Protein AF-A0A8B8QK18-F1 (afdb_monomer_lite)

Sequence (913 aa):
MRVIPHCRKHLRFHRNRVDPQLAAAAGGGAGSGLSAEQNATTQQQGETTVDIYAIGIQEAFSSQSDYLRDWDIELQTTLGPNHKSNDLRDHINQNGGDHSDYLIGAGIADITGPAADINLMGYAKPGQDAGGIHLRIYSRSVIIEDKQGNRVLYTSLDNGMISQLLRVEVLKQLKLKYGSTTFNETNVMMSATHTHSAPGGFFQYMLYNIPSAGFISQTLDALVQGIVRSVDRAHDNMKLAKIYFTKGKLYDASVNRSPISYANNPAEERRFYEDDTDKTMYLLRMVDKQTNEPIAMVNWFAVHGTSMNNTNHLISSDNKGLASILFEQELNPQGTLPGKGKFVAIFAQANEGDVSPNTRGPRCIDTGLPCDTLTSTCGNPPRNEKCIASGPGKDMFESTKIIAYKQYFKARQLFMDTKSQKQISGPIKFIHEHIDMTQQVVPPYKSSLDLLNQQKARRLHLARHLNDTTPYTTCTAALGYSFAAGTTDGPGAFDFQQGHTLSNRYWNLVRDFLRRPSEKSIKCQKPKPIILATGEMDFPYMWHPKIVPTQILMIGQLVIVGLPGEFTTMSGRRIRNAVHDTLKSATEELYTNNDARRSIVSSGSRVAGDQVKSCDIESMACTSQTSDFEVVLSGLSNIYTSYITTIEEYNVQRYEGASTLYGPHTLQAYINQFQKLAHHLVSNQPLGPNALEPPDLTKSLFTIKAGV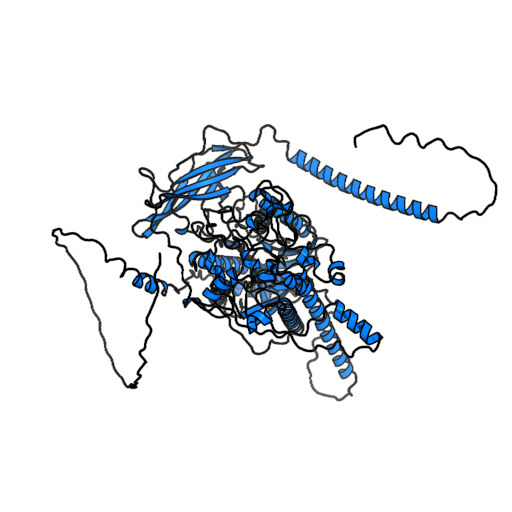IFDGAPRGKTFGSVLEDVNSSRIYQCRELVNVSFVAGNPRNDLKQEESFLYVDKLQAQNNSWLPIASDSSWETKFIWERTSTLYGESRVIIEWEIPTDCESGVYRIRHYGAYKSIFQTVTQYSGKSSPFKVKPPEDSVDINQLESLHRQALELDKVEQQAEEIRKRVSKEKEEEEAAKPKKADHGLMRSLSPMKVLNSWLNWNWG

Foldseek 3Di:
DDDDDDDDDDDDDDDDDDDDDDDDDDDDDDDDDDDDDDDDDDDDDDDDDDDPPPPVPPVVVVVVLVPVDDPPPVPPPDPALVPVVVVQLVVCVVVVHALQKKWKFKFKFFLAFFQFDFAQADLLDAPLAHFFALATKMKIWMWIATSVGDIAIEIETLGQFFALQLLVLLQVVCCVRNNDPNDDLFRYKYFYLNASQGGFQQYLFVQRCVSRQFHDVRNSVSNSVRNNRRVVNRSNGIAIKWKWKDKDFFPLQKDFQQVVLLVLADPVVCVVDPHQFPRMKIKMWMAHPPPRQTQEMAIEGAEHQLLPFSVDNHRDSFQQLLLFQVLQCVRAPPLAFGSDGRYGYHYFYFQHQRMYSLSQAWAQQVPRHHADNQWQFDDVVTHNQRIARHAPDPGSLVSSVVSNVSVNVVNVVGNPPPVRIDIFGHHKFKGKAKDQLAFFWFWPDQRPVNVVVVVVCVVVVNPPPSDPGHIATWHQFFFAQQLQQGTNSRGHDDSGTFQDQDDDPVLCVVQVVQPNDDPRRPVQFPSGHGSHSQSPHQVVHRNAWRIDMWMWIDGHLEIETEAQERHRRVLSVLLQVLLQVLLLVLLVVVVVVVVVVVVVVVPDDDDDDDDDDDPDPDPDPPDPDPRRRHYTYGHSMSHYQYADYALSSLNSRHNRNSSNTGHSCSSSSSSVVSSVRSSCRNVVPDDDPDHDDTDDSPSSTDRPRDDQQFAAEPPPDDFQAWPDFFPQVDAAEAQDKDKTKTWAARCNLDVQTVHAQKFKWFQDPVPRDTDTSHGSNDSQKIWGKDDPDPVRNTIMIMIMGRHHLPHDWGKIKMKGKHWTAHNVRDIDIDMYIHDIHTYDYDPPPDDVVVVVVVVVVVVVVVVVVVVVVVVVVVVVVVVVVVVVPDDDDDDDDDDDDDDDDDPPDPPDDDDDD

pLDDT: mean 82.07, std 23.96, range [23.45, 98.94]

Radius of gyration: 33.15 Å; chains: 1; bounding box: 90×116×102 Å

Secondary structure (DSSP, 8-state):
----------------------------------------------------TTTTTHHHHHTTGGG-----------S-THHHHHHHHHHHHHTT--TT-EEEEEEEEE----SEEEEEESS--TT-EEEEESS--EEEEEEEE-TT--EEEEEEESSS---HHHHHHHHHHHHHHH-TTTS-TTTEEEEE--BSSEE----SSHHHHTTTTB--HHHHHHHHHHHHHHHHHHHHT-EEEEEEEEEEE--SS-EES-HHHHHTS-HHHHTT-SSSS--EEEEEEEEETTT--EEEEEEE----B-SS-TT--SB--HHHHHHHHHHHHHHSPTTPPTT-SS-EEEEE--S-TTEES-TT-EEETTT-PBPPTTT--BTTTTBSTTEEE--SSSSHHHHHHHHHHHHHHHHHHHHH-TTTPEEP-S-EEEEEEEEETTS-EE-----HHHHHHHHHHHHTT-TTS----PPEE-----EEGGGTTEETTEE-STT--TT--S--HHHHHHHHHHHPPPHHHHHHHTT--EEE-GGG--SSS-SS-SEEEEEEEEETTEEEEE-SSEE-HHHHHHHHHHHHHHHHHHHHHHHHHHHHHHHHHTSS------------TTS----------EEEEESS-SS--BEE--HHHHHHT-HHHHTBTT-TTHHHHHHHHHHHHHHHHHHTPPPPS--PPPP--GGG--B-S------B--TT--TT-EEE---TTSEEETT-EEEEEEEE--GGG---TTS-SEEEEEE-TTTS-EEEEEETTSTTEEEEEEEEETTTTEEEEEEEEE--TTPPSEEEEEEEEEEEE-TTS-EEEEEEEPPPEEEE--TT---HHHHHHHHHHHHHHHHHHHHHHHHHHHHHHHHHHHHHTS-------------------SS------

Structure (mmCIF, N/CA/C/O backbone):
data_AF-A0A8B8QK18-F1
#
_entry.id   AF-A0A8B8QK18-F1
#
loop_
_atom_site.group_PDB
_atom_site.id
_atom_site.type_symbol
_atom_site.label_atom_id
_atom_site.label_alt_id
_atom_site.label_comp_id
_atom_site.label_asym_id
_atom_site.label_entity_id
_atom_site.label_seq_id
_atom_site.pdbx_PDB_ins_code
_atom_site.Cartn_x
_atom_site.Cartn_y
_atom_site.Cartn_z
_atom_site.occupancy
_atom_site.B_iso_or_equiv
_atom_site.auth_seq_id
_atom_site.auth_comp_id
_atom_site.auth_asym_id
_atom_site.auth_atom_id
_atom_site.pdbx_PDB_model_num
ATOM 1 N N . MET A 1 1 ? 31.463 -37.518 12.705 1.00 33.03 1 MET A N 1
ATOM 2 C CA . MET A 1 1 ? 31.559 -38.997 12.722 1.00 33.03 1 MET A CA 1
ATOM 3 C C . MET A 1 1 ? 31.848 -39.486 11.307 1.00 33.03 1 MET A C 1
ATOM 5 O O . MET A 1 1 ? 31.207 -39.006 10.383 1.00 33.03 1 MET A O 1
ATOM 9 N N . ARG A 1 2 ? 32.865 -40.341 11.125 1.00 27.69 2 ARG A N 1
ATOM 10 C CA . ARG A 1 2 ? 33.249 -40.956 9.836 1.00 27.69 2 ARG A CA 1
ATOM 11 C C . ARG A 1 2 ? 32.357 -42.172 9.538 1.00 27.69 2 ARG A C 1
ATOM 13 O O . ARG A 1 2 ? 32.071 -42.909 10.473 1.00 27.69 2 ARG A O 1
ATOM 20 N N . VAL A 1 3 ? 32.029 -42.401 8.260 1.00 25.03 3 VAL A N 1
ATOM 21 C CA . VAL A 1 3 ? 32.312 -43.602 7.422 1.00 25.03 3 VAL A CA 1
ATOM 22 C C . VAL A 1 3 ? 31.367 -43.616 6.191 1.00 25.03 3 VAL A C 1
ATOM 24 O O . VAL A 1 3 ? 30.227 -43.175 6.255 1.00 25.03 3 VAL A O 1
ATOM 27 N N . ILE A 1 4 ? 31.915 -44.055 5.053 1.00 28.27 4 ILE A N 1
ATOM 28 C CA . ILE A 1 4 ? 31.442 -44.060 3.645 1.00 28.27 4 ILE A CA 1
ATOM 29 C C . ILE A 1 4 ? 31.174 -45.562 3.241 1.00 28.27 4 ILE A C 1
ATOM 31 O O . ILE A 1 4 ? 31.527 -46.413 4.055 1.00 28.27 4 ILE A O 1
ATOM 35 N N . PRO A 1 5 ? 30.877 -45.994 1.981 1.00 54.66 5 PRO A N 1
ATOM 36 C CA . PRO A 1 5 ? 29.698 -45.927 1.069 1.00 54.66 5 PRO A CA 1
ATOM 37 C C . PRO A 1 5 ? 29.152 -47.318 0.558 1.00 54.66 5 PRO A C 1
ATOM 39 O O . PRO A 1 5 ? 29.636 -48.362 0.972 1.00 54.66 5 PRO A O 1
ATOM 42 N N . HIS A 1 6 ? 28.294 -47.271 -0.497 1.00 29.19 6 HIS A N 1
ATOM 43 C CA . HIS A 1 6 ? 27.854 -48.293 -1.504 1.00 29.19 6 HIS A CA 1
ATOM 44 C C . HIS A 1 6 ? 26.536 -49.045 -1.187 1.00 29.19 6 HIS A C 1
ATOM 46 O O . HIS A 1 6 ? 26.321 -49.442 -0.057 1.00 29.19 6 HIS A O 1
ATOM 52 N N . CYS A 1 7 ? 25.564 -49.247 -2.100 1.00 25.20 7 CYS A N 1
ATOM 53 C CA . CYS A 1 7 ? 25.647 -49.658 -3.512 1.00 25.20 7 CYS A CA 1
ATOM 54 C C . CYS A 1 7 ? 24.377 -49.294 -4.341 1.00 25.20 7 CYS A C 1
ATOM 56 O O . CYS A 1 7 ? 23.269 -49.249 -3.816 1.00 25.20 7 CYS A O 1
ATOM 58 N N . ARG A 1 8 ? 24.536 -49.107 -5.665 1.00 30.64 8 ARG A N 1
ATOM 59 C CA . ARG A 1 8 ? 23.477 -49.030 -6.707 1.00 30.64 8 ARG A CA 1
ATOM 60 C C . ARG A 1 8 ? 23.069 -50.440 -7.180 1.00 30.64 8 ARG A C 1
ATOM 62 O O . ARG A 1 8 ? 23.980 -51.232 -7.407 1.00 30.64 8 ARG A O 1
ATOM 69 N N . LYS A 1 9 ? 21.787 -50.675 -7.535 1.00 28.28 9 LYS A N 1
ATOM 70 C CA . LYS A 1 9 ? 21.322 -51.127 -8.886 1.00 28.28 9 LYS A CA 1
ATOM 71 C C . LYS A 1 9 ? 19.826 -51.537 -8.962 1.00 28.28 9 LYS A C 1
ATOM 73 O O . LYS A 1 9 ? 19.371 -52.352 -8.182 1.00 28.28 9 LYS A O 1
ATOM 78 N N . HIS A 1 10 ? 19.176 -51.005 -10.011 1.00 28.91 10 HIS A N 1
ATOM 79 C CA . HIS A 1 10 ? 18.143 -51.539 -10.935 1.00 28.91 10 HIS A CA 1
ATOM 80 C C . HIS A 1 10 ? 16.848 -52.244 -10.476 1.00 28.91 10 HIS A C 1
ATOM 82 O O . HIS A 1 10 ? 16.913 -53.266 -9.814 1.00 28.91 10 HIS A O 1
ATOM 88 N N . LEU A 1 11 ? 15.715 -51.815 -11.075 1.00 25.81 11 LEU A N 1
ATOM 89 C CA . LEU A 1 11 ? 14.739 -52.608 -11.880 1.00 25.81 11 LEU A CA 1
ATOM 90 C C . LEU A 1 11 ? 13.630 -51.657 -12.409 1.00 25.81 11 LEU A C 1
ATOM 92 O O . LEU A 1 11 ? 12.933 -51.032 -11.625 1.00 25.81 11 LEU A O 1
ATOM 96 N N . ARG A 1 12 ? 13.677 -51.194 -13.669 1.00 25.78 12 ARG A N 1
ATOM 97 C CA . ARG A 1 12 ? 12.948 -51.652 -14.883 1.00 25.78 12 ARG A CA 1
ATOM 98 C C . ARG A 1 12 ? 11.447 -51.971 -14.728 1.00 25.78 12 ARG A C 1
ATOM 100 O O . ARG A 1 12 ? 11.062 -52.953 -14.114 1.00 25.78 12 ARG A O 1
ATOM 107 N N . PHE A 1 13 ? 10.664 -51.144 -15.427 1.00 25.61 13 PHE A N 1
ATOM 108 C CA . PHE A 1 13 ? 9.246 -51.250 -15.773 1.00 25.61 13 PHE A CA 1
ATOM 109 C C . PHE A 1 13 ? 8.922 -52.451 -16.675 1.00 25.61 13 PHE A C 1
ATOM 111 O O . PHE A 1 13 ? 9.674 -52.733 -17.607 1.00 25.61 13 PHE A O 1
ATOM 118 N N . HIS A 1 14 ? 7.717 -53.010 -16.515 1.00 25.20 14 HIS A N 1
ATOM 119 C CA . HIS A 1 14 ? 6.972 -53.645 -17.604 1.00 25.20 14 HIS A CA 1
ATOM 120 C C . HIS A 1 14 ? 5.498 -53.203 -17.601 1.00 25.20 14 HIS A C 1
ATOM 122 O O . HIS A 1 14 ? 4.825 -53.221 -16.577 1.00 25.20 14 HIS A O 1
ATOM 128 N N . ARG A 1 15 ? 5.040 -52.776 -18.785 1.00 31.17 15 ARG A N 1
ATOM 129 C CA . ARG A 1 15 ? 3.651 -52.486 -19.180 1.00 31.17 15 ARG A CA 1
ATOM 130 C C . ARG A 1 15 ? 2.870 -53.790 -19.394 1.00 31.17 15 ARG A C 1
ATOM 132 O O . ARG A 1 15 ? 3.467 -54.739 -19.893 1.00 31.17 15 ARG A O 1
ATOM 139 N N . ASN A 1 16 ? 1.544 -53.763 -19.216 1.00 26.41 16 ASN A N 1
ATOM 140 C CA . ASN A 1 16 ? 0.608 -54.014 -20.326 1.00 26.41 16 ASN A CA 1
ATOM 141 C C . ASN A 1 16 ? -0.854 -53.628 -20.017 1.00 26.41 16 ASN A C 1
ATOM 143 O O . ASN A 1 16 ? -1.328 -53.750 -18.895 1.00 26.41 16 ASN A O 1
ATOM 147 N N . ARG A 1 17 ? -1.499 -53.127 -21.080 1.00 29.08 17 ARG A N 1
ATOM 148 C CA . ARG A 1 17 ? -2.906 -52.723 -21.276 1.00 29.08 17 ARG A CA 1
ATOM 149 C C . ARG A 1 17 ? -3.866 -53.919 -21.270 1.00 29.08 17 ARG A C 1
ATOM 151 O O . ARG A 1 17 ? -3.428 -54.958 -21.747 1.00 29.08 17 ARG A O 1
ATOM 158 N N . VAL A 1 18 ? -5.159 -53.688 -20.986 1.00 28.75 18 VAL A N 1
ATOM 159 C CA . VAL A 1 18 ? -6.311 -54.031 -21.866 1.00 28.75 18 VAL A CA 1
ATOM 160 C C . VAL A 1 18 ? -7.472 -53.037 -21.613 1.00 28.75 18 VAL A C 1
ATOM 162 O O . VAL A 1 18 ? -7.672 -52.602 -20.483 1.00 28.75 18 VAL A O 1
ATOM 165 N N . ASP A 1 19 ? -8.152 -52.668 -22.703 1.00 29.20 19 ASP A N 1
ATOM 166 C CA . ASP A 1 19 ? -9.292 -51.746 -22.899 1.00 29.20 19 ASP A CA 1
ATOM 167 C C . ASP A 1 19 ? -10.675 -52.359 -22.498 1.00 29.20 19 ASP A C 1
ATOM 169 O O . ASP A 1 19 ? -10.716 -53.524 -22.096 1.00 29.20 19 ASP A O 1
ATOM 173 N N . PRO A 1 20 ? -11.811 -51.624 -22.602 1.00 57.12 20 PRO A N 1
ATOM 174 C CA . PRO A 1 20 ? -13.034 -51.800 -21.809 1.00 57.12 20 PRO A CA 1
ATOM 175 C C . PRO A 1 20 ? -14.250 -52.252 -22.642 1.00 57.12 20 PRO A C 1
ATOM 177 O O . PRO A 1 20 ? -14.173 -52.263 -23.866 1.00 57.12 20 PRO A O 1
ATOM 180 N N . GLN A 1 21 ? -15.401 -52.515 -21.995 1.00 29.05 21 GLN A N 1
ATOM 181 C CA . GLN A 1 21 ? -16.736 -52.126 -22.499 1.00 29.05 21 GLN A CA 1
ATOM 182 C C . GLN A 1 21 ? -17.920 -52.536 -21.591 1.00 29.05 21 GLN A C 1
ATOM 184 O O . GLN A 1 21 ? -17.959 -53.665 -21.120 1.00 29.05 21 GLN A O 1
ATOM 189 N N . LEU A 1 22 ? -18.901 -51.609 -21.526 1.00 28.17 22 LEU A N 1
ATOM 190 C CA . LEU A 1 22 ? -20.378 -51.762 -21.449 1.00 28.17 22 LEU A CA 1
ATOM 191 C C . LEU A 1 22 ? -20.994 -52.476 -20.223 1.00 28.17 22 LEU A C 1
ATOM 193 O O . LEU A 1 22 ? -20.460 -53.451 -19.729 1.00 28.17 22 LEU A O 1
ATOM 197 N N . ALA A 1 23 ? -22.207 -52.192 -19.744 1.00 27.09 23 ALA A N 1
ATOM 198 C CA . ALA A 1 23 ? -23.146 -51.067 -19.717 1.00 27.09 23 ALA A CA 1
ATOM 199 C C . ALA A 1 23 ? -24.402 -51.576 -18.967 1.00 27.09 23 ALA A C 1
ATOM 201 O O . ALA A 1 23 ? -24.654 -52.777 -18.937 1.00 27.09 23 ALA A O 1
ATOM 202 N N . ALA A 1 24 ? -25.225 -50.629 -18.509 1.00 27.44 24 ALA A N 1
ATOM 203 C CA . ALA A 1 24 ? -26.671 -50.735 -18.275 1.00 27.44 24 ALA A CA 1
ATOM 204 C C . ALA A 1 24 ? -27.216 -51.179 -16.893 1.00 27.44 24 ALA A C 1
ATOM 206 O O . ALA A 1 24 ? -27.116 -52.325 -16.476 1.00 27.44 24 ALA A O 1
ATOM 207 N N . ALA A 1 25 ? -27.974 -50.221 -16.335 1.00 26.33 25 ALA A N 1
ATOM 208 C CA . ALA A 1 25 ? -29.371 -50.329 -15.889 1.00 26.33 25 ALA A CA 1
ATOM 209 C C . ALA A 1 25 ? -29.702 -50.548 -14.392 1.00 26.33 25 ALA A C 1
ATOM 211 O O . ALA A 1 25 ? -29.658 -51.650 -13.870 1.00 26.33 25 ALA A O 1
ATOM 212 N N . ALA A 1 26 ? -30.201 -49.443 -13.813 1.00 25.86 26 ALA A N 1
ATOM 213 C CA . ALA A 1 26 ? -31.565 -49.248 -13.288 1.00 25.86 26 ALA A CA 1
ATOM 214 C C . ALA A 1 26 ? -31.995 -49.789 -11.903 1.00 25.86 26 ALA A C 1
ATOM 216 O O . ALA A 1 26 ? -31.936 -50.978 -11.625 1.00 25.86 26 ALA A O 1
ATOM 217 N N . GLY A 1 27 ? -32.630 -48.869 -11.149 1.00 23.69 27 GLY A N 1
ATOM 218 C CA . GLY A 1 27 ? -33.596 -49.100 -10.057 1.00 23.69 27 GLY A CA 1
ATOM 219 C C . GLY A 1 27 ? -32.957 -49.320 -8.682 1.00 23.69 27 GLY A C 1
ATOM 220 O O . GLY A 1 27 ? -32.019 -50.086 -8.570 1.00 23.69 27 GLY A O 1
ATOM 221 N N . GLY A 1 28 ? -33.366 -48.716 -7.566 1.00 24.11 28 GLY A N 1
ATOM 222 C CA . GLY A 1 28 ? -34.574 -47.980 -7.193 1.00 24.11 28 GLY A CA 1
ATOM 223 C C . GLY A 1 28 ? -34.888 -48.297 -5.714 1.00 24.11 28 GLY A C 1
ATOM 224 O O . GLY A 1 28 ? -34.726 -49.440 -5.310 1.00 24.11 28 GLY A O 1
ATOM 225 N N . GLY A 1 29 ? -35.353 -47.304 -4.940 1.00 24.33 29 GLY A N 1
ATOM 226 C CA . GLY A 1 29 ? -35.978 -47.457 -3.604 1.00 24.33 29 GLY A CA 1
ATOM 227 C C . GLY A 1 29 ? -34.999 -47.603 -2.422 1.00 24.33 29 GLY A C 1
ATOM 228 O O . GLY A 1 29 ? -34.161 -48.489 -2.438 1.00 24.33 29 GLY A O 1
ATOM 229 N N . ALA A 1 30 ? -34.917 -46.701 -1.435 1.00 26.59 30 ALA A N 1
ATOM 230 C CA . ALA A 1 30 ? -35.899 -46.182 -0.461 1.00 26.59 30 ALA A CA 1
ATOM 231 C C . ALA A 1 30 ? -35.926 -46.955 0.882 1.00 26.59 30 ALA A C 1
ATOM 233 O O . ALA A 1 30 ? -36.150 -48.159 0.903 1.00 26.59 30 ALA A O 1
ATOM 234 N N . GLY A 1 31 ? -35.805 -46.188 1.981 1.00 25.17 31 GLY A N 1
ATOM 235 C CA . GLY A 1 31 ? -36.113 -46.551 3.380 1.00 25.17 31 GLY A CA 1
ATOM 236 C C . GLY A 1 31 ? -34.947 -47.170 4.168 1.00 25.17 31 GLY A C 1
ATOM 237 O O . GLY A 1 31 ? -34.176 -47.927 3.606 1.00 25.17 31 GLY A O 1
ATOM 238 N N . SER A 1 32 ? -34.731 -46.965 5.472 1.00 25.95 32 SER A N 1
ATOM 239 C CA . SER A 1 32 ? -35.369 -46.179 6.547 1.00 25.95 32 SER A CA 1
ATOM 240 C C . SER A 1 32 ? -34.764 -46.654 7.889 1.00 25.95 32 SER A C 1
ATOM 242 O O . SER A 1 32 ? -34.488 -47.843 8.004 1.00 25.95 32 SER A O 1
ATOM 244 N N . GLY A 1 33 ? -34.687 -45.785 8.911 1.00 25.17 33 GLY A N 1
ATOM 245 C CA . GLY A 1 33 ? -34.589 -46.146 10.350 1.00 25.17 33 GLY A CA 1
ATOM 246 C C . GLY A 1 33 ? -33.163 -46.283 10.914 1.00 25.17 33 GLY A C 1
ATOM 247 O O . GLY A 1 33 ? -32.371 -47.032 10.365 1.00 25.17 33 GLY A O 1
ATOM 248 N N . LEU A 1 34 ? -32.726 -45.464 11.894 1.00 26.36 34 LEU A N 1
ATOM 249 C CA . LEU A 1 34 ? -32.992 -45.556 13.357 1.00 26.36 34 LEU A CA 1
ATOM 250 C C . LEU A 1 34 ? -32.454 -46.883 13.939 1.00 26.36 34 LEU A C 1
ATOM 252 O O . LEU A 1 34 ? -32.737 -47.926 13.377 1.00 26.36 34 LEU A O 1
ATOM 256 N N . SER A 1 35 ? -31.720 -46.993 15.049 1.00 25.55 35 SER A N 1
ATOM 257 C CA . SER A 1 35 ? -31.408 -46.143 16.210 1.00 25.55 35 SER A CA 1
ATOM 258 C C . SER A 1 35 ? -30.420 -46.915 17.114 1.00 25.55 35 SER A C 1
ATOM 260 O O . SER A 1 35 ? -30.497 -48.136 17.079 1.00 25.55 35 SER A O 1
ATOM 262 N N . ALA A 1 36 ? -29.625 -46.205 17.942 1.00 27.88 36 ALA A N 1
ATOM 263 C CA . ALA A 1 36 ? -29.264 -46.478 19.365 1.00 27.88 36 ALA A CA 1
ATOM 264 C C . ALA A 1 36 ? -28.730 -47.895 19.771 1.00 27.88 36 ALA A C 1
ATOM 266 O O . ALA A 1 36 ? -29.077 -48.897 19.181 1.00 27.88 36 ALA A O 1
ATOM 267 N N . GLU A 1 37 ? -27.923 -48.168 20.799 1.00 28.27 37 GLU A N 1
ATOM 268 C CA . GLU A 1 37 ? -27.284 -47.464 21.914 1.00 28.27 37 GLU A CA 1
ATOM 269 C C . GLU A 1 37 ? -26.355 -48.493 22.633 1.00 28.27 37 GLU A C 1
ATOM 271 O O . GLU A 1 37 ? -26.508 -49.696 22.440 1.00 28.27 37 GLU A O 1
ATOM 276 N N . GLN A 1 38 ? -25.502 -48.004 23.547 1.00 26.56 38 GLN A N 1
ATOM 277 C CA . GLN A 1 38 ? -24.992 -48.667 24.774 1.00 26.56 38 GLN A CA 1
ATOM 278 C C . GLN A 1 38 ? -23.778 -49.638 24.763 1.00 26.56 38 GLN A C 1
ATOM 280 O O . GLN A 1 38 ? -23.867 -50.828 24.487 1.00 26.56 38 GLN A O 1
ATOM 285 N N . ASN A 1 39 ? -22.646 -49.078 25.225 1.00 26.61 39 ASN A N 1
ATOM 286 C CA . ASN A 1 39 ? -21.834 -49.433 26.411 1.00 26.61 39 ASN A CA 1
ATOM 287 C C . ASN A 1 39 ? -21.741 -50.892 26.913 1.00 26.61 39 ASN A C 1
ATOM 289 O O . ASN A 1 39 ? -22.725 -51.428 27.408 1.00 26.61 39 ASN A O 1
ATOM 293 N N . ALA A 1 40 ? -20.500 -51.388 27.076 1.00 26.42 40 ALA A N 1
ATOM 294 C CA . ALA A 1 40 ? -19.997 -51.914 28.360 1.00 26.42 40 ALA A CA 1
ATOM 295 C C . ALA A 1 40 ? -18.457 -52.090 28.391 1.00 26.42 40 ALA A C 1
ATOM 297 O O . ALA A 1 40 ? -17.834 -52.580 27.456 1.00 26.42 40 ALA A O 1
ATOM 298 N N . THR A 1 41 ? -17.896 -51.679 29.530 1.00 25.89 41 THR A N 1
ATOM 299 C CA . THR A 1 41 ? -16.557 -51.848 30.141 1.00 25.89 41 THR A CA 1
ATOM 300 C C . THR A 1 41 ? -16.038 -53.305 30.151 1.00 25.89 41 THR A C 1
ATOM 302 O O . THR A 1 41 ? -16.839 -54.231 30.123 1.00 25.89 41 THR A O 1
ATOM 305 N N . THR A 1 42 ? -14.735 -53.638 30.258 1.00 26.53 42 THR A N 1
ATOM 306 C CA . THR A 1 42 ? -13.851 -53.467 31.444 1.00 26.53 42 THR A CA 1
ATOM 307 C C . THR A 1 42 ? -12.392 -53.914 31.137 1.00 26.53 42 THR A C 1
ATOM 309 O O . THR A 1 42 ? -12.217 -54.878 30.405 1.00 26.53 42 THR A O 1
ATOM 312 N N . GLN A 1 43 ? -11.404 -53.196 31.715 1.00 26.19 43 GLN A N 1
ATOM 313 C CA . GLN A 1 43 ? -10.033 -53.536 32.218 1.00 26.19 43 GLN A CA 1
ATOM 314 C C . GLN A 1 43 ? -9.311 -54.833 31.742 1.00 26.19 43 GLN A C 1
ATOM 316 O O . GLN A 1 43 ? -9.925 -55.881 31.659 1.00 26.19 43 GLN A O 1
ATOM 321 N N . GLN A 1 44 ? -7.982 -54.906 31.532 1.00 24.80 44 GLN A N 1
ATOM 322 C CA . GLN A 1 44 ? -6.878 -54.391 32.361 1.00 24.80 44 GLN A CA 1
ATOM 323 C C . GLN A 1 44 ? -5.504 -54.500 31.630 1.00 24.80 44 GLN A C 1
ATOM 325 O O . GLN A 1 44 ? -5.206 -55.525 31.034 1.00 24.80 44 GLN A O 1
ATOM 330 N N . GLN A 1 45 ? -4.704 -53.427 31.733 1.00 25.19 45 GLN A N 1
ATOM 331 C CA . GLN A 1 45 ? -3.228 -53.288 31.823 1.00 25.19 45 GLN A CA 1
ATOM 332 C C . GLN A 1 45 ? -2.232 -54.145 30.997 1.00 25.19 45 GLN A C 1
ATOM 334 O O . GLN A 1 45 ? -2.161 -55.361 31.131 1.00 25.19 45 GLN A O 1
ATOM 339 N N . GLY A 1 46 ? -1.301 -53.441 30.328 1.00 23.45 46 GLY A N 1
ATOM 340 C CA . GLY A 1 46 ? 0.013 -53.954 29.910 1.00 23.45 46 GLY A CA 1
ATOM 341 C C . GLY A 1 46 ? 0.722 -53.073 28.868 1.00 23.45 46 GLY A C 1
ATOM 342 O O . GLY A 1 46 ? 0.449 -53.185 27.685 1.00 23.45 46 GLY A O 1
ATOM 343 N N . GLU A 1 47 ? 1.596 -52.183 29.342 1.00 26.05 47 GLU A N 1
ATOM 344 C CA . GLU A 1 47 ? 2.554 -51.292 28.654 1.00 26.05 47 GLU A CA 1
ATOM 345 C C . GLU A 1 47 ? 3.042 -51.697 27.240 1.00 26.05 47 GLU A C 1
ATOM 347 O O . GLU A 1 47 ? 3.594 -52.774 27.054 1.00 26.05 47 GLU A O 1
ATOM 352 N N . THR A 1 48 ? 3.014 -50.793 26.253 1.00 24.14 48 THR A N 1
ATOM 353 C CA . THR A 1 48 ? 4.177 -49.969 25.844 1.00 24.14 48 THR A CA 1
ATOM 354 C C . THR A 1 48 ? 3.895 -49.149 24.578 1.00 24.14 48 THR A C 1
ATOM 356 O O . THR A 1 48 ? 3.092 -49.479 23.715 1.00 24.14 48 THR A O 1
ATOM 359 N N . THR A 1 49 ? 4.557 -48.005 24.573 1.00 28.53 49 THR A N 1
ATOM 360 C CA . THR A 1 49 ? 4.471 -46.809 23.746 1.00 28.53 49 THR A CA 1
ATOM 361 C C . THR A 1 49 ? 4.881 -47.008 22.279 1.00 28.53 49 THR A C 1
ATOM 363 O O . THR A 1 49 ? 5.779 -47.789 21.987 1.00 28.53 49 THR A O 1
ATOM 366 N N . VAL A 1 50 ? 4.345 -46.120 21.427 1.00 29.69 50 VAL A N 1
ATOM 367 C CA . VAL A 1 50 ? 4.770 -45.774 20.051 1.00 29.69 50 VAL A CA 1
ATOM 368 C C . VAL A 1 50 ? 4.155 -46.631 18.938 1.00 29.69 50 VAL A C 1
ATOM 370 O O . VAL A 1 50 ? 4.754 -47.602 18.514 1.00 29.69 50 VAL A O 1
ATOM 373 N N . ASP A 1 51 ? 2.973 -46.218 18.454 1.00 28.09 51 ASP A N 1
ATOM 374 C CA . ASP A 1 51 ? 2.607 -46.194 17.019 1.00 28.09 51 ASP A CA 1
ATOM 375 C C . ASP A 1 51 ? 1.164 -45.676 16.819 1.00 28.09 51 ASP A C 1
ATOM 377 O O . ASP A 1 51 ? 0.244 -46.415 16.487 1.00 28.09 51 ASP A O 1
ATOM 381 N N . ILE A 1 52 ? 0.935 -44.371 17.043 1.00 26.05 52 ILE A N 1
ATOM 382 C CA . ILE A 1 52 ? -0.320 -43.680 16.641 1.00 26.05 52 ILE A CA 1
ATOM 383 C C . ILE A 1 52 ? -0.029 -42.380 15.851 1.00 26.05 52 ILE A C 1
ATOM 385 O O . ILE A 1 52 ? -0.929 -41.635 15.483 1.00 26.05 52 ILE A O 1
ATOM 389 N N . TYR A 1 53 ? 1.228 -42.104 15.484 1.00 27.50 53 TYR A N 1
ATOM 390 C CA . TYR A 1 53 ? 1.572 -40.880 14.737 1.00 27.50 53 TYR A CA 1
ATOM 391 C C . TYR A 1 53 ? 1.519 -41.009 13.206 1.00 27.50 53 TYR A C 1
ATOM 393 O O . TYR A 1 53 ? 1.739 -40.020 12.512 1.00 27.50 53 TYR A O 1
ATOM 401 N N . ALA A 1 54 ? 1.190 -42.183 12.659 1.00 28.09 54 ALA A N 1
ATOM 402 C CA . ALA A 1 54 ? 1.240 -42.415 11.211 1.00 28.09 54 ALA A CA 1
ATOM 403 C C . ALA A 1 54 ? -0.126 -42.444 10.497 1.00 28.09 54 ALA A C 1
ATOM 405 O O . ALA A 1 54 ? -0.152 -42.416 9.273 1.00 28.09 54 ALA A O 1
ATOM 406 N N . ILE A 1 55 ? -1.255 -42.457 11.218 1.00 26.38 55 ILE A N 1
ATOM 407 C CA . ILE A 1 55 ? -2.593 -42.581 10.593 1.00 26.38 55 ILE A CA 1
ATOM 408 C C . ILE A 1 55 ? -3.384 -41.256 10.637 1.00 26.38 55 ILE A C 1
ATOM 410 O O . ILE A 1 55 ? -4.205 -41.002 9.764 1.00 26.38 55 ILE A O 1
ATOM 414 N N . GLY A 1 56 ? -3.053 -40.331 11.547 1.00 26.61 56 GLY A N 1
ATOM 415 C CA . GLY A 1 56 ? -3.711 -39.015 11.649 1.00 26.61 56 GLY A CA 1
ATOM 416 C C . GLY A 1 56 ? -3.176 -37.915 10.719 1.00 26.61 56 GLY A C 1
ATOM 417 O O . GLY A 1 56 ? -3.713 -36.812 10.711 1.00 26.61 56 GLY A O 1
ATOM 418 N N . ILE A 1 57 ? -2.115 -38.175 9.948 1.00 32.44 57 ILE A N 1
ATOM 419 C CA . ILE A 1 57 ? -1.507 -37.165 9.064 1.00 32.44 57 ILE A CA 1
ATOM 420 C C . ILE A 1 57 ? -2.130 -37.208 7.661 1.00 32.44 57 ILE A C 1
ATOM 422 O O . ILE A 1 57 ? -2.247 -36.175 7.013 1.00 32.44 57 ILE A O 1
ATOM 426 N N . GLN A 1 58 ? -2.606 -38.365 7.198 1.00 25.78 58 GLN A N 1
ATOM 427 C CA . GLN A 1 58 ? -3.074 -38.515 5.817 1.00 25.78 58 GLN A CA 1
ATOM 428 C C . GLN A 1 58 ? -4.523 -38.031 5.605 1.00 25.78 58 GLN A C 1
ATOM 430 O O . GLN A 1 58 ? -4.827 -37.496 4.541 1.00 25.78 58 GLN A O 1
ATOM 435 N N . GLU A 1 59 ? -5.381 -38.094 6.631 1.00 26.88 59 GLU A N 1
ATOM 436 C CA . GLU A 1 59 ? -6.758 -37.557 6.584 1.00 26.88 59 GLU A CA 1
ATOM 437 C C . GLU A 1 59 ? -6.834 -36.030 6.820 1.00 26.88 59 GLU A C 1
ATOM 439 O O . GLU A 1 59 ? -7.773 -35.360 6.375 1.00 26.88 59 GLU A O 1
ATOM 444 N N . ALA A 1 60 ? -5.805 -35.435 7.437 1.00 29.69 60 ALA A N 1
ATOM 445 C CA . ALA A 1 60 ? -5.660 -33.979 7.531 1.00 29.69 60 ALA A CA 1
ATOM 446 C C . ALA A 1 60 ? -5.255 -33.343 6.186 1.00 29.69 60 ALA A C 1
ATOM 448 O O . ALA A 1 60 ? -5.595 -32.191 5.920 1.00 29.69 60 ALA A O 1
ATOM 449 N N . PHE A 1 61 ? -4.580 -34.099 5.310 1.00 30.36 61 PHE A N 1
ATOM 450 C CA . PHE A 1 61 ? -4.219 -33.637 3.967 1.00 30.36 61 PHE A CA 1
ATOM 451 C C . PHE A 1 61 ? -5.352 -33.797 2.943 1.00 30.36 61 PHE A C 1
ATOM 453 O O . PHE A 1 61 ? -5.418 -33.008 2.002 1.00 30.36 61 PHE A O 1
ATOM 460 N N . SER A 1 62 ? -6.270 -34.758 3.114 1.00 25.62 62 SER A N 1
ATOM 461 C CA . SER A 1 62 ? -7.414 -34.921 2.201 1.00 25.62 62 SER A CA 1
ATOM 462 C C . SER A 1 62 ? -8.562 -33.948 2.492 1.00 25.62 62 SER A C 1
ATOM 464 O O . SER A 1 62 ? -9.198 -33.469 1.556 1.00 25.62 62 SER A O 1
ATOM 466 N N . SER A 1 63 ? -8.788 -33.579 3.759 1.00 29.14 63 SER A N 1
ATOM 467 C CA . SER A 1 63 ? -9.894 -32.686 4.160 1.00 29.14 63 SER A CA 1
ATOM 468 C C . SER A 1 63 ? -9.655 -31.189 3.898 1.00 29.14 63 SER A C 1
ATOM 470 O O . SER A 1 63 ? -10.600 -30.404 3.961 1.00 29.14 63 SER A O 1
ATOM 472 N N . GLN A 1 64 ? -8.430 -30.775 3.549 1.00 37.75 64 GLN A N 1
ATOM 473 C CA . GLN A 1 64 ? -8.130 -29.395 3.132 1.00 37.75 64 GLN A CA 1
ATOM 474 C C . GLN A 1 64 ? -8.271 -29.153 1.620 1.00 37.75 64 GLN A C 1
ATOM 476 O O . GLN A 1 64 ? -8.374 -27.999 1.211 1.00 37.75 64 GLN A O 1
ATOM 481 N N . SER A 1 65 ? -8.333 -30.201 0.786 1.00 32.38 65 SER A N 1
ATOM 482 C CA . SER A 1 65 ? -8.564 -30.034 -0.663 1.00 32.38 65 SER A CA 1
ATOM 483 C C . SER A 1 65 ? -10.034 -29.752 -1.018 1.00 32.38 65 SER A C 1
ATOM 485 O O . SER A 1 65 ? -10.312 -29.152 -2.053 1.00 32.38 65 SER A O 1
ATOM 487 N N . ASP A 1 66 ? -10.958 -30.066 -0.101 1.00 32.22 66 ASP A N 1
ATOM 488 C CA . ASP A 1 66 ? -12.398 -29.779 -0.203 1.00 32.22 66 ASP A CA 1
ATOM 489 C C . ASP A 1 66 ? -12.773 -28.361 0.277 1.00 32.22 66 ASP A C 1
ATOM 491 O O . ASP A 1 66 ? -13.953 -28.056 0.457 1.00 32.22 66 ASP A O 1
ATOM 495 N N . TYR A 1 67 ? -11.781 -27.489 0.512 1.00 39.00 67 TYR A N 1
ATOM 496 C CA . TYR A 1 67 ? -11.959 -26.103 0.973 1.00 39.00 67 TYR A CA 1
ATOM 497 C C . TYR A 1 67 ? -12.038 -25.070 -0.166 1.00 39.00 67 TYR A C 1
ATOM 499 O O . TYR A 1 67 ? -12.031 -23.869 0.086 1.00 39.00 67 TYR A O 1
ATOM 507 N N . LEU A 1 68 ? -12.170 -25.512 -1.419 1.00 36.28 68 LEU A N 1
ATOM 508 C CA . LEU A 1 68 ? -12.632 -24.657 -2.518 1.00 36.28 68 LEU A CA 1
ATOM 509 C C . LEU A 1 68 ? -14.175 -24.622 -2.499 1.00 36.28 68 LEU A C 1
ATOM 511 O O . LEU A 1 68 ? -14.823 -25.091 -3.431 1.00 36.28 68 LEU A O 1
ATOM 515 N N . ARG A 1 69 ? -14.755 -24.165 -1.377 1.00 45.75 69 ARG A N 1
ATOM 516 C CA . ARG A 1 69 ? -16.207 -24.143 -1.112 1.00 45.75 69 ARG A CA 1
ATOM 517 C C . ARG A 1 69 ? -16.879 -22.863 -1.586 1.00 45.75 69 ARG A C 1
ATOM 519 O O . ARG A 1 69 ? -16.256 -21.806 -1.645 1.00 45.75 69 ARG A O 1
ATOM 526 N N . ASP A 1 70 ? -18.164 -23.035 -1.883 1.00 38.16 70 ASP A N 1
ATOM 527 C CA . ASP A 1 70 ? -19.165 -22.041 -2.254 1.00 38.16 70 ASP A CA 1
ATOM 528 C C . ASP A 1 70 ? -19.047 -20.743 -1.453 1.00 38.16 70 ASP A C 1
ATOM 530 O O . ASP A 1 70 ? -19.193 -20.706 -0.231 1.00 38.16 70 ASP A O 1
ATOM 534 N N . TRP A 1 71 ? -18.794 -19.659 -2.183 1.00 43.12 71 TRP A N 1
ATOM 535 C CA . TRP A 1 71 ? -18.898 -18.298 -1.682 1.00 43.12 71 TRP A CA 1
ATOM 536 C C . TRP A 1 71 ? -20.372 -17.898 -1.734 1.00 43.12 71 TRP A C 1
ATOM 538 O O . TRP A 1 71 ? -20.780 -17.140 -2.612 1.00 43.12 71 TRP A O 1
ATOM 548 N N . ASP A 1 72 ? -21.181 -18.410 -0.810 1.00 36.78 72 ASP A N 1
ATOM 549 C CA . ASP A 1 72 ? -22.510 -17.850 -0.567 1.00 36.78 72 ASP A CA 1
ATOM 550 C C . ASP A 1 72 ? -22.333 -16.538 0.208 1.00 36.78 72 ASP A C 1
ATOM 552 O O . ASP A 1 72 ? -22.497 -16.456 1.425 1.00 36.78 72 ASP A O 1
ATOM 556 N N . ILE A 1 73 ? -21.942 -15.479 -0.507 1.00 43.06 73 ILE A N 1
ATOM 557 C CA . ILE A 1 73 ? -22.214 -14.122 -0.039 1.00 43.06 73 ILE A CA 1
ATOM 558 C C . ILE A 1 73 ? -23.734 -14.058 0.090 1.00 43.06 73 ILE A C 1
ATOM 560 O O . ILE A 1 73 ? -24.428 -14.266 -0.905 1.00 43.06 73 ILE A O 1
ATOM 564 N N . GLU A 1 74 ? -24.246 -13.789 1.294 1.00 39.88 74 GLU A N 1
ATOM 565 C CA . GLU A 1 74 ? -25.655 -13.466 1.518 1.00 39.88 74 GLU A CA 1
ATOM 566 C C . GLU A 1 74 ? -26.028 -12.310 0.574 1.00 39.88 74 GLU A C 1
ATOM 568 O O . GLU A 1 74 ? -25.771 -11.131 0.833 1.00 39.88 74 GLU A O 1
ATOM 573 N N . LEU A 1 75 ? -26.562 -12.667 -0.594 1.00 39.50 75 LEU A N 1
ATOM 574 C CA . LEU A 1 75 ? -27.065 -11.749 -1.597 1.00 39.50 75 LEU A CA 1
ATOM 575 C C . LEU A 1 75 ? -28.308 -11.112 -0.987 1.00 39.50 75 LEU A C 1
ATOM 577 O O . LEU A 1 75 ? -29.416 -11.624 -1.129 1.00 39.50 75 LEU A O 1
ATOM 581 N N . GLN A 1 76 ? -28.140 -9.985 -0.296 1.00 36.00 76 GLN A N 1
ATOM 582 C CA . GLN A 1 76 ? -29.261 -9.089 -0.057 1.00 36.00 76 GLN A CA 1
ATOM 583 C C . GLN A 1 76 ? -29.714 -8.571 -1.423 1.00 36.00 76 GLN A C 1
ATOM 585 O O . GLN A 1 76 ? -29.174 -7.610 -1.964 1.00 36.00 76 GLN A O 1
ATOM 590 N N . THR A 1 77 ? -30.686 -9.264 -2.014 1.00 31.72 77 THR A N 1
ATOM 591 C CA . THR A 1 77 ? -31.391 -8.866 -3.229 1.00 31.72 77 THR A CA 1
ATOM 592 C C . THR A 1 77 ? -32.262 -7.652 -2.923 1.00 31.72 77 THR A C 1
ATOM 594 O O . THR A 1 77 ? -33.477 -7.754 -2.759 1.00 31.72 77 THR A O 1
ATOM 597 N N . THR A 1 78 ? -31.647 -6.482 -2.819 1.00 36.09 78 THR A N 1
ATOM 598 C CA . THR A 1 78 ? -32.312 -5.219 -3.132 1.00 36.09 78 THR A CA 1
ATOM 599 C C . THR A 1 78 ? -32.261 -5.037 -4.654 1.00 36.09 78 THR A C 1
ATOM 601 O O . THR A 1 78 ? -31.336 -5.506 -5.312 1.00 36.09 78 THR A O 1
ATOM 604 N N . LEU A 1 79 ? -33.325 -4.467 -5.230 1.00 37.09 79 LEU A N 1
ATOM 605 C CA . LEU A 1 79 ? -33.557 -4.260 -6.671 1.00 37.09 79 LEU A CA 1
ATOM 606 C C . LEU A 1 79 ? -32.258 -4.044 -7.476 1.00 37.09 79 LEU A C 1
ATOM 608 O O . LEU A 1 79 ? -31.430 -3.224 -7.092 1.00 37.09 79 LEU A O 1
ATOM 612 N N . GLY A 1 80 ? -32.105 -4.776 -8.588 1.00 40.50 80 GLY A N 1
ATOM 613 C CA . GLY A 1 80 ? -30.838 -4.953 -9.303 1.00 40.50 80 GLY A CA 1
ATOM 614 C C . GLY A 1 80 ? -29.971 -3.680 -9.432 1.00 40.50 80 GLY A C 1
ATOM 615 O O . GLY A 1 80 ? -30.470 -2.651 -9.898 1.00 40.50 80 GLY A O 1
ATOM 616 N N . PRO A 1 81 ? -28.664 -3.749 -9.101 1.00 49.38 81 PRO A N 1
ATOM 617 C CA . PRO A 1 81 ? -27.759 -2.598 -8.965 1.00 49.38 81 PRO A CA 1
ATOM 618 C C . PRO A 1 81 ? -27.611 -1.716 -10.220 1.00 49.38 81 PRO A C 1
ATOM 620 O O . PRO A 1 81 ? -27.112 -0.594 -10.132 1.00 49.38 81 PRO A O 1
ATOM 623 N N . ASN A 1 82 ? -28.060 -2.186 -11.386 1.00 53.06 82 ASN A N 1
ATOM 624 C CA . ASN A 1 82 ? -27.998 -1.447 -12.647 1.00 53.06 82 ASN A CA 1
ATOM 625 C C . ASN A 1 82 ? -29.141 -0.434 -12.836 1.00 53.06 82 ASN A C 1
ATOM 627 O O . ASN A 1 82 ? -28.987 0.480 -13.641 1.00 53.06 82 ASN A O 1
ATOM 631 N N . HIS A 1 83 ? -30.260 -0.538 -12.105 1.00 54.44 83 HIS A N 1
ATOM 632 C CA . HIS A 1 83 ? -31.428 0.318 -12.366 1.00 54.44 83 HIS A CA 1
ATOM 633 C C . HIS A 1 83 ? -31.159 1.794 -12.025 1.00 54.44 83 HIS A C 1
ATOM 635 O O . HIS A 1 83 ? -31.329 2.655 -12.878 1.00 54.44 83 HIS A O 1
ATOM 641 N N . LYS A 1 84 ? -30.611 2.087 -10.833 1.00 58.72 84 LYS A N 1
ATOM 642 C CA . LYS A 1 84 ? -30.306 3.470 -10.404 1.00 58.72 84 LYS A CA 1
ATOM 643 C C . LYS A 1 84 ? -29.247 4.164 -11.265 1.00 58.72 84 LYS A C 1
ATOM 645 O O . LYS A 1 84 ? -29.362 5.356 -11.531 1.00 58.72 84 LYS A O 1
ATOM 650 N N . SER A 1 85 ? -28.202 3.438 -11.669 1.00 59.78 85 SER A N 1
ATOM 651 C CA . SER A 1 85 ? -27.152 3.982 -12.541 1.00 59.78 85 SER A CA 1
ATOM 652 C C . SER A 1 85 ? -27.708 4.283 -13.934 1.00 59.78 85 SER A C 1
ATOM 654 O O . SER A 1 85 ? -27.419 5.348 -14.471 1.00 59.78 85 SER A O 1
ATOM 656 N N . ASN A 1 86 ? -28.568 3.414 -14.475 1.00 64.69 86 ASN A N 1
ATOM 657 C CA . ASN A 1 86 ? -29.253 3.668 -15.742 1.00 64.69 86 ASN A CA 1
ATOM 658 C C . ASN A 1 86 ? -30.207 4.869 -15.651 1.00 64.69 86 ASN A C 1
ATOM 660 O O . ASN A 1 86 ? -30.128 5.749 -16.500 1.00 64.69 86 ASN A O 1
ATOM 664 N N . ASP A 1 87 ? -31.001 4.981 -14.582 1.00 62.84 87 ASP A N 1
ATOM 665 C CA . ASP A 1 87 ? -31.908 6.121 -14.374 1.00 62.84 87 ASP A CA 1
ATOM 666 C C . ASP A 1 87 ? -31.136 7.457 -14.296 1.00 62.84 87 ASP A C 1
ATOM 668 O O . ASP A 1 87 ? -31.533 8.464 -14.887 1.00 62.84 87 ASP A O 1
ATOM 672 N N . LEU A 1 88 ? -29.987 7.471 -13.607 1.00 66.00 88 LEU A N 1
ATOM 673 C CA . LEU A 1 88 ? -29.096 8.635 -13.533 1.00 66.00 88 LEU A CA 1
ATOM 674 C C . LEU A 1 88 ? -28.468 8.976 -14.894 1.00 66.00 88 LEU A C 1
ATOM 676 O O . LEU A 1 88 ? -28.388 10.154 -15.245 1.00 66.00 88 LEU A O 1
ATOM 680 N N . ARG A 1 89 ? -28.035 7.974 -15.669 1.00 69.81 89 ARG A N 1
ATOM 681 C CA . ARG A 1 89 ? -27.499 8.167 -17.030 1.00 69.81 89 ARG A CA 1
ATOM 682 C C . ARG A 1 89 ? -28.546 8.749 -17.969 1.00 69.81 89 ARG A C 1
ATOM 684 O O . ARG A 1 89 ? -28.259 9.718 -18.670 1.00 69.81 89 ARG A O 1
ATOM 691 N N . ASP A 1 90 ? -29.753 8.196 -17.955 1.00 67.12 90 ASP A N 1
ATOM 692 C CA . ASP A 1 90 ? -30.858 8.667 -18.787 1.00 67.12 90 ASP A CA 1
ATOM 693 C C . ASP A 1 90 ? -31.197 10.121 -18.448 1.00 67.12 90 ASP A C 1
ATOM 695 O O . ASP A 1 90 ? -31.370 10.941 -19.350 1.00 67.12 90 ASP A O 1
ATOM 699 N N . HIS A 1 91 ? -31.158 10.487 -17.164 1.00 63.28 91 HIS A N 1
ATOM 700 C CA . HIS A 1 91 ? -31.321 11.873 -16.730 1.00 63.28 91 HIS A CA 1
ATOM 701 C C . HIS A 1 91 ? -30.205 12.812 -17.233 1.00 63.28 91 HIS A C 1
ATOM 703 O O . HIS A 1 91 ? -30.483 13.946 -17.629 1.00 63.28 91 HIS A O 1
ATOM 709 N N . ILE A 1 92 ? -28.943 12.366 -17.256 1.00 65.44 92 ILE A N 1
ATOM 710 C CA . ILE A 1 92 ? -27.815 13.148 -17.804 1.00 65.44 92 ILE A CA 1
ATOM 711 C C . ILE A 1 92 ? -27.973 13.362 -19.313 1.00 65.44 92 ILE A C 1
ATOM 713 O O . ILE A 1 92 ? -27.719 14.465 -19.809 1.00 65.44 92 ILE A O 1
ATOM 717 N N . ASN A 1 93 ? -28.374 12.314 -20.034 1.00 65.69 93 ASN A N 1
ATOM 718 C CA . ASN A 1 93 ? -28.509 12.329 -21.489 1.00 65.69 93 ASN A CA 1
ATOM 719 C C . ASN A 1 93 ? -29.727 13.148 -21.943 1.00 65.69 93 ASN A C 1
ATOM 721 O O . ASN A 1 93 ? -29.629 13.881 -22.924 1.00 65.69 93 ASN A O 1
ATOM 725 N N . GLN A 1 94 ? -30.839 13.106 -21.201 1.00 59.81 94 GLN A N 1
ATOM 726 C CA . GLN A 1 94 ? -32.038 13.910 -21.484 1.00 59.81 94 GLN A CA 1
ATOM 727 C C . GLN A 1 94 ? -31.830 15.415 -21.243 1.00 59.81 94 GLN A C 1
ATOM 729 O O . GLN A 1 94 ? -32.457 16.228 -21.916 1.00 59.81 94 GLN A O 1
ATOM 734 N N . ASN A 1 95 ? -30.925 15.797 -20.334 1.00 56.91 95 ASN A N 1
ATOM 735 C CA . ASN A 1 95 ? -30.661 17.198 -19.975 1.00 56.91 95 ASN A CA 1
ATOM 736 C C . ASN A 1 95 ? -29.428 17.812 -20.667 1.00 56.91 95 ASN A C 1
ATOM 738 O O . ASN A 1 95 ? -28.950 18.862 -20.238 1.00 56.91 95 ASN A O 1
ATOM 742 N N . GLY A 1 96 ? -28.888 17.170 -21.712 1.00 56.94 96 GLY A N 1
ATOM 743 C CA . GLY A 1 96 ? -27.791 17.726 -22.515 1.00 56.94 96 GLY A CA 1
ATOM 744 C C . GLY A 1 96 ? -26.520 18.028 -21.714 1.00 56.94 96 GLY A C 1
ATOM 745 O O . GLY A 1 96 ? -25.912 19.079 -21.901 1.00 56.94 96 GLY A O 1
ATOM 746 N N . GLY A 1 97 ? -26.136 17.163 -20.766 1.00 58.97 97 GLY A N 1
ATOM 747 C CA . GLY A 1 97 ? -25.014 17.480 -19.880 1.00 58.97 97 GLY A CA 1
ATOM 748 C C . GLY A 1 97 ? -23.678 17.704 -20.621 1.00 58.97 97 GLY A C 1
ATOM 749 O O . GLY A 1 97 ? -23.445 17.178 -21.710 1.00 58.97 97 GLY A O 1
ATOM 750 N N . ASP A 1 98 ? -22.699 18.257 -19.910 1.00 69.44 98 ASP A N 1
ATOM 751 C CA . ASP A 1 98 ? -21.340 18.546 -20.399 1.00 69.44 98 ASP A CA 1
ATOM 752 C C . ASP A 1 98 ? -20.425 17.296 -20.410 1.00 69.44 98 ASP A C 1
ATOM 754 O O . ASP A 1 98 ? -20.539 16.445 -19.531 1.00 69.44 98 ASP A O 1
ATOM 758 N N . HIS A 1 99 ? -19.477 17.180 -21.347 1.00 76.38 99 HIS A N 1
ATOM 759 C CA . HIS A 1 99 ? -18.446 16.120 -21.398 1.00 76.38 99 HIS A CA 1
ATOM 760 C C . HIS A 1 99 ? -17.534 16.066 -20.153 1.00 76.38 99 HIS A C 1
ATOM 762 O O . HIS A 1 99 ? -16.660 15.208 -20.054 1.00 76.38 99 HIS A O 1
ATOM 768 N N . SER A 1 100 ? -17.715 16.995 -19.216 1.00 82.50 100 SER A N 1
ATOM 769 C CA . SER A 1 100 ? -17.051 17.045 -17.915 1.00 82.50 100 SER A CA 1
ATOM 770 C C . SER A 1 100 ? -17.872 16.462 -16.751 1.00 82.50 100 SER A C 1
ATOM 772 O O . SER A 1 100 ? -17.405 16.467 -15.610 1.00 82.50 100 SER A O 1
ATOM 774 N N . ASP A 1 101 ? -19.087 15.975 -17.027 1.00 92.06 101 ASP A N 1
ATOM 775 C CA . ASP A 1 101 ? -19.956 15.318 -16.052 1.00 92.06 101 ASP A CA 1
ATOM 776 C C . ASP A 1 101 ? -19.712 13.801 -16.024 1.00 92.06 101 ASP A C 1
ATOM 778 O O . ASP A 1 101 ? -19.824 13.136 -17.058 1.00 92.06 101 ASP A O 1
ATOM 782 N N . TYR A 1 102 ? -19.479 13.255 -14.829 1.00 95.94 102 TYR A N 1
ATOM 783 C CA . TYR A 1 102 ? -19.280 11.822 -14.590 1.00 95.94 102 TYR A CA 1
ATOM 784 C C . TYR A 1 102 ? -20.233 11.308 -13.512 1.00 95.94 102 TYR A C 1
ATOM 786 O O . TYR A 1 102 ? -20.664 12.067 -12.642 1.00 95.94 102 TYR A O 1
ATOM 794 N N . LEU A 1 103 ? -20.521 10.009 -13.518 1.00 97.00 103 LEU A N 1
ATOM 795 C CA . LEU A 1 103 ? -21.069 9.325 -12.350 1.00 97.00 103 LEU A CA 1
ATOM 796 C C . LEU A 1 103 ? -19.912 8.779 -11.513 1.00 97.00 103 LEU A C 1
ATOM 798 O O . LEU A 1 103 ? -19.090 8.012 -12.011 1.00 97.00 103 LEU A O 1
ATOM 802 N N . ILE A 1 104 ? -19.833 9.196 -10.249 1.00 98.19 104 ILE A N 1
ATOM 803 C CA . ILE A 1 104 ? -18.747 8.830 -9.336 1.00 98.19 104 ILE A CA 1
ATOM 804 C C . ILE A 1 104 ? -19.316 8.267 -8.049 1.00 98.19 104 ILE A C 1
ATOM 806 O O . ILE A 1 104 ? -20.172 8.884 -7.418 1.00 98.19 104 ILE A O 1
ATOM 810 N N . GLY A 1 105 ? -18.802 7.112 -7.651 1.00 98.06 105 GLY A N 1
ATOM 811 C CA . GLY A 1 105 ? -19.084 6.483 -6.370 1.00 98.06 105 GLY A CA 1
ATOM 812 C C . GLY A 1 105 ? -17.793 6.148 -5.640 1.00 98.06 105 GLY A C 1
ATOM 813 O O . GLY A 1 105 ? -16.792 5.810 -6.272 1.00 98.06 105 GLY A O 1
ATOM 814 N N . ALA A 1 106 ? -17.806 6.247 -4.314 1.00 98.50 106 ALA A N 1
ATOM 815 C CA . ALA A 1 106 ? -16.650 5.956 -3.476 1.00 98.50 106 ALA A CA 1
ATOM 816 C C . ALA A 1 106 ? -17.042 5.066 -2.297 1.00 98.50 106 ALA A C 1
ATOM 818 O O . ALA A 1 106 ? -18.135 5.196 -1.744 1.00 98.50 106 ALA A O 1
ATOM 819 N N . GLY A 1 107 ? -16.154 4.148 -1.929 1.00 98.50 107 GLY A N 1
ATOM 820 C CA . GLY A 1 107 ? -16.387 3.197 -0.853 1.00 98.50 107 GLY A CA 1
ATOM 821 C C . GLY A 1 107 ? -15.099 2.802 -0.149 1.00 98.50 107 GLY A C 1
ATOM 822 O O . GLY A 1 107 ? -14.046 2.661 -0.767 1.00 98.50 107 GLY A O 1
ATOM 823 N N . ILE A 1 108 ? -15.201 2.614 1.161 1.00 98.56 108 ILE A N 1
ATOM 824 C CA . ILE A 1 108 ? -14.136 2.117 2.031 1.00 98.56 108 ILE A CA 1
ATOM 825 C C . ILE A 1 108 ? -14.643 0.876 2.760 1.00 98.56 108 ILE A C 1
ATOM 827 O O . ILE A 1 108 ? -15.817 0.831 3.132 1.00 98.56 108 ILE A O 1
ATOM 831 N N . ALA A 1 109 ? -13.802 -0.135 2.952 1.00 98.75 109 ALA A N 1
ATOM 832 C CA . ALA A 1 109 ? -14.120 -1.311 3.761 1.00 98.75 109 ALA A CA 1
ATOM 833 C C . ALA A 1 109 ? -12.865 -1.930 4.380 1.00 98.75 109 ALA A C 1
ATOM 835 O O . ALA A 1 109 ? -11.764 -1.787 3.846 1.00 98.75 109 ALA A O 1
ATOM 836 N N . ASP A 1 110 ? -13.044 -2.602 5.513 1.00 98.81 110 ASP A N 1
ATOM 837 C CA . ASP A 1 110 ? -11.973 -3.260 6.259 1.00 98.81 110 ASP A CA 1
ATOM 838 C C . ASP A 1 110 ? -11.487 -4.511 5.511 1.00 98.81 110 ASP A C 1
ATOM 840 O O . ASP A 1 110 ? -12.291 -5.355 5.106 1.00 98.81 110 ASP A O 1
ATOM 844 N N . ILE A 1 111 ? -10.169 -4.623 5.340 1.00 98.75 111 ILE A N 1
ATOM 845 C CA . ILE A 1 111 ? -9.481 -5.781 4.748 1.00 98.75 111 ILE A CA 1
ATOM 846 C C . ILE A 1 111 ? -8.491 -6.423 5.730 1.00 98.75 111 ILE A C 1
ATOM 848 O O . ILE A 1 111 ? -7.619 -7.197 5.330 1.00 98.75 111 ILE A O 1
ATOM 852 N N . THR A 1 112 ? -8.594 -6.092 7.016 1.00 98.81 112 THR A N 1
ATOM 853 C CA . THR A 1 112 ? -7.670 -6.559 8.048 1.00 98.81 112 THR A CA 1
ATOM 854 C C . THR A 1 112 ? -7.762 -8.070 8.210 1.00 98.81 112 THR A C 1
ATOM 856 O O . THR A 1 112 ? -8.826 -8.632 8.478 1.00 98.81 112 THR A O 1
ATOM 859 N N . GLY A 1 113 ? -6.617 -8.719 8.003 1.00 98.00 113 GLY A N 1
ATOM 860 C CA . GLY A 1 113 ? -6.435 -10.153 8.171 1.00 98.00 113 GLY A CA 1
ATOM 861 C C . GLY A 1 113 ? -6.139 -10.557 9.623 1.00 98.00 113 GLY A C 1
ATOM 862 O O . GLY A 1 113 ? -6.389 -9.799 10.562 1.00 98.00 113 GLY A O 1
ATOM 863 N N . PRO A 1 114 ? -5.582 -11.760 9.832 1.00 97.88 114 PRO A N 1
ATOM 864 C CA . PRO A 1 114 ? -5.298 -12.286 11.163 1.00 97.88 114 PRO A CA 1
ATOM 865 C C . PRO A 1 114 ? -4.271 -11.448 11.941 1.00 97.88 114 PRO A C 1
ATOM 867 O O . PRO A 1 114 ? -3.128 -11.301 11.515 1.00 97.88 114 PRO A O 1
ATOM 870 N N . ALA A 1 115 ? -4.669 -10.956 13.118 1.00 98.00 115 ALA A N 1
ATOM 871 C CA . ALA A 1 115 ? -3.858 -10.089 13.983 1.00 98.00 115 ALA A CA 1
ATOM 872 C C . ALA A 1 115 ? -2.905 -10.831 14.942 1.00 98.00 115 ALA A C 1
ATOM 874 O O . ALA A 1 115 ? -2.349 -10.219 15.852 1.00 98.00 115 ALA A O 1
ATOM 875 N N . ALA A 1 116 ? -2.724 -12.142 14.763 1.00 97.19 116 ALA A N 1
ATOM 876 C CA . ALA A 1 116 ? -1.820 -12.964 15.564 1.00 97.19 116 ALA A CA 1
ATOM 877 C C . ALA A 1 116 ? -1.185 -14.084 14.723 1.00 97.19 116 ALA A C 1
ATOM 879 O O . ALA A 1 116 ? -1.819 -14.595 13.801 1.00 97.19 116 ALA A O 1
ATOM 880 N N . ASP A 1 117 ? 0.043 -14.486 15.059 1.00 94.56 117 ASP A N 1
ATOM 881 C CA . ASP A 1 117 ? 0.779 -15.673 14.574 1.00 94.56 117 ASP A CA 1
ATOM 882 C C . ASP A 1 117 ? 1.058 -15.761 13.053 1.00 94.56 117 ASP A C 1
ATOM 884 O O . ASP A 1 117 ? 1.643 -16.747 12.584 1.00 94.56 117 ASP A O 1
ATOM 888 N N . ILE A 1 118 ? 0.668 -14.754 12.264 1.00 96.19 118 ILE A N 1
ATOM 889 C CA . ILE A 1 118 ? 0.890 -14.684 10.811 1.00 96.19 118 ILE A CA 1
ATOM 890 C C . ILE A 1 118 ? 1.960 -13.642 10.495 1.00 96.19 118 ILE A C 1
ATOM 892 O O . ILE A 1 118 ? 1.879 -12.511 10.961 1.00 96.19 118 ILE A O 1
ATOM 896 N N . ASN A 1 119 ? 2.950 -14.017 9.683 1.00 96.50 119 ASN A N 1
ATOM 897 C CA . ASN A 1 119 ? 4.049 -13.131 9.298 1.00 96.50 119 ASN A CA 1
ATOM 898 C C . ASN A 1 119 ? 3.536 -11.879 8.574 1.00 96.50 119 ASN A C 1
ATOM 900 O O . ASN A 1 119 ? 2.693 -11.987 7.676 1.00 96.50 119 ASN A O 1
ATOM 904 N N . LEU A 1 120 ? 4.066 -10.714 8.944 1.00 98.12 120 LEU A N 1
ATOM 905 C CA . LEU A 1 120 ? 3.808 -9.464 8.238 1.00 98.12 120 LEU A CA 1
ATOM 906 C C . LEU A 1 120 ? 4.540 -9.471 6.886 1.00 98.12 120 LEU A C 1
ATOM 908 O O . LEU A 1 120 ? 5.726 -9.788 6.789 1.00 98.12 120 LEU A O 1
ATOM 912 N N . MET A 1 121 ? 3.812 -9.147 5.823 1.00 97.25 121 MET A N 1
ATOM 913 C CA . MET A 1 121 ? 4.302 -9.135 4.450 1.00 97.25 121 MET A CA 1
ATOM 914 C C . MET A 1 121 ? 5.171 -7.904 4.192 1.00 97.25 121 MET A C 1
ATOM 916 O O . MET A 1 121 ? 4.795 -6.795 4.553 1.00 97.25 121 MET A O 1
ATOM 920 N N . GLY A 1 122 ? 6.297 -8.089 3.497 1.00 94.81 122 GLY A N 1
ATOM 921 C CA . GLY A 1 122 ? 7.184 -7.002 3.070 1.00 94.81 122 GLY A CA 1
ATOM 922 C C . GLY A 1 122 ? 8.649 -7.323 3.338 1.00 94.81 122 GLY A C 1
ATOM 923 O O . GLY A 1 122 ? 9.390 -7.662 2.419 1.00 94.81 122 GLY A O 1
ATOM 924 N N . TYR A 1 123 ? 9.051 -7.312 4.610 1.00 94.44 123 TYR A N 1
ATOM 925 C CA . TYR A 1 123 ? 10.449 -7.505 5.014 1.00 94.44 123 TYR A CA 1
ATOM 926 C C . TYR A 1 123 ? 10.976 -8.936 4.878 1.00 94.44 123 TYR A C 1
ATOM 928 O O . TYR A 1 123 ? 12.182 -9.147 4.994 1.00 94.44 123 TYR A O 1
ATOM 936 N N . ALA A 1 124 ? 10.089 -9.918 4.681 1.00 90.38 124 ALA A N 1
ATOM 937 C CA . ALA A 1 124 ? 10.431 -11.341 4.626 1.00 90.38 124 ALA A CA 1
ATOM 938 C C . ALA A 1 124 ? 11.273 -11.808 5.834 1.00 90.38 124 ALA A C 1
ATOM 940 O O . ALA A 1 124 ? 12.141 -12.674 5.707 1.00 90.38 124 ALA A O 1
ATOM 941 N N . LYS A 1 125 ? 11.030 -11.214 7.012 1.00 88.88 125 LYS A N 1
ATOM 942 C CA . LYS A 1 125 ? 11.801 -11.462 8.230 1.00 88.88 125 LYS A CA 1
ATOM 943 C C . LYS A 1 125 ? 11.172 -12.600 9.038 1.00 88.88 125 LYS A C 1
ATOM 945 O O . LYS A 1 125 ? 10.046 -12.449 9.526 1.00 88.88 125 LYS A O 1
ATOM 950 N N . PRO A 1 126 ? 11.891 -13.718 9.247 1.00 86.38 126 PRO A N 1
ATOM 951 C CA . PRO A 1 126 ? 11.430 -14.769 10.142 1.00 86.38 126 PRO A CA 1
ATOM 952 C C . PRO A 1 126 ? 11.164 -14.219 11.545 1.00 86.38 126 PRO A C 1
ATOM 954 O O . PRO A 1 126 ? 11.977 -13.473 12.092 1.00 86.38 126 PRO A O 1
ATOM 957 N N . GLY A 1 127 ? 10.024 -14.591 12.122 1.00 88.12 127 GLY A N 1
ATOM 958 C CA . GLY A 1 127 ? 9.619 -14.158 13.458 1.00 88.12 127 GLY A CA 1
ATOM 959 C C . GLY A 1 127 ? 8.947 -12.787 13.516 1.00 88.12 127 GLY A C 1
ATOM 960 O O . GLY A 1 127 ? 8.462 -12.437 14.583 1.00 88.12 127 GLY A O 1
ATOM 961 N N . GLN A 1 128 ? 8.840 -12.038 12.411 1.00 95.31 128 GLN A N 1
ATOM 962 C CA . GLN A 1 128 ? 8.008 -10.827 12.343 1.00 95.31 128 GLN A CA 1
ATOM 963 C C . GLN A 1 128 ? 6.518 -11.185 12.191 1.00 95.31 128 GLN A C 1
ATOM 965 O O . GLN A 1 128 ? 5.847 -10.801 11.234 1.00 95.31 128 GLN A O 1
ATOM 970 N N . ASP A 1 129 ? 6.017 -12.004 13.109 1.00 96.50 129 ASP A N 1
ATOM 971 C CA . ASP A 1 129 ? 4.620 -12.417 13.141 1.00 96.50 129 ASP A CA 1
ATOM 972 C C . ASP A 1 129 ? 3.767 -11.330 13.803 1.00 96.50 129 ASP A C 1
ATOM 974 O O . ASP A 1 129 ? 4.216 -10.666 14.742 1.00 96.50 129 ASP A O 1
ATOM 978 N N . ALA A 1 130 ? 2.547 -11.143 13.296 1.00 97.88 130 ALA A N 1
ATOM 979 C CA . ALA A 1 130 ? 1.560 -10.256 13.883 1.00 97.88 130 ALA A CA 1
ATOM 980 C C . ALA A 1 130 ? 1.309 -10.661 15.343 1.00 97.88 130 ALA A C 1
ATOM 982 O O . ALA A 1 130 ? 1.170 -11.842 15.662 1.00 97.88 130 ALA A O 1
ATOM 983 N N . GLY A 1 131 ? 1.244 -9.668 16.217 1.00 98.12 131 GLY A N 1
ATOM 984 C CA . GLY A 1 131 ? 0.943 -9.780 17.640 1.00 98.12 131 GLY A CA 1
ATOM 985 C C . GLY A 1 131 ? 0.021 -8.652 18.088 1.00 98.12 131 GLY A C 1
ATOM 986 O O . GLY A 1 131 ? 0.112 -8.194 19.222 1.00 98.12 131 GLY A O 1
ATOM 987 N N . GLY A 1 132 ? -0.821 -8.141 17.188 1.00 98.56 132 GLY A N 1
ATOM 988 C CA . GLY A 1 132 ? -1.713 -7.029 17.475 1.00 98.56 132 GLY A CA 1
ATOM 989 C C . GLY A 1 132 ? -2.042 -6.139 16.278 1.00 98.56 132 GLY A C 1
ATOM 990 O O . GLY A 1 132 ? -1.702 -6.441 15.134 1.00 98.56 132 GLY A O 1
ATOM 991 N N . ILE A 1 133 ? -2.701 -5.016 16.560 1.00 98.88 133 ILE A N 1
ATOM 992 C CA . ILE A 1 133 ? -3.119 -3.986 15.605 1.00 98.88 133 ILE A CA 1
ATOM 993 C C . ILE A 1 133 ? -2.746 -2.616 16.177 1.00 98.88 133 ILE A C 1
ATOM 995 O O . ILE A 1 133 ? -3.033 -2.310 17.335 1.00 98.88 133 ILE A O 1
ATOM 999 N N . HIS A 1 134 ? -2.112 -1.793 15.350 1.00 98.69 134 HIS A N 1
ATOM 1000 C CA . HIS A 1 134 ? -1.967 -0.357 15.572 1.00 98.69 134 HIS A CA 1
ATOM 1001 C C . HIS A 1 134 ? -2.969 0.420 14.717 1.00 98.69 134 HIS A C 1
ATOM 1003 O O . HIS A 1 134 ? -3.678 1.276 15.228 1.00 98.69 134 HIS A O 1
ATOM 1009 N N . LEU A 1 135 ? -3.052 0.091 13.428 1.00 98.44 135 LEU A N 1
ATOM 1010 C CA . LEU A 1 135 ? -4.067 0.616 12.522 1.00 98.44 135 LEU A CA 1
ATOM 1011 C C . LEU A 1 135 ? -4.675 -0.544 11.739 1.00 98.44 135 LEU A C 1
ATOM 1013 O O . LEU A 1 135 ? -3.943 -1.380 11.200 1.00 98.44 135 LEU A O 1
ATOM 1017 N N . ARG A 1 136 ? -6.004 -0.557 11.622 1.00 98.69 136 ARG A N 1
ATOM 1018 C CA . ARG A 1 136 ? -6.701 -1.370 10.619 1.00 98.69 136 ARG A CA 1
ATOM 1019 C C . ARG A 1 136 ? -6.227 -0.996 9.216 1.00 98.69 136 ARG A C 1
ATOM 1021 O O . ARG A 1 136 ? -5.798 0.131 8.961 1.00 98.69 136 ARG A O 1
ATOM 1028 N N . ILE A 1 137 ? -6.346 -1.951 8.306 1.00 98.75 137 ILE A N 1
ATOM 1029 C CA . ILE A 1 137 ? -6.037 -1.776 6.891 1.00 98.75 137 ILE A CA 1
ATOM 1030 C C . ILE A 1 137 ? -7.324 -1.802 6.066 1.00 98.75 137 ILE A C 1
ATOM 1032 O O . ILE A 1 137 ? -8.203 -2.633 6.297 1.00 98.75 137 ILE A O 1
ATOM 1036 N N . TYR A 1 138 ? -7.438 -0.892 5.097 1.00 98.88 138 TYR A N 1
ATOM 1037 C CA . TYR A 1 138 ? -8.665 -0.690 4.330 1.00 98.88 138 TYR A CA 1
ATOM 1038 C C . TYR A 1 138 ? -8.474 -0.887 2.824 1.00 98.88 138 TYR A C 1
ATOM 1040 O O . TYR A 1 138 ? -7.428 -0.577 2.250 1.00 98.88 138 TYR A O 1
ATOM 1048 N N . SER A 1 139 ? -9.530 -1.366 2.169 1.00 98.88 139 SER A N 1
ATOM 1049 C CA . SER A 1 139 ? -9.736 -1.210 0.732 1.00 98.88 139 SER A CA 1
ATOM 1050 C C . SER A 1 139 ? -10.508 0.078 0.487 1.00 98.88 139 SER A C 1
ATOM 1052 O O . SER A 1 139 ? -11.587 0.270 1.050 1.00 98.88 139 SER A O 1
ATOM 1054 N N . ARG A 1 140 ? -9.972 0.942 -0.374 1.00 98.88 140 ARG A N 1
ATOM 1055 C CA . ARG A 1 140 ? -10.613 2.180 -0.818 1.00 98.88 140 ARG A CA 1
ATOM 1056 C C . ARG A 1 140 ? -10.834 2.121 -2.321 1.00 98.88 140 ARG A C 1
ATOM 1058 O O . ARG A 1 140 ? -9.873 2.007 -3.081 1.00 98.88 140 ARG A O 1
ATOM 1065 N N . SER A 1 141 ? -12.089 2.198 -2.737 1.00 98.81 141 SER A N 1
ATOM 1066 C CA . SER A 1 141 ? -12.527 2.026 -4.120 1.00 98.81 141 SER A CA 1
ATOM 1067 C C . SER A 1 141 ? -13.236 3.271 -4.625 1.00 98.81 141 SER A C 1
ATOM 1069 O O . SER A 1 141 ? -14.067 3.851 -3.925 1.00 98.81 141 SER A O 1
ATOM 1071 N N . VAL A 1 142 ? -12.935 3.648 -5.864 1.00 98.75 142 VAL A N 1
ATOM 1072 C CA . VAL A 1 142 ? -13.638 4.695 -6.603 1.00 98.75 142 VAL A CA 1
ATOM 1073 C C . VAL A 1 142 ? -14.084 4.130 -7.946 1.00 98.75 142 VAL A C 1
ATOM 1075 O O . VAL A 1 142 ? -13.282 3.573 -8.698 1.00 98.75 142 VAL A O 1
ATOM 1078 N N . ILE A 1 143 ? -15.368 4.295 -8.246 1.00 98.75 143 ILE A N 1
ATOM 1079 C CA . ILE A 1 143 ? -15.963 3.983 -9.544 1.00 98.75 143 ILE A CA 1
ATOM 1080 C C . ILE A 1 143 ? -16.206 5.299 -10.263 1.00 98.75 143 ILE A C 1
ATOM 1082 O O . ILE A 1 143 ? -16.800 6.209 -9.687 1.00 98.75 143 ILE A O 1
ATOM 1086 N N . ILE A 1 144 ? -15.759 5.389 -11.513 1.00 98.38 144 ILE A N 1
ATOM 1087 C CA . ILE A 1 144 ? -15.951 6.562 -12.367 1.00 98.38 144 ILE A CA 1
ATOM 1088 C C . ILE A 1 144 ? -16.542 6.088 -13.679 1.00 98.38 144 ILE A C 1
ATOM 1090 O O . ILE A 1 144 ? -16.060 5.132 -14.286 1.00 98.38 144 ILE A O 1
ATOM 1094 N N . GLU A 1 145 ? -17.589 6.766 -14.111 1.00 97.19 145 GLU A N 1
ATOM 1095 C CA . GLU A 1 145 ? -18.334 6.405 -15.296 1.00 97.19 145 GLU A CA 1
ATOM 1096 C C . GLU A 1 145 ? -18.678 7.630 -16.133 1.00 97.19 145 GLU A C 1
ATOM 1098 O O . GLU A 1 145 ? -19.114 8.658 -15.608 1.00 97.19 145 GLU A O 1
ATOM 1103 N N . ASP A 1 146 ? -18.472 7.506 -17.441 1.00 93.69 146 ASP A N 1
ATOM 1104 C CA . ASP A 1 146 ? -18.860 8.520 -18.411 1.00 93.69 146 ASP A CA 1
ATOM 1105 C C . ASP A 1 146 ? -20.311 8.333 -18.880 1.00 93.69 146 ASP A C 1
ATOM 1107 O O . ASP A 1 146 ? -21.025 7.396 -18.521 1.00 93.69 146 ASP A O 1
ATOM 1111 N N . LYS A 1 147 ? -20.765 9.247 -19.731 1.00 86.38 147 LYS A N 1
ATOM 1112 C CA . LYS A 1 147 ? -22.143 9.265 -20.246 1.00 86.38 147 LYS A CA 1
ATOM 1113 C C . LYS A 1 147 ? -22.453 8.156 -21.229 1.00 86.38 147 LYS A C 1
ATOM 1115 O O . LYS A 1 147 ? -23.620 7.833 -21.441 1.00 86.38 147 LYS A O 1
ATOM 1120 N N . GLN A 1 148 ? -21.415 7.613 -21.853 1.00 86.81 148 GLN A N 1
ATOM 1121 C CA . GLN A 1 148 ? -21.522 6.471 -22.746 1.00 86.81 148 GLN A CA 1
ATOM 1122 C C . GLN A 1 148 ? -21.650 5.163 -21.949 1.00 86.81 148 GLN A C 1
ATOM 1124 O O . GLN A 1 148 ? -21.888 4.110 -22.536 1.00 86.81 148 GLN A O 1
ATOM 1129 N N . GLY A 1 149 ? -21.534 5.226 -20.618 1.00 89.50 149 GLY A N 1
ATOM 1130 C CA . GLY A 1 149 ? -21.594 4.079 -19.728 1.00 89.50 149 GLY A CA 1
ATOM 1131 C C . GLY A 1 149 ? -20.268 3.331 -19.625 1.00 89.50 149 GLY A C 1
ATOM 1132 O O . GLY A 1 149 ? -20.247 2.244 -19.039 1.00 89.50 149 GLY A O 1
ATOM 1133 N N . ASN A 1 150 ? -19.169 3.887 -20.155 1.00 94.19 150 ASN A N 1
ATOM 1134 C CA . ASN A 1 150 ? -17.839 3.336 -19.927 1.00 94.19 150 ASN A CA 1
ATOM 1135 C C . ASN A 1 150 ? -17.465 3.604 -18.478 1.00 94.19 150 ASN A C 1
ATOM 1137 O O . ASN A 1 150 ? -17.430 4.746 -18.020 1.00 94.19 150 ASN A O 1
ATOM 1141 N N . ARG A 1 151 ? -17.176 2.527 -17.759 1.00 95.69 151 ARG A N 1
ATOM 1142 C CA . ARG A 1 151 ? -16.927 2.549 -16.325 1.00 95.69 151 ARG A CA 1
ATOM 1143 C C . ARG A 1 151 ? -15.536 2.034 -16.036 1.00 95.69 151 ARG A C 1
ATOM 1145 O O . ARG A 1 151 ? -15.161 1.002 -16.584 1.00 95.69 151 ARG A O 1
ATOM 1152 N N . VAL A 1 152 ? -14.827 2.692 -15.128 1.00 98.25 152 VAL A N 1
ATOM 1153 C CA . VAL A 1 152 ? -13.587 2.195 -14.523 1.00 98.25 152 VAL A CA 1
ATOM 1154 C C . VAL A 1 152 ? -13.741 2.060 -13.015 1.00 98.25 152 VAL A C 1
ATOM 1156 O O . VAL A 1 152 ? -14.438 2.848 -12.374 1.00 98.25 152 VAL A O 1
ATOM 1159 N N . LEU A 1 153 ? -13.066 1.060 -12.457 1.00 98.69 153 LEU A N 1
ATOM 1160 C CA . LEU A 1 153 ? -12.891 0.861 -11.025 1.00 98.69 153 LEU A CA 1
ATOM 1161 C C . LEU A 1 153 ? -11.404 0.996 -10.695 1.00 98.69 153 LEU A C 1
ATOM 1163 O O . LEU A 1 153 ? -10.581 0.240 -11.215 1.00 98.69 153 LEU A O 1
ATOM 1167 N N . TYR A 1 154 ? -11.079 1.936 -9.812 1.00 98.81 154 TYR A N 1
ATOM 1168 C CA . TYR A 1 154 ? -9.756 2.062 -9.212 1.00 98.81 154 TYR A CA 1
ATOM 1169 C C . TYR A 1 154 ? -9.842 1.759 -7.717 1.00 98.81 154 TYR A C 1
ATOM 1171 O O . TYR A 1 154 ? -10.564 2.437 -6.981 1.00 98.81 154 TYR A O 1
ATOM 1179 N N . THR A 1 155 ? -9.087 0.761 -7.267 1.00 98.62 155 THR A N 1
ATOM 1180 C CA . THR A 1 155 ? -9.043 0.344 -5.863 1.00 98.62 155 THR A CA 1
ATOM 1181 C C . THR A 1 155 ? -7.615 0.407 -5.337 1.00 98.62 155 THR A C 1
ATOM 1183 O O . THR A 1 155 ? -6.720 -0.200 -5.920 1.00 98.62 155 THR A O 1
ATOM 1186 N N . SER A 1 156 ? -7.405 1.080 -4.204 1.00 98.69 156 SER A N 1
ATOM 1187 C CA . SER A 1 156 ? -6.142 1.067 -3.457 1.00 98.69 156 SER A CA 1
ATOM 1188 C C . SER A 1 156 ? -6.313 0.326 -2.132 1.00 98.69 156 SER A C 1
ATOM 1190 O O . SER A 1 156 ? -7.285 0.559 -1.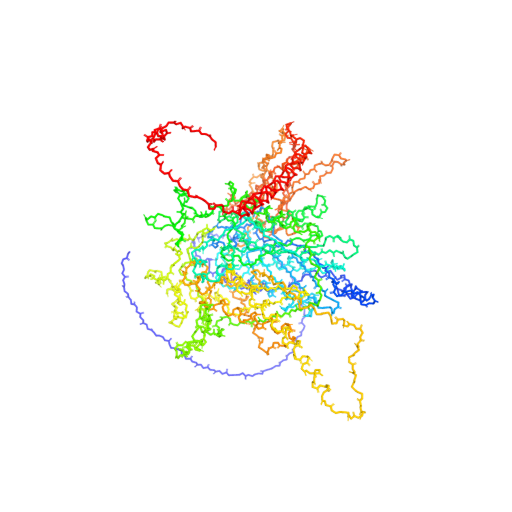409 1.00 98.69 156 SER A O 1
ATOM 1192 N N . LEU A 1 157 ? -5.384 -0.575 -1.821 1.00 98.81 157 LEU A N 1
ATOM 1193 C CA . LEU A 1 157 ? -5.387 -1.383 -0.603 1.00 98.81 157 LEU A CA 1
ATOM 1194 C C . LEU A 1 157 ? -4.272 -0.944 0.338 1.00 98.81 157 LEU A C 1
ATOM 1196 O O . LEU A 1 157 ? -3.120 -0.849 -0.091 1.00 98.81 157 LEU A O 1
ATOM 1200 N N . ASP A 1 158 ? -4.575 -0.805 1.627 1.00 98.81 158 ASP A N 1
ATOM 1201 C CA . ASP A 1 158 ? -3.556 -0.754 2.680 1.00 98.81 158 ASP A CA 1
ATOM 1202 C C . ASP A 1 158 ? -2.907 -2.138 2.864 1.00 98.81 158 ASP A C 1
ATOM 1204 O O . ASP A 1 158 ? -3.109 -2.831 3.852 1.00 98.81 158 ASP A O 1
ATOM 1208 N N . ASN A 1 159 ? -2.149 -2.587 1.868 1.00 98.44 159 ASN A N 1
ATOM 1209 C CA . ASN A 1 159 ? -1.510 -3.897 1.848 1.00 98.44 159 ASN A CA 1
ATOM 1210 C C . ASN A 1 159 ? -0.082 -3.801 1.296 1.00 98.44 159 ASN A C 1
ATOM 1212 O O . ASN A 1 159 ? 0.310 -2.783 0.718 1.00 98.44 159 ASN A O 1
ATOM 1216 N N . GLY A 1 160 ? 0.683 -4.883 1.441 1.00 97.56 160 GLY A N 1
ATOM 1217 C CA . GLY A 1 160 ? 2.029 -4.988 0.889 1.00 97.56 160 GLY A CA 1
ATOM 1218 C C . GLY A 1 160 ? 2.035 -4.900 -0.632 1.00 97.56 160 GLY A C 1
ATOM 1219 O O . GLY A 1 160 ? 2.767 -4.091 -1.179 1.00 97.56 160 GLY A O 1
ATOM 1220 N N . MET A 1 161 ? 1.226 -5.708 -1.324 1.00 97.75 161 MET A N 1
ATOM 1221 C CA . MET A 1 161 ? 1.147 -5.738 -2.790 1.00 97.75 161 MET A CA 1
ATOM 1222 C C . MET A 1 161 ? -0.197 -6.319 -3.252 1.00 97.75 161 MET A C 1
ATOM 1224 O O . MET A 1 161 ? -0.945 -6.884 -2.451 1.00 97.75 161 MET A O 1
ATOM 1228 N N . ILE A 1 162 ? -0.479 -6.259 -4.556 1.00 98.50 162 ILE A N 1
ATOM 1229 C CA . ILE A 1 162 ? -1.553 -7.046 -5.178 1.00 98.50 162 ILE A CA 1
ATOM 1230 C C . ILE A 1 162 ? -0.986 -8.377 -5.681 1.00 98.50 162 ILE A C 1
ATOM 1232 O O . ILE A 1 162 ? -0.033 -8.403 -6.459 1.00 98.50 162 ILE A O 1
ATOM 1236 N N . SER A 1 163 ? -1.562 -9.501 -5.244 1.00 98.19 163 SER A N 1
ATOM 1237 C CA . SER A 1 163 ? -1.209 -10.823 -5.773 1.00 98.19 163 SER A CA 1
ATOM 1238 C C . SER A 1 163 ? -2.104 -11.198 -6.959 1.00 98.19 163 SER A C 1
ATOM 1240 O O . SER A 1 163 ? -3.258 -10.775 -7.038 1.00 98.19 163 SER A O 1
ATOM 1242 N N . GLN A 1 164 ? -1.595 -12.053 -7.854 1.00 97.31 164 GLN A N 1
ATOM 1243 C CA . GLN A 1 164 ? -2.391 -12.581 -8.969 1.00 97.31 164 GLN A CA 1
ATOM 1244 C C . GLN A 1 164 ? -3.659 -13.290 -8.478 1.00 97.31 164 GLN A C 1
ATOM 1246 O O . GLN A 1 164 ? -4.737 -13.080 -9.023 1.00 97.31 164 GLN A O 1
ATOM 1251 N N . LEU A 1 165 ? -3.523 -14.101 -7.424 1.00 97.88 165 LEU A N 1
ATOM 1252 C CA . LEU A 1 165 ? -4.631 -14.843 -6.828 1.00 97.88 165 LEU A CA 1
ATOM 1253 C C . LEU A 1 165 ? -5.711 -13.903 -6.291 1.00 97.88 165 LEU A C 1
ATOM 1255 O O . LEU A 1 165 ? -6.889 -14.102 -6.566 1.00 97.88 165 LEU A O 1
ATOM 1259 N N . LEU A 1 166 ? -5.297 -12.850 -5.580 1.00 98.50 166 LEU A N 1
ATOM 1260 C CA . LEU A 1 166 ? -6.207 -11.843 -5.049 1.00 98.50 166 LEU A CA 1
ATOM 1261 C C . LEU A 1 166 ? -6.993 -11.158 -6.170 1.00 98.50 166 LEU A C 1
ATOM 1263 O O . LEU A 1 166 ? -8.213 -11.046 -6.079 1.00 98.50 166 LEU A O 1
ATOM 1267 N N . ARG A 1 167 ? -6.311 -10.725 -7.238 1.00 97.81 167 ARG A N 1
ATOM 1268 C CA . ARG A 1 167 ? -6.968 -10.083 -8.385 1.00 97.81 167 ARG A CA 1
ATOM 1269 C C . ARG A 1 167 ? -7.972 -11.016 -9.059 1.00 97.81 167 ARG A C 1
ATOM 1271 O O . ARG A 1 167 ? -9.095 -10.595 -9.324 1.00 97.81 167 ARG A O 1
ATOM 1278 N N . VAL A 1 168 ? -7.574 -12.258 -9.335 1.00 96.56 168 VAL A N 1
ATOM 1279 C CA . VAL A 1 168 ? -8.434 -13.244 -10.006 1.00 96.56 168 VAL A CA 1
ATOM 1280 C C . VAL A 1 168 ? -9.684 -13.533 -9.174 1.00 96.56 168 VAL A C 1
ATOM 1282 O O . VAL A 1 168 ? -10.786 -13.500 -9.721 1.00 96.56 168 VAL A O 1
ATOM 1285 N N . GLU A 1 169 ? -9.547 -13.746 -7.862 1.00 97.62 169 GLU A N 1
ATOM 1286 C CA . GLU A 1 169 ? -10.707 -14.041 -7.014 1.00 97.62 169 GLU A CA 1
ATOM 1287 C C . GLU A 1 169 ? -11.629 -12.821 -6.869 1.00 97.62 169 GLU A C 1
ATOM 1289 O O . GLU A 1 169 ? -12.841 -12.962 -7.002 1.00 97.62 169 GLU A O 1
ATOM 1294 N N . VAL A 1 170 ? -11.094 -11.601 -6.725 1.00 98.38 170 VAL A N 1
ATOM 1295 C CA . VAL A 1 170 ? -11.921 -10.377 -6.723 1.00 98.38 170 VAL A CA 1
ATOM 1296 C C . VAL A 1 170 ? -12.695 -10.228 -8.033 1.00 98.38 170 VAL A C 1
ATOM 1298 O O . VAL A 1 170 ? -13.905 -10.012 -8.006 1.00 98.38 170 VAL A O 1
ATOM 1301 N N . LEU A 1 171 ? -12.040 -10.374 -9.187 1.00 97.44 171 LEU A N 1
ATOM 1302 C CA . LEU A 1 171 ? -12.710 -10.269 -10.488 1.00 97.44 171 LEU A CA 1
ATOM 1303 C C . LEU A 1 171 ? -13.780 -11.343 -10.678 1.00 97.44 171 LEU A C 1
ATOM 1305 O O . LEU A 1 171 ? -14.838 -11.059 -11.241 1.00 97.44 171 LEU A O 1
ATOM 1309 N N . LYS A 1 172 ? -13.539 -12.559 -10.185 1.00 96.06 172 LYS A N 1
ATOM 1310 C CA . LYS A 1 172 ? -14.529 -13.638 -10.181 1.00 96.06 172 LYS A CA 1
ATOM 1311 C C . LYS A 1 172 ? -15.754 -13.260 -9.345 1.00 96.06 172 LYS A C 1
ATOM 1313 O O . LYS A 1 172 ? -16.866 -13.371 -9.855 1.00 96.06 172 LYS A O 1
ATOM 1318 N N . GLN A 1 173 ? -15.569 -12.751 -8.126 1.00 96.56 173 GLN A N 1
ATOM 1319 C CA . GLN A 1 173 ? -16.675 -12.308 -7.267 1.00 96.56 173 GLN A CA 1
ATOM 1320 C C . GLN A 1 173 ? -17.445 -11.126 -7.879 1.00 96.56 173 GLN A C 1
ATOM 1322 O O . GLN A 1 173 ? -18.676 -11.135 -7.925 1.00 96.56 173 GLN A O 1
ATOM 1327 N N . LEU A 1 174 ? -16.741 -10.138 -8.440 1.00 96.31 174 LEU A N 1
ATOM 1328 C CA . LEU A 1 174 ? -17.373 -9.009 -9.128 1.00 96.31 174 LEU A CA 1
ATOM 1329 C C . LEU A 1 174 ? -18.161 -9.458 -10.364 1.00 96.31 174 LEU A C 1
ATOM 1331 O O . LEU A 1 174 ? -19.276 -8.985 -10.577 1.00 96.31 174 LEU A O 1
ATOM 1335 N N . LYS A 1 175 ? -17.631 -10.403 -11.148 1.00 94.94 175 LYS A N 1
ATOM 1336 C CA . LYS A 1 175 ? -18.323 -10.985 -12.307 1.00 94.94 175 LYS A CA 1
ATOM 1337 C C . LYS A 1 175 ? -19.585 -11.744 -11.900 1.00 94.94 175 LYS A C 1
ATOM 1339 O O . LYS A 1 175 ? -20.594 -11.631 -12.593 1.00 94.94 175 LYS A O 1
ATOM 1344 N N . LEU A 1 176 ? -19.539 -12.504 -10.804 1.00 94.00 176 LEU A N 1
ATOM 1345 C CA . LEU A 1 176 ? -20.707 -13.212 -10.267 1.00 94.00 176 LEU A CA 1
ATOM 1346 C C . LEU A 1 176 ? -21.804 -12.232 -9.832 1.00 94.00 176 LEU A C 1
ATOM 1348 O O . LEU A 1 176 ? -22.975 -12.464 -10.118 1.00 94.00 176 LEU A O 1
ATOM 1352 N N . LYS A 1 177 ? -21.427 -11.118 -9.194 1.00 93.00 177 LYS A N 1
ATOM 1353 C CA . LYS A 1 177 ? -22.376 -10.147 -8.633 1.00 93.00 177 LYS A CA 1
ATOM 1354 C C . LYS A 1 177 ? -22.928 -9.138 -9.647 1.00 93.00 177 LYS A C 1
ATOM 1356 O O . LYS A 1 177 ? -24.117 -8.834 -9.620 1.00 93.00 177 LYS A O 1
ATOM 1361 N N . TYR A 1 178 ? -22.084 -8.617 -10.536 1.00 92.75 178 TYR A N 1
ATOM 1362 C CA . TYR A 1 178 ? -22.416 -7.508 -11.445 1.00 92.75 178 TYR A CA 1
ATOM 1363 C C . TYR A 1 178 ? -22.495 -7.911 -12.926 1.00 92.75 178 TYR A C 1
ATOM 1365 O O . TYR A 1 178 ? -22.757 -7.061 -13.783 1.00 92.75 178 TYR A O 1
ATOM 1373 N N . GLY A 1 179 ? -22.266 -9.189 -13.243 1.00 92.12 179 GLY A N 1
ATOM 1374 C CA . GLY A 1 179 ? -22.142 -9.691 -14.611 1.00 92.12 179 GLY A CA 1
ATOM 1375 C C . GLY A 1 179 ? -20.764 -9.426 -15.230 1.00 92.12 179 GLY A C 1
ATOM 1376 O O . GLY A 1 179 ? -19.926 -8.713 -14.682 1.00 92.12 179 GLY A O 1
ATOM 1377 N N . SER A 1 180 ? -20.511 -10.000 -16.409 1.00 89.00 180 SER A N 1
ATOM 1378 C CA . SER A 1 180 ? -19.199 -9.952 -17.079 1.00 89.00 180 SER A CA 1
ATOM 1379 C C . SER A 1 180 ? -18.854 -8.618 -17.748 1.00 89.00 180 SER A C 1
ATOM 1381 O O . SER A 1 180 ? -17.701 -8.402 -18.116 1.00 89.00 180 SER A O 1
ATOM 1383 N N . THR A 1 181 ? -19.833 -7.735 -17.943 1.00 88.12 181 THR A N 1
ATOM 1384 C CA . THR A 1 181 ? -19.652 -6.473 -18.676 1.00 88.12 181 THR A CA 1
ATOM 1385 C C . THR A 1 181 ? -19.342 -5.292 -17.764 1.00 88.12 181 THR A C 1
ATOM 1387 O O . THR A 1 181 ? -18.698 -4.349 -18.207 1.00 88.12 181 THR A O 1
ATOM 1390 N N . THR A 1 182 ? -19.784 -5.332 -16.505 1.00 92.50 182 THR A N 1
ATOM 1391 C CA . THR A 1 182 ? -19.689 -4.192 -15.579 1.00 92.50 182 THR A CA 1
ATOM 1392 C C . THR A 1 182 ? -18.273 -4.017 -15.036 1.00 92.50 182 THR A C 1
ATOM 1394 O O . THR A 1 182 ? -17.715 -2.922 -15.096 1.00 92.50 182 THR A O 1
ATOM 1397 N N . PHE A 1 183 ? -17.677 -5.104 -14.542 1.00 96.25 183 PHE A N 1
ATOM 1398 C CA . PHE A 1 183 ? -16.317 -5.136 -14.010 1.00 96.25 183 PHE A CA 1
ATOM 1399 C C . PHE A 1 183 ? -15.585 -6.350 -14.578 1.00 96.25 183 PHE A C 1
ATOM 1401 O O . PHE A 1 183 ? -16.028 -7.488 -14.423 1.00 96.25 183 PHE A O 1
ATOM 1408 N N . ASN A 1 184 ? -14.471 -6.107 -15.257 1.00 94.75 184 ASN A N 1
ATOM 1409 C CA . ASN A 1 184 ? -13.628 -7.127 -15.864 1.00 94.75 184 ASN A CA 1
ATOM 1410 C C . ASN A 1 184 ? -12.157 -6.674 -15.869 1.00 94.75 184 ASN A C 1
ATOM 1412 O O . ASN A 1 184 ? -11.808 -5.597 -15.385 1.00 94.75 184 ASN A O 1
ATOM 1416 N N . GLU A 1 185 ? -11.270 -7.500 -16.421 1.00 93.44 185 GLU A N 1
ATOM 1417 C CA . GLU A 1 185 ? -9.827 -7.233 -16.419 1.00 93.44 185 GLU A CA 1
ATOM 1418 C C . GLU A 1 185 ? -9.427 -5.910 -17.073 1.00 93.44 185 GLU A C 1
ATOM 1420 O O . GLU A 1 185 ? -8.421 -5.316 -16.686 1.00 93.44 185 GLU A O 1
ATOM 1425 N N . THR A 1 186 ? -10.207 -5.444 -18.049 1.00 95.38 186 THR A N 1
ATOM 1426 C CA . THR A 1 186 ? -9.870 -4.250 -18.821 1.00 95.38 186 THR A CA 1
ATOM 1427 C C . THR A 1 186 ? -10.124 -2.969 -18.042 1.00 95.38 186 THR A C 1
ATOM 1429 O O . THR A 1 186 ? -9.318 -2.047 -18.140 1.00 95.38 186 THR A O 1
ATOM 1432 N N . ASN A 1 187 ? -11.163 -2.932 -17.203 1.00 97.62 187 ASN A N 1
ATOM 1433 C CA . ASN A 1 187 ? -11.625 -1.714 -16.540 1.00 97.62 187 ASN A CA 1
ATOM 1434 C C . ASN A 1 187 ? -11.474 -1.700 -15.009 1.00 97.62 187 ASN A C 1
ATOM 1436 O O . ASN A 1 187 ? -11.813 -0.699 -14.378 1.00 97.62 187 ASN A O 1
ATOM 1440 N N . VAL A 1 188 ? -10.945 -2.771 -14.409 1.00 98.62 188 VAL A N 1
ATOM 1441 C CA . VAL A 1 188 ? -10.632 -2.846 -12.973 1.00 98.62 188 VAL A CA 1
ATOM 1442 C C . VAL A 1 188 ? -9.122 -2.774 -12.758 1.00 98.62 188 VAL A C 1
ATOM 1444 O O . VAL A 1 188 ? -8.388 -3.668 -13.195 1.00 98.62 188 VAL A O 1
ATOM 1447 N N . MET A 1 189 ? -8.664 -1.747 -12.044 1.00 98.81 189 MET A N 1
ATOM 1448 C CA . MET A 1 189 ? -7.279 -1.589 -11.595 1.00 98.81 189 MET A CA 1
ATOM 1449 C C . MET A 1 189 ? -7.218 -1.670 -10.071 1.00 98.81 189 MET A C 1
ATOM 1451 O O . MET A 1 189 ? -7.895 -0.921 -9.368 1.00 98.81 189 MET A O 1
ATOM 1455 N N . MET A 1 190 ? -6.386 -2.576 -9.564 1.00 98.81 190 MET A N 1
ATOM 1456 C CA . MET A 1 190 ? -6.145 -2.745 -8.131 1.00 98.81 190 MET A CA 1
ATOM 1457 C C . MET A 1 190 ? -4.696 -2.381 -7.839 1.00 98.81 190 MET A C 1
ATOM 1459 O O . MET A 1 190 ? -3.817 -2.893 -8.520 1.00 98.81 190 MET A O 1
ATOM 1463 N N . SER A 1 191 ? -4.455 -1.550 -6.833 1.00 98.62 191 SER A N 1
ATOM 1464 C CA . SER A 1 191 ? -3.150 -1.035 -6.408 1.00 98.62 191 SER A CA 1
ATOM 1465 C C . SER A 1 191 ? -2.980 -1.232 -4.902 1.00 98.62 191 SER A C 1
ATOM 1467 O O . SER A 1 191 ? -3.967 -1.356 -4.176 1.00 98.62 191 SER A O 1
ATOM 1469 N N . ALA A 1 192 ? -1.747 -1.222 -4.403 1.00 98.75 192 ALA A N 1
ATOM 1470 C CA . ALA A 1 192 ? -1.466 -1.285 -2.968 1.00 98.75 192 ALA A CA 1
ATOM 1471 C C . ALA A 1 192 ? -0.645 -0.075 -2.494 1.00 98.75 192 ALA A C 1
ATOM 1473 O O . ALA A 1 192 ? 0.103 0.517 -3.271 1.00 98.75 192 ALA A O 1
ATOM 1474 N N . THR A 1 193 ? -0.775 0.294 -1.218 1.00 98.81 193 THR A N 1
ATOM 1475 C CA . THR A 1 193 ? 0.020 1.366 -0.590 1.00 98.81 193 THR A CA 1
ATOM 1476 C C . THR A 1 193 ? 1.440 0.929 -0.243 1.00 98.81 193 THR A C 1
ATOM 1478 O O . THR A 1 193 ? 2.265 1.767 0.117 1.00 98.81 193 THR A O 1
ATOM 1481 N N . HIS A 1 194 ? 1.747 -0.362 -0.375 1.00 98.75 194 HIS A N 1
ATOM 1482 C CA . HIS A 1 194 ? 3.031 -0.955 -0.027 1.00 98.75 194 HIS A CA 1
ATOM 1483 C C . HIS A 1 194 ? 3.398 -0.796 1.451 1.00 98.75 194 HIS A C 1
ATOM 1485 O O . HIS A 1 194 ? 4.544 -0.492 1.778 1.00 98.75 194 HIS A O 1
ATOM 1491 N N . THR A 1 195 ? 2.428 -0.987 2.354 1.00 98.81 195 THR A N 1
ATOM 1492 C CA . THR A 1 195 ? 2.726 -1.134 3.789 1.00 98.81 195 THR A CA 1
ATOM 1493 C C . THR A 1 195 ? 3.422 -2.469 4.049 1.00 98.81 195 THR A C 1
ATOM 1495 O O . THR A 1 195 ? 2.965 -3.518 3.596 1.00 98.81 195 THR A O 1
ATOM 1498 N N . HIS A 1 196 ? 4.514 -2.448 4.814 1.00 98.69 196 HIS A N 1
ATOM 1499 C CA . HIS A 1 196 ? 5.237 -3.656 5.244 1.00 98.69 196 HIS A CA 1
ATOM 1500 C C . HIS A 1 196 ? 4.721 -4.211 6.586 1.00 98.69 196 HIS A C 1
ATOM 1502 O O . HIS A 1 196 ? 5.411 -4.967 7.271 1.00 98.69 196 HIS A O 1
ATOM 1508 N N . SER A 1 197 ? 3.515 -3.799 6.992 1.00 98.62 197 SER A N 1
ATOM 1509 C CA . SER A 1 197 ? 2.877 -4.170 8.263 1.00 98.62 197 SER A CA 1
ATOM 1510 C C . SER A 1 197 ? 1.465 -4.748 8.076 1.00 98.62 197 SER A C 1
ATOM 1512 O O . SER A 1 197 ? 0.622 -4.617 8.957 1.00 98.62 197 SER A O 1
ATOM 1514 N N . ALA A 1 198 ? 1.193 -5.404 6.943 1.00 98.38 198 ALA A N 1
ATOM 1515 C CA . ALA A 1 198 ? -0.045 -6.155 6.696 1.00 98.38 198 ALA A CA 1
ATOM 1516 C C . ALA A 1 198 ? 0.212 -7.680 6.734 1.00 98.38 198 ALA A C 1
ATOM 1518 O O . ALA A 1 198 ? 1.300 -8.105 6.347 1.00 98.38 198 ALA A O 1
ATOM 1519 N N . PRO A 1 199 ? -0.741 -8.532 7.165 1.00 98.06 199 PRO A N 1
ATOM 1520 C CA . PRO A 1 199 ? -0.553 -9.988 7.172 1.00 98.06 199 PRO A CA 1
ATOM 1521 C C . PRO A 1 199 ? -0.293 -10.577 5.776 1.00 98.06 199 PRO A C 1
ATOM 1523 O O . PRO A 1 199 ? -0.943 -10.206 4.801 1.00 98.06 199 PRO A O 1
ATOM 1526 N N . GLY A 1 200 ? 0.642 -11.526 5.678 1.00 96.94 200 GLY A N 1
ATOM 1527 C CA . GLY A 1 200 ? 0.966 -12.234 4.435 1.00 96.94 200 GLY A CA 1
ATOM 1528 C C . GLY A 1 200 ? 0.128 -13.491 4.162 1.00 96.94 200 GLY A C 1
ATOM 1529 O O . GLY A 1 200 ? -0.924 -13.721 4.762 1.00 96.94 200 GLY A O 1
ATOM 1530 N N . GLY A 1 201 ? 0.614 -14.325 3.236 1.00 96.12 201 GLY A N 1
ATOM 1531 C CA . GLY A 1 201 ? 0.017 -15.627 2.911 1.00 96.12 201 GLY A CA 1
ATOM 1532 C C . GLY A 1 201 ? -1.116 -15.602 1.880 1.00 96.12 201 GLY A C 1
ATOM 1533 O O . GLY A 1 201 ? -1.906 -16.535 1.828 1.00 96.12 201 GLY A O 1
ATOM 1534 N N . PHE A 1 202 ? -1.220 -14.563 1.053 1.00 97.25 202 PHE A N 1
ATOM 1535 C CA . PHE A 1 202 ? -2.288 -14.403 0.050 1.00 97.25 202 PHE A CA 1
ATOM 1536 C C . PHE A 1 202 ? -1.794 -14.547 -1.404 1.00 97.25 202 PHE A C 1
ATOM 1538 O O . PHE A 1 202 ? -2.458 -14.108 -2.347 1.00 97.25 202 PHE A O 1
ATOM 1545 N N . PHE A 1 203 ? -0.611 -15.130 -1.619 1.00 97.31 203 PHE A N 1
ATOM 1546 C CA . PHE A 1 203 ? -0.057 -15.357 -2.956 1.00 97.31 203 PHE A CA 1
ATOM 1547 C C . PHE A 1 203 ? -0.317 -16.783 -3.435 1.00 97.31 203 PHE A C 1
ATOM 1549 O O . PHE A 1 203 ? -0.490 -17.705 -2.643 1.00 97.31 203 PHE A O 1
ATOM 1556 N N . GLN A 1 204 ? -0.276 -16.968 -4.756 1.00 95.69 204 GLN A N 1
ATOM 1557 C CA . GLN A 1 204 ? -0.224 -18.300 -5.359 1.00 95.69 204 GLN A CA 1
ATOM 1558 C C . GLN A 1 204 ? 1.180 -18.733 -5.790 1.00 95.69 204 GLN A C 1
ATOM 1560 O O . GLN A 1 204 ? 1.404 -19.910 -6.031 1.00 95.69 204 GLN A O 1
ATOM 1565 N N . TYR A 1 205 ? 2.123 -17.796 -5.917 1.00 96.25 205 TYR A N 1
ATOM 1566 C CA . TYR A 1 205 ? 3.504 -18.095 -6.295 1.00 96.25 205 TYR A CA 1
ATOM 1567 C C . TYR A 1 205 ? 4.341 -18.348 -5.049 1.00 96.25 205 TYR A C 1
ATOM 1569 O O . TYR A 1 205 ? 4.234 -17.613 -4.065 1.00 96.25 205 TYR A O 1
ATOM 1577 N N . MET A 1 206 ? 5.160 -19.400 -5.085 1.00 93.12 206 MET A N 1
ATOM 1578 C CA . MET A 1 206 ? 5.734 -19.967 -3.867 1.00 93.12 206 MET A CA 1
ATOM 1579 C C . MET A 1 206 ? 6.623 -18.986 -3.112 1.00 93.12 206 MET A C 1
ATOM 1581 O O . MET A 1 206 ? 6.515 -18.917 -1.890 1.00 93.12 206 MET A O 1
ATOM 1585 N N . LEU A 1 207 ? 7.470 -18.225 -3.817 1.00 93.12 207 LEU A N 1
ATOM 1586 C CA . LEU A 1 207 ? 8.472 -17.376 -3.173 1.00 93.12 207 LEU A CA 1
ATOM 1587 C C . LEU A 1 207 ? 7.838 -16.437 -2.138 1.00 93.12 207 LEU A C 1
ATOM 1589 O O . LEU A 1 207 ? 8.351 -16.296 -1.032 1.00 93.12 207 LEU A O 1
ATOM 1593 N N . TYR A 1 208 ? 6.698 -15.844 -2.487 1.00 93.44 208 TYR A N 1
ATOM 1594 C CA . TYR A 1 208 ? 6.016 -14.860 -1.653 1.00 93.44 208 TYR A CA 1
ATOM 1595 C C . TYR A 1 208 ? 5.286 -15.479 -0.450 1.00 93.44 208 TYR A C 1
ATOM 1597 O O . TYR A 1 208 ? 5.051 -14.785 0.532 1.00 93.44 208 TYR A O 1
ATOM 1605 N N . ASN A 1 209 ? 4.976 -16.781 -0.482 1.00 91.06 209 ASN A N 1
ATOM 1606 C CA . ASN A 1 209 ? 4.366 -17.490 0.649 1.00 91.06 209 ASN A CA 1
ATOM 1607 C C . ASN A 1 209 ? 5.397 -18.069 1.629 1.00 91.06 209 ASN A C 1
ATOM 1609 O O . ASN A 1 209 ? 5.021 -18.445 2.738 1.00 91.06 209 ASN A O 1
ATOM 1613 N N . ILE A 1 210 ? 6.683 -18.158 1.260 1.00 89.75 210 ILE A N 1
ATOM 1614 C CA . ILE A 1 210 ? 7.719 -18.736 2.135 1.00 89.75 210 ILE A CA 1
ATOM 1615 C C . ILE A 1 210 ? 7.799 -18.008 3.491 1.00 89.75 210 ILE A C 1
ATOM 1617 O O . ILE A 1 210 ? 7.749 -18.704 4.507 1.00 89.75 210 ILE A O 1
ATOM 1621 N N . PRO A 1 211 ? 7.868 -16.659 3.570 1.00 88.56 211 PRO A N 1
ATOM 1622 C CA . PRO A 1 211 ? 7.961 -15.964 4.860 1.00 88.56 211 PRO A CA 1
ATOM 1623 C C . PRO A 1 211 ? 6.729 -16.166 5.749 1.00 88.56 211 PRO A C 1
ATOM 1625 O O . PRO A 1 211 ? 6.850 -16.329 6.960 1.00 88.56 211 PRO A O 1
ATOM 1628 N N . SER A 1 212 ? 5.543 -16.241 5.140 1.00 88.44 212 SER A N 1
ATOM 1629 C CA . SER A 1 212 ? 4.282 -16.543 5.829 1.00 88.44 212 SER A CA 1
ATOM 1630 C C . SER A 1 212 ? 4.112 -18.021 6.176 1.00 88.44 212 SER A C 1
ATOM 1632 O O . SER A 1 212 ? 3.114 -18.388 6.793 1.00 88.44 212 SER A O 1
ATOM 1634 N N . ALA A 1 213 ? 5.092 -18.859 5.820 1.00 90.75 213 ALA A N 1
ATOM 1635 C CA . ALA A 1 213 ? 5.063 -20.303 5.996 1.00 90.75 213 ALA A CA 1
ATOM 1636 C C . ALA A 1 213 ? 3.833 -20.954 5.321 1.00 90.75 213 ALA A C 1
ATOM 1638 O O . ALA A 1 213 ? 3.202 -21.874 5.847 1.00 90.75 213 ALA A O 1
ATOM 1639 N N . GLY A 1 214 ? 3.523 -20.473 4.114 1.00 91.50 214 GLY A N 1
ATOM 1640 C CA . GLY A 1 214 ? 2.487 -20.997 3.232 1.00 91.50 214 GLY A CA 1
ATOM 1641 C C . GLY A 1 214 ? 1.336 -20.027 2.971 1.00 91.50 214 GLY A C 1
ATOM 1642 O O . GLY A 1 214 ? 1.410 -18.831 3.254 1.00 91.50 214 GLY A O 1
ATOM 1643 N N . PHE A 1 215 ? 0.279 -20.568 2.373 1.00 95.75 215 PHE A N 1
ATOM 1644 C CA . PHE A 1 215 ? -0.968 -19.865 2.084 1.00 95.75 215 PHE A CA 1
ATOM 1645 C C . PHE A 1 215 ? -1.849 -19.768 3.340 1.00 95.75 215 PHE A C 1
ATOM 1647 O O . PHE A 1 215 ? -1.968 -20.727 4.099 1.00 95.75 215 PHE A O 1
ATOM 1654 N N . ILE A 1 216 ? -2.478 -18.617 3.568 1.00 96.38 216 ILE A N 1
ATOM 1655 C CA . ILE A 1 216 ? -3.337 -18.326 4.719 1.00 96.38 216 ILE A CA 1
ATOM 1656 C C . ILE A 1 216 ? -4.699 -17.878 4.186 1.00 96.38 216 ILE A C 1
ATOM 1658 O O . ILE A 1 216 ? -4.886 -16.712 3.835 1.00 96.38 216 ILE A O 1
ATOM 1662 N N . SER A 1 217 ? -5.662 -18.804 4.142 1.00 94.62 217 SER A N 1
ATOM 1663 C CA . SER A 1 217 ? -7.006 -18.537 3.606 1.00 94.62 217 SER A CA 1
ATOM 1664 C C . SER A 1 217 ? -7.693 -17.372 4.313 1.00 94.62 217 SER A C 1
ATOM 1666 O O . SER A 1 217 ? -8.185 -16.478 3.642 1.00 94.62 217 SER A O 1
ATOM 1668 N N . GLN A 1 218 ? -7.601 -17.295 5.649 1.00 95.44 218 GLN A N 1
ATOM 1669 C CA . GLN A 1 218 ? -8.169 -16.190 6.434 1.00 95.44 218 GLN A CA 1
ATOM 1670 C C . GLN A 1 218 ? -7.695 -14.809 5.953 1.00 95.44 218 GLN A C 1
ATOM 1672 O O . GLN A 1 218 ? -8.463 -13.854 6.005 1.00 95.44 218 GLN A O 1
ATOM 1677 N N . THR A 1 219 ? -6.445 -14.693 5.487 1.00 98.00 219 THR A N 1
ATOM 1678 C CA . THR A 1 219 ? -5.932 -13.442 4.918 1.00 98.00 219 THR A CA 1
ATOM 1679 C C . THR A 1 219 ? -6.543 -13.178 3.543 1.00 98.00 219 THR A C 1
ATOM 1681 O O . THR A 1 219 ? -7.015 -12.072 3.300 1.00 98.00 219 THR A O 1
ATOM 1684 N N . LEU A 1 220 ? -6.555 -14.167 2.638 1.00 97.88 220 LEU A N 1
ATOM 1685 C CA . LEU A 1 220 ? -7.138 -13.990 1.302 1.00 97.88 220 LEU A CA 1
ATOM 1686 C C . LEU A 1 220 ? -8.634 -13.657 1.383 1.00 97.88 220 LEU A C 1
ATOM 1688 O O . LEU A 1 220 ? -9.072 -12.707 0.739 1.00 97.88 220 LEU A O 1
ATOM 1692 N N . ASP A 1 221 ? -9.390 -14.392 2.194 1.00 97.12 221 ASP A N 1
ATOM 1693 C CA . ASP A 1 221 ? -10.832 -14.209 2.368 1.00 97.12 221 ASP A CA 1
ATOM 1694 C C . ASP A 1 221 ? -11.134 -12.805 2.900 1.00 97.12 221 ASP A C 1
ATOM 1696 O O . ASP A 1 221 ? -11.984 -12.101 2.353 1.00 97.12 221 ASP A O 1
ATOM 1700 N N . ALA A 1 222 ? -10.372 -12.360 3.907 1.00 98.31 222 ALA A N 1
ATOM 1701 C CA . ALA A 1 222 ? -10.483 -11.021 4.469 1.00 98.31 222 ALA A CA 1
ATOM 1702 C C . ALA A 1 222 ? -10.258 -9.921 3.421 1.00 98.31 222 ALA A C 1
ATOM 1704 O O . ALA A 1 222 ? -11.030 -8.959 3.360 1.00 98.31 222 ALA A O 1
ATOM 1705 N N . LEU A 1 223 ? -9.226 -10.083 2.585 1.00 98.81 223 LEU A N 1
ATOM 1706 C CA . LEU A 1 223 ? -8.909 -9.158 1.500 1.00 98.81 223 LEU A CA 1
ATOM 1707 C C . LEU A 1 223 ? -10.025 -9.147 0.445 1.00 98.81 223 LEU A C 1
ATOM 1709 O O . LEU A 1 223 ? -10.552 -8.082 0.137 1.00 98.81 223 LEU A O 1
ATOM 1713 N N . VAL A 1 224 ? -10.416 -10.305 -0.100 1.00 98.75 224 VAL A N 1
ATOM 1714 C CA . VAL A 1 224 ? -11.423 -10.391 -1.175 1.00 98.75 224 VAL A CA 1
ATOM 1715 C C . VAL A 1 224 ? -12.766 -9.832 -0.709 1.00 98.75 224 VAL A C 1
ATOM 1717 O O . VAL A 1 224 ? -13.344 -8.993 -1.401 1.00 98.75 224 VAL A O 1
ATOM 1720 N N . GLN A 1 225 ? -13.252 -10.245 0.465 1.00 98.06 225 GLN A N 1
ATOM 1721 C CA . GLN A 1 225 ? -14.546 -9.795 0.983 1.00 98.06 225 GLN A CA 1
ATOM 1722 C C . GLN A 1 225 ? -14.558 -8.289 1.246 1.00 98.06 225 GLN A C 1
ATOM 1724 O O . GLN A 1 225 ? -15.505 -7.610 0.851 1.00 98.06 225 GLN A O 1
ATOM 1729 N N . GLY A 1 226 ? -13.505 -7.747 1.866 1.00 98.62 226 GLY A N 1
ATOM 1730 C CA . GLY A 1 226 ? -13.401 -6.308 2.095 1.00 98.62 226 GLY A CA 1
ATOM 1731 C C . GLY A 1 226 ? -13.296 -5.514 0.790 1.00 98.62 226 GLY A C 1
ATOM 1732 O O . GLY A 1 226 ? -13.930 -4.472 0.656 1.00 98.62 226 GLY A O 1
ATOM 1733 N N . ILE A 1 227 ? -12.589 -6.020 -0.225 1.00 98.88 227 ILE A N 1
ATOM 1734 C CA . ILE A 1 227 ? -12.516 -5.367 -1.543 1.00 98.88 227 ILE A CA 1
ATOM 1735 C C . ILE A 1 227 ? -13.879 -5.356 -2.230 1.00 98.88 227 ILE A C 1
ATOM 1737 O O . ILE A 1 227 ? -14.329 -4.302 -2.669 1.00 98.88 227 ILE A O 1
ATOM 1741 N N . VAL A 1 228 ? -14.573 -6.493 -2.294 1.00 98.62 228 VAL A N 1
ATOM 1742 C CA . VAL A 1 228 ? -15.921 -6.550 -2.881 1.00 98.62 228 VAL A CA 1
ATOM 1743 C C . VAL A 1 228 ? -16.869 -5.616 -2.124 1.00 98.62 228 VAL A C 1
ATOM 1745 O O . VAL A 1 228 ? -17.603 -4.859 -2.750 1.00 98.62 228 VAL A O 1
ATOM 1748 N N . ARG A 1 229 ? -16.780 -5.563 -0.789 1.00 98.44 229 ARG A N 1
ATOM 1749 C CA . ARG A 1 229 ? -17.582 -4.661 0.050 1.00 98.44 229 ARG A CA 1
ATOM 1750 C C . ARG A 1 229 ? -17.279 -3.179 -0.200 1.00 98.44 229 ARG A C 1
ATOM 1752 O O . ARG A 1 229 ? -18.204 -2.368 -0.189 1.00 98.44 229 ARG A O 1
ATOM 1759 N N . SER A 1 230 ? -16.019 -2.793 -0.421 1.00 98.69 230 SER A N 1
ATOM 1760 C CA . SER A 1 230 ? -15.678 -1.403 -0.766 1.00 98.69 230 SER A CA 1
ATOM 1761 C C . SER A 1 230 ? -16.204 -1.030 -2.154 1.00 98.69 230 SER A C 1
ATOM 1763 O O . SER A 1 230 ? -16.692 0.085 -2.337 1.00 98.69 230 SER A O 1
ATOM 1765 N N . VAL A 1 231 ? -16.177 -1.968 -3.108 1.00 98.62 231 VAL A N 1
ATOM 1766 C CA . VAL A 1 231 ? -16.764 -1.798 -4.447 1.00 98.62 231 VAL A CA 1
ATOM 1767 C C . VAL A 1 231 ? -18.283 -1.683 -4.372 1.00 98.62 231 VAL A C 1
ATOM 1769 O O . VAL A 1 231 ? -18.837 -0.788 -5.001 1.00 98.62 231 VAL A O 1
ATOM 1772 N N . ASP A 1 232 ? -18.950 -2.505 -3.561 1.00 97.12 232 ASP A N 1
ATOM 1773 C CA . ASP A 1 232 ? -20.395 -2.411 -3.321 1.00 97.12 232 ASP A CA 1
ATOM 1774 C C . ASP A 1 232 ? -20.772 -1.034 -2.770 1.00 97.12 232 ASP A C 1
ATOM 1776 O O . ASP A 1 232 ? -21.624 -0.342 -3.323 1.00 97.12 232 ASP A O 1
ATOM 1780 N N . ARG A 1 233 ? -20.062 -0.580 -1.729 1.00 97.62 233 ARG A N 1
ATOM 1781 C CA . ARG A 1 233 ? -20.262 0.752 -1.143 1.00 97.62 233 ARG A CA 1
ATOM 1782 C C . ARG A 1 233 ? -20.020 1.863 -2.162 1.00 97.62 233 ARG A C 1
ATOM 1784 O O . ARG A 1 233 ? -20.747 2.851 -2.140 1.00 97.62 233 ARG A O 1
ATOM 1791 N N . ALA A 1 234 ? -19.034 1.721 -3.047 1.00 97.94 234 ALA A N 1
ATOM 1792 C CA . ALA A 1 234 ? -18.807 2.683 -4.118 1.00 97.94 234 ALA A CA 1
ATOM 1793 C C . ALA A 1 234 ? -19.955 2.669 -5.136 1.00 97.94 234 ALA A C 1
ATOM 1795 O O . ALA A 1 234 ? -20.472 3.728 -5.485 1.00 97.94 234 ALA A O 1
ATOM 1796 N N . HIS A 1 235 ? -20.383 1.487 -5.580 1.00 95.25 235 HIS A N 1
ATOM 1797 C CA . HIS A 1 235 ? -21.420 1.321 -6.599 1.00 95.25 235 HIS A CA 1
ATOM 1798 C C . HIS A 1 235 ? -22.773 1.853 -6.110 1.00 95.25 235 HIS A C 1
ATOM 1800 O O . HIS A 1 235 ? -23.445 2.592 -6.828 1.00 95.25 235 HIS A O 1
ATOM 1806 N N . ASP A 1 236 ? -23.135 1.566 -4.861 1.00 93.12 236 ASP A N 1
ATOM 1807 C CA . ASP A 1 236 ? -24.408 1.988 -4.264 1.00 93.12 236 ASP A CA 1
ATOM 1808 C C . ASP A 1 236 ? -24.486 3.497 -3.986 1.00 93.12 236 ASP A C 1
ATOM 1810 O O . ASP A 1 236 ? -25.582 4.055 -3.871 1.00 93.12 236 ASP A O 1
ATOM 1814 N N . ASN A 1 237 ? -23.334 4.169 -3.895 1.00 91.94 237 ASN A N 1
ATOM 1815 C CA . ASN A 1 237 ? -23.222 5.597 -3.599 1.00 91.94 237 ASN A CA 1
ATOM 1816 C C . ASN A 1 237 ? -22.828 6.443 -4.821 1.00 91.94 237 ASN A C 1
ATOM 1818 O O . ASN A 1 237 ? -22.336 7.560 -4.648 1.00 91.94 237 ASN A O 1
ATOM 1822 N N . MET A 1 238 ? -23.028 5.945 -6.047 1.00 93.88 238 MET A N 1
ATOM 1823 C CA . MET A 1 238 ? -22.750 6.720 -7.259 1.00 93.88 238 MET A CA 1
ATOM 1824 C C . MET A 1 238 ? -23.628 7.975 -7.356 1.00 93.88 238 MET A C 1
ATOM 1826 O O . MET A 1 238 ? -24.847 7.926 -7.179 1.00 93.88 238 MET A O 1
ATOM 1830 N N . LYS A 1 239 ? -23.002 9.107 -7.683 1.00 94.31 239 LYS A N 1
ATOM 1831 C CA . LYS A 1 239 ? -23.646 10.413 -7.857 1.00 94.31 239 LYS A CA 1
ATOM 1832 C C . LYS A 1 239 ? -23.112 11.133 -9.083 1.00 94.31 239 LYS A C 1
ATOM 1834 O O . LYS A 1 239 ? -21.991 10.887 -9.519 1.00 94.31 239 LYS A O 1
ATOM 1839 N N . LEU A 1 240 ? -23.900 12.071 -9.601 1.00 95.88 240 LEU A N 1
ATOM 1840 C CA . LEU A 1 240 ? -23.444 12.986 -10.640 1.00 95.88 240 LEU A CA 1
ATOM 1841 C C . LEU A 1 240 ? -22.399 13.950 -10.071 1.00 95.88 240 LEU A C 1
ATOM 1843 O O . LEU A 1 240 ? -22.660 14.658 -9.100 1.00 95.88 240 LEU A O 1
ATOM 1847 N N . ALA A 1 241 ? -21.221 13.977 -10.679 1.00 96.69 241 ALA A N 1
ATOM 1848 C CA . ALA A 1 241 ? -20.029 14.563 -10.094 1.00 96.69 241 ALA A CA 1
ATOM 1849 C C . ALA A 1 241 ? -19.110 15.211 -11.138 1.00 96.69 241 ALA A C 1
ATOM 1851 O O . ALA A 1 241 ? -19.240 15.001 -12.348 1.00 96.69 241 ALA A O 1
ATOM 1852 N N . LYS A 1 242 ? -18.156 15.999 -10.636 1.00 97.06 242 LYS A N 1
ATOM 1853 C CA . LYS A 1 242 ? -17.063 16.611 -11.398 1.00 97.06 242 LYS A CA 1
ATOM 1854 C C . LYS A 1 242 ? -15.710 16.193 -10.836 1.00 97.06 242 LYS A C 1
ATOM 1856 O O . LYS A 1 242 ? -15.566 15.979 -9.632 1.00 97.06 242 LYS A O 1
ATOM 1861 N N . ILE A 1 243 ? -14.716 16.117 -11.720 1.00 97.94 243 ILE A N 1
ATOM 1862 C CA . ILE A 1 243 ? -13.339 15.741 -11.387 1.00 97.94 243 ILE A CA 1
ATOM 1863 C C . ILE A 1 243 ? -12.413 16.922 -11.656 1.00 97.94 243 ILE A C 1
ATOM 1865 O O . ILE A 1 243 ? -12.477 17.557 -12.710 1.00 97.94 243 ILE A O 1
ATOM 1869 N N . TYR A 1 244 ? -11.519 17.178 -10.710 1.00 98.00 244 TYR A N 1
ATOM 1870 C CA . TYR A 1 244 ? -10.505 18.217 -10.771 1.00 98.00 244 TYR A CA 1
ATOM 1871 C C . TYR A 1 244 ? -9.128 17.620 -10.505 1.00 98.00 244 TYR A C 1
ATOM 1873 O O . TYR A 1 244 ? -8.976 16.784 -9.620 1.00 98.00 244 TYR A O 1
ATOM 1881 N N . PHE A 1 245 ? -8.123 18.061 -11.250 1.00 97.75 245 PHE A N 1
ATOM 1882 C CA . PHE A 1 245 ? -6.748 17.593 -11.158 1.00 97.75 245 PHE A CA 1
ATOM 1883 C C . PHE A 1 245 ? -5.801 18.729 -10.784 1.00 97.75 245 PHE A C 1
ATOM 1885 O O . PHE A 1 245 ? -5.897 19.840 -11.309 1.00 97.75 245 PHE A O 1
ATOM 1892 N N . THR A 1 246 ? -4.850 18.439 -9.905 1.00 97.69 246 THR A N 1
ATOM 1893 C CA . THR A 1 246 ? -3.750 19.342 -9.560 1.00 97.69 246 THR A CA 1
ATOM 1894 C C . THR A 1 246 ? -2.501 18.541 -9.191 1.00 97.69 246 THR A C 1
ATOM 1896 O O . THR A 1 246 ? -2.559 17.331 -8.957 1.00 97.69 246 THR A O 1
ATOM 1899 N N . LYS A 1 247 ? -1.348 19.208 -9.149 1.00 97.75 247 LYS A N 1
ATOM 1900 C CA . LYS A 1 247 ? -0.068 18.607 -8.768 1.00 97.75 247 LYS A CA 1
ATOM 1901 C C . LYS A 1 247 ? 0.814 19.606 -8.037 1.00 97.75 247 LYS A C 1
ATOM 1903 O O . LYS A 1 247 ? 0.746 20.807 -8.284 1.00 97.75 247 LYS A O 1
ATOM 1908 N N . GLY A 1 248 ? 1.686 19.115 -7.166 1.00 97.75 248 GLY A N 1
ATOM 1909 C CA . GLY A 1 248 ? 2.666 19.951 -6.479 1.00 97.75 248 GLY A CA 1
ATOM 1910 C C . GLY A 1 248 ? 3.811 19.145 -5.892 1.00 97.75 248 GLY A C 1
ATOM 1911 O O . GLY A 1 248 ? 3.679 17.949 -5.661 1.00 97.75 248 GLY A O 1
ATOM 1912 N N . LYS A 1 249 ? 4.944 19.801 -5.637 1.00 98.06 249 LYS A N 1
ATOM 1913 C CA . LYS A 1 249 ? 6.117 19.139 -5.058 1.00 98.06 249 LYS A CA 1
ATOM 1914 C C . LYS A 1 249 ? 5.980 18.976 -3.537 1.00 98.06 249 LYS A C 1
ATOM 1916 O O . LYS A 1 249 ? 5.531 19.905 -2.858 1.00 98.06 249 LYS A O 1
ATOM 1921 N N . LEU A 1 250 ? 6.359 17.806 -3.029 1.00 98.00 250 LEU A N 1
ATOM 1922 C CA . LEU A 1 250 ? 6.503 17.460 -1.618 1.00 98.00 250 LEU A CA 1
ATOM 1923 C C . LEU A 1 250 ? 7.968 17.120 -1.337 1.00 98.00 250 LEU A C 1
ATOM 1925 O O . LEU A 1 250 ? 8.495 16.138 -1.858 1.00 98.00 250 LEU A O 1
ATOM 1929 N N . TYR A 1 251 ? 8.603 17.918 -0.488 1.00 97.00 251 TYR A N 1
ATOM 1930 C CA . TYR A 1 251 ? 9.980 17.715 -0.047 1.00 97.00 251 TYR A CA 1
ATOM 1931 C C . TYR A 1 251 ? 10.027 17.062 1.341 1.00 97.00 251 TYR A C 1
ATOM 1933 O O . TYR A 1 251 ? 9.017 16.981 2.041 1.00 97.00 251 TYR A O 1
ATOM 1941 N N . ASP A 1 252 ? 11.198 16.542 1.712 1.00 95.25 252 ASP A N 1
ATOM 1942 C CA . ASP A 1 252 ? 11.499 15.957 3.028 1.00 95.25 252 ASP A CA 1
ATOM 1943 C C . ASP A 1 252 ? 10.593 14.806 3.493 1.00 95.25 252 ASP A C 1
ATOM 1945 O O . ASP A 1 252 ? 10.619 14.439 4.667 1.00 95.25 252 ASP A O 1
ATOM 1949 N N . ALA A 1 253 ? 9.780 14.227 2.612 1.00 96.94 253 ALA A N 1
ATOM 1950 C CA . ALA A 1 253 ? 8.980 13.034 2.896 1.00 96.94 253 ALA A CA 1
ATOM 1951 C C . ALA A 1 253 ? 9.647 11.744 2.394 1.00 96.94 253 ALA A C 1
ATOM 1953 O O . ALA A 1 253 ? 9.167 10.653 2.685 1.00 96.94 253 ALA A O 1
ATOM 1954 N N . SER A 1 254 ? 10.732 11.866 1.624 1.00 96.88 254 SER A N 1
ATOM 1955 C CA . SER A 1 254 ? 11.410 10.732 1.011 1.00 96.88 254 SER A CA 1
ATOM 1956 C C . SER A 1 254 ? 12.865 11.018 0.633 1.00 96.88 254 SER A C 1
ATOM 1958 O O . SER A 1 254 ? 13.230 12.166 0.354 1.00 96.88 254 SER A O 1
ATOM 1960 N N . VAL A 1 255 ? 13.677 9.959 0.585 1.00 97.94 255 VAL A N 1
ATOM 1961 C CA . VAL A 1 255 ? 15.078 9.945 0.122 1.00 97.94 255 VAL A CA 1
ATOM 1962 C C . VAL A 1 255 ? 15.329 8.749 -0.802 1.00 97.94 255 VAL A C 1
ATOM 1964 O O . VAL A 1 255 ? 14.659 7.723 -0.669 1.00 97.94 255 VAL A O 1
ATOM 1967 N N . ASN A 1 256 ? 16.293 8.853 -1.723 1.00 98.44 256 ASN A N 1
ATOM 1968 C CA . ASN A 1 256 ? 16.699 7.707 -2.538 1.00 98.44 256 ASN A CA 1
ATOM 1969 C C . ASN A 1 256 ? 17.557 6.743 -1.694 1.00 98.44 256 ASN A C 1
ATOM 1971 O O . ASN A 1 256 ? 18.544 7.157 -1.082 1.00 98.44 256 ASN A O 1
ATOM 1975 N N . ARG A 1 257 ? 17.198 5.456 -1.647 1.00 97.69 257 ARG A N 1
ATOM 1976 C CA . ARG A 1 257 ? 17.927 4.418 -0.883 1.00 97.69 257 ARG A CA 1
ATOM 1977 C C . ARG A 1 257 ? 19.001 3.680 -1.694 1.00 97.69 257 ARG A C 1
ATOM 1979 O O . ARG A 1 257 ? 19.772 2.892 -1.139 1.00 97.69 257 ARG A O 1
ATOM 1986 N N . SER A 1 258 ? 19.075 3.951 -2.995 1.00 97.75 258 SER A N 1
ATOM 1987 C CA . SER A 1 258 ? 20.071 3.433 -3.938 1.00 97.75 258 SER A CA 1
ATOM 1988 C C . SER A 1 258 ? 20.652 4.553 -4.828 1.00 97.75 258 SER A C 1
ATOM 1990 O O . SER A 1 258 ? 20.706 4.408 -6.054 1.00 97.75 258 SER A O 1
ATOM 1992 N N . PRO A 1 259 ? 21.170 5.659 -4.247 1.00 96.94 259 PRO A N 1
ATOM 1993 C CA . PRO A 1 259 ? 21.557 6.856 -5.002 1.00 96.94 259 PRO A CA 1
ATOM 1994 C C . PRO A 1 259 ? 22.707 6.613 -5.991 1.00 96.94 259 PRO A C 1
ATOM 1996 O O . PRO A 1 259 ? 22.780 7.268 -7.028 1.00 96.94 259 PRO A O 1
ATOM 1999 N N . ILE A 1 260 ? 23.590 5.640 -5.723 1.00 95.69 260 ILE A N 1
ATOM 2000 C CA . ILE A 1 260 ? 24.650 5.248 -6.668 1.00 95.69 260 ILE A CA 1
ATOM 2001 C C . ILE A 1 260 ? 24.071 4.596 -7.924 1.00 95.69 260 ILE A C 1
ATOM 2003 O O . ILE A 1 260 ? 24.546 4.871 -9.025 1.00 95.69 260 ILE A O 1
ATOM 2007 N N . SER A 1 261 ? 23.035 3.766 -7.780 1.00 97.44 261 SER A N 1
ATOM 2008 C CA . SER A 1 261 ? 22.338 3.186 -8.929 1.00 97.44 261 SER A CA 1
ATOM 2009 C C . SER A 1 261 ? 21.671 4.282 -9.751 1.00 97.44 261 SER A C 1
ATOM 2011 O O . SER A 1 261 ? 21.883 4.326 -10.962 1.00 97.44 261 SER A O 1
ATOM 2013 N N . TYR A 1 262 ? 20.967 5.217 -9.102 1.00 98.31 262 TYR A N 1
ATOM 2014 C CA . TYR A 1 262 ? 20.386 6.373 -9.786 1.00 98.31 262 TYR A CA 1
ATOM 2015 C C . TYR A 1 262 ? 21.450 7.192 -10.531 1.00 98.31 262 TYR A C 1
ATOM 2017 O O . TYR A 1 262 ? 21.257 7.547 -11.693 1.00 98.31 262 TYR A O 1
ATOM 2025 N N . ALA A 1 263 ? 22.596 7.461 -9.895 1.00 97.12 263 ALA A N 1
ATOM 2026 C CA . ALA A 1 263 ? 23.695 8.225 -10.483 1.00 97.12 263 ALA A CA 1
ATOM 2027 C C . ALA A 1 263 ? 24.327 7.556 -11.716 1.00 97.12 263 ALA A C 1
ATOM 2029 O O . ALA A 1 263 ? 24.962 8.256 -12.510 1.00 97.12 263 ALA A O 1
ATOM 2030 N N . ASN A 1 264 ? 24.130 6.243 -11.896 1.00 95.94 264 ASN A N 1
ATOM 2031 C CA . ASN A 1 264 ? 24.598 5.508 -13.067 1.00 95.94 264 ASN A CA 1
ATOM 2032 C C . ASN A 1 264 ? 23.749 5.773 -14.324 1.00 95.94 264 ASN A C 1
ATOM 2034 O O . ASN A 1 264 ? 24.210 5.507 -15.433 1.00 95.94 264 ASN A O 1
ATOM 2038 N N . ASN A 1 265 ? 22.535 6.325 -14.184 1.00 95.44 265 ASN A N 1
ATOM 2039 C CA . ASN A 1 265 ? 21.764 6.806 -15.332 1.00 95.44 265 ASN A CA 1
ATOM 2040 C C . ASN A 1 265 ? 22.512 7.951 -16.058 1.00 95.44 265 ASN A C 1
ATOM 2042 O O . ASN A 1 265 ? 23.210 8.739 -15.398 1.00 95.44 265 ASN A O 1
ATOM 2046 N N . PRO A 1 266 ? 22.350 8.103 -17.391 1.00 91.62 266 PRO A N 1
ATOM 2047 C CA . PRO A 1 266 ? 23.089 9.085 -18.187 1.00 91.62 266 PRO A CA 1
ATOM 2048 C C . PRO A 1 266 ? 22.981 10.507 -17.628 1.00 91.62 266 PRO A C 1
ATOM 2050 O O . PRO A 1 266 ? 21.893 10.978 -17.287 1.00 91.62 266 PRO A O 1
ATOM 2053 N N . ALA A 1 267 ? 24.104 11.222 -17.552 1.00 91.50 267 ALA A N 1
ATOM 2054 C CA . ALA A 1 267 ? 24.138 12.574 -16.992 1.00 91.50 267 ALA A CA 1
ATOM 2055 C C . ALA A 1 267 ? 23.248 13.551 -17.786 1.00 91.50 267 ALA A C 1
ATOM 2057 O O . ALA A 1 267 ? 22.613 14.435 -17.208 1.00 91.50 267 ALA A O 1
ATOM 2058 N N . GLU A 1 268 ? 23.149 13.357 -19.103 1.00 88.50 268 GLU A N 1
ATOM 2059 C CA . GLU A 1 268 ? 22.301 14.145 -19.997 1.00 88.50 268 GLU A CA 1
ATOM 2060 C C . GLU A 1 268 ? 20.806 13.918 -19.769 1.00 88.50 268 GLU A C 1
ATOM 2062 O O . GLU A 1 268 ? 20.022 14.798 -20.116 1.00 88.50 268 GLU A O 1
ATOM 2067 N N . GLU A 1 269 ? 20.415 12.768 -19.213 1.00 90.00 269 GLU A N 1
ATOM 2068 C CA . GLU A 1 269 ? 19.041 12.487 -18.789 1.00 90.00 269 GLU A CA 1
ATOM 2069 C C . GLU A 1 269 ? 18.795 13.037 -17.382 1.00 90.00 269 GLU A C 1
ATOM 2071 O O . GLU A 1 269 ? 17.812 13.740 -17.152 1.00 90.00 269 GLU A O 1
ATOM 2076 N N . ARG A 1 270 ? 19.717 12.786 -16.443 1.00 94.44 270 ARG A N 1
ATOM 2077 C CA . ARG A 1 270 ? 19.578 13.239 -15.051 1.00 94.44 270 ARG A CA 1
ATOM 2078 C C . ARG A 1 270 ? 19.440 14.755 -14.928 1.00 94.44 270 ARG A C 1
ATOM 2080 O O . ARG A 1 270 ? 18.675 15.199 -14.086 1.00 94.44 270 ARG A O 1
ATOM 2087 N N . ARG A 1 271 ? 20.094 15.545 -15.789 1.00 93.88 271 ARG A N 1
ATOM 2088 C CA . ARG A 1 271 ? 19.992 17.022 -15.785 1.00 93.88 271 ARG A CA 1
ATOM 2089 C C . ARG A 1 271 ? 18.584 17.577 -16.056 1.00 93.88 271 ARG A C 1
ATOM 2091 O O . ARG A 1 271 ? 18.380 18.768 -15.857 1.00 93.88 271 ARG A O 1
ATOM 2098 N N . PHE A 1 272 ? 17.647 16.766 -16.560 1.00 93.62 272 PHE A N 1
ATOM 2099 C CA . PHE A 1 272 ? 16.248 17.180 -16.737 1.00 93.62 272 PHE A CA 1
ATOM 2100 C C . PHE A 1 272 ? 15.442 17.125 -15.435 1.00 93.62 272 PHE A C 1
ATOM 2102 O O . PHE A 1 272 ? 14.311 17.606 -15.398 1.00 93.62 272 PHE A O 1
ATOM 2109 N N . TYR A 1 273 ? 16.008 16.544 -14.378 1.00 94.88 273 TYR A N 1
ATOM 2110 C CA . TYR A 1 273 ? 15.350 16.363 -13.096 1.00 94.88 273 TYR A CA 1
ATOM 2111 C C . TYR A 1 273 ? 16.182 17.012 -11.992 1.00 94.88 273 TYR A C 1
ATOM 2113 O O . TYR A 1 273 ? 17.398 16.851 -11.940 1.00 94.88 273 TYR A O 1
ATOM 2121 N N . GLU A 1 274 ? 15.515 17.742 -11.103 1.00 95.12 274 GLU A N 1
ATOM 2122 C CA . GLU A 1 274 ? 16.165 18.399 -9.963 1.00 95.12 274 GLU A CA 1
ATOM 2123 C C . GLU A 1 274 ? 16.614 17.385 -8.900 1.00 95.12 274 GLU A C 1
ATOM 2125 O O . GLU A 1 274 ? 17.698 17.512 -8.339 1.00 95.12 274 GLU A O 1
ATOM 2130 N N . ASP A 1 275 ? 15.794 16.355 -8.666 1.00 97.06 275 ASP A N 1
ATOM 2131 C CA . ASP A 1 275 ? 15.942 15.405 -7.565 1.00 97.06 275 ASP A CA 1
ATOM 2132 C C . ASP A 1 275 ? 16.111 13.957 -8.061 1.00 97.06 275 ASP A C 1
ATOM 2134 O O . ASP A 1 275 ? 15.615 13.561 -9.126 1.00 97.06 275 ASP A O 1
ATOM 2138 N N . ASP A 1 276 ? 16.746 13.124 -7.235 1.00 97.56 276 ASP A N 1
ATOM 2139 C CA . ASP A 1 276 ? 16.894 11.674 -7.431 1.00 97.56 276 ASP A CA 1
ATOM 2140 C C . ASP A 1 276 ? 15.689 10.848 -6.951 1.00 97.56 276 ASP A C 1
ATOM 2142 O O . ASP A 1 276 ? 15.724 9.622 -6.950 1.00 97.56 276 ASP A O 1
ATOM 2146 N N . THR A 1 277 ? 14.607 11.526 -6.576 1.00 98.19 277 THR A N 1
ATOM 2147 C CA . THR A 1 277 ? 13.307 10.953 -6.214 1.00 98.19 277 THR A CA 1
ATOM 2148 C C . THR A 1 277 ? 12.199 11.782 -6.859 1.00 98.19 277 THR A C 1
ATOM 2150 O O . THR A 1 277 ? 12.364 12.981 -7.098 1.00 98.19 277 THR A O 1
ATOM 2153 N N . ASP A 1 278 ? 11.052 11.175 -7.161 1.00 97.75 278 ASP A N 1
ATOM 2154 C CA . ASP A 1 278 ? 9.904 11.917 -7.692 1.00 97.75 278 ASP A CA 1
ATOM 2155 C C . ASP A 1 278 ? 9.196 12.697 -6.575 1.00 97.75 278 ASP A C 1
ATOM 2157 O O . ASP A 1 278 ? 8.398 12.155 -5.814 1.00 97.75 278 ASP A O 1
ATOM 2161 N N . LYS A 1 279 ? 9.481 14.004 -6.492 1.00 98.12 279 LYS A N 1
ATOM 2162 C CA . LYS A 1 279 ? 8.866 14.912 -5.508 1.00 98.12 279 LYS A CA 1
ATOM 2163 C C . LYS A 1 279 ? 7.435 15.320 -5.857 1.00 98.12 279 LYS A C 1
ATOM 2165 O O . LYS A 1 279 ? 6.753 15.900 -5.018 1.00 98.12 279 LYS A O 1
ATOM 2170 N N . THR A 1 280 ? 6.966 15.073 -7.078 1.00 98.19 280 THR A N 1
ATOM 2171 C CA . THR A 1 280 ? 5.631 15.505 -7.509 1.00 98.19 280 THR A CA 1
ATOM 2172 C C . THR A 1 280 ? 4.549 14.593 -6.944 1.00 98.19 280 THR A C 1
ATOM 2174 O O . THR A 1 280 ? 4.498 13.403 -7.240 1.00 98.19 280 THR A O 1
ATOM 2177 N N . MET A 1 281 ? 3.649 15.195 -6.178 1.00 98.56 281 MET A N 1
ATOM 2178 C CA . MET A 1 281 ? 2.391 14.624 -5.736 1.00 98.56 281 MET A CA 1
ATOM 2179 C C . MET A 1 281 ? 1.282 15.030 -6.713 1.00 98.56 281 MET A C 1
ATOM 2181 O O . MET A 1 281 ? 1.101 16.220 -6.981 1.00 98.56 281 MET A O 1
ATOM 2185 N N . TYR A 1 282 ? 0.538 14.051 -7.221 1.00 98.44 282 TYR A N 1
ATOM 2186 C CA . TYR A 1 282 ? -0.611 14.249 -8.111 1.00 98.44 282 TYR A CA 1
ATOM 2187 C C . TYR A 1 282 ? -1.903 14.034 -7.333 1.00 98.44 282 TYR A C 1
ATOM 2189 O O . TYR A 1 282 ? -1.969 13.090 -6.552 1.00 98.44 282 TYR A O 1
ATOM 2197 N N . LEU A 1 283 ? -2.922 14.869 -7.536 1.00 98.62 283 LEU A N 1
ATOM 2198 C CA . LEU A 1 283 ? -4.187 14.779 -6.809 1.00 98.62 283 LEU A CA 1
ATOM 2199 C C . LEU A 1 283 ? -5.386 14.941 -7.745 1.00 98.62 283 LEU A C 1
ATOM 2201 O O . LEU A 1 283 ? -5.483 15.921 -8.483 1.00 98.62 283 LEU A O 1
ATOM 2205 N N . LEU A 1 284 ? -6.323 13.999 -7.649 1.00 98.31 284 LEU A N 1
ATOM 2206 C CA . LEU A 1 284 ? -7.686 14.113 -8.149 1.00 98.31 284 LEU A CA 1
ATOM 2207 C C . LEU A 1 284 ? -8.634 14.427 -7.005 1.00 98.31 284 LEU A C 1
ATOM 2209 O O . LEU A 1 284 ? -8.669 13.713 -6.006 1.00 98.31 284 LEU A O 1
ATOM 2213 N N . ARG A 1 285 ? -9.448 15.458 -7.191 1.00 98.38 285 ARG A N 1
ATOM 2214 C CA . ARG A 1 285 ? -10.545 15.849 -6.310 1.00 98.38 285 ARG A CA 1
ATOM 2215 C C . ARG A 1 285 ? -11.861 15.592 -7.031 1.00 98.38 285 ARG A C 1
ATOM 2217 O O . ARG A 1 285 ? -12.061 16.078 -8.143 1.00 98.38 285 ARG A O 1
ATOM 2224 N N . MET A 1 286 ? -12.752 14.842 -6.394 1.00 98.50 286 MET A N 1
ATOM 2225 C CA . MET A 1 286 ? -14.055 14.469 -6.942 1.00 98.50 286 MET A CA 1
ATOM 2226 C C . MET A 1 286 ? -15.147 15.049 -6.057 1.00 98.50 286 MET A C 1
ATOM 2228 O O . MET A 1 286 ? -15.140 14.841 -4.841 1.00 98.50 286 MET A O 1
ATOM 2232 N N . VAL A 1 287 ? -16.069 15.788 -6.661 1.00 98.19 287 VAL A N 1
ATOM 2233 C CA . VAL A 1 287 ? -17.132 16.498 -5.942 1.00 98.19 287 VAL A CA 1
ATOM 2234 C C . VAL A 1 287 ? -18.484 16.262 -6.572 1.00 98.19 287 VAL A C 1
ATOM 2236 O O . VAL A 1 287 ? -18.593 16.122 -7.789 1.00 98.19 287 VAL A O 1
ATOM 2239 N N . ASP A 1 288 ? -19.512 16.268 -5.735 1.00 96.81 288 ASP A N 1
ATOM 2240 C CA . ASP A 1 288 ? -20.899 16.274 -6.176 1.00 96.81 288 ASP A CA 1
ATOM 2241 C C . ASP A 1 288 ? -21.171 17.495 -7.066 1.00 96.81 288 ASP A C 1
ATOM 2243 O O . ASP A 1 288 ? -20.765 18.617 -6.751 1.00 96.81 288 ASP A O 1
ATOM 2247 N N . LYS A 1 289 ? -21.842 17.291 -8.203 1.00 94.19 289 LYS A N 1
ATOM 2248 C CA . LYS A 1 289 ? -22.096 18.366 -9.172 1.00 94.19 289 LYS A CA 1
ATOM 2249 C C . LYS A 1 289 ? -23.038 19.437 -8.616 1.00 94.19 289 LYS A C 1
ATOM 2251 O O . LYS A 1 289 ? -22.914 20.597 -9.004 1.00 94.19 289 LYS A O 1
ATOM 2256 N N . GLN A 1 290 ? -23.995 19.057 -7.773 1.00 91.81 290 GLN A N 1
ATOM 2257 C CA . GLN A 1 290 ? -25.034 19.954 -7.267 1.00 91.81 290 GLN A CA 1
ATOM 2258 C C . GLN A 1 290 ? -24.574 20.685 -6.009 1.00 91.81 290 GLN A C 1
ATOM 2260 O O . GLN A 1 290 ? -24.728 21.901 -5.921 1.00 91.81 290 GLN A O 1
ATOM 2265 N N . THR A 1 291 ? -24.004 19.962 -5.044 1.00 95.12 291 THR A N 1
ATOM 2266 C CA . THR A 1 291 ? -23.637 20.533 -3.737 1.00 95.12 291 THR A CA 1
ATOM 2267 C C . THR A 1 291 ? -22.183 20.989 -3.662 1.00 95.12 291 THR A C 1
ATOM 2269 O O . THR A 1 291 ? -21.830 21.731 -2.748 1.00 95.12 291 THR A O 1
ATOM 2272 N N . ASN A 1 292 ? -21.331 20.565 -4.607 1.00 94.38 292 ASN A N 1
ATOM 2273 C CA . ASN A 1 292 ? -19.872 20.725 -4.559 1.00 94.38 292 ASN A CA 1
ATOM 2274 C C . ASN A 1 292 ? -19.224 20.068 -3.318 1.00 94.38 292 ASN A C 1
ATOM 2276 O O . ASN A 1 292 ? -18.056 20.329 -3.008 1.00 94.38 292 ASN A O 1
ATOM 2280 N N . GLU A 1 293 ? -19.958 19.198 -2.615 1.00 95.75 293 GLU A N 1
ATOM 2281 C CA . GLU A 1 293 ? -19.433 18.428 -1.491 1.00 95.75 293 GLU A CA 1
ATOM 2282 C C . GLU A 1 293 ? -18.407 17.391 -1.981 1.00 95.75 293 GLU A C 1
ATOM 2284 O O . GLU A 1 293 ? -18.638 16.716 -2.992 1.00 95.75 293 GLU A O 1
ATOM 2289 N N . PRO A 1 294 ? -17.272 17.231 -1.278 1.00 97.31 294 PRO A N 1
ATOM 2290 C CA . PRO A 1 294 ? -16.306 16.170 -1.545 1.00 97.31 294 PRO A CA 1
ATOM 2291 C C . PRO A 1 294 ? -16.913 14.764 -1.501 1.00 97.31 294 PRO A C 1
ATOM 2293 O O . PRO A 1 294 ? -17.523 14.372 -0.510 1.00 97.31 294 PRO A O 1
ATOM 2296 N N . ILE A 1 295 ? -16.671 13.977 -2.552 1.00 98.25 295 ILE A N 1
ATOM 2297 C CA . ILE A 1 295 ? -17.007 12.545 -2.605 1.00 98.25 295 ILE A CA 1
ATOM 2298 C C . ILE A 1 295 ? -15.763 11.715 -2.291 1.00 98.25 295 ILE A C 1
ATOM 2300 O O . ILE A 1 295 ? -15.783 10.851 -1.418 1.00 98.25 295 ILE A O 1
ATOM 2304 N N . ALA A 1 296 ? -14.671 11.989 -3.005 1.00 98.56 296 ALA A N 1
ATOM 2305 C CA . ALA A 1 296 ? -13.411 11.287 -2.831 1.00 98.56 296 ALA A CA 1
ATOM 2306 C C . ALA A 1 296 ? -12.224 12.120 -3.312 1.00 98.56 296 ALA A C 1
ATOM 2308 O O . ALA A 1 296 ? -12.371 13.094 -4.062 1.00 98.56 296 ALA A O 1
ATOM 2309 N N . MET A 1 297 ? -11.029 11.693 -2.916 1.00 98.38 297 MET A N 1
ATOM 2310 C CA . MET A 1 297 ? -9.791 12.127 -3.548 1.00 98.38 297 MET A CA 1
ATOM 2311 C C . MET A 1 297 ? -8.842 10.956 -3.782 1.00 98.38 297 MET A C 1
ATOM 2313 O O . MET A 1 297 ? -8.810 10.004 -3.002 1.00 98.38 297 MET A O 1
ATOM 2317 N N . VAL A 1 298 ? -8.072 11.035 -4.867 1.00 98.69 298 VAL A N 1
ATOM 2318 C CA . VAL A 1 298 ? -7.011 10.071 -5.179 1.00 98.69 298 VAL A CA 1
ATOM 2319 C C . VAL A 1 298 ? -5.707 10.822 -5.354 1.00 98.69 298 VAL A C 1
ATOM 2321 O O . VAL A 1 298 ? -5.626 11.772 -6.130 1.00 98.69 298 VAL A O 1
ATOM 2324 N N . ASN A 1 299 ? -4.694 10.400 -4.616 1.00 97.38 299 ASN A N 1
ATOM 2325 C CA . ASN A 1 299 ? -3.388 11.016 -4.563 1.00 97.38 299 ASN A CA 1
ATOM 2326 C C . ASN A 1 299 ? -2.303 10.001 -4.931 1.00 97.38 299 ASN A C 1
ATOM 2328 O O . ASN A 1 299 ? -2.314 8.901 -4.392 1.00 97.38 299 ASN A O 1
ATOM 2332 N N . TRP A 1 300 ? -1.349 10.369 -5.787 1.00 98.81 300 TRP A N 1
ATOM 2333 C CA . TRP A 1 300 ? -0.188 9.534 -6.120 1.00 98.81 300 TRP A CA 1
ATOM 2334 C C . TRP A 1 300 ? 1.105 10.236 -5.721 1.00 98.81 300 TRP A C 1
ATOM 2336 O O . TRP A 1 300 ? 1.367 11.363 -6.155 1.00 98.81 300 TRP A O 1
ATOM 2346 N N . PHE A 1 301 ? 1.923 9.554 -4.919 1.00 98.81 301 PHE A N 1
ATOM 2347 C CA . PHE A 1 301 ? 3.233 10.033 -4.480 1.00 98.81 301 PHE A CA 1
ATOM 2348 C C . PHE A 1 301 ? 4.164 8.852 -4.180 1.00 98.81 301 PHE A C 1
ATOM 2350 O O . PHE A 1 301 ? 3.762 7.924 -3.479 1.00 98.81 301 PHE A O 1
ATOM 2357 N N . ALA A 1 302 ? 5.399 8.887 -4.684 1.00 98.62 302 ALA A N 1
ATOM 2358 C CA . ALA A 1 302 ? 6.363 7.797 -4.535 1.00 98.62 302 ALA A CA 1
ATOM 2359 C C . ALA A 1 302 ? 7.050 7.839 -3.158 1.00 98.62 302 ALA A C 1
ATOM 2361 O O . ALA A 1 302 ? 7.876 8.717 -2.907 1.00 98.62 302 ALA A O 1
ATOM 2362 N N . VAL A 1 303 ? 6.725 6.892 -2.271 1.00 98.69 303 VAL A N 1
ATOM 2363 C CA . VAL A 1 303 ? 7.450 6.650 -1.007 1.00 98.69 303 VAL A CA 1
ATOM 2364 C C . VAL A 1 303 ? 7.038 5.301 -0.416 1.00 98.69 303 VAL A C 1
ATOM 2366 O O . VAL A 1 303 ? 5.847 5.064 -0.243 1.00 98.69 303 VAL A O 1
ATOM 2369 N N . HIS A 1 304 ? 7.984 4.418 -0.079 1.00 98.50 304 HIS A N 1
ATOM 2370 C CA . HIS A 1 304 ? 7.670 3.119 0.538 1.00 98.50 304 HIS A CA 1
ATOM 2371 C C . HIS A 1 304 ? 6.852 3.252 1.844 1.00 98.50 304 HIS A C 1
ATOM 2373 O O . HIS A 1 304 ? 7.079 4.161 2.649 1.00 98.50 304 HIS A O 1
ATOM 2379 N N . GLY A 1 305 ? 5.956 2.293 2.103 1.00 98.25 305 GLY A N 1
ATOM 2380 C CA . GLY A 1 305 ? 5.278 2.116 3.394 1.00 98.25 305 GLY A CA 1
ATOM 2381 C C . GLY A 1 305 ? 6.139 1.333 4.391 1.00 98.25 305 GLY A C 1
ATOM 2382 O O . GLY A 1 305 ? 5.766 0.241 4.820 1.00 98.25 305 GLY A O 1
ATOM 2383 N N . THR A 1 306 ? 7.327 1.865 4.692 1.00 98.50 306 THR A N 1
ATOM 2384 C CA . THR A 1 306 ? 8.369 1.241 5.533 1.00 98.50 306 THR A CA 1
ATOM 2385 C C . THR A 1 306 ? 8.829 2.149 6.676 1.00 98.50 306 THR A C 1
ATOM 2387 O O . THR A 1 306 ? 9.979 2.074 7.122 1.00 98.50 306 THR A O 1
ATOM 2390 N N . SER A 1 307 ? 7.958 3.045 7.152 1.00 98.62 307 SER A N 1
ATOM 2391 C CA . SER A 1 307 ? 8.238 3.821 8.366 1.00 98.62 307 SER A CA 1
ATOM 2392 C C . SER A 1 307 ? 8.168 2.933 9.617 1.00 98.62 307 SER A C 1
ATOM 2394 O O . SER A 1 307 ? 9.004 3.052 10.518 1.00 98.62 307 SER A O 1
ATOM 2396 N N . MET A 1 308 ? 7.233 1.980 9.635 1.00 98.38 308 MET A N 1
ATOM 2397 C CA . MET A 1 308 ? 7.177 0.861 10.571 1.00 98.38 308 MET A CA 1
ATOM 2398 C C . MET A 1 308 ? 8.191 -0.207 10.148 1.00 98.38 308 MET A C 1
ATOM 2400 O O . MET A 1 308 ? 7.936 -1.012 9.258 1.00 98.38 308 MET A O 1
ATOM 2404 N N . ASN A 1 309 ? 9.364 -0.200 10.783 1.00 96.75 309 ASN A N 1
ATOM 2405 C CA . ASN A 1 309 ? 10.462 -1.113 10.462 1.00 96.75 309 ASN A CA 1
ATOM 2406 C C . ASN A 1 309 ? 10.181 -2.592 10.829 1.00 96.75 309 ASN A C 1
ATOM 2408 O O . ASN A 1 309 ? 9.196 -2.938 11.481 1.00 96.75 309 ASN A O 1
ATOM 2412 N N . ASN A 1 310 ? 11.115 -3.478 10.470 1.00 94.62 310 ASN A N 1
ATOM 2413 C CA . ASN A 1 310 ? 10.986 -4.928 10.637 1.00 94.62 310 ASN A CA 1
ATOM 2414 C C . ASN A 1 310 ? 11.018 -5.464 12.092 1.00 94.62 310 ASN A C 1
ATOM 2416 O O . ASN A 1 310 ? 11.036 -6.679 12.300 1.00 94.62 310 ASN A O 1
ATOM 2420 N N . THR A 1 311 ? 11.095 -4.611 13.116 1.00 96.06 311 THR A N 1
ATOM 2421 C CA . THR A 1 311 ? 10.886 -4.994 14.528 1.00 96.06 311 THR A CA 1
ATOM 2422 C C . THR A 1 311 ? 9.437 -4.809 14.971 1.00 96.06 311 THR A C 1
ATOM 2424 O O . THR A 1 311 ? 9.102 -5.155 16.099 1.00 96.06 311 THR A O 1
ATOM 2427 N N . ASN A 1 312 ? 8.587 -4.232 14.120 1.00 98.19 312 ASN A N 1
ATOM 2428 C CA . ASN A 1 312 ? 7.163 -4.096 14.377 1.00 98.19 312 ASN A CA 1
ATOM 2429 C C . ASN A 1 312 ? 6.451 -5.457 14.309 1.00 98.19 312 ASN A C 1
ATOM 2431 O O . ASN A 1 312 ? 6.701 -6.243 13.394 1.00 98.19 312 ASN A O 1
ATOM 2435 N N . HIS A 1 313 ? 5.509 -5.664 15.230 1.00 98.44 313 HIS A N 1
ATOM 2436 C CA . HIS A 1 313 ? 4.608 -6.819 15.280 1.00 98.44 313 HIS A CA 1
ATOM 2437 C C . HIS A 1 313 ? 3.123 -6.424 15.202 1.00 98.44 313 HIS A C 1
ATOM 2439 O O . HIS A 1 313 ? 2.256 -7.286 15.273 1.00 98.44 313 HIS A O 1
ATOM 2445 N N . LEU A 1 314 ? 2.792 -5.139 15.071 1.00 98.75 314 LEU A N 1
ATOM 2446 C CA . LEU A 1 314 ? 1.408 -4.672 15.001 1.00 98.75 314 LEU A CA 1
ATOM 2447 C C . LEU A 1 314 ? 0.986 -4.473 13.548 1.00 98.75 314 LEU A C 1
ATOM 2449 O O . LEU A 1 314 ? 1.723 -3.864 12.772 1.00 98.75 314 LEU A O 1
ATOM 2453 N N . ILE A 1 315 ? -0.216 -4.918 13.181 1.00 98.94 315 ILE A N 1
ATOM 2454 C CA . ILE A 1 315 ? -0.786 -4.560 11.880 1.00 98.94 315 ILE A CA 1
ATOM 2455 C C . ILE A 1 315 ? -0.888 -3.035 11.788 1.00 98.94 315 ILE A C 1
ATOM 2457 O O . ILE A 1 315 ? -1.355 -2.379 12.722 1.00 98.94 315 ILE A O 1
ATOM 2461 N N . SER A 1 316 ? -0.419 -2.466 10.680 1.00 98.88 316 SER A N 1
ATOM 2462 C CA . SER A 1 316 ? -0.474 -1.028 10.442 1.00 98.88 316 SER A CA 1
ATOM 2463 C C . SER A 1 316 ? -0.547 -0.713 8.954 1.00 98.88 316 SER A C 1
ATOM 2465 O O . SER A 1 316 ? 0.127 -1.326 8.124 1.00 98.88 316 SER A O 1
ATOM 2467 N N . SER A 1 317 ? -1.323 0.309 8.617 1.00 98.62 317 SER A N 1
ATOM 2468 C CA . SER A 1 317 ? -1.407 0.875 7.273 1.00 98.62 317 SER A CA 1
ATOM 2469 C C . SER A 1 317 ? -0.243 1.836 6.938 1.00 98.62 317 SER A C 1
ATOM 2471 O O . SER A 1 317 ? -0.237 2.452 5.872 1.00 98.62 317 SER A O 1
ATOM 2473 N N . ASP A 1 318 ? 0.733 1.974 7.848 1.00 98.81 318 ASP A N 1
ATOM 2474 C CA . ASP A 1 318 ? 1.948 2.797 7.723 1.00 98.81 318 ASP A CA 1
ATOM 2475 C C . ASP A 1 318 ? 1.643 4.272 7.362 1.00 98.81 318 ASP A C 1
ATOM 2477 O O . ASP A 1 318 ? 0.570 4.806 7.668 1.00 98.81 318 ASP A O 1
ATOM 2481 N N . ASN A 1 319 ? 2.601 4.974 6.757 1.00 98.69 319 ASN A N 1
ATOM 2482 C CA . ASN A 1 319 ? 2.552 6.415 6.545 1.00 98.69 319 ASN A CA 1
ATOM 2483 C C . ASN A 1 319 ? 1.437 6.850 5.568 1.00 98.69 319 ASN A C 1
ATOM 2485 O O . ASN A 1 319 ? 0.790 7.873 5.796 1.00 98.69 319 ASN A O 1
ATOM 2489 N N . LYS A 1 320 ? 1.152 6.070 4.517 1.00 98.75 320 LYS A N 1
ATOM 2490 C CA . LYS A 1 320 ? 0.096 6.362 3.530 1.00 98.75 320 LYS A CA 1
ATOM 2491 C C . LYS A 1 320 ? -1.301 6.105 4.074 1.00 98.75 320 LYS A C 1
ATOM 2493 O O . LYS A 1 320 ? -2.206 6.913 3.851 1.00 98.75 320 LYS A O 1
ATOM 2498 N N . GLY A 1 321 ? -1.483 5.013 4.809 1.00 98.62 321 GLY A N 1
ATOM 2499 C CA . GLY A 1 321 ? -2.773 4.715 5.411 1.00 98.62 321 GLY A CA 1
ATOM 2500 C C . GLY A 1 321 ? -3.128 5.700 6.519 1.00 98.62 321 GLY A C 1
ATOM 2501 O O . GLY A 1 321 ? -4.254 6.189 6.546 1.00 98.62 321 GLY A O 1
ATOM 2502 N N . LEU A 1 322 ? -2.159 6.115 7.352 1.00 98.81 322 LEU A N 1
ATOM 2503 C CA . LEU A 1 322 ? -2.403 7.200 8.307 1.00 98.81 322 LEU A CA 1
ATOM 2504 C C . LEU A 1 322 ? -2.731 8.520 7.593 1.00 98.81 322 LEU A C 1
ATOM 2506 O O . LEU A 1 322 ? -3.660 9.207 8.003 1.00 98.81 322 LEU A O 1
ATOM 2510 N N . ALA A 1 323 ? -2.022 8.876 6.515 1.00 98.88 323 ALA A N 1
ATOM 2511 C CA . ALA A 1 323 ? -2.348 10.079 5.743 1.00 98.88 323 ALA A CA 1
ATOM 2512 C C . ALA A 1 323 ? -3.784 10.035 5.188 1.00 98.88 323 ALA A C 1
ATOM 2514 O O . ALA A 1 323 ? -4.481 11.050 5.208 1.00 98.88 323 ALA A O 1
ATOM 2515 N N . SER A 1 324 ? -4.238 8.851 4.759 1.00 98.88 324 SER A N 1
ATOM 2516 C CA . SER A 1 324 ? -5.618 8.602 4.328 1.00 98.88 324 SER A CA 1
ATOM 2517 C C . SER A 1 324 ? -6.604 8.823 5.477 1.00 98.88 324 SER A C 1
ATOM 2519 O O . SER A 1 324 ? -7.524 9.623 5.334 1.00 98.88 324 SER A O 1
ATOM 2521 N N . ILE A 1 325 ? -6.363 8.201 6.637 1.00 98.56 325 ILE A N 1
ATOM 2522 C CA . ILE A 1 325 ? -7.210 8.329 7.835 1.00 98.56 325 ILE A CA 1
ATOM 2523 C C . ILE A 1 325 ? -7.315 9.790 8.290 1.00 98.56 325 ILE A C 1
ATOM 2525 O O . ILE A 1 325 ? -8.421 10.259 8.535 1.00 98.56 325 ILE A O 1
ATOM 2529 N N . LEU A 1 326 ? -6.202 10.531 8.348 1.00 98.25 326 LEU A N 1
ATOM 2530 C CA . LEU A 1 326 ? -6.198 11.949 8.738 1.00 98.25 326 LEU A CA 1
ATOM 2531 C C . LEU A 1 326 ? -7.092 12.795 7.820 1.00 98.25 326 LEU A C 1
ATOM 2533 O O . LEU A 1 326 ? -7.846 13.645 8.288 1.00 98.25 326 LEU A O 1
ATOM 2537 N N . PHE A 1 327 ? -7.038 12.539 6.513 1.00 98.44 327 PHE A N 1
ATOM 2538 C CA . PHE A 1 327 ? -7.854 13.248 5.530 1.00 98.44 327 PHE A CA 1
ATOM 2539 C C . PHE A 1 327 ? -9.333 12.854 5.607 1.00 98.44 327 PHE A C 1
ATOM 2541 O O . PHE A 1 327 ? -10.217 13.704 5.493 1.00 98.44 327 PHE A O 1
ATOM 2548 N N . GLU A 1 328 ? -9.615 11.570 5.830 1.00 98.56 328 GLU A N 1
ATOM 2549 C CA . GLU A 1 328 ? -10.973 11.061 6.033 1.00 98.56 328 GLU A CA 1
ATOM 2550 C C . GLU A 1 328 ? -11.600 11.641 7.296 1.00 98.56 328 GLU A C 1
ATOM 2552 O O . GLU A 1 328 ? -12.764 12.026 7.264 1.00 98.56 328 GLU A O 1
ATOM 2557 N N . GLN A 1 329 ? -10.841 11.744 8.385 1.00 96.06 329 GLN A N 1
ATOM 2558 C CA . GLN A 1 329 ? -11.304 12.348 9.632 1.00 96.06 329 GLN A CA 1
ATOM 2559 C C . GLN A 1 329 ? -11.563 13.853 9.497 1.00 96.06 329 GLN A C 1
ATOM 2561 O O . GLN A 1 329 ? -12.481 14.349 10.143 1.00 96.06 329 GLN A O 1
ATOM 2566 N N . GLU A 1 330 ? -10.802 14.576 8.663 1.00 95.81 330 GLU A N 1
ATOM 2567 C CA . GLU A 1 330 ? -11.050 16.005 8.413 1.00 95.81 330 GLU A CA 1
ATOM 2568 C C . GLU A 1 330 ? -12.364 16.240 7.649 1.00 95.81 330 GLU A C 1
ATOM 2570 O O . GLU A 1 330 ? -13.096 17.178 7.963 1.00 95.81 330 GLU A O 1
ATOM 2575 N N . LEU A 1 331 ? -12.662 15.421 6.633 1.00 96.88 331 LEU A N 1
ATOM 2576 C CA . LEU A 1 331 ? -13.800 15.665 5.735 1.00 96.88 331 LEU A CA 1
ATOM 2577 C C . LEU A 1 331 ? -15.082 14.910 6.092 1.00 96.88 331 LEU A C 1
ATOM 2579 O O . LEU A 1 331 ? -16.160 15.301 5.638 1.00 96.88 331 LEU A O 1
ATOM 2583 N N . ASN A 1 332 ? -15.004 13.840 6.879 1.00 97.38 332 ASN A N 1
ATOM 2584 C CA . ASN A 1 332 ? -16.197 13.190 7.411 1.00 97.38 332 ASN A CA 1
ATOM 2585 C C . ASN A 1 332 ? -16.724 13.937 8.654 1.00 97.38 332 ASN A C 1
ATOM 2587 O O . ASN A 1 332 ? -15.978 14.670 9.300 1.00 97.38 332 ASN A O 1
ATOM 2591 N N . PRO A 1 333 ? -18.012 13.767 9.018 1.00 95.88 333 PRO A N 1
ATOM 2592 C CA . PRO A 1 333 ? -18.589 14.437 10.181 1.00 95.88 333 PRO A CA 1
ATOM 2593 C C . PRO A 1 333 ? -17.773 14.219 11.461 1.00 95.88 333 PRO A C 1
ATOM 2595 O O . PRO A 1 333 ? -17.295 13.110 11.717 1.00 95.88 333 PRO A O 1
ATOM 2598 N N . GLN A 1 334 ? -17.660 15.257 12.292 1.00 91.00 334 GLN A N 1
ATOM 2599 C CA . GLN A 1 334 ? -16.917 15.193 13.550 1.00 91.00 334 GLN A CA 1
ATOM 2600 C C . GLN A 1 334 ? -17.400 14.023 14.425 1.00 91.00 334 GLN A C 1
ATOM 2602 O O . GLN A 1 334 ? -18.600 13.795 14.578 1.00 91.00 334 GLN A O 1
ATOM 2607 N N . GLY A 1 335 ? -16.453 13.273 14.993 1.00 88.12 335 GLY A N 1
ATOM 2608 C CA . GLY A 1 335 ? -16.735 12.069 15.783 1.00 88.12 335 GLY A CA 1
ATOM 2609 C C . GLY A 1 335 ? -16.901 10.786 14.960 1.00 88.12 335 GLY A C 1
ATOM 2610 O O . GLY A 1 335 ? -17.109 9.721 15.540 1.00 88.12 335 GLY A O 1
ATOM 2611 N N . THR A 1 336 ? -16.782 10.844 13.629 1.00 95.56 336 THR A N 1
ATOM 2612 C CA . THR A 1 336 ? -16.699 9.637 12.793 1.00 95.56 336 THR A CA 1
ATOM 2613 C C . THR A 1 336 ? -15.408 8.876 13.109 1.00 95.56 336 THR A C 1
ATOM 2615 O O . THR A 1 336 ? -14.311 9.422 12.994 1.00 95.56 336 THR A O 1
ATOM 2618 N N . LEU A 1 337 ? -15.531 7.608 13.511 1.00 96.44 337 LEU A N 1
ATOM 2619 C CA . LEU A 1 337 ? -14.375 6.745 13.768 1.00 96.44 337 LEU A CA 1
ATOM 2620 C C . LEU A 1 337 ? -13.614 6.432 12.463 1.00 96.44 337 LEU A C 1
ATOM 2622 O O . LEU A 1 337 ? -14.247 6.339 11.408 1.00 96.44 337 LEU A O 1
ATOM 2626 N N . PRO A 1 338 ? -12.286 6.211 12.515 1.00 96.94 338 PRO A N 1
ATOM 2627 C CA . PRO A 1 338 ? -11.510 5.772 11.355 1.00 96.94 338 PRO A CA 1
ATOM 2628 C C . PRO A 1 338 ? -12.130 4.560 10.647 1.00 96.94 338 PRO A C 1
ATOM 2630 O O . PRO A 1 338 ? -12.693 3.673 11.289 1.00 96.94 338 PRO A O 1
ATOM 2633 N N . GLY A 1 339 ? -12.059 4.541 9.313 1.00 94.38 339 GLY A N 1
ATOM 2634 C CA . GLY A 1 339 ? -12.686 3.496 8.495 1.00 94.38 339 GLY A CA 1
ATOM 2635 C C . GLY A 1 339 ? -14.205 3.622 8.342 1.00 94.38 339 GLY A C 1
ATOM 2636 O O . GLY A 1 339 ? -14.826 2.808 7.655 1.00 94.38 339 GLY A O 1
ATOM 2637 N N . LYS A 1 340 ? -14.825 4.625 8.975 1.00 93.25 340 LYS A N 1
ATOM 2638 C CA . LYS A 1 340 ? -16.237 4.983 8.809 1.00 93.25 340 LYS A CA 1
ATOM 2639 C C . LYS A 1 340 ? -16.345 6.329 8.090 1.00 93.25 340 LYS A C 1
ATOM 2641 O O . LYS A 1 340 ? -15.406 7.117 8.072 1.00 93.25 340 LYS A O 1
ATOM 2646 N N . GLY A 1 341 ? -17.513 6.595 7.511 1.00 92.81 341 GLY A N 1
ATOM 2647 C CA . GLY A 1 341 ? -17.780 7.826 6.766 1.00 92.81 341 GLY A CA 1
ATOM 2648 C C . GLY A 1 341 ? -18.100 7.577 5.296 1.00 92.81 341 GLY A C 1
ATOM 2649 O O . GLY A 1 341 ? -18.088 6.441 4.824 1.00 92.81 341 GLY A O 1
ATOM 2650 N N . LYS A 1 342 ? -18.460 8.655 4.595 1.00 93.75 342 LYS A N 1
ATOM 2651 C CA . LYS A 1 342 ? -18.814 8.623 3.166 1.00 93.75 342 LYS A CA 1
ATOM 2652 C C . LYS A 1 342 ? -17.684 9.137 2.283 1.00 93.75 342 LYS A C 1
ATOM 2654 O O . LYS A 1 342 ? -17.555 8.669 1.158 1.00 93.75 342 LYS A O 1
ATOM 2659 N N . PHE A 1 343 ? -16.900 10.097 2.775 1.00 98.06 343 PHE A N 1
ATOM 2660 C CA . PHE A 1 343 ? -15.741 10.599 2.055 1.00 98.06 343 PHE A CA 1
ATOM 2661 C C . PHE A 1 343 ? -14.597 9.587 2.133 1.00 98.06 343 PHE A C 1
ATOM 2663 O O . PHE A 1 343 ? -14.301 9.078 3.216 1.00 98.06 343 PHE A O 1
ATOM 2670 N N . VAL A 1 344 ? -13.946 9.338 0.995 1.00 98.69 344 VAL A N 1
ATOM 2671 C CA . VAL A 1 344 ? -12.826 8.396 0.866 1.00 98.69 344 VAL A CA 1
ATOM 2672 C C . VAL A 1 344 ? -11.583 9.120 0.357 1.00 98.69 344 VAL A C 1
ATOM 2674 O O . VAL A 1 344 ? -11.629 9.794 -0.675 1.00 98.69 344 VAL A O 1
ATOM 2677 N N . ALA A 1 345 ? -10.452 8.940 1.038 1.00 98.75 345 ALA A N 1
ATOM 2678 C CA . ALA A 1 345 ? -9.171 9.505 0.615 1.00 98.75 345 ALA A CA 1
ATOM 2679 C C . ALA A 1 345 ? -8.154 8.408 0.306 1.00 98.75 345 ALA A C 1
ATOM 2681 O O . ALA A 1 345 ? -7.770 7.639 1.177 1.00 98.75 345 ALA A O 1
ATOM 2682 N N . ILE A 1 346 ? -7.685 8.355 -0.938 1.00 98.88 346 ILE A N 1
ATOM 2683 C CA . ILE A 1 346 ? -6.706 7.367 -1.390 1.00 98.88 346 ILE A CA 1
ATOM 2684 C C . ILE A 1 346 ? -5.329 8.016 -1.504 1.00 98.88 346 ILE A C 1
ATOM 2686 O O . ILE A 1 346 ? -5.133 8.887 -2.345 1.00 98.88 346 ILE A O 1
ATOM 2690 N N . PHE A 1 347 ? -4.355 7.529 -0.733 1.00 98.81 347 PHE A N 1
ATOM 2691 C CA . PHE A 1 347 ? -2.928 7.802 -0.941 1.00 98.81 347 PHE A CA 1
ATOM 2692 C C . PHE A 1 347 ? -2.258 6.598 -1.609 1.00 98.81 347 PHE A C 1
ATOM 2694 O O . PHE A 1 347 ? -1.777 5.680 -0.949 1.00 98.81 347 PHE A O 1
ATOM 2701 N N . ALA A 1 348 ? -2.239 6.592 -2.936 1.00 98.62 348 ALA A N 1
ATOM 2702 C CA . ALA A 1 348 ? -1.651 5.550 -3.762 1.00 98.62 348 ALA A CA 1
ATOM 2703 C C . ALA A 1 348 ? -0.126 5.693 -3.922 1.00 98.62 348 ALA A C 1
ATOM 2705 O O . ALA A 1 348 ? 0.477 6.749 -3.673 1.00 98.62 348 ALA A O 1
ATOM 2706 N N . GLN A 1 349 ? 0.492 4.588 -4.337 1.00 98.19 349 GLN A N 1
ATOM 2707 C CA . GLN A 1 349 ? 1.895 4.508 -4.734 1.00 98.19 349 GLN A CA 1
ATOM 2708 C C . GLN A 1 349 ? 2.109 4.941 -6.181 1.00 98.19 349 GLN A C 1
ATOM 2710 O O . GLN A 1 349 ? 1.180 4.909 -6.986 1.00 98.19 349 GLN A O 1
ATOM 2715 N N . ALA A 1 350 ? 3.342 5.310 -6.516 1.00 98.12 350 ALA A N 1
ATOM 2716 C CA . ALA A 1 350 ? 3.735 5.692 -7.868 1.00 98.12 350 ALA A CA 1
ATOM 2717 C C . ALA A 1 350 ? 4.909 4.823 -8.346 1.00 98.12 350 ALA A C 1
ATOM 2719 O O . ALA A 1 350 ? 4.705 3.686 -8.749 1.00 98.12 350 ALA A O 1
ATOM 2720 N N . ASN A 1 351 ? 6.121 5.370 -8.353 1.00 98.50 351 ASN A N 1
ATOM 2721 C CA . ASN A 1 351 ? 7.365 4.703 -8.733 1.00 98.50 351 ASN A CA 1
ATOM 2722 C C . ASN A 1 351 ? 8.360 4.777 -7.570 1.00 98.50 351 ASN A C 1
ATOM 2724 O O . ASN A 1 351 ? 9.362 5.489 -7.622 1.00 98.50 351 ASN A O 1
ATOM 2728 N N . GLU A 1 352 ? 8.026 4.097 -6.479 1.00 98.31 352 GLU A N 1
ATOM 2729 C CA . GLU A 1 352 ? 8.729 4.158 -5.198 1.00 98.31 352 GLU A CA 1
ATOM 2730 C C . GLU A 1 352 ? 9.885 3.168 -5.050 1.00 98.31 352 GLU A C 1
ATOM 2732 O O . GLU A 1 352 ? 10.474 3.126 -3.976 1.00 98.31 352 GLU A O 1
ATOM 2737 N N . GLY A 1 353 ? 10.244 2.392 -6.079 1.00 98.44 353 GLY A N 1
ATOM 2738 C CA . GLY A 1 353 ? 11.156 1.244 -5.974 1.00 98.44 353 GLY A CA 1
ATOM 2739 C C . GLY A 1 353 ? 12.497 1.522 -5.277 1.00 98.44 353 GLY A C 1
ATOM 2740 O O . GLY A 1 353 ? 13.012 0.663 -4.565 1.00 98.44 353 GLY A O 1
ATOM 2741 N N . ASP A 1 354 ? 13.036 2.731 -5.399 1.00 98.62 354 ASP A N 1
ATOM 2742 C CA . ASP A 1 354 ? 14.263 3.192 -4.737 1.00 98.62 354 ASP A CA 1
ATOM 2743 C C . ASP A 1 354 ? 14.023 4.347 -3.743 1.00 98.62 354 ASP A C 1
ATOM 2745 O O . ASP A 1 354 ? 14.960 5.046 -3.362 1.00 98.62 354 ASP A O 1
ATOM 2749 N N . VAL A 1 355 ? 12.782 4.547 -3.290 1.00 98.75 355 VAL A N 1
ATOM 2750 C CA . VAL A 1 355 ? 12.346 5.713 -2.510 1.00 98.75 355 VAL A CA 1
ATOM 2751 C C . VAL A 1 355 ? 11.920 5.312 -1.096 1.00 98.75 355 VAL A C 1
ATOM 2753 O O . VAL A 1 355 ? 10.886 4.672 -0.897 1.00 98.75 355 VAL A O 1
ATOM 2756 N N . SER A 1 356 ? 12.700 5.728 -0.100 1.00 98.69 356 SER A N 1
ATOM 2757 C CA . SER A 1 356 ? 12.501 5.410 1.319 1.00 98.69 356 SER A CA 1
ATOM 2758 C C . SER A 1 356 ? 11.878 6.580 2.099 1.00 98.69 356 SER A C 1
ATOM 2760 O O . SER A 1 356 ? 12.247 7.731 1.844 1.00 98.69 356 SER A O 1
ATOM 2762 N N . PRO A 1 357 ? 10.994 6.322 3.088 1.00 98.62 357 PRO A N 1
ATOM 2763 C CA . PRO A 1 357 ? 10.515 7.333 4.035 1.00 98.62 357 PRO A CA 1
ATOM 2764 C C . PRO A 1 357 ? 11.537 7.659 5.142 1.00 98.62 357 PRO A C 1
ATOM 2766 O O . PRO A 1 357 ? 11.321 8.569 5.943 1.00 98.62 357 PRO A O 1
ATOM 2769 N N . ASN A 1 358 ? 12.644 6.916 5.236 1.00 98.31 358 ASN A N 1
ATOM 2770 C CA . ASN A 1 358 ? 13.618 7.018 6.322 1.00 98.31 358 ASN A CA 1
ATOM 2771 C C . ASN A 1 358 ? 14.632 8.143 6.064 1.00 98.31 358 ASN A C 1
ATOM 2773 O O . ASN A 1 358 ? 15.807 7.924 5.760 1.00 98.31 358 ASN A O 1
ATOM 2777 N N . THR A 1 359 ? 14.152 9.384 6.168 1.00 97.62 359 THR A N 1
ATOM 2778 C CA . THR A 1 359 ? 14.840 10.581 5.658 1.00 97.62 359 THR A CA 1
ATOM 2779 C C . THR A 1 359 ? 16.114 10.991 6.396 1.00 97.62 359 THR A C 1
ATOM 2781 O O . THR A 1 359 ? 16.815 11.875 5.910 1.00 97.62 359 THR A O 1
ATOM 2784 N N . ARG A 1 360 ? 16.464 10.383 7.541 1.00 96.62 360 ARG A N 1
ATOM 2785 C CA . ARG A 1 360 ? 17.775 10.629 8.183 1.00 96.62 360 ARG A CA 1
ATOM 2786 C C . ARG A 1 360 ? 18.920 9.883 7.489 1.00 96.62 360 ARG A C 1
ATOM 2788 O O . ARG A 1 360 ? 20.084 10.125 7.814 1.00 96.62 360 ARG A O 1
ATOM 2795 N N . GLY A 1 361 ? 18.591 9.014 6.532 1.00 95.00 361 GLY A N 1
ATOM 2796 C CA . GLY A 1 361 ? 19.547 8.262 5.734 1.00 95.00 361 GLY A CA 1
ATOM 2797 C C . GLY A 1 361 ? 20.214 7.111 6.498 1.00 95.00 361 GLY A C 1
ATOM 2798 O O . GLY A 1 361 ? 20.018 6.957 7.708 1.00 95.00 361 GLY A O 1
ATOM 2799 N N . PRO A 1 362 ? 20.986 6.275 5.787 1.00 96.19 362 PRO A N 1
ATOM 2800 C CA . PRO A 1 362 ? 21.570 5.060 6.337 1.00 96.19 362 PRO A CA 1
ATOM 2801 C C . PRO A 1 362 ? 22.804 5.330 7.204 1.00 96.19 362 PRO A C 1
ATOM 2803 O O . PRO A 1 362 ? 23.765 5.977 6.773 1.00 96.19 362 PRO A O 1
ATOM 2806 N N . ARG A 1 363 ? 22.800 4.788 8.425 1.00 96.56 363 ARG A N 1
ATOM 2807 C CA . ARG A 1 363 ? 23.922 4.846 9.371 1.00 96.56 363 ARG A CA 1
ATOM 2808 C C . ARG A 1 363 ? 24.169 3.496 10.026 1.00 96.56 363 ARG A C 1
ATOM 2810 O O . ARG A 1 363 ? 23.275 2.662 10.154 1.00 96.56 363 ARG A O 1
ATOM 2817 N N . CYS A 1 364 ? 25.399 3.311 10.479 1.00 96.12 364 CYS A N 1
ATOM 2818 C CA . CYS A 1 364 ? 25.800 2.161 11.264 1.00 96.12 364 CYS A CA 1
ATOM 2819 C C . CYS A 1 364 ? 25.261 2.291 12.686 1.00 96.12 364 CYS A C 1
ATOM 2821 O O . CYS A 1 364 ? 25.681 3.180 13.423 1.00 96.12 364 CYS A O 1
ATOM 2823 N N . ILE A 1 365 ? 24.342 1.411 13.084 1.00 93.75 365 ILE A N 1
ATOM 2824 C CA . ILE A 1 365 ? 23.656 1.506 14.386 1.00 93.75 365 ILE A CA 1
ATOM 2825 C C . ILE A 1 365 ? 24.590 1.356 15.595 1.00 93.75 365 ILE A C 1
ATOM 2827 O O . ILE A 1 365 ? 24.229 1.738 16.700 1.00 93.75 365 ILE A O 1
ATOM 2831 N N . ASP A 1 366 ? 25.779 0.787 15.399 1.00 93.69 366 ASP A N 1
ATOM 2832 C CA . ASP A 1 366 ? 26.780 0.563 16.441 1.00 93.69 366 ASP A CA 1
ATOM 2833 C C . ASP A 1 366 ? 27.792 1.710 16.585 1.00 93.69 366 ASP A C 1
ATOM 2835 O O . ASP A 1 366 ? 28.303 1.932 17.678 1.00 93.69 366 ASP A O 1
ATOM 2839 N N . THR A 1 367 ? 28.082 2.446 15.507 1.00 95.06 367 THR A N 1
ATOM 2840 C CA . THR A 1 367 ? 29.104 3.514 15.501 1.00 95.06 367 THR A CA 1
ATOM 2841 C C . THR A 1 367 ? 28.553 4.911 15.209 1.00 95.06 367 THR A C 1
ATOM 2843 O O . THR A 1 367 ? 29.243 5.900 15.436 1.00 95.06 367 THR A O 1
ATOM 2846 N N . GLY A 1 368 ? 27.337 5.021 14.668 1.00 94.38 368 GLY A N 1
ATOM 2847 C CA . GLY A 1 368 ? 26.734 6.274 14.195 1.00 94.38 368 GLY A CA 1
ATOM 2848 C C . GLY A 1 368 ? 27.311 6.814 12.876 1.00 94.38 368 GLY A C 1
ATOM 2849 O O . GLY A 1 368 ? 26.801 7.807 12.340 1.00 94.38 368 GLY A O 1
ATOM 2850 N N . LEU A 1 369 ? 28.348 6.172 12.328 1.00 95.44 369 LEU A N 1
ATOM 2851 C CA . LEU A 1 369 ? 28.982 6.567 11.070 1.00 95.44 369 LEU A CA 1
ATOM 2852 C C . LEU A 1 369 ? 28.049 6.322 9.868 1.00 95.44 369 LEU A C 1
ATOM 2854 O O . LEU A 1 369 ? 27.195 5.435 9.929 1.00 95.44 369 LEU A O 1
ATOM 2858 N N . PRO A 1 370 ? 28.189 7.086 8.767 1.00 95.44 370 PRO A N 1
ATOM 2859 C CA . PRO A 1 370 ? 27.505 6.778 7.513 1.00 95.44 370 PRO A CA 1
ATOM 2860 C C . PRO A 1 370 ? 27.866 5.375 7.012 1.00 95.44 370 PRO A C 1
ATOM 2862 O O . PRO A 1 370 ? 29.016 4.951 7.138 1.00 95.44 370 PRO A O 1
ATOM 2865 N N . CYS A 1 371 ? 26.898 4.669 6.428 1.00 95.19 371 CYS A N 1
ATOM 2866 C CA . CYS A 1 371 ? 27.184 3.394 5.772 1.00 95.19 371 CYS A CA 1
ATOM 2867 C C . CYS A 1 371 ? 28.006 3.572 4.492 1.00 95.19 371 CYS A C 1
ATOM 2869 O O . CYS A 1 371 ? 27.963 4.629 3.857 1.00 95.19 371 CYS A O 1
ATOM 2871 N N . ASP A 1 372 ? 28.649 2.491 4.045 1.00 93.38 372 ASP A N 1
ATOM 2872 C CA . ASP A 1 372 ? 29.164 2.419 2.680 1.00 93.38 372 ASP A CA 1
ATOM 2873 C C . ASP A 1 372 ? 28.021 2.574 1.663 1.00 93.38 372 ASP A C 1
ATOM 2875 O O . ASP A 1 372 ? 27.006 1.876 1.724 1.00 93.38 372 ASP A O 1
ATOM 2879 N N . THR A 1 373 ? 28.171 3.502 0.725 1.00 89.12 373 THR A N 1
ATOM 2880 C CA . THR A 1 373 ? 27.093 3.915 -0.183 1.00 89.12 373 THR A CA 1
ATOM 2881 C C . THR A 1 373 ? 26.817 2.901 -1.291 1.00 89.12 373 THR A C 1
ATOM 2883 O O . THR A 1 373 ? 25.690 2.835 -1.785 1.00 89.12 373 THR A O 1
ATOM 2886 N N . LEU A 1 374 ? 27.809 2.091 -1.681 1.00 90.56 374 LEU A N 1
ATOM 2887 C CA . LEU A 1 374 ? 27.667 1.090 -2.744 1.00 90.56 374 LEU A CA 1
ATOM 2888 C C . LEU A 1 374 ? 27.097 -0.219 -2.211 1.00 90.56 374 LEU A C 1
ATOM 2890 O O . LEU A 1 374 ? 26.182 -0.785 -2.811 1.00 90.56 374 LEU A O 1
ATOM 2894 N N . THR A 1 375 ? 27.624 -0.680 -1.084 1.00 91.38 375 THR A N 1
ATOM 2895 C CA . THR A 1 375 ? 27.327 -1.996 -0.513 1.00 91.38 375 THR A CA 1
ATOM 2896 C C . THR A 1 375 ? 26.276 -1.953 0.589 1.00 91.38 375 THR A C 1
ATOM 2898 O O . THR A 1 375 ? 25.659 -2.980 0.874 1.00 91.38 375 THR A O 1
ATOM 2901 N N . SER A 1 376 ? 26.024 -0.773 1.171 1.00 94.44 376 SER A N 1
ATOM 2902 C CA . SER A 1 376 ? 25.164 -0.583 2.347 1.00 94.44 376 SER A CA 1
ATOM 2903 C C . SER A 1 376 ? 25.607 -1.436 3.533 1.00 94.44 376 SER A C 1
ATOM 2905 O O . SER A 1 376 ? 24.820 -2.173 4.119 1.00 94.44 376 SER A O 1
ATOM 2907 N N . THR A 1 377 ? 26.892 -1.338 3.876 1.00 93.44 377 THR A N 1
ATOM 2908 C CA . THR A 1 377 ? 27.512 -2.101 4.966 1.00 93.44 377 THR A CA 1
ATOM 2909 C C . THR A 1 377 ? 28.283 -1.211 5.940 1.00 93.44 377 THR A C 1
ATOM 2911 O O . THR A 1 377 ? 28.520 -0.027 5.685 1.00 93.44 377 THR A O 1
ATOM 2914 N N . CYS A 1 378 ? 28.650 -1.798 7.082 1.00 92.88 378 CYS A N 1
ATOM 2915 C CA . CYS A 1 378 ? 29.335 -1.139 8.187 1.00 92.88 378 CYS A CA 1
ATOM 2916 C C . CYS A 1 378 ? 30.605 -1.875 8.629 1.00 92.88 378 CYS A C 1
ATOM 2918 O O . CYS A 1 378 ? 30.545 -3.023 9.077 1.00 92.88 378 CYS A O 1
ATOM 2920 N N . GLY A 1 379 ? 31.732 -1.159 8.642 1.00 88.62 379 GLY A N 1
ATOM 2921 C CA . GLY A 1 379 ? 33.012 -1.638 9.174 1.00 88.62 379 GLY A CA 1
ATOM 2922 C C . GLY A 1 379 ? 33.754 -2.627 8.268 1.00 88.62 379 GLY A C 1
ATOM 2923 O O . GLY A 1 379 ? 33.391 -2.840 7.115 1.00 88.62 379 GLY A O 1
ATOM 2924 N N . ASN A 1 380 ? 34.828 -3.206 8.809 1.00 84.44 380 ASN A N 1
ATOM 2925 C CA . ASN A 1 380 ? 35.633 -4.242 8.164 1.00 84.44 380 ASN A CA 1
ATOM 2926 C C . ASN A 1 380 ? 35.884 -5.381 9.181 1.00 84.44 380 ASN A C 1
ATOM 2928 O O . ASN A 1 380 ? 36.582 -5.136 10.167 1.00 84.44 380 ASN A O 1
ATOM 2932 N N . PRO A 1 381 ? 35.312 -6.590 9.000 1.00 85.19 381 PRO A N 1
ATOM 2933 C CA . PRO A 1 381 ? 34.561 -7.041 7.827 1.00 85.19 381 PRO A CA 1
ATOM 2934 C C . PRO A 1 381 ? 33.209 -6.317 7.652 1.00 85.19 381 PRO A C 1
ATOM 2936 O O . PRO A 1 381 ? 32.638 -5.846 8.639 1.00 85.19 381 PRO A O 1
ATOM 2939 N N . PRO A 1 382 ? 32.710 -6.207 6.407 1.00 87.81 382 PRO A N 1
ATOM 2940 C CA . PRO A 1 382 ? 31.456 -5.527 6.091 1.00 87.81 382 PRO A CA 1
ATOM 2941 C C . PRO A 1 382 ? 30.252 -6.256 6.694 1.00 87.81 382 PRO A C 1
ATOM 2943 O O . PRO A 1 382 ? 30.113 -7.470 6.552 1.00 87.81 382 PRO A O 1
ATOM 2946 N N . ARG A 1 383 ? 29.375 -5.493 7.353 1.00 89.50 383 ARG A N 1
ATOM 2947 C CA . ARG A 1 383 ? 28.150 -5.972 8.016 1.00 89.50 383 ARG A CA 1
ATOM 2948 C C . ARG A 1 383 ? 26.936 -5.215 7.489 1.00 89.50 383 ARG A C 1
ATOM 2950 O O . ARG A 1 383 ? 26.850 -4.003 7.704 1.00 89.50 383 ARG A O 1
ATOM 2957 N N . ASN A 1 384 ? 26.036 -5.884 6.775 1.00 88.50 384 ASN A N 1
ATOM 2958 C CA . ASN A 1 384 ? 24.829 -5.265 6.214 1.00 88.50 384 ASN A CA 1
ATOM 2959 C C . ASN A 1 384 ? 23.747 -5.063 7.288 1.00 88.50 384 ASN A C 1
ATOM 2961 O O . ASN A 1 384 ? 23.075 -4.037 7.299 1.00 88.50 384 ASN A O 1
ATOM 2965 N N . GLU A 1 385 ? 23.646 -5.973 8.258 1.00 89.25 385 GLU A N 1
ATOM 2966 C CA . GLU A 1 385 ? 22.659 -5.968 9.343 1.00 89.25 385 GLU A CA 1
ATOM 2967 C C . GLU A 1 385 ? 22.799 -4.775 10.296 1.00 89.25 385 GLU A C 1
ATOM 2969 O O . GLU A 1 385 ? 21.911 -4.492 11.100 1.00 89.25 385 GLU A O 1
ATOM 2974 N N . LYS A 1 386 ? 23.936 -4.076 10.224 1.00 92.81 386 LYS A N 1
ATOM 2975 C CA . LYS A 1 386 ? 24.220 -2.870 11.006 1.00 92.81 386 LYS A CA 1
ATOM 2976 C C . LYS A 1 386 ? 23.925 -1.576 10.257 1.00 92.81 386 LYS A C 1
ATOM 2978 O O . LYS A 1 386 ? 23.883 -0.536 10.909 1.00 92.81 386 LYS A O 1
ATOM 2983 N N . CYS A 1 387 ? 23.725 -1.620 8.941 1.00 94.88 387 CYS A N 1
ATOM 2984 C CA . CYS A 1 387 ? 23.425 -0.439 8.145 1.00 94.88 387 CYS A CA 1
ATOM 2985 C C . CYS A 1 387 ? 21.911 -0.227 8.034 1.00 94.88 387 CYS A C 1
ATOM 2987 O O . CYS A 1 387 ? 21.239 -0.911 7.263 1.00 94.88 387 CYS A O 1
ATOM 2989 N N . ILE A 1 388 ? 21.374 0.733 8.787 1.00 96.12 388 ILE A N 1
ATOM 2990 C CA . ILE A 1 388 ? 19.930 0.993 8.844 1.00 96.12 388 ILE A CA 1
ATOM 2991 C C . ILE A 1 388 ? 19.665 2.477 8.593 1.00 96.12 388 ILE A C 1
ATOM 2993 O O . ILE A 1 388 ? 20.359 3.345 9.125 1.00 96.12 388 ILE A O 1
ATOM 2997 N N . ALA A 1 389 ? 18.666 2.772 7.764 1.00 97.00 389 ALA A N 1
ATOM 2998 C CA . ALA A 1 389 ? 18.135 4.115 7.590 1.00 97.00 389 ALA A CA 1
ATOM 2999 C C . ALA A 1 389 ? 17.040 4.384 8.622 1.00 97.00 389 ALA A C 1
ATOM 3001 O O . ALA A 1 389 ? 16.141 3.568 8.815 1.00 97.00 389 ALA A O 1
ATOM 3002 N N . SER A 1 390 ? 17.103 5.548 9.266 1.00 96.06 390 SER A N 1
ATOM 3003 C CA . SER A 1 390 ? 16.135 5.938 10.294 1.00 96.06 390 SER A CA 1
ATOM 3004 C C . SER A 1 390 ? 15.173 7.011 9.796 1.00 96.06 390 SER A C 1
ATOM 3006 O O . SER A 1 390 ? 15.556 7.940 9.078 1.00 96.06 390 SER A O 1
ATOM 3008 N N . GLY A 1 391 ? 13.920 6.913 10.230 1.00 97.06 391 GLY A N 1
ATOM 3009 C CA . GLY A 1 391 ? 12.916 7.951 10.035 1.00 97.06 391 GLY A CA 1
ATOM 3010 C C . GLY A 1 391 ? 13.198 9.236 10.826 1.00 97.06 391 GLY A C 1
ATOM 3011 O O . GLY A 1 391 ? 14.116 9.290 11.652 1.00 97.06 391 GLY A O 1
ATOM 3012 N N . PRO A 1 392 ? 12.423 10.303 10.564 1.00 97.50 392 PRO A N 1
ATOM 3013 C CA . PRO A 1 392 ? 12.617 11.614 11.178 1.00 97.50 392 PRO A CA 1
ATOM 3014 C C . PRO A 1 392 ? 12.159 11.713 12.643 1.00 97.50 392 PRO A C 1
ATOM 3016 O O . PRO A 1 392 ? 12.456 12.730 13.270 1.00 97.50 392 PRO A O 1
ATOM 3019 N N . GLY A 1 393 ? 11.467 10.710 13.194 1.00 97.31 393 GLY A N 1
ATOM 3020 C CA . GLY A 1 393 ? 10.972 10.690 14.578 1.00 97.31 393 GLY A CA 1
ATOM 3021 C C . GLY A 1 393 ? 11.943 10.058 15.582 1.00 97.31 393 GLY A C 1
ATOM 3022 O O . GLY A 1 393 ? 13.028 9.590 15.226 1.00 97.31 393 GLY A O 1
ATOM 3023 N N . LYS A 1 394 ? 11.581 10.058 16.865 1.00 96.00 394 LYS A N 1
ATOM 3024 C CA . LYS A 1 394 ? 12.323 9.384 17.947 1.00 96.00 394 LYS A CA 1
ATOM 3025 C C . LYS A 1 394 ? 12.228 7.860 17.860 1.00 96.00 394 LYS A C 1
ATOM 3027 O O . LYS A 1 394 ? 13.152 7.161 18.258 1.00 96.00 394 LYS A O 1
ATOM 3032 N N . ASP A 1 395 ? 11.126 7.367 17.307 1.00 96.88 395 ASP A N 1
ATOM 3033 C CA . ASP A 1 395 ? 10.827 5.958 17.091 1.00 96.88 395 ASP A CA 1
ATOM 3034 C C . ASP A 1 395 ? 10.096 5.765 15.748 1.00 96.88 395 ASP A C 1
ATOM 3036 O O . ASP A 1 395 ? 9.916 6.710 14.966 1.00 96.88 395 ASP A O 1
ATOM 3040 N N . MET A 1 396 ? 9.711 4.522 15.450 1.00 98.00 396 MET A N 1
ATOM 3041 C CA . MET A 1 396 ? 8.988 4.190 14.220 1.00 98.00 396 MET A CA 1
ATOM 3042 C C . MET A 1 396 ? 7.580 4.788 14.167 1.00 98.00 396 MET A C 1
ATOM 3044 O O . MET A 1 396 ? 7.169 5.231 13.103 1.00 98.00 396 MET A O 1
ATOM 3048 N N . PHE A 1 397 ? 6.864 4.871 15.292 1.00 98.25 397 PHE A N 1
ATOM 3049 C CA . PHE A 1 397 ? 5.501 5.400 15.326 1.00 98.25 397 PHE A CA 1
ATOM 3050 C C . PHE A 1 397 ? 5.523 6.899 15.032 1.00 98.25 397 PHE A C 1
ATOM 3052 O O . PHE A 1 397 ? 4.812 7.374 14.149 1.00 98.25 397 PHE A O 1
ATOM 3059 N N . GLU A 1 398 ? 6.399 7.651 15.695 1.00 97.88 398 GLU A N 1
ATOM 3060 C CA . GLU A 1 398 ? 6.569 9.078 15.431 1.00 97.88 398 GLU A CA 1
ATOM 3061 C C . GLU A 1 398 ? 7.106 9.332 14.016 1.00 97.88 398 GLU A C 1
ATOM 3063 O O . GLU A 1 398 ? 6.662 10.269 13.355 1.00 97.88 398 GLU A O 1
ATOM 3068 N N . SER A 1 399 ? 8.003 8.483 13.505 1.00 98.56 399 SER A N 1
ATOM 3069 C CA . SER A 1 399 ? 8.465 8.578 12.113 1.00 98.56 399 SER A CA 1
ATOM 3070 C C . SER A 1 399 ? 7.316 8.387 11.122 1.00 98.56 399 SER A C 1
ATOM 3072 O O . SER A 1 399 ? 7.130 9.228 10.242 1.00 98.56 399 SER A O 1
ATOM 3074 N N . THR A 1 400 ? 6.505 7.342 11.303 1.00 98.81 400 THR A N 1
ATOM 3075 C CA . THR A 1 400 ? 5.290 7.081 10.518 1.00 98.81 400 THR A CA 1
ATOM 3076 C C . THR A 1 400 ? 4.338 8.271 10.582 1.00 98.81 400 THR A C 1
ATOM 3078 O O . THR A 1 400 ? 3.882 8.741 9.538 1.00 98.81 400 THR A O 1
ATOM 3081 N N . LYS A 1 401 ? 4.111 8.828 11.780 1.00 98.31 401 LYS A N 1
ATOM 3082 C CA . LYS A 1 401 ? 3.297 10.030 11.986 1.00 98.31 401 LYS A CA 1
ATOM 3083 C C . LYS A 1 401 ? 3.838 11.203 11.169 1.00 98.31 401 LYS A C 1
ATOM 3085 O O . LYS A 1 401 ? 3.117 11.753 10.345 1.00 98.31 401 LYS A O 1
ATOM 3090 N N . ILE A 1 402 ? 5.108 11.568 11.330 1.00 98.69 402 ILE A N 1
ATOM 3091 C CA . ILE A 1 402 ? 5.714 12.720 10.640 1.00 98.69 402 ILE A CA 1
ATOM 3092 C C . ILE A 1 402 ? 5.605 12.586 9.114 1.00 98.69 402 ILE A C 1
ATOM 3094 O O . ILE A 1 402 ? 5.228 13.547 8.441 1.00 98.69 402 ILE A O 1
ATOM 3098 N N . ILE A 1 403 ? 5.915 11.412 8.555 1.00 98.75 403 ILE A N 1
ATOM 3099 C CA . ILE A 1 403 ? 5.842 11.183 7.103 1.00 98.75 403 ILE A CA 1
ATOM 3100 C C . ILE A 1 403 ? 4.388 11.214 6.608 1.00 98.75 403 ILE A C 1
ATOM 3102 O O . ILE A 1 403 ? 4.116 11.785 5.549 1.00 98.75 403 ILE A O 1
ATOM 3106 N N . ALA A 1 404 ? 3.441 10.678 7.382 1.00 98.75 404 ALA A N 1
ATOM 3107 C CA . ALA A 1 404 ? 2.013 10.772 7.083 1.00 98.75 404 ALA A CA 1
ATOM 3108 C C . ALA A 1 404 ? 1.520 12.226 7.075 1.00 98.75 404 ALA A C 1
ATOM 3110 O O . ALA A 1 404 ? 0.891 12.647 6.108 1.00 98.75 404 ALA A O 1
ATOM 3111 N N . TYR A 1 405 ? 1.856 13.026 8.095 1.00 98.69 405 TYR A N 1
ATOM 3112 C CA . TYR A 1 405 ? 1.466 14.440 8.170 1.00 98.69 405 TYR A CA 1
ATOM 3113 C C . TYR A 1 405 ? 2.031 15.258 7.005 1.00 98.69 405 TYR A C 1
ATOM 3115 O O . TYR A 1 405 ? 1.323 16.096 6.453 1.00 98.69 405 TYR A O 1
ATOM 3123 N N . LYS A 1 406 ? 3.274 14.997 6.579 1.00 98.62 406 LYS A N 1
ATOM 3124 C CA . LYS A 1 406 ? 3.862 15.642 5.391 1.00 98.62 406 LYS A CA 1
ATOM 3125 C C . LYS A 1 406 ? 3.051 15.356 4.124 1.00 98.62 406 LYS A C 1
ATOM 3127 O O . LYS A 1 406 ? 2.752 16.282 3.369 1.00 98.62 406 LYS A O 1
ATOM 3132 N N . GLN A 1 407 ? 2.659 14.098 3.912 1.00 98.75 407 GLN A N 1
ATOM 3133 C CA . GLN A 1 407 ? 1.801 13.712 2.788 1.00 98.75 407 GLN A CA 1
ATOM 3134 C C . GLN A 1 407 ? 0.407 14.348 2.902 1.00 98.75 407 GLN A C 1
ATOM 3136 O O . GLN A 1 407 ? -0.057 14.988 1.958 1.00 98.75 407 GLN A O 1
ATOM 3141 N N . TYR A 1 408 ? -0.226 14.231 4.070 1.00 98.69 408 TYR A N 1
ATOM 3142 C CA . TYR A 1 408 ? -1.547 14.781 4.369 1.00 98.69 408 TYR A CA 1
ATOM 3143 C C . TYR A 1 408 ? -1.613 16.293 4.139 1.00 98.69 408 TYR A C 1
ATOM 3145 O O . TYR A 1 408 ? -2.444 16.747 3.357 1.00 98.69 408 TYR A O 1
ATOM 3153 N N . PHE A 1 409 ? -0.715 17.082 4.737 1.00 98.62 409 PHE A N 1
ATOM 3154 C CA . PHE A 1 409 ? -0.746 18.539 4.596 1.00 98.62 409 PHE A CA 1
ATOM 3155 C C . PHE A 1 409 ? -0.524 18.987 3.156 1.00 98.62 409 PHE A C 1
ATOM 3157 O O . PHE A 1 409 ? -1.168 19.941 2.713 1.00 98.62 409 PHE A O 1
ATOM 3164 N N . LYS A 1 410 ? 0.335 18.292 2.398 1.00 98.56 410 LYS A N 1
ATOM 3165 C CA . LYS A 1 410 ? 0.517 18.619 0.984 1.00 98.56 410 LYS A CA 1
ATOM 3166 C C . LYS A 1 410 ? -0.721 18.297 0.160 1.00 98.56 410 LYS A C 1
ATOM 3168 O O . LYS A 1 410 ? -1.155 19.139 -0.626 1.00 98.56 410 LYS A O 1
ATOM 3173 N N . ALA A 1 411 ? -1.303 17.116 0.349 1.00 98.50 411 ALA A N 1
ATOM 3174 C CA . ALA A 1 411 ? -2.540 16.739 -0.323 1.00 98.50 411 ALA A CA 1
ATOM 3175 C C . ALA A 1 411 ? -3.665 17.719 0.031 1.00 98.50 411 ALA A C 1
ATOM 3177 O O . ALA A 1 411 ? -4.378 18.184 -0.851 1.00 98.50 411 ALA A O 1
ATOM 3178 N N . ARG A 1 412 ? -3.768 18.114 1.302 1.00 98.31 412 ARG A N 1
ATOM 3179 C CA . ARG A 1 412 ? -4.756 19.076 1.794 1.00 98.31 412 ARG A CA 1
ATOM 3180 C C . ARG A 1 412 ? -4.567 20.449 1.157 1.00 98.31 412 ARG A C 1
ATOM 3182 O O . ARG A 1 412 ? -5.536 21.033 0.685 1.00 98.31 412 ARG A O 1
ATOM 3189 N N . GLN A 1 413 ? -3.329 20.941 1.078 1.00 97.88 413 GLN A N 1
ATOM 3190 C CA . GLN A 1 413 ? -3.001 22.186 0.375 1.00 97.88 413 GLN A CA 1
ATOM 3191 C C . GLN A 1 413 ? -3.502 22.146 -1.077 1.00 97.88 413 GLN A C 1
ATOM 3193 O O . GLN A 1 413 ? -4.192 23.062 -1.514 1.00 97.88 413 GLN A O 1
ATOM 3198 N N . LEU A 1 414 ? -3.181 21.075 -1.809 1.00 97.81 414 LEU A N 1
ATOM 3199 C CA . LEU A 1 414 ? -3.589 20.885 -3.205 1.00 97.81 414 LEU A CA 1
ATOM 3200 C C . LEU A 1 414 ? -5.113 20.766 -3.360 1.00 97.81 414 LEU A C 1
ATOM 3202 O O . LEU A 1 414 ? -5.701 21.329 -4.282 1.00 97.81 414 LEU A O 1
ATOM 3206 N N . PHE A 1 415 ? -5.761 20.052 -2.444 1.00 97.62 415 PHE A N 1
ATOM 3207 C CA . PHE A 1 415 ? -7.204 19.840 -2.446 1.00 97.62 415 PHE A CA 1
ATOM 3208 C C . PHE A 1 415 ? -7.986 21.136 -2.200 1.00 97.62 415 PHE A C 1
ATOM 3210 O O . PHE A 1 415 ? -9.018 21.359 -2.837 1.00 97.62 415 PHE A O 1
ATOM 3217 N N . MET A 1 416 ? -7.489 21.995 -1.304 1.00 95.31 416 MET A N 1
ATOM 3218 C CA . MET A 1 416 ? -8.130 23.265 -0.947 1.00 95.31 416 MET A CA 1
ATOM 3219 C C . MET A 1 416 ? -7.825 24.393 -1.942 1.00 95.31 416 MET A C 1
ATOM 3221 O O . MET A 1 416 ? -8.632 25.313 -2.088 1.00 95.31 416 MET A O 1
ATOM 3225 N N . ASP A 1 417 ? -6.705 24.325 -2.666 1.00 94.38 417 ASP A N 1
ATOM 3226 C CA . ASP A 1 417 ? -6.368 25.283 -3.722 1.00 94.38 417 ASP A CA 1
ATOM 3227 C C . ASP A 1 417 ? -7.173 25.032 -5.008 1.00 94.38 417 ASP A C 1
ATOM 3229 O O . ASP A 1 417 ? -6.679 24.561 -6.031 1.00 94.38 417 ASP A O 1
ATOM 3233 N N . THR A 1 418 ? -8.460 25.367 -4.956 1.00 92.50 418 THR A N 1
ATOM 3234 C CA . THR A 1 418 ? -9.398 25.208 -6.079 1.00 92.50 418 THR A CA 1
ATOM 3235 C C . THR A 1 418 ? -9.057 26.065 -7.299 1.00 92.50 418 THR A C 1
ATOM 3237 O O . THR A 1 418 ? -9.540 25.778 -8.390 1.00 92.50 418 THR A O 1
ATOM 3240 N N . LYS A 1 419 ? -8.208 27.093 -7.156 1.00 92.00 419 LYS A N 1
ATOM 3241 C CA . LYS A 1 419 ? -7.827 27.992 -8.257 1.00 92.00 419 LYS A CA 1
ATOM 3242 C C . LYS A 1 419 ? -6.767 27.388 -9.176 1.00 92.00 419 LYS A C 1
ATOM 3244 O O . LYS A 1 419 ? -6.759 27.706 -10.361 1.00 92.00 419 LYS A O 1
ATOM 3249 N N . SER A 1 420 ? -5.879 26.539 -8.653 1.00 91.25 420 SER A N 1
ATOM 3250 C CA . SER A 1 420 ? -4.857 25.847 -9.456 1.00 91.25 420 SER A CA 1
ATOM 3251 C C . SER A 1 420 ? -5.357 24.547 -10.093 1.00 91.25 420 SER A C 1
ATOM 3253 O O . SER A 1 420 ? -4.662 23.947 -10.917 1.00 91.25 420 SER A O 1
ATOM 3255 N N . GLN A 1 421 ? -6.561 24.108 -9.726 1.00 94.31 421 GLN A N 1
ATOM 3256 C CA . GLN A 1 421 ? -7.160 22.870 -10.199 1.00 94.31 421 GLN A CA 1
ATOM 3257 C C . GLN A 1 421 ? -7.668 22.991 -11.641 1.00 94.31 421 GLN A C 1
ATOM 3259 O O . GLN A 1 421 ? -8.400 23.913 -11.998 1.00 94.31 421 GLN A O 1
ATOM 3264 N N . LYS A 1 422 ? -7.325 22.003 -12.469 1.00 95.19 422 LYS A N 1
ATOM 3265 C CA . LYS A 1 422 ? -7.832 21.852 -13.836 1.00 95.19 422 LYS A CA 1
ATOM 3266 C C . LYS A 1 422 ? -8.996 20.871 -13.839 1.00 95.19 422 LYS A C 1
AT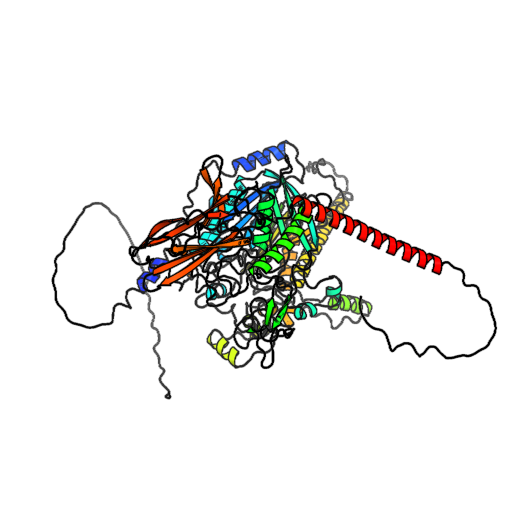OM 3268 O O . LYS A 1 422 ? -8.865 19.768 -13.317 1.00 95.19 422 LYS A O 1
ATOM 3273 N N . GLN A 1 423 ? -10.124 21.244 -14.433 1.00 95.62 423 GLN A N 1
ATOM 3274 C CA . GLN A 1 423 ? -11.247 20.319 -14.571 1.00 95.62 423 GLN A CA 1
ATOM 3275 C C . GLN A 1 423 ? -10.914 19.222 -15.594 1.00 95.62 423 GLN A C 1
ATOM 3277 O O . GLN A 1 423 ? -10.402 19.507 -16.679 1.00 95.62 423 GLN A O 1
ATOM 3282 N N . ILE A 1 424 ? -11.214 17.973 -15.244 1.00 95.56 424 ILE A N 1
ATOM 3283 C CA . ILE A 1 424 ? -11.083 16.824 -16.139 1.00 95.56 424 ILE A CA 1
ATOM 3284 C C . ILE A 1 424 ? -12.357 16.684 -16.978 1.00 95.56 424 ILE A C 1
ATOM 3286 O O . ILE A 1 424 ? -13.469 16.784 -16.456 1.00 95.56 424 ILE A O 1
ATOM 3290 N N . SER A 1 425 ? -12.204 16.451 -18.279 1.00 92.75 425 SER A N 1
ATOM 3291 C CA . SER A 1 425 ? -13.308 16.292 -19.229 1.00 92.75 425 SER A CA 1
ATOM 3292 C C . SER A 1 425 ? -12.919 15.368 -20.381 1.00 92.75 425 SER A C 1
ATOM 3294 O O . SER A 1 425 ? -11.753 15.296 -20.769 1.00 92.75 425 SER A O 1
ATOM 3296 N N . GLY A 1 426 ? -13.902 14.659 -20.930 1.00 90.81 426 GLY A N 1
ATOM 3297 C CA . GLY A 1 426 ? -13.718 13.722 -22.036 1.00 90.81 426 GLY A CA 1
ATOM 3298 C C . GLY A 1 426 ? -14.163 12.295 -21.702 1.00 90.81 426 GLY A C 1
ATOM 3299 O O . GLY A 1 426 ? -14.676 12.032 -20.617 1.00 90.81 426 GLY A O 1
ATOM 3300 N N . PRO A 1 427 ? -14.021 11.365 -22.659 1.00 92.69 427 PRO A N 1
ATOM 3301 C CA . PRO A 1 427 ? -14.495 9.998 -22.497 1.00 92.69 427 PRO A CA 1
ATOM 3302 C C . PRO A 1 427 ? -13.611 9.201 -21.538 1.00 92.69 427 PRO A C 1
ATOM 3304 O O . PRO A 1 427 ? -12.434 9.517 -21.329 1.00 92.69 427 PRO A O 1
ATOM 3307 N N . ILE A 1 428 ? -14.168 8.111 -21.020 1.00 96.12 428 ILE A N 1
ATOM 3308 C CA . ILE A 1 428 ? -13.404 7.082 -20.328 1.00 96.12 428 ILE A CA 1
ATOM 3309 C C . ILE A 1 428 ? -13.006 6.009 -21.335 1.00 96.12 428 ILE A C 1
ATOM 3311 O O . ILE A 1 428 ? -13.830 5.480 -22.079 1.00 96.12 428 ILE A O 1
ATOM 3315 N N . LYS A 1 429 ? -11.719 5.666 -21.344 1.00 96.31 429 LYS A N 1
ATOM 3316 C CA . LYS A 1 429 ? -11.185 4.536 -22.104 1.00 96.31 429 LYS A CA 1
ATOM 3317 C C . LYS A 1 429 ? -10.313 3.682 -21.203 1.00 96.31 429 LYS A C 1
ATOM 3319 O O . LYS A 1 429 ? -9.703 4.171 -20.257 1.00 96.31 429 LYS A O 1
ATOM 3324 N N . PHE A 1 430 ? -10.207 2.406 -21.521 1.00 96.88 430 PHE A N 1
ATOM 3325 C CA . PHE A 1 430 ? -9.355 1.487 -20.787 1.00 96.88 430 PHE A CA 1
ATOM 3326 C C . PHE A 1 430 ? -8.841 0.400 -21.722 1.00 96.88 430 PHE A C 1
ATOM 3328 O O . PHE A 1 430 ? -9.500 0.032 -22.696 1.00 96.88 430 PHE A O 1
ATOM 3335 N N . ILE A 1 431 ? -7.638 -0.089 -21.448 1.00 97.06 431 ILE A N 1
ATOM 3336 C CA . ILE A 1 431 ? -7.012 -1.154 -22.225 1.00 97.06 431 ILE A CA 1
ATOM 3337 C C . ILE A 1 431 ? -6.167 -2.027 -21.307 1.00 97.06 431 ILE A C 1
ATOM 3339 O O . ILE A 1 431 ? -5.533 -1.537 -20.369 1.00 97.06 431 ILE A O 1
ATOM 3343 N N . HIS A 1 432 ? -6.166 -3.325 -21.587 1.00 96.25 432 HIS A N 1
ATOM 3344 C CA . HIS A 1 432 ? -5.463 -4.330 -20.808 1.00 96.25 432 HIS A CA 1
ATOM 3345 C C . HIS A 1 432 ? -4.936 -5.435 -21.719 1.00 96.25 432 HIS A C 1
ATOM 3347 O O . HIS A 1 432 ? -5.625 -5.846 -22.652 1.00 96.25 432 HIS A O 1
ATOM 3353 N N . GLU A 1 433 ? -3.745 -5.942 -21.414 1.00 96.06 433 GLU A N 1
ATOM 3354 C CA . GLU A 1 433 ? -3.174 -7.118 -22.063 1.00 96.06 433 GLU A CA 1
ATOM 3355 C C . GLU A 1 433 ? -2.289 -7.893 -21.083 1.00 96.06 433 GLU A C 1
ATOM 3357 O O . GLU A 1 433 ? -1.450 -7.312 -20.385 1.00 96.06 433 GLU A O 1
ATOM 3362 N N . HIS A 1 434 ? -2.445 -9.215 -21.071 1.00 96.31 434 HIS A N 1
ATOM 3363 C CA . HIS A 1 434 ? -1.497 -10.121 -20.440 1.00 96.31 434 HIS A CA 1
ATOM 3364 C C . HIS A 1 434 ? -0.308 -10.370 -21.369 1.00 96.31 434 HIS A C 1
ATOM 3366 O O . HIS A 1 434 ? -0.485 -10.720 -22.535 1.00 96.31 434 HIS A O 1
ATOM 3372 N N . ILE A 1 435 ? 0.907 -10.253 -20.836 1.00 95.62 435 ILE A N 1
ATOM 3373 C CA . ILE A 1 435 ? 2.144 -10.528 -21.573 1.00 95.62 435 ILE A CA 1
ATOM 3374 C C . ILE A 1 435 ? 2.981 -11.602 -20.877 1.00 95.62 435 ILE A C 1
ATOM 3376 O O . ILE A 1 435 ? 3.050 -11.647 -19.650 1.00 95.62 435 ILE A O 1
ATOM 3380 N N . ASP A 1 436 ? 3.651 -12.460 -21.651 1.00 96.56 436 ASP A N 1
ATOM 3381 C CA . ASP A 1 436 ? 4.678 -13.362 -21.117 1.00 96.56 436 ASP A CA 1
ATOM 3382 C C . ASP A 1 436 ? 5.999 -12.600 -20.981 1.00 96.56 436 ASP A C 1
ATOM 3384 O O . ASP A 1 436 ? 6.756 -12.450 -21.946 1.00 96.56 436 ASP A O 1
ATOM 3388 N N . MET A 1 437 ? 6.291 -12.124 -19.773 1.00 96.94 437 MET A N 1
ATOM 3389 C CA . MET A 1 437 ? 7.497 -11.350 -19.474 1.00 96.94 437 MET A CA 1
ATOM 3390 C C . MET A 1 437 ? 8.795 -12.138 -19.660 1.00 96.94 437 MET A C 1
ATOM 3392 O O . MET A 1 437 ? 9.862 -11.532 -19.701 1.00 96.94 437 MET A O 1
ATOM 3396 N N . THR A 1 438 ? 8.745 -13.461 -19.828 1.00 95.88 438 THR A N 1
ATOM 3397 C CA . THR A 1 438 ? 9.938 -14.287 -20.073 1.00 95.88 438 THR A CA 1
ATOM 3398 C C . THR A 1 438 ? 10.334 -14.377 -21.549 1.00 95.88 438 THR A C 1
ATOM 3400 O O . THR A 1 438 ? 11.391 -14.930 -21.859 1.00 95.88 438 THR A O 1
ATOM 3403 N N . GLN A 1 439 ? 9.506 -13.839 -22.453 1.00 93.88 439 GLN A N 1
ATOM 3404 C CA . GLN A 1 439 ? 9.668 -13.963 -23.908 1.00 93.88 439 GLN A CA 1
ATOM 3405 C C . GLN A 1 439 ? 9.541 -12.630 -24.661 1.00 93.88 439 GLN A C 1
ATOM 3407 O O . GLN A 1 439 ? 9.399 -12.622 -25.884 1.00 93.88 439 GLN A O 1
ATOM 3412 N N . GLN A 1 440 ? 9.585 -11.493 -23.965 1.00 94.75 440 GLN A N 1
ATOM 3413 C CA . GLN A 1 440 ? 9.425 -10.189 -24.604 1.00 94.75 440 GLN A CA 1
ATOM 3414 C C . GLN A 1 440 ? 10.647 -9.857 -25.452 1.00 94.75 440 GLN A C 1
ATOM 3416 O O . GLN A 1 440 ? 11.776 -9.848 -24.959 1.00 94.75 440 GLN A O 1
ATOM 3421 N N . VAL A 1 441 ? 10.407 -9.559 -26.727 1.00 91.56 441 VAL A N 1
ATOM 3422 C CA . VAL A 1 441 ? 11.430 -9.120 -27.677 1.00 91.56 441 VAL A CA 1
ATOM 3423 C C . VAL A 1 441 ? 11.331 -7.609 -27.813 1.00 91.56 441 VAL A C 1
ATOM 3425 O O . VAL A 1 441 ? 10.288 -7.077 -28.191 1.00 91.56 441 VAL A O 1
ATOM 3428 N N . VAL A 1 442 ? 12.416 -6.911 -27.497 1.00 85.00 442 VAL A N 1
ATOM 3429 C CA . VAL A 1 442 ? 12.463 -5.448 -27.502 1.00 85.00 442 VAL A CA 1
ATOM 3430 C C . VAL A 1 442 ? 13.479 -4.944 -28.521 1.00 85.00 442 VAL A C 1
ATOM 3432 O O . VAL A 1 442 ? 14.509 -5.593 -28.739 1.00 85.00 442 VAL A O 1
ATOM 3435 N N . PRO A 1 443 ? 13.223 -3.784 -29.152 1.00 77.88 443 PRO A N 1
ATOM 3436 C CA . PRO A 1 443 ? 14.196 -3.162 -30.036 1.00 77.88 443 PRO A CA 1
ATOM 3437 C C . PRO A 1 443 ? 15.533 -2.938 -29.312 1.00 77.88 443 PRO A C 1
ATOM 3439 O O . PRO A 1 443 ? 15.541 -2.773 -28.086 1.00 77.88 443 PRO A O 1
ATOM 3442 N N . PRO A 1 444 ? 16.662 -2.887 -30.044 1.00 67.31 444 PRO A N 1
ATOM 3443 C CA . PRO A 1 444 ? 17.941 -2.535 -29.451 1.00 67.31 444 PRO A CA 1
ATOM 3444 C C . PRO A 1 444 ? 17.815 -1.202 -28.707 1.00 67.31 444 PRO A C 1
ATOM 3446 O O . PRO A 1 444 ? 17.432 -0.190 -29.300 1.00 67.31 444 PRO A O 1
ATOM 3449 N N . TYR A 1 445 ? 18.113 -1.204 -27.405 1.00 58.34 445 TYR A N 1
ATOM 3450 C CA . TYR A 1 445 ? 18.160 0.017 -26.610 1.00 58.34 445 TYR A CA 1
ATOM 3451 C C . TYR A 1 445 ? 19.205 0.955 -27.215 1.00 58.34 445 TYR A C 1
ATOM 3453 O O . TYR A 1 445 ? 20.392 0.637 -27.231 1.00 58.34 445 TYR A O 1
ATOM 3461 N N . LYS A 1 446 ? 18.755 2.103 -27.720 1.00 57.62 446 LYS A N 1
ATOM 3462 C CA . LYS A 1 446 ? 19.632 3.222 -28.047 1.00 57.62 446 LYS A CA 1
ATOM 3463 C C . LYS A 1 446 ? 19.578 4.152 -26.854 1.00 57.62 446 LYS A C 1
ATOM 3465 O O . LYS A 1 446 ? 18.529 4.743 -26.599 1.00 57.62 446 LYS A O 1
ATOM 3470 N N . SER A 1 447 ? 20.675 4.267 -26.115 1.00 53.09 447 SER A N 1
ATOM 3471 C CA . SER A 1 447 ? 20.756 5.297 -25.084 1.00 53.09 447 SER A CA 1
ATOM 3472 C C . SER A 1 447 ? 20.503 6.674 -25.714 1.00 53.09 447 SER A C 1
ATOM 3474 O O . SER A 1 447 ? 20.690 6.880 -26.919 1.00 53.09 447 SER A O 1
ATOM 3476 N N . SER A 1 448 ? 20.101 7.653 -24.908 1.00 47.81 448 SER A N 1
ATOM 3477 C CA . SER A 1 448 ? 20.035 9.055 -25.343 1.00 47.81 448 SER A CA 1
ATOM 3478 C C . SER A 1 448 ? 21.366 9.515 -25.961 1.00 47.81 448 SER A C 1
ATOM 3480 O O . SER A 1 448 ? 21.365 10.265 -26.938 1.00 47.81 448 SER A O 1
ATOM 3482 N N . LEU A 1 449 ? 22.490 8.974 -25.479 1.00 45.69 449 LEU A N 1
ATOM 3483 C CA . LEU A 1 449 ? 23.825 9.159 -26.039 1.00 45.69 449 LEU A CA 1
ATOM 3484 C C . LEU A 1 449 ? 23.992 8.502 -27.423 1.00 45.69 449 LEU A C 1
ATOM 3486 O O . LEU A 1 449 ? 24.558 9.127 -28.315 1.00 45.69 449 LEU A O 1
ATOM 3490 N N . ASP A 1 450 ? 23.464 7.297 -27.651 1.00 52.50 450 ASP A N 1
ATOM 3491 C CA . ASP A 1 450 ? 23.503 6.619 -28.960 1.00 52.50 450 ASP A CA 1
ATOM 3492 C C . ASP A 1 450 ? 22.645 7.330 -30.007 1.00 52.50 450 ASP A C 1
ATOM 3494 O O . ASP A 1 450 ? 23.027 7.411 -31.175 1.00 52.50 450 ASP A O 1
ATOM 3498 N N . LEU A 1 451 ? 21.509 7.898 -29.596 1.00 51.81 451 LEU A N 1
ATOM 3499 C CA . LEU A 1 451 ? 20.654 8.721 -30.456 1.00 51.81 451 LEU A CA 1
ATOM 3500 C C . LEU A 1 451 ? 21.346 10.043 -30.830 1.00 51.81 451 LEU A C 1
ATOM 3502 O O . LEU A 1 451 ? 21.375 10.416 -32.008 1.00 51.81 451 LEU A O 1
ATOM 3506 N N . LEU A 1 452 ? 21.978 10.714 -29.859 1.00 49.53 452 LEU A N 1
ATOM 3507 C CA . LEU A 1 452 ? 22.800 11.914 -30.075 1.00 49.53 452 LEU A CA 1
ATOM 3508 C C . LEU A 1 452 ? 24.030 11.624 -30.949 1.00 49.53 452 LEU A C 1
ATOM 3510 O O . LEU A 1 452 ? 24.354 12.399 -31.854 1.00 49.53 452 LEU A O 1
ATOM 3514 N N . ASN A 1 453 ? 24.695 10.493 -30.723 1.00 47.84 453 ASN A N 1
ATOM 3515 C CA . ASN A 1 453 ? 25.847 10.051 -31.501 1.00 47.84 453 ASN A CA 1
ATOM 3516 C C . ASN A 1 453 ? 25.445 9.617 -32.912 1.00 47.84 453 ASN A C 1
ATOM 3518 O O . ASN A 1 453 ? 26.173 9.929 -33.847 1.00 47.84 453 ASN A O 1
ATOM 3522 N N . GLN A 1 454 ? 24.276 9.001 -33.121 1.00 51.84 454 GLN A N 1
ATOM 3523 C CA . GLN A 1 454 ? 23.739 8.746 -34.464 1.00 51.84 454 GLN A CA 1
ATOM 3524 C C . GLN A 1 454 ? 23.415 10.048 -35.202 1.00 51.84 454 GLN A C 1
ATOM 3526 O O . GLN A 1 454 ? 23.730 10.156 -36.387 1.00 51.84 454 GLN A O 1
ATOM 3531 N N . GLN A 1 455 ? 22.844 11.058 -34.538 1.00 51.44 455 GLN A N 1
ATOM 3532 C CA . GLN A 1 455 ? 22.615 12.373 -35.153 1.00 51.44 455 GLN A CA 1
ATOM 3533 C C . GLN A 1 455 ? 23.930 13.078 -35.525 1.00 51.44 455 GLN A C 1
ATOM 3535 O O . GLN A 1 455 ? 24.044 13.618 -36.628 1.00 51.44 455 GLN A O 1
ATOM 3540 N N . LYS A 1 456 ? 24.953 13.025 -34.659 1.00 50.59 456 LYS A N 1
ATOM 3541 C CA . LYS A 1 456 ? 26.299 13.549 -34.962 1.00 50.59 456 LYS A CA 1
ATOM 3542 C C . LYS A 1 456 ? 27.013 12.743 -36.057 1.00 50.59 456 LYS A C 1
ATOM 3544 O O . LYS A 1 456 ? 27.576 13.338 -36.970 1.00 50.59 456 LYS A O 1
ATOM 3549 N N . ALA A 1 457 ? 26.948 11.413 -36.032 1.00 49.69 457 ALA A N 1
ATOM 3550 C CA . ALA A 1 457 ? 27.573 10.532 -37.023 1.00 49.69 457 ALA A CA 1
ATOM 3551 C C . ALA A 1 457 ? 26.906 10.624 -38.405 1.00 49.69 457 ALA A C 1
ATOM 3553 O O . ALA A 1 457 ? 27.596 10.524 -39.420 1.00 49.69 457 ALA A O 1
ATOM 3554 N N . ARG A 1 458 ? 25.588 10.878 -38.463 1.00 54.22 458 ARG A N 1
ATOM 3555 C CA . ARG A 1 458 ? 24.863 11.211 -39.704 1.00 54.22 458 ARG A CA 1
ATOM 3556 C C . ARG A 1 458 ? 25.315 12.549 -40.292 1.00 54.22 458 ARG A C 1
ATOM 3558 O O . ARG A 1 458 ? 25.433 12.640 -41.506 1.00 54.22 458 ARG A O 1
ATOM 3565 N N . ARG A 1 459 ? 25.636 13.547 -39.457 1.00 52.62 459 ARG A N 1
ATOM 3566 C CA . ARG A 1 459 ? 26.255 14.812 -39.908 1.00 52.62 459 ARG A CA 1
ATOM 3567 C C . ARG A 1 459 ? 27.696 14.643 -40.410 1.00 52.62 459 ARG A C 1
ATOM 3569 O O . ARG A 1 459 ? 28.139 15.449 -41.215 1.00 52.62 459 ARG A O 1
ATOM 3576 N N . LEU A 1 460 ? 28.413 13.616 -39.947 1.00 52.03 460 LEU A N 1
ATOM 3577 C CA . LEU A 1 460 ? 29.830 13.361 -40.253 1.00 52.03 460 LEU A CA 1
ATOM 3578 C C . LEU A 1 460 ? 30.067 12.230 -41.280 1.00 52.03 460 LEU A C 1
ATOM 3580 O O . LEU A 1 460 ? 31.211 11.841 -41.487 1.00 52.03 460 LEU A O 1
ATOM 3584 N N . HIS A 1 461 ? 29.020 11.672 -41.906 1.00 51.66 461 HIS A N 1
ATOM 3585 C CA . HIS A 1 461 ? 29.105 10.539 -42.853 1.00 51.66 461 HIS A CA 1
ATOM 3586 C C . HIS A 1 461 ? 29.898 9.305 -42.349 1.00 51.66 461 HIS A C 1
ATOM 3588 O O . HIS A 1 461 ? 30.374 8.497 -43.144 1.00 51.66 461 HIS A O 1
ATOM 3594 N N . LEU A 1 462 ? 29.997 9.092 -41.030 1.00 48.25 462 LEU A N 1
ATOM 3595 C CA . LEU A 1 462 ? 30.809 8.020 -40.423 1.00 48.25 462 LEU A CA 1
ATOM 3596 C C . LEU A 1 462 ? 30.000 6.757 -40.035 1.00 48.25 462 LEU A C 1
ATOM 3598 O O . LEU A 1 462 ? 30.451 5.921 -39.256 1.00 48.25 462 LEU A O 1
ATOM 3602 N N . ALA A 1 463 ? 28.775 6.608 -40.549 1.00 48.06 463 ALA A N 1
ATOM 3603 C CA . ALA A 1 463 ? 27.753 5.675 -40.053 1.00 48.06 463 ALA A CA 1
ATOM 3604 C C . ALA A 1 463 ? 27.913 4.196 -40.487 1.00 48.06 463 ALA A C 1
ATOM 3606 O O . ALA A 1 463 ? 26.918 3.539 -40.788 1.00 48.06 463 ALA A O 1
ATOM 3607 N N . ARG A 1 464 ? 29.134 3.643 -40.538 1.00 43.81 464 ARG A N 1
ATOM 3608 C CA . ARG A 1 464 ? 29.350 2.227 -40.923 1.00 43.81 464 ARG A CA 1
ATOM 3609 C C . ARG A 1 464 ? 29.461 1.233 -39.756 1.00 43.81 464 ARG A C 1
ATOM 3611 O O . ARG A 1 464 ? 29.397 0.036 -40.009 1.00 43.81 464 ARG A O 1
ATOM 3618 N N . HIS A 1 465 ? 29.545 1.685 -38.499 1.00 40.31 465 HIS A N 1
ATOM 3619 C CA . HIS A 1 465 ? 29.757 0.796 -37.336 1.00 40.31 465 HIS A CA 1
ATOM 3620 C C . HIS A 1 465 ? 28.777 0.971 -36.153 1.00 40.31 465 HIS A C 1
ATOM 3622 O O . HIS A 1 465 ? 29.045 0.471 -35.070 1.00 40.31 465 HIS A O 1
ATOM 3628 N N . LEU A 1 466 ? 27.624 1.630 -36.340 1.00 47.59 466 LEU A N 1
ATOM 3629 C CA . LEU A 1 466 ? 26.645 1.908 -35.260 1.00 47.59 466 LEU A CA 1
ATOM 3630 C C . LEU A 1 466 ? 25.245 1.308 -35.504 1.00 47.59 466 LEU A C 1
ATOM 3632 O O . LEU A 1 466 ? 24.246 1.830 -35.008 1.00 47.59 466 LEU A O 1
ATOM 3636 N N . ASN A 1 467 ? 25.160 0.236 -36.292 1.00 48.16 467 ASN A N 1
ATOM 3637 C CA . ASN A 1 467 ? 23.908 -0.461 -36.590 1.00 48.16 467 ASN A CA 1
ATOM 3638 C C . ASN A 1 467 ? 23.934 -1.876 -36.002 1.00 48.16 467 ASN A C 1
ATOM 3640 O O . ASN A 1 467 ? 23.851 -2.850 -36.746 1.00 48.16 467 ASN A O 1
ATOM 3644 N N . ASP A 1 468 ? 24.058 -2.004 -34.680 1.00 52.19 468 ASP A N 1
ATOM 3645 C CA . ASP A 1 468 ? 23.569 -3.233 -34.056 1.00 52.19 468 ASP A CA 1
ATOM 3646 C C . ASP A 1 468 ? 22.037 -3.183 -34.086 1.00 52.19 468 ASP A C 1
ATOM 3648 O O . ASP A 1 468 ? 21.398 -2.372 -33.414 1.00 52.19 468 ASP A O 1
ATOM 3652 N N . THR A 1 469 ? 21.454 -3.976 -34.979 1.00 61.53 469 THR A N 1
ATOM 3653 C CA . THR A 1 469 ? 20.005 -4.106 -35.161 1.00 61.53 469 THR A CA 1
ATOM 3654 C C . THR A 1 469 ? 19.446 -5.313 -34.413 1.00 61.53 469 THR A C 1
ATOM 3656 O O . THR A 1 469 ? 18.274 -5.639 -34.593 1.00 61.53 469 THR A O 1
ATOM 3659 N N . THR A 1 470 ? 20.265 -6.007 -33.617 1.00 70.81 470 THR A N 1
ATOM 3660 C CA . THR A 1 470 ? 19.862 -7.245 -32.947 1.00 70.81 470 THR A CA 1
ATOM 3661 C C . THR A 1 470 ? 18.896 -6.924 -31.805 1.00 70.81 470 THR A C 1
ATOM 3663 O O . THR A 1 470 ? 19.277 -6.215 -30.872 1.00 70.81 470 THR A O 1
ATOM 3666 N N . PRO A 1 471 ? 17.643 -7.408 -31.848 1.00 80.94 471 PRO A N 1
ATOM 3667 C CA . PRO A 1 471 ? 16.700 -7.167 -30.767 1.00 80.94 471 PRO A CA 1
ATOM 3668 C C . PRO A 1 471 ? 17.158 -7.875 -29.488 1.00 80.94 471 PRO A C 1
ATOM 3670 O O . PRO A 1 471 ? 17.752 -8.955 -29.535 1.00 80.94 471 PRO A O 1
ATOM 3673 N N . TYR A 1 472 ? 16.849 -7.281 -28.339 1.00 86.12 472 TYR A N 1
ATOM 3674 C CA . TYR A 1 472 ? 17.067 -7.916 -27.043 1.00 86.12 472 TYR A CA 1
ATOM 3675 C C . TYR A 1 472 ? 15.848 -8.753 -26.655 1.00 86.12 472 TYR A C 1
ATOM 3677 O O . TYR A 1 472 ? 14.732 -8.509 -27.113 1.00 86.12 472 TYR A O 1
ATOM 3685 N N . THR A 1 473 ? 16.046 -9.745 -25.792 1.00 91.12 473 THR A N 1
ATOM 3686 C CA . THR A 1 473 ? 14.955 -10.546 -25.224 1.00 91.12 473 THR A CA 1
ATOM 3687 C C . THR A 1 473 ? 15.042 -10.500 -23.708 1.00 91.12 473 THR A C 1
ATOM 3689 O O . THR A 1 473 ? 16.144 -10.517 -23.153 1.00 91.12 473 THR A O 1
ATOM 3692 N N . THR A 1 474 ? 13.897 -10.438 -23.035 1.00 96.12 474 THR A N 1
ATOM 3693 C CA . THR A 1 474 ? 13.837 -10.629 -21.586 1.00 96.12 474 THR A CA 1
ATOM 3694 C C . THR A 1 474 ? 14.233 -12.054 -21.189 1.00 96.12 474 THR A C 1
ATOM 3696 O O . THR A 1 474 ? 14.381 -12.959 -22.014 1.00 96.12 474 THR A O 1
ATOM 3699 N N . CYS A 1 475 ? 14.464 -12.250 -19.896 1.00 96.94 475 CYS A N 1
ATOM 3700 C CA . CYS A 1 475 ? 14.970 -13.494 -19.336 1.00 96.94 475 CYS A CA 1
ATOM 3701 C C . CYS A 1 475 ? 13.893 -14.259 -18.565 1.00 96.94 475 CYS A C 1
ATOM 3703 O O . CYS A 1 475 ? 12.907 -13.693 -18.091 1.00 96.94 475 CYS A O 1
ATOM 3705 N N . THR A 1 476 ? 14.139 -15.551 -18.334 1.00 96.38 476 THR A N 1
ATOM 3706 C CA . THR A 1 476 ? 13.434 -16.290 -17.280 1.00 96.38 476 THR A CA 1
ATOM 3707 C C . THR A 1 476 ? 13.710 -15.641 -15.923 1.00 96.38 476 THR A C 1
ATOM 3709 O O . THR A 1 476 ? 14.835 -15.203 -15.666 1.00 96.38 476 THR A O 1
ATOM 3712 N N . ALA A 1 477 ? 12.689 -15.568 -15.062 1.00 97.69 477 ALA A N 1
ATOM 3713 C CA . ALA A 1 477 ? 12.775 -14.874 -13.779 1.00 97.69 477 ALA A CA 1
ATOM 3714 C C . ALA A 1 477 ? 13.939 -15.392 -12.913 1.00 97.69 477 ALA A C 1
ATOM 3716 O O . ALA A 1 477 ? 14.107 -16.601 -12.729 1.00 97.69 477 ALA A O 1
ATOM 3717 N N . ALA A 1 478 ? 14.745 -14.484 -12.363 1.00 97.75 478 ALA A N 1
ATOM 3718 C CA . ALA A 1 478 ? 15.817 -14.829 -11.435 1.00 97.75 478 ALA A CA 1
ATOM 3719 C C . ALA A 1 478 ? 16.140 -13.679 -10.474 1.00 97.75 478 ALA A C 1
ATOM 3721 O O . ALA A 1 478 ? 16.131 -12.505 -10.858 1.00 97.75 478 ALA A O 1
ATOM 3722 N N . LEU A 1 479 ? 16.495 -14.038 -9.240 1.00 96.69 479 LEU A N 1
ATOM 3723 C CA . LEU A 1 479 ? 16.965 -13.115 -8.207 1.00 96.69 479 LEU A CA 1
ATOM 3724 C C . LEU A 1 479 ? 18.487 -13.173 -8.093 1.00 96.69 479 LEU A C 1
ATOM 3726 O O . LEU A 1 479 ? 19.087 -14.248 -8.206 1.00 96.69 479 LEU A O 1
ATOM 3730 N N . GLY A 1 480 ? 19.103 -12.012 -7.883 1.00 94.69 480 GLY A N 1
ATOM 3731 C CA . GLY A 1 480 ? 20.546 -11.849 -7.711 1.00 94.69 480 GLY A CA 1
ATOM 3732 C C . GLY A 1 480 ? 20.996 -11.971 -6.257 1.00 94.69 480 GLY A C 1
ATOM 3733 O O . GLY A 1 480 ? 20.175 -11.869 -5.356 1.00 94.69 480 GLY A O 1
ATOM 3734 N N . TYR A 1 481 ? 22.296 -12.131 -5.998 1.00 91.62 481 TYR A N 1
ATOM 3735 C CA . TYR A 1 481 ? 22.834 -12.229 -4.626 1.00 91.62 481 TYR A CA 1
ATOM 3736 C C . TYR A 1 481 ? 22.377 -11.077 -3.718 1.00 91.62 481 TYR A C 1
ATOM 3738 O O . TYR A 1 481 ? 21.993 -11.314 -2.576 1.00 91.62 481 TYR A O 1
ATOM 3746 N N . SER A 1 482 ? 22.358 -9.844 -4.231 1.00 93.88 482 SER A N 1
ATOM 3747 C CA . SER A 1 482 ? 21.962 -8.670 -3.446 1.00 93.88 482 SER A CA 1
ATOM 3748 C C . SER A 1 482 ? 20.476 -8.624 -3.075 1.00 93.88 482 SER A C 1
ATOM 3750 O O . SER A 1 482 ? 20.114 -7.813 -2.232 1.00 93.88 482 SER A O 1
ATOM 3752 N N . PHE A 1 483 ? 19.627 -9.519 -3.600 1.00 92.62 483 PHE A N 1
ATOM 3753 C CA . PHE A 1 483 ? 18.277 -9.733 -3.060 1.00 92.62 483 PHE A CA 1
ATOM 3754 C C . PHE A 1 483 ? 18.337 -10.155 -1.584 1.00 92.62 483 PHE A C 1
ATOM 3756 O O . PHE A 1 483 ? 17.616 -9.621 -0.749 1.00 92.62 483 PHE A O 1
ATOM 3763 N N . ALA A 1 484 ? 19.249 -11.067 -1.235 1.00 88.62 484 ALA A N 1
ATOM 3764 C CA . ALA A 1 484 ? 19.385 -11.558 0.135 1.00 88.62 484 ALA A CA 1
ATOM 3765 C C . ALA A 1 484 ? 20.044 -10.540 1.086 1.00 88.62 484 ALA A C 1
ATOM 3767 O O . ALA A 1 484 ? 19.989 -10.718 2.300 1.00 88.62 484 ALA A O 1
ATOM 3768 N N . ALA A 1 485 ? 20.627 -9.459 0.551 1.00 89.38 485 ALA A N 1
ATOM 3769 C CA . ALA A 1 485 ? 21.214 -8.383 1.347 1.00 89.38 485 ALA A CA 1
ATOM 3770 C C . ALA A 1 485 ? 20.161 -7.454 1.975 1.00 89.38 485 ALA A C 1
ATOM 3772 O O . ALA A 1 485 ? 20.500 -6.710 2.896 1.00 89.38 485 ALA A O 1
ATOM 3773 N N . GLY A 1 486 ? 18.911 -7.494 1.495 1.00 91.88 486 GLY A N 1
ATOM 3774 C CA . GLY A 1 486 ? 17.867 -6.535 1.861 1.00 91.88 486 GLY A CA 1
ATOM 3775 C C . GLY A 1 486 ? 18.237 -5.096 1.490 1.00 91.88 486 GLY A C 1
ATOM 3776 O O . GLY A 1 486 ? 19.088 -4.854 0.629 1.00 91.88 486 GLY A O 1
ATOM 3777 N N . THR A 1 487 ? 17.605 -4.131 2.154 1.00 94.06 487 THR A N 1
ATOM 3778 C CA . THR A 1 487 ? 17.870 -2.697 1.961 1.00 94.06 487 THR A CA 1
ATOM 3779 C C . THR A 1 487 ? 18.228 -2.023 3.278 1.00 94.06 487 THR A C 1
ATOM 3781 O O . THR A 1 487 ? 18.226 -2.641 4.335 1.00 94.06 487 THR A O 1
ATOM 3784 N N . THR A 1 488 ? 18.503 -0.723 3.241 1.00 92.44 488 THR A N 1
ATOM 3785 C CA . THR A 1 488 ? 18.698 0.069 4.459 1.00 92.44 488 THR A CA 1
ATOM 3786 C C . THR A 1 488 ? 17.408 0.241 5.272 1.00 92.44 488 THR A C 1
ATOM 3788 O O . THR A 1 488 ? 17.487 0.569 6.449 1.00 92.44 488 THR A O 1
ATOM 3791 N N . ASP A 1 489 ? 16.229 0.013 4.680 1.00 92.19 489 ASP A N 1
ATOM 3792 C CA . ASP A 1 489 ? 14.929 0.062 5.378 1.00 92.19 489 ASP A CA 1
ATOM 3793 C C . ASP A 1 489 ? 14.611 -1.246 6.121 1.00 92.19 489 ASP A C 1
ATOM 3795 O O . ASP A 1 489 ? 13.758 -1.291 7.006 1.00 92.19 489 ASP A O 1
ATOM 3799 N N . GLY A 1 490 ? 15.291 -2.324 5.738 1.00 90.44 490 GLY A N 1
ATOM 3800 C CA . GLY A 1 490 ? 15.118 -3.668 6.261 1.00 90.44 490 GLY A CA 1
ATOM 3801 C C . GLY A 1 490 ? 16.284 -4.522 5.778 1.00 90.44 490 GLY A C 1
ATOM 3802 O O . GLY A 1 490 ? 16.177 -5.122 4.702 1.00 90.44 490 GLY A O 1
ATOM 3803 N N . PRO A 1 491 ? 17.412 -4.538 6.510 1.00 82.62 491 PRO A N 1
ATOM 3804 C CA . PRO A 1 491 ? 18.586 -5.267 6.067 1.00 82.62 491 PRO A CA 1
ATOM 3805 C C . PRO A 1 491 ? 18.305 -6.766 6.076 1.00 82.62 491 PRO A C 1
ATOM 3807 O O . PRO A 1 491 ? 17.567 -7.281 6.922 1.00 82.62 491 PRO A O 1
ATOM 3810 N N . GLY A 1 492 ? 18.897 -7.453 5.106 1.00 78.38 492 GLY A N 1
ATOM 3811 C CA . GLY A 1 492 ? 18.872 -8.903 5.013 1.00 78.38 492 GLY A CA 1
ATOM 3812 C C . GLY A 1 492 ? 19.786 -9.555 6.046 1.00 78.38 492 GLY A C 1
ATOM 3813 O O . GLY A 1 492 ? 20.280 -8.919 6.976 1.00 78.38 492 GLY A O 1
ATOM 3814 N N . ALA A 1 493 ? 20.023 -10.849 5.873 1.00 66.00 493 ALA A N 1
ATOM 3815 C CA . ALA A 1 493 ? 20.848 -11.645 6.777 1.00 66.00 493 ALA A CA 1
ATOM 3816 C C . ALA A 1 493 ? 22.123 -12.147 6.079 1.00 66.00 493 ALA A C 1
ATOM 3818 O O . ALA A 1 493 ? 22.246 -12.067 4.857 1.00 66.00 493 ALA A O 1
ATOM 3819 N N . PHE A 1 494 ? 23.024 -12.747 6.863 1.00 67.06 494 PHE A N 1
ATOM 3820 C CA . PHE A 1 494 ? 24.290 -13.346 6.414 1.00 67.06 494 PHE A CA 1
ATOM 3821 C C . PHE A 1 494 ? 25.296 -12.337 5.830 1.00 67.06 494 PHE A C 1
ATOM 3823 O O . PHE A 1 494 ? 25.205 -11.143 6.072 1.00 67.06 494 PHE A O 1
ATOM 3830 N N . ASP A 1 495 ? 26.296 -12.826 5.096 1.00 69.25 495 ASP A N 1
ATOM 3831 C CA . ASP A 1 495 ? 27.388 -12.053 4.494 1.00 69.25 495 ASP A CA 1
ATOM 3832 C C . ASP A 1 495 ? 27.011 -11.395 3.149 1.00 69.25 495 ASP A C 1
ATOM 3834 O O . ASP A 1 495 ? 27.890 -10.998 2.376 1.00 69.25 495 ASP A O 1
ATOM 3838 N N . PHE A 1 496 ? 25.713 -11.290 2.835 1.00 79.12 496 PHE A N 1
ATOM 3839 C CA . PHE A 1 496 ? 25.240 -10.669 1.599 1.00 79.12 496 PHE A CA 1
ATOM 3840 C C . PHE A 1 496 ? 25.359 -9.148 1.650 1.00 79.12 496 PHE A C 1
ATOM 3842 O O . PHE A 1 496 ? 24.985 -8.503 2.623 1.00 79.12 496 PHE A O 1
ATOM 3849 N N . GLN A 1 497 ? 25.822 -8.563 0.548 1.00 81.81 497 GLN A N 1
ATOM 3850 C CA . GLN A 1 497 ? 25.947 -7.117 0.392 1.00 81.81 497 GLN A CA 1
ATOM 3851 C C . GLN A 1 497 ? 25.225 -6.669 -0.873 1.00 81.81 497 GLN A C 1
ATOM 3853 O O . GLN A 1 497 ? 25.003 -7.454 -1.808 1.00 81.81 497 GLN A O 1
ATOM 3858 N N . GLN A 1 498 ? 24.846 -5.396 -0.913 1.00 86.69 498 GLN A N 1
ATOM 3859 C CA . GLN A 1 498 ? 24.355 -4.800 -2.146 1.00 86.69 498 GLN A CA 1
ATOM 3860 C C . GLN A 1 498 ? 25.508 -4.555 -3.129 1.00 86.69 498 GLN A C 1
ATOM 3862 O O . GLN A 1 498 ? 26.667 -4.459 -2.732 1.00 86.69 498 GLN A O 1
ATOM 3867 N N . GLY A 1 499 ? 25.205 -4.479 -4.424 1.00 78.19 499 GLY A N 1
ATOM 3868 C CA . GLY A 1 499 ? 26.204 -4.181 -5.451 1.00 78.19 499 GLY A CA 1
ATOM 3869 C C . GLY A 1 499 ? 27.006 -5.395 -5.934 1.00 78.19 499 GLY A C 1
ATOM 3870 O O . GLY A 1 499 ? 28.063 -5.238 -6.545 1.00 78.19 499 GLY A O 1
ATOM 3871 N N . HIS A 1 500 ? 26.557 -6.623 -5.647 1.00 77.75 500 HIS A N 1
ATOM 3872 C CA . HIS A 1 500 ? 27.288 -7.829 -6.038 1.00 77.75 500 HIS A CA 1
ATOM 3873 C C . HIS A 1 500 ? 27.095 -8.148 -7.525 1.00 77.75 500 HIS A C 1
ATOM 3875 O O . HIS A 1 500 ? 26.019 -8.559 -7.954 1.00 77.75 500 HIS A O 1
ATOM 3881 N N . THR A 1 501 ? 28.180 -8.063 -8.295 1.00 69.19 501 THR A N 1
ATOM 3882 C CA . THR A 1 501 ? 28.237 -8.461 -9.717 1.00 69.19 501 THR A CA 1
ATOM 3883 C C . THR A 1 501 ? 28.999 -9.771 -9.951 1.00 69.19 501 THR A C 1
ATOM 3885 O O . THR A 1 501 ? 28.991 -10.319 -11.052 1.00 69.19 501 THR A O 1
ATOM 3888 N N . LEU A 1 502 ? 29.640 -10.316 -8.910 1.00 63.81 502 LEU A N 1
ATOM 3889 C CA . LEU A 1 502 ? 30.390 -11.571 -8.951 1.00 63.81 502 LEU A CA 1
ATOM 3890 C C . LEU A 1 502 ? 29.755 -12.607 -8.016 1.00 63.81 502 LEU A C 1
ATOM 3892 O O . LEU A 1 502 ? 29.380 -12.303 -6.887 1.00 63.81 502 LEU A O 1
ATOM 3896 N N . SER A 1 503 ? 29.660 -13.856 -8.476 1.00 65.69 503 SER A N 1
ATOM 3897 C CA . SER A 1 503 ? 29.213 -14.977 -7.638 1.00 65.69 503 SER A CA 1
ATOM 3898 C C . SER A 1 503 ? 30.357 -15.518 -6.776 1.00 65.69 503 SER A C 1
ATOM 3900 O O . SER A 1 503 ? 31.504 -15.527 -7.224 1.00 65.69 503 SER A O 1
ATOM 3902 N N . ASN A 1 504 ? 30.048 -16.090 -5.610 1.00 77.75 504 ASN A N 1
ATOM 3903 C CA . ASN A 1 504 ? 31.018 -16.830 -4.796 1.00 77.75 504 ASN A CA 1
ATOM 3904 C C . ASN A 1 504 ? 30.716 -18.344 -4.766 1.00 77.75 504 ASN A C 1
ATOM 3906 O O . ASN A 1 504 ? 29.583 -18.775 -4.985 1.00 77.75 504 ASN A O 1
ATOM 3910 N N . ARG A 1 505 ? 31.747 -19.167 -4.518 1.00 67.69 505 ARG A N 1
ATOM 3911 C CA . ARG A 1 505 ? 31.640 -20.640 -4.575 1.00 67.69 505 ARG A CA 1
ATOM 3912 C C . ARG A 1 505 ? 30.675 -21.219 -3.535 1.00 67.69 505 ARG A C 1
ATOM 3914 O O . ARG A 1 505 ? 29.995 -22.191 -3.842 1.00 67.69 505 ARG A O 1
ATOM 3921 N N . TYR A 1 506 ? 30.620 -20.628 -2.342 1.00 68.94 506 TYR A N 1
ATOM 3922 C CA . TYR A 1 506 ? 29.782 -21.111 -1.245 1.00 68.94 506 TYR A CA 1
ATOM 3923 C C . TYR A 1 506 ? 28.287 -20.974 -1.566 1.00 68.94 506 TYR A C 1
ATOM 3925 O O . TYR A 1 506 ? 27.574 -21.973 -1.601 1.00 68.94 506 TYR A O 1
ATOM 3933 N N . TRP A 1 507 ? 27.819 -19.771 -1.911 1.00 76.38 507 TRP A N 1
ATOM 3934 C CA . TRP A 1 507 ? 26.409 -19.545 -2.241 1.00 76.38 507 TRP A CA 1
ATOM 3935 C C . TRP A 1 507 ? 25.999 -20.188 -3.568 1.00 76.38 507 TRP A C 1
ATOM 3937 O O . TRP A 1 507 ? 24.852 -20.602 -3.708 1.00 76.38 507 TRP A O 1
ATOM 3947 N N . ASN A 1 508 ? 26.938 -20.380 -4.504 1.00 72.19 508 ASN A N 1
ATOM 3948 C CA . ASN A 1 508 ? 26.688 -21.187 -5.699 1.00 72.19 508 ASN A CA 1
ATOM 3949 C C . ASN A 1 508 ? 26.358 -22.644 -5.333 1.00 72.19 508 ASN A C 1
ATOM 3951 O O . ASN A 1 508 ? 25.453 -23.211 -5.931 1.00 72.19 508 ASN A O 1
ATOM 3955 N N . LEU A 1 509 ? 27.037 -23.234 -4.341 1.00 60.38 509 LEU A N 1
ATOM 3956 C CA . LEU A 1 509 ? 26.749 -24.596 -3.877 1.00 60.38 509 LEU A CA 1
ATOM 3957 C C . LEU A 1 509 ? 25.356 -24.695 -3.234 1.00 60.38 509 LEU A C 1
ATOM 3959 O O . LEU A 1 509 ? 24.611 -25.624 -3.539 1.00 60.38 509 LEU A O 1
ATOM 3963 N N . VAL A 1 510 ? 24.989 -23.726 -2.384 1.00 68.69 510 VAL A N 1
ATOM 3964 C CA . VAL A 1 510 ? 23.662 -23.665 -1.736 1.00 68.69 510 VAL A CA 1
ATOM 3965 C C . VAL A 1 510 ? 22.551 -23.479 -2.773 1.00 68.69 510 VAL A C 1
ATOM 3967 O O . VAL A 1 510 ? 21.549 -24.191 -2.745 1.00 68.69 510 VAL A O 1
ATOM 3970 N N . ARG A 1 511 ? 22.745 -22.574 -3.738 1.00 80.00 511 ARG A N 1
ATOM 3971 C CA . ARG A 1 511 ? 21.831 -22.400 -4.873 1.00 80.00 511 ARG A CA 1
ATOM 3972 C C . ARG A 1 511 ? 21.702 -23.680 -5.689 1.00 80.00 511 ARG A C 1
ATOM 3974 O O . ARG A 1 511 ? 20.587 -24.077 -6.007 1.00 80.00 511 ARG A O 1
ATOM 3981 N N . ASP A 1 512 ? 22.820 -24.308 -6.054 1.00 79.12 512 ASP A N 1
ATOM 3982 C CA . ASP A 1 512 ? 22.829 -25.478 -6.938 1.00 79.12 512 ASP A CA 1
ATOM 3983 C C . ASP A 1 512 ? 22.182 -26.705 -6.277 1.00 79.12 512 ASP A C 1
ATOM 3985 O O . ASP A 1 512 ? 21.658 -27.561 -6.990 1.00 79.12 512 ASP A O 1
ATOM 3989 N N . PHE A 1 513 ? 22.154 -26.760 -4.938 1.00 73.38 513 PHE A N 1
ATOM 3990 C CA . PHE A 1 513 ? 21.365 -27.735 -4.181 1.00 73.38 513 PHE A CA 1
ATOM 3991 C C . PHE A 1 513 ? 19.850 -27.546 -4.370 1.00 73.38 513 PHE A C 1
ATOM 3993 O O . PHE A 1 513 ? 19.133 -28.535 -4.495 1.00 73.38 513 PHE A O 1
ATOM 4000 N N . LEU A 1 514 ? 19.360 -26.300 -4.431 1.00 76.44 514 LEU A N 1
ATOM 4001 C CA . LEU A 1 514 ? 17.949 -26.004 -4.715 1.00 76.44 514 LEU A CA 1
ATOM 4002 C C . LEU A 1 514 ? 17.631 -26.183 -6.206 1.00 76.44 514 LEU A C 1
ATOM 4004 O O . LEU A 1 514 ? 16.772 -26.977 -6.586 1.00 76.44 514 LEU A O 1
ATOM 4008 N N . ARG A 1 515 ? 18.323 -25.424 -7.061 1.00 87.12 515 ARG A N 1
ATOM 4009 C CA . ARG A 1 515 ? 18.224 -25.484 -8.521 1.00 87.12 515 ARG A CA 1
ATOM 4010 C C . ARG A 1 515 ? 19.428 -24.792 -9.152 1.00 87.12 515 ARG A C 1
ATOM 4012 O O . ARG A 1 515 ? 19.583 -23.576 -9.045 1.00 87.12 515 ARG A O 1
ATOM 4019 N N . ARG A 1 516 ? 20.237 -25.550 -9.896 1.00 90.75 516 ARG A N 1
ATOM 4020 C CA . ARG A 1 516 ? 21.312 -24.981 -10.719 1.00 90.75 516 ARG A CA 1
ATOM 4021 C C . ARG A 1 516 ? 20.721 -24.189 -11.902 1.00 90.75 516 ARG A C 1
ATOM 4023 O O . ARG A 1 516 ? 20.007 -24.798 -12.700 1.00 90.75 516 ARG A O 1
ATOM 4030 N N . PRO A 1 517 ? 21.027 -22.884 -12.051 1.00 91.12 517 PRO A N 1
ATOM 4031 C CA . PRO A 1 517 ? 20.547 -22.078 -13.171 1.00 91.12 517 PRO A CA 1
ATOM 4032 C C . PRO A 1 517 ? 21.091 -22.585 -14.509 1.00 91.12 517 PRO A C 1
ATOM 4034 O O . PRO A 1 517 ? 22.265 -22.964 -14.603 1.00 91.12 517 PRO A O 1
ATOM 4037 N N . SER A 1 518 ? 20.270 -22.543 -15.558 1.00 94.06 518 SER A N 1
ATOM 4038 C CA . SER A 1 518 ? 20.718 -22.857 -16.918 1.00 94.06 518 SER A CA 1
ATOM 4039 C C . SER A 1 518 ? 21.775 -21.868 -17.435 1.00 94.06 518 SER A C 1
ATOM 4041 O O . SER A 1 518 ? 21.777 -20.686 -17.085 1.00 94.06 518 SER A O 1
ATOM 4043 N N . GLU A 1 519 ? 22.654 -22.316 -18.339 1.00 93.81 519 GLU A N 1
ATOM 4044 C CA . GLU A 1 519 ? 23.641 -21.432 -18.987 1.00 93.81 519 GLU A CA 1
ATOM 4045 C C . GLU A 1 519 ? 22.974 -20.278 -19.749 1.00 93.81 519 GLU A C 1
ATOM 4047 O O . GLU A 1 519 ? 23.482 -19.154 -19.756 1.00 93.81 519 GLU A O 1
ATOM 4052 N N . LYS A 1 520 ? 21.798 -20.539 -20.340 1.00 93.00 520 LYS A N 1
ATOM 4053 C CA . LYS A 1 520 ? 20.970 -19.524 -20.997 1.00 93.00 520 LYS A CA 1
ATOM 4054 C C . LYS A 1 520 ? 20.536 -18.444 -20.003 1.00 93.00 520 LYS A C 1
ATOM 4056 O O . LYS A 1 520 ? 20.698 -17.264 -20.307 1.00 93.00 520 LYS A O 1
ATOM 4061 N N . SER A 1 521 ? 20.031 -18.831 -18.829 1.00 93.44 521 SER A N 1
ATOM 4062 C CA . SER A 1 521 ? 19.611 -17.883 -17.790 1.00 93.44 521 SER A CA 1
ATOM 4063 C C . SER A 1 521 ? 20.794 -17.079 -17.256 1.00 93.44 521 SER A C 1
ATOM 4065 O O . SER A 1 521 ? 20.731 -15.852 -17.231 1.00 93.44 521 SER A O 1
ATOM 4067 N N . ILE A 1 522 ? 21.924 -17.736 -16.962 1.00 93.94 522 ILE A N 1
ATOM 4068 C CA . ILE A 1 522 ? 23.155 -17.059 -16.520 1.00 93.94 522 ILE A CA 1
ATOM 4069 C C . ILE A 1 522 ? 23.610 -16.023 -17.551 1.00 93.94 522 ILE A C 1
ATOM 4071 O O . ILE A 1 522 ? 23.945 -14.902 -17.177 1.00 93.94 522 ILE A O 1
ATOM 4075 N N . LYS A 1 523 ? 23.624 -16.371 -18.845 1.00 94.69 523 LYS A N 1
ATOM 4076 C CA . LYS A 1 523 ? 24.030 -15.447 -19.914 1.00 94.69 523 LYS A CA 1
ATOM 4077 C C . LYS A 1 523 ? 23.057 -14.275 -20.053 1.00 94.69 523 LYS A C 1
ATOM 4079 O O . LYS A 1 523 ? 23.519 -13.148 -20.190 1.00 94.69 523 LYS A O 1
ATOM 4084 N N . CYS A 1 524 ? 21.754 -14.543 -20.016 1.00 95.12 524 CYS A N 1
ATOM 4085 C CA . CYS A 1 524 ? 20.711 -13.531 -20.183 1.00 95.12 524 CYS A CA 1
ATOM 4086 C C . CYS A 1 524 ? 20.684 -12.529 -19.019 1.00 95.12 524 CYS A C 1
ATOM 4088 O O . CYS A 1 524 ? 20.552 -11.330 -19.228 1.00 95.12 524 CYS A O 1
ATOM 4090 N N . GLN A 1 525 ? 20.860 -13.014 -17.788 1.00 96.50 525 GLN A N 1
ATOM 4091 C CA . GLN A 1 525 ? 20.745 -12.203 -16.576 1.00 96.50 525 GLN A CA 1
ATOM 4092 C C . GLN A 1 525 ? 21.984 -11.336 -16.291 1.00 96.50 525 GLN A C 1
ATOM 4094 O O . GLN A 1 525 ? 21.922 -10.491 -15.398 1.00 96.50 525 GLN A O 1
ATOM 4099 N N . LYS A 1 526 ? 23.108 -11.504 -17.006 1.00 93.88 526 LYS A N 1
ATOM 4100 C CA . LYS A 1 526 ? 24.337 -10.730 -16.745 1.00 93.88 526 LYS A CA 1
ATOM 4101 C C . LYS A 1 526 ? 24.066 -9.212 -16.660 1.00 93.88 526 LYS A C 1
ATOM 4103 O O . LYS A 1 526 ? 23.275 -8.706 -17.451 1.00 93.88 526 LYS A O 1
ATOM 4108 N N . PRO A 1 527 ? 24.732 -8.486 -15.738 1.00 95.38 527 PRO A N 1
ATOM 4109 C CA . PRO A 1 527 ? 25.779 -8.947 -14.815 1.00 95.38 527 PRO A CA 1
ATOM 4110 C C . PRO A 1 527 ? 25.268 -9.592 -13.510 1.00 95.38 527 PRO A C 1
ATOM 4112 O O . PRO A 1 527 ? 26.082 -9.891 -12.643 1.00 95.38 527 PRO A O 1
ATOM 4115 N N . LYS A 1 528 ? 23.959 -9.832 -13.346 1.00 97.06 528 LYS A N 1
ATOM 4116 C CA . LYS A 1 528 ? 23.385 -10.397 -12.113 1.00 97.06 528 LYS A CA 1
ATOM 4117 C C . LYS A 1 528 ? 23.954 -11.786 -11.788 1.00 97.06 528 LYS A C 1
ATOM 4119 O O . LYS A 1 528 ? 23.735 -12.730 -12.557 1.00 97.06 528 LYS A O 1
ATOM 4124 N N . PRO A 1 529 ? 24.592 -11.973 -10.619 1.00 93.88 529 PRO A N 1
ATOM 4125 C CA . PRO A 1 529 ? 24.910 -13.301 -10.118 1.00 93.88 529 PRO A CA 1
ATOM 4126 C C . PRO A 1 529 ? 23.641 -13.926 -9.531 1.00 93.88 529 PRO A C 1
ATOM 4128 O O . PRO A 1 529 ? 23.155 -13.489 -8.493 1.00 93.88 529 PRO A O 1
ATOM 4131 N N . ILE A 1 530 ? 23.086 -14.940 -10.197 1.00 94.50 530 ILE A N 1
ATOM 4132 C CA . ILE A 1 530 ? 21.829 -15.581 -9.781 1.00 94.50 530 ILE A CA 1
ATOM 4133 C C . ILE A 1 530 ? 22.020 -16.321 -8.450 1.00 94.50 530 ILE A C 1
ATOM 4135 O O . ILE A 1 530 ? 22.857 -17.227 -8.375 1.00 94.50 530 ILE A O 1
ATOM 4139 N N . ILE A 1 531 ? 21.203 -15.983 -7.444 1.00 92.31 531 ILE A N 1
ATOM 4140 C CA . ILE A 1 531 ? 21.042 -16.747 -6.193 1.00 92.31 531 ILE A CA 1
ATOM 4141 C C . ILE A 1 531 ? 19.821 -17.669 -6.230 1.00 92.31 531 ILE A C 1
ATOM 4143 O O . ILE A 1 531 ? 19.883 -18.764 -5.686 1.00 92.31 531 ILE A O 1
ATOM 4147 N N . LEU A 1 532 ? 18.735 -17.269 -6.902 1.00 92.69 532 LEU A N 1
ATOM 4148 C CA . LEU A 1 532 ? 17.531 -18.090 -7.074 1.00 92.69 532 LEU A CA 1
ATOM 4149 C C . LEU A 1 532 ? 17.042 -17.990 -8.523 1.00 92.69 532 LEU A C 1
ATOM 4151 O O . LEU A 1 532 ? 16.593 -16.929 -8.963 1.00 92.69 532 LEU A O 1
ATOM 4155 N N . ALA A 1 533 ? 17.099 -19.097 -9.267 1.00 95.19 533 ALA A N 1
ATOM 4156 C CA . ALA A 1 533 ? 16.584 -19.199 -10.637 1.00 95.19 533 ALA A CA 1
ATOM 4157 C C . ALA A 1 533 ? 15.072 -19.477 -10.643 1.00 95.19 533 ALA A C 1
ATOM 4159 O O . ALA A 1 533 ? 14.616 -20.492 -11.158 1.00 95.19 533 ALA A O 1
ATOM 4160 N N . THR A 1 534 ? 14.299 -18.585 -10.026 1.00 95.38 534 THR A N 1
ATOM 4161 C CA . THR A 1 534 ? 12.864 -18.762 -9.726 1.00 95.38 534 THR A CA 1
ATOM 4162 C C . THR A 1 534 ? 11.987 -19.129 -10.929 1.00 95.38 534 THR A C 1
ATOM 4164 O O . THR A 1 534 ? 11.051 -19.904 -10.778 1.00 95.38 534 THR A O 1
ATOM 4167 N N . GLY A 1 535 ? 12.299 -18.650 -12.135 1.00 94.69 535 GLY A N 1
ATOM 4168 C CA . GLY A 1 535 ? 11.589 -19.009 -13.369 1.00 94.69 535 GLY A CA 1
ATOM 4169 C C . GLY A 1 535 ? 11.875 -20.427 -13.886 1.00 94.69 535 GLY A C 1
ATOM 4170 O O . GLY A 1 535 ? 11.212 -20.877 -14.818 1.00 94.69 535 GLY A O 1
ATOM 4171 N N . GLU A 1 536 ? 12.858 -21.115 -13.299 1.00 95.12 536 GLU A N 1
ATOM 4172 C CA . GLU A 1 536 ? 13.225 -22.517 -13.548 1.00 95.12 536 GLU A CA 1
ATOM 4173 C C . GLU A 1 536 ? 12.929 -23.417 -12.327 1.00 95.12 536 GLU A C 1
ATOM 4175 O O . GLU A 1 536 ? 13.395 -24.560 -12.274 1.00 95.12 536 GLU A O 1
ATOM 4180 N N . MET A 1 537 ? 12.205 -22.893 -11.329 1.00 92.50 537 MET A N 1
ATOM 4181 C CA . MET A 1 537 ? 11.832 -23.581 -10.093 1.00 92.50 537 MET A CA 1
ATOM 4182 C C . MET A 1 537 ? 10.317 -23.810 -10.062 1.00 92.50 537 MET A C 1
ATOM 4184 O O . MET A 1 537 ? 9.540 -22.890 -9.812 1.00 92.50 537 MET A O 1
ATOM 4188 N N . ASP A 1 538 ? 9.924 -25.064 -10.289 1.00 90.56 538 ASP A N 1
ATOM 4189 C CA . ASP A 1 538 ? 8.521 -25.499 -10.338 1.00 90.56 538 ASP A CA 1
ATOM 4190 C C . ASP A 1 538 ? 8.163 -26.489 -9.210 1.00 90.56 538 ASP A C 1
ATOM 4192 O O . ASP A 1 538 ? 7.091 -27.083 -9.233 1.00 90.56 538 ASP A O 1
ATOM 4196 N N . PHE A 1 539 ? 9.052 -26.697 -8.229 1.00 85.94 539 PHE A N 1
ATOM 4197 C CA . PHE A 1 539 ? 8.800 -27.566 -7.073 1.00 85.94 539 PHE A CA 1
ATOM 4198 C C . PHE A 1 539 ? 8.777 -26.767 -5.761 1.00 85.94 539 PHE A C 1
ATOM 4200 O O . PHE A 1 539 ? 9.702 -25.979 -5.533 1.00 85.94 539 PHE A O 1
ATOM 4207 N N . PRO A 1 540 ? 7.809 -27.031 -4.858 1.00 87.38 540 PRO A N 1
ATOM 4208 C CA . PRO A 1 540 ? 6.570 -27.807 -5.037 1.00 87.38 540 PRO A CA 1
ATOM 4209 C C . PRO A 1 540 ? 5.617 -27.290 -6.128 1.00 87.38 540 PRO A C 1
ATOM 4211 O O . PRO A 1 540 ? 4.857 -28.079 -6.675 1.00 87.38 540 PRO A O 1
ATOM 4214 N N . TYR A 1 541 ? 5.677 -26.005 -6.469 1.00 93.38 541 TYR A N 1
ATOM 4215 C CA . TYR A 1 541 ? 4.987 -25.392 -7.611 1.00 93.38 541 TYR A CA 1
ATOM 4216 C C . TYR A 1 541 ? 5.756 -24.132 -8.044 1.00 93.38 541 TYR A C 1
ATOM 4218 O O . TYR A 1 541 ? 6.831 -23.864 -7.516 1.00 93.38 541 TYR A O 1
ATOM 4226 N N . MET A 1 542 ? 5.242 -23.362 -9.007 1.00 94.75 542 MET A N 1
ATOM 4227 C CA . MET A 1 542 ? 5.929 -22.205 -9.602 1.00 94.75 542 MET A CA 1
ATOM 4228 C C . MET A 1 542 ? 6.298 -21.108 -8.580 1.00 94.75 542 MET A C 1
ATOM 4230 O O . MET A 1 542 ? 5.457 -20.650 -7.800 1.00 94.75 542 MET A O 1
ATOM 4234 N N . TRP A 1 543 ? 7.552 -20.637 -8.615 1.00 94.88 543 TRP A N 1
ATOM 4235 C CA . TRP A 1 543 ? 8.071 -19.659 -7.641 1.00 94.88 543 TRP A CA 1
ATOM 4236 C C . TRP A 1 543 ? 7.789 -18.197 -7.995 1.00 94.88 543 TRP A C 1
ATOM 4238 O O . TRP A 1 543 ? 7.610 -17.396 -7.081 1.00 94.88 543 TRP A O 1
ATOM 4248 N N . HIS A 1 544 ? 7.731 -17.852 -9.284 1.00 96.94 544 HIS A N 1
ATOM 4249 C CA . HIS A 1 544 ? 7.449 -16.498 -9.772 1.00 96.94 544 HIS A CA 1
ATOM 4250 C C . HIS A 1 544 ? 6.556 -16.500 -11.017 1.00 96.94 544 HIS A C 1
ATOM 4252 O O . HIS A 1 544 ? 6.591 -17.468 -11.780 1.00 96.94 544 HIS A O 1
ATOM 4258 N N . PRO A 1 545 ? 5.797 -15.413 -11.254 1.00 96.75 545 PRO A N 1
ATOM 4259 C CA . PRO A 1 545 ? 4.974 -15.269 -12.448 1.00 96.75 545 PRO A CA 1
ATOM 4260 C C . PRO A 1 545 ? 5.794 -15.247 -13.741 1.00 96.75 545 PRO A C 1
ATOM 4262 O O . PRO A 1 545 ? 6.946 -14.815 -13.777 1.00 96.75 545 PRO A O 1
ATOM 4265 N N . LYS A 1 546 ? 5.145 -15.693 -14.820 1.00 96.31 546 LYS A N 1
ATOM 4266 C CA . LYS A 1 546 ? 5.596 -15.509 -16.211 1.00 96.31 546 LYS A CA 1
ATOM 4267 C C . LYS A 1 546 ? 4.654 -14.568 -16.959 1.00 96.31 546 LYS A C 1
ATOM 4269 O O . LYS A 1 546 ? 5.106 -13.666 -17.655 1.00 96.31 546 LYS A O 1
ATOM 4274 N N . ILE A 1 547 ? 3.350 -14.773 -16.764 1.00 97.25 547 ILE A N 1
ATOM 4275 C CA . ILE A 1 547 ? 2.278 -13.960 -17.338 1.00 97.25 547 ILE A CA 1
ATOM 4276 C C . ILE A 1 547 ? 1.991 -12.777 -16.414 1.00 97.25 547 ILE A C 1
ATOM 4278 O O . ILE A 1 547 ? 1.766 -12.970 -15.218 1.00 97.25 547 ILE A O 1
ATOM 4282 N N . VAL A 1 548 ? 2.017 -11.569 -16.971 1.00 97.31 548 VAL A N 1
ATOM 4283 C CA . VAL A 1 548 ? 1.878 -10.306 -16.239 1.00 97.31 548 VAL A CA 1
ATOM 4284 C C . VAL A 1 548 ? 0.802 -9.440 -16.905 1.00 97.31 548 VAL A C 1
ATOM 4286 O O . VAL A 1 548 ? 0.909 -9.193 -18.108 1.00 97.31 548 VAL A O 1
ATOM 4289 N N . PRO A 1 549 ? -0.225 -8.968 -16.171 1.00 96.94 549 PRO A N 1
ATOM 4290 C CA . PRO A 1 549 ? -1.174 -7.984 -16.679 1.00 96.94 549 PRO A CA 1
ATOM 4291 C C . PRO A 1 549 ? -0.523 -6.605 -16.839 1.00 96.94 549 PRO A C 1
ATOM 4293 O O . PRO A 1 549 ? 0.158 -6.110 -15.941 1.00 96.94 549 PRO A O 1
ATOM 4296 N N . THR A 1 550 ? -0.795 -5.951 -17.964 1.00 97.81 550 THR A N 1
ATOM 4297 C CA . THR A 1 550 ? -0.462 -4.542 -18.218 1.00 97.81 550 THR A CA 1
ATOM 4298 C C . THR A 1 550 ? -1.737 -3.777 -18.537 1.00 97.81 550 THR A C 1
ATOM 4300 O O . THR A 1 550 ? -2.589 -4.286 -19.262 1.00 97.81 550 THR A O 1
ATOM 4303 N N . GLN A 1 551 ? -1.911 -2.587 -17.956 1.00 98.25 551 GLN A N 1
ATOM 4304 C CA . GLN A 1 551 ? -3.177 -1.854 -18.024 1.00 98.25 551 GLN A CA 1
ATOM 4305 C C . GLN A 1 551 ? -2.969 -0.340 -18.050 1.00 98.25 551 GLN A C 1
ATOM 4307 O O . GLN A 1 551 ? -2.128 0.194 -17.321 1.00 98.25 551 GLN A O 1
ATOM 4312 N N . ILE A 1 552 ? -3.788 0.348 -18.847 1.00 98.69 552 ILE A N 1
ATOM 4313 C CA . ILE A 1 552 ? -3.911 1.807 -18.847 1.00 98.69 552 ILE A CA 1
ATOM 4314 C C . ILE A 1 552 ? -5.392 2.177 -18.717 1.00 98.69 552 ILE A C 1
ATOM 4316 O O . ILE A 1 552 ? -6.227 1.659 -19.462 1.00 98.69 552 ILE A O 1
ATOM 4320 N N . LEU A 1 553 ? -5.703 3.094 -17.800 1.00 98.56 553 LEU A N 1
ATOM 4321 C CA . LEU A 1 553 ? -7.005 3.760 -17.707 1.00 98.56 553 LEU A CA 1
ATOM 4322 C C . LEU A 1 553 ? -6.858 5.209 -18.177 1.00 98.56 553 LEU A C 1
ATOM 4324 O O . LEU A 1 553 ? -5.888 5.877 -17.830 1.00 98.56 553 LEU A O 1
ATOM 4328 N N . MET A 1 554 ? -7.823 5.711 -18.934 1.00 97.69 554 MET A N 1
ATOM 4329 C CA . MET A 1 554 ? -7.901 7.102 -19.374 1.00 97.69 554 MET A CA 1
ATOM 4330 C C . MET A 1 554 ? -9.247 7.679 -18.943 1.00 97.69 554 MET A C 1
ATOM 4332 O O . MET A 1 554 ? -10.290 7.098 -19.232 1.00 97.69 554 MET A O 1
ATOM 4336 N N . ILE A 1 555 ? -9.213 8.819 -18.256 1.00 97.12 555 ILE A N 1
ATOM 4337 C CA . ILE A 1 555 ? -10.388 9.576 -17.814 1.00 97.12 555 ILE A CA 1
ATOM 4338 C C . ILE A 1 555 ? -10.216 10.989 -18.358 1.00 97.12 555 ILE A C 1
ATOM 4340 O O . ILE A 1 555 ? -9.463 11.792 -17.797 1.00 97.12 555 ILE A O 1
ATOM 4344 N N . GLY A 1 556 ? -10.854 11.277 -19.491 1.00 94.12 556 GLY A N 1
ATOM 4345 C CA . GLY A 1 556 ? -10.615 12.523 -20.206 1.00 94.12 556 GLY A CA 1
ATOM 4346 C C . GLY A 1 556 ? -9.143 12.670 -20.597 1.00 94.12 556 GLY A C 1
ATOM 4347 O O . GLY A 1 556 ? -8.578 11.811 -21.270 1.00 94.12 556 GLY A O 1
ATOM 4348 N N . GLN A 1 557 ? -8.506 13.746 -20.142 1.00 93.81 557 GLN A N 1
ATOM 4349 C CA . GLN A 1 557 ? -7.082 14.010 -20.364 1.00 93.81 557 GLN A CA 1
ATOM 4350 C C . GLN A 1 557 ? -6.133 13.344 -19.347 1.00 93.81 557 GLN A C 1
ATOM 4352 O O . GLN A 1 557 ? -4.916 13.433 -19.511 1.00 93.81 557 GLN A O 1
ATOM 4357 N N . LEU A 1 558 ? -6.643 12.704 -18.290 1.00 97.25 558 LEU A N 1
ATOM 4358 C CA . LEU A 1 558 ? -5.815 11.985 -17.317 1.00 97.25 558 LEU A CA 1
ATOM 4359 C C . LEU A 1 558 ? -5.583 10.543 -17.774 1.00 97.25 558 LEU A C 1
ATOM 4361 O O . LEU A 1 558 ? -6.534 9.840 -18.111 1.00 97.25 558 LEU A O 1
ATOM 4365 N N . VAL A 1 559 ? -4.340 10.072 -17.691 1.00 98.50 559 VAL A N 1
ATOM 4366 C CA . VAL A 1 559 ? -3.960 8.688 -17.994 1.00 98.50 559 VAL A CA 1
ATOM 4367 C C . VAL A 1 559 ? -3.275 8.049 -16.790 1.00 98.50 559 VAL A C 1
ATOM 4369 O O . VAL A 1 559 ? -2.252 8.539 -16.324 1.00 98.50 559 VAL A O 1
ATOM 4372 N N . ILE A 1 560 ? -3.825 6.940 -16.300 1.00 98.75 560 ILE A N 1
ATOM 4373 C CA . ILE A 1 560 ? -3.311 6.160 -15.171 1.00 98.75 560 ILE A CA 1
ATOM 4374 C C . ILE A 1 560 ? -2.666 4.885 -15.716 1.00 98.75 560 ILE A C 1
ATOM 4376 O O . ILE A 1 560 ? -3.342 4.042 -16.310 1.00 98.75 560 ILE A O 1
ATOM 4380 N N . VAL A 1 561 ? -1.361 4.732 -15.498 1.00 98.88 561 VAL A N 1
ATOM 4381 C CA . VAL A 1 561 ? -0.593 3.543 -15.897 1.00 98.88 561 VAL A CA 1
ATOM 4382 C C . VAL A 1 561 ? -0.408 2.633 -14.685 1.00 98.88 561 VAL A C 1
ATOM 4384 O O . VAL A 1 561 ? 0.225 3.033 -13.708 1.00 98.88 561 VAL A O 1
ATOM 4387 N N . GLY A 1 562 ? -0.950 1.414 -14.743 1.00 98.69 562 GLY A N 1
ATOM 4388 C CA . GLY A 1 562 ? -0.801 0.425 -13.673 1.00 98.69 562 GLY A CA 1
ATOM 4389 C C . GLY A 1 562 ? 0.524 -0.319 -13.788 1.00 98.69 562 GLY A C 1
ATOM 4390 O O . GLY A 1 562 ? 0.710 -1.095 -14.724 1.00 98.69 562 GLY A O 1
ATOM 4391 N N . LEU A 1 563 ? 1.435 -0.100 -12.842 1.00 98.75 563 LEU A N 1
ATOM 4392 C CA . LEU A 1 563 ? 2.774 -0.684 -12.811 1.00 98.75 563 LEU A CA 1
ATOM 4393 C C . LEU A 1 563 ? 2.783 -2.003 -12.010 1.00 98.75 563 LEU A C 1
ATOM 4395 O O . LEU A 1 563 ? 2.550 -1.964 -10.804 1.00 98.75 563 LEU A O 1
ATOM 4399 N N . PRO A 1 564 ? 3.069 -3.167 -12.625 1.00 98.06 564 PRO A N 1
ATOM 4400 C CA . PRO A 1 564 ? 2.962 -4.481 -11.975 1.00 98.06 564 PRO A CA 1
ATOM 4401 C C . PRO A 1 564 ? 4.181 -4.859 -11.106 1.00 98.06 564 PRO A C 1
ATOM 4403 O O . PRO A 1 564 ? 4.744 -5.950 -11.226 1.00 98.06 564 PRO A O 1
ATOM 4406 N N . GLY A 1 565 ? 4.638 -3.948 -10.250 1.00 98.12 565 GLY A N 1
ATOM 4407 C CA . GLY A 1 565 ? 5.825 -4.092 -9.400 1.00 98.12 565 GLY A CA 1
ATOM 4408 C C . GLY A 1 565 ? 6.460 -2.738 -9.089 1.00 98.12 565 GLY A C 1
ATOM 4409 O O . GLY A 1 565 ? 5.882 -1.698 -9.416 1.00 98.12 565 GLY A O 1
ATOM 4410 N N . GLU A 1 566 ? 7.665 -2.757 -8.513 1.00 98.75 566 GLU A N 1
ATOM 4411 C CA . GLU A 1 566 ? 8.251 -1.559 -7.898 1.00 98.75 566 GLU A CA 1
ATOM 4412 C C . GLU A 1 566 ? 9.260 -0.922 -8.840 1.00 98.75 566 GLU A C 1
ATOM 4414 O O . GLU A 1 566 ? 10.427 -1.318 -8.929 1.00 98.75 566 GLU A O 1
ATOM 4419 N N . PHE A 1 567 ? 8.795 0.077 -9.579 1.00 98.88 567 PHE A N 1
ATOM 4420 C CA . PHE A 1 567 ? 9.628 0.814 -10.517 1.00 98.88 567 PHE A CA 1
ATOM 4421 C C . PHE A 1 567 ? 10.471 1.827 -9.751 1.00 98.88 567 PHE A C 1
ATOM 4423 O O . PHE A 1 567 ? 9.943 2.585 -8.938 1.00 98.88 567 PHE A O 1
ATOM 4430 N N . THR A 1 568 ? 11.773 1.875 -10.033 1.00 98.88 568 THR A N 1
ATOM 4431 C CA . THR A 1 568 ? 12.639 2.948 -9.526 1.00 98.88 568 THR A CA 1
ATOM 4432 C C . THR A 1 568 ? 12.212 4.310 -10.062 1.00 98.88 568 THR A C 1
ATOM 4434 O O . THR A 1 568 ? 11.471 4.424 -11.049 1.00 98.88 568 THR A O 1
ATOM 4437 N N . THR A 1 569 ? 12.737 5.365 -9.447 1.00 98.81 569 THR A N 1
ATOM 4438 C CA . THR A 1 569 ? 12.483 6.752 -9.824 1.00 98.81 569 THR A CA 1
ATOM 4439 C C . THR A 1 569 ? 12.682 6.967 -11.327 1.00 98.81 569 THR A C 1
ATOM 4441 O O . THR A 1 569 ? 11.758 7.413 -12.012 1.00 98.81 569 THR A O 1
ATOM 4444 N N . MET A 1 570 ? 13.844 6.596 -11.883 1.00 98.56 570 MET A N 1
ATOM 4445 C CA . MET A 1 570 ? 14.109 6.804 -13.312 1.00 98.56 570 MET A CA 1
ATOM 4446 C C . MET A 1 570 ? 13.321 5.842 -14.211 1.00 98.56 570 MET A C 1
ATOM 4448 O O . MET A 1 570 ? 12.872 6.239 -15.288 1.00 98.56 570 MET A O 1
ATOM 4452 N N . SER A 1 571 ? 13.071 4.611 -13.759 1.00 98.69 571 SER A N 1
ATOM 4453 C CA . SER A 1 571 ? 12.215 3.664 -14.486 1.00 98.69 571 SER A CA 1
ATOM 4454 C C . SER A 1 571 ? 10.804 4.214 -14.683 1.00 98.69 571 SER A C 1
ATOM 4456 O O . SER A 1 571 ? 10.292 4.226 -15.803 1.00 98.69 571 SER A O 1
ATOM 4458 N N . GLY A 1 572 ? 10.198 4.747 -13.618 1.00 98.56 572 GLY A N 1
ATOM 4459 C CA . GLY A 1 572 ? 8.888 5.392 -13.685 1.00 98.56 572 GLY A CA 1
ATOM 4460 C C . GLY A 1 572 ? 8.885 6.628 -14.586 1.00 98.56 572 GLY A C 1
ATOM 4461 O O . GLY A 1 572 ? 7.997 6.764 -15.427 1.00 98.56 572 GLY A O 1
ATOM 4462 N N . ARG A 1 573 ? 9.904 7.495 -14.490 1.00 98.25 573 ARG A N 1
ATOM 4463 C CA . ARG A 1 573 ? 10.057 8.668 -15.375 1.00 98.25 573 ARG A CA 1
ATOM 4464 C C . ARG A 1 573 ? 10.073 8.277 -16.854 1.00 98.25 573 ARG A C 1
ATOM 4466 O O . ARG A 1 573 ? 9.336 8.864 -17.642 1.00 98.25 573 ARG A O 1
ATOM 4473 N N . ARG A 1 574 ? 10.855 7.257 -17.228 1.00 97.62 574 ARG A N 1
ATOM 4474 C CA . ARG A 1 574 ? 10.936 6.771 -18.617 1.00 97.62 574 ARG A CA 1
ATOM 4475 C C . ARG A 1 574 ? 9.600 6.216 -19.117 1.00 97.62 574 ARG A C 1
ATOM 4477 O O . ARG A 1 574 ? 9.220 6.524 -20.242 1.00 97.62 574 ARG A O 1
ATOM 4484 N N . ILE A 1 575 ? 8.865 5.466 -18.289 1.00 98.12 575 ILE A N 1
ATOM 4485 C CA . ILE A 1 575 ? 7.515 4.973 -18.628 1.00 98.12 575 ILE A CA 1
ATOM 4486 C C . ILE A 1 575 ? 6.546 6.138 -18.832 1.00 98.12 575 ILE A C 1
ATOM 4488 O O . ILE A 1 575 ? 5.875 6.204 -19.861 1.00 98.12 575 ILE A O 1
ATOM 4492 N N . ARG A 1 576 ? 6.499 7.074 -17.876 1.00 98.12 576 ARG A N 1
ATOM 4493 C CA . ARG A 1 576 ? 5.613 8.245 -17.912 1.00 98.12 576 ARG A CA 1
ATOM 4494 C C . ARG A 1 576 ? 5.822 9.058 -19.189 1.00 98.12 576 ARG A C 1
ATOM 4496 O O . ARG A 1 576 ? 4.850 9.350 -19.881 1.00 98.12 576 ARG A O 1
ATOM 4503 N N . ASN A 1 577 ? 7.078 9.362 -19.516 1.00 95.56 577 ASN A N 1
ATOM 4504 C CA . ASN A 1 577 ? 7.434 10.132 -20.707 1.00 95.56 577 ASN A CA 1
ATOM 4505 C C . ASN A 1 577 ? 7.110 9.358 -21.990 1.00 95.56 577 ASN A C 1
ATOM 4507 O O . ASN A 1 577 ? 6.462 9.899 -22.875 1.00 95.56 577 ASN A O 1
ATOM 4511 N N . ALA A 1 578 ? 7.473 8.073 -22.072 1.00 94.50 578 ALA A N 1
ATOM 4512 C CA . ALA A 1 578 ? 7.212 7.268 -23.264 1.00 94.50 578 ALA A CA 1
ATOM 4513 C C . ALA A 1 578 ? 5.712 7.131 -23.569 1.00 94.50 578 ALA A C 1
ATOM 4515 O O . ALA A 1 578 ? 5.308 7.205 -24.731 1.00 94.50 578 ALA A O 1
ATOM 4516 N N . VAL A 1 579 ? 4.878 6.954 -22.539 1.00 96.62 579 VAL A N 1
ATOM 4517 C CA . VAL A 1 579 ? 3.416 6.938 -22.688 1.00 96.62 579 VAL A CA 1
ATOM 4518 C C . VAL A 1 579 ? 2.915 8.310 -23.132 1.00 96.62 579 VAL A C 1
ATOM 4520 O O . VAL A 1 579 ? 2.185 8.385 -24.115 1.00 96.62 579 VAL A O 1
ATOM 4523 N N . HIS A 1 580 ? 3.337 9.390 -22.469 1.00 95.38 580 HIS A N 1
ATOM 4524 C CA . HIS A 1 580 ? 2.941 10.760 -22.818 1.00 95.38 580 HIS A CA 1
ATOM 4525 C C . HIS A 1 580 ? 3.275 11.123 -24.270 1.00 95.38 580 HIS A C 1
ATOM 4527 O O . HIS A 1 580 ? 2.389 11.551 -25.011 1.00 95.38 580 HIS A O 1
ATOM 4533 N N . ASP A 1 581 ? 4.510 10.865 -24.701 1.00 90.88 581 ASP A N 1
ATOM 4534 C CA . ASP A 1 581 ? 4.982 11.131 -26.063 1.00 90.88 581 ASP A CA 1
ATOM 4535 C C . ASP A 1 581 ? 4.200 10.316 -27.103 1.00 90.88 581 ASP A C 1
ATOM 4537 O O . ASP A 1 581 ? 3.859 10.820 -28.177 1.00 90.88 581 ASP A O 1
ATOM 4541 N N . THR A 1 582 ? 3.867 9.061 -26.777 1.00 93.38 582 THR A N 1
ATOM 4542 C CA . THR A 1 582 ? 3.084 8.185 -27.663 1.00 93.38 582 THR A CA 1
ATOM 4543 C C . THR A 1 582 ? 1.645 8.666 -27.796 1.00 93.38 582 THR A C 1
ATOM 4545 O O . THR A 1 582 ? 1.113 8.689 -28.902 1.00 93.38 582 THR A O 1
ATOM 4548 N N . LEU A 1 583 ? 1.018 9.094 -26.696 1.00 92.94 583 LEU A N 1
ATOM 4549 C CA . LEU A 1 583 ? -0.332 9.658 -26.719 1.00 92.94 583 LEU A CA 1
ATOM 4550 C C . LEU A 1 583 ? -0.383 10.923 -27.582 1.00 92.94 583 LEU A C 1
ATOM 4552 O O . LEU A 1 583 ? -1.301 11.068 -28.391 1.00 92.94 583 LEU A O 1
ATOM 4556 N N . LYS A 1 584 ? 0.612 11.812 -27.453 1.00 90.31 584 LYS A N 1
ATOM 4557 C CA . LYS A 1 584 ? 0.729 13.020 -28.286 1.00 90.31 584 LYS A CA 1
ATOM 4558 C C . LYS A 1 584 ? 0.895 12.673 -29.763 1.00 90.31 584 LYS A C 1
ATOM 4560 O O . LYS A 1 584 ? 0.069 13.084 -30.573 1.00 90.31 584 LYS A O 1
ATOM 4565 N N . SER A 1 585 ? 1.890 11.850 -30.087 1.00 87.62 585 SER A N 1
ATOM 4566 C CA . SER A 1 585 ? 2.212 11.480 -31.472 1.00 87.62 585 SER A CA 1
ATOM 4567 C C . SER A 1 585 ? 1.049 10.758 -32.161 1.00 87.62 585 SER A C 1
ATOM 4569 O O . SER A 1 585 ? 0.638 11.146 -33.250 1.00 87.62 585 SER A O 1
ATOM 4571 N N . ALA A 1 586 ? 0.440 9.765 -31.502 1.00 87.31 586 ALA A N 1
ATOM 4572 C CA . ALA A 1 586 ? -0.697 9.023 -32.055 1.00 87.31 586 ALA A CA 1
ATOM 4573 C C . ALA A 1 586 ? -1.927 9.921 -32.274 1.00 87.31 586 ALA A C 1
ATOM 4575 O O . ALA A 1 586 ? -2.685 9.739 -33.225 1.00 87.31 586 ALA A O 1
ATOM 4576 N N . THR A 1 587 ? -2.125 10.917 -31.407 1.00 86.56 587 THR A N 1
ATOM 4577 C CA . THR A 1 587 ? -3.200 11.902 -31.568 1.00 86.56 587 THR A CA 1
ATOM 4578 C C . THR A 1 587 ? -2.948 12.801 -32.786 1.00 86.56 587 THR A C 1
ATOM 4580 O O . THR A 1 587 ? -3.859 13.023 -33.583 1.00 86.56 587 THR A O 1
ATOM 4583 N N . GLU A 1 588 ? -1.715 13.276 -32.984 1.00 84.44 588 GLU A N 1
ATOM 4584 C CA . GLU A 1 588 ? -1.314 14.076 -34.154 1.00 84.44 588 GLU A CA 1
ATOM 4585 C C . GLU A 1 588 ? -1.432 13.291 -35.476 1.00 84.44 588 GLU A C 1
ATOM 4587 O O . GLU A 1 588 ? -1.908 13.822 -36.486 1.00 84.44 588 GLU A O 1
ATOM 4592 N N . GLU A 1 589 ? -1.079 12.004 -35.474 1.00 81.88 589 GLU A N 1
ATOM 4593 C CA . GLU A 1 589 ? -1.259 11.102 -36.621 1.00 81.88 589 GLU A CA 1
ATOM 4594 C C . GLU A 1 589 ? -2.738 10.935 -37.010 1.00 81.88 589 GLU A C 1
ATOM 4596 O O . GLU A 1 589 ? -3.078 10.898 -38.196 1.00 81.88 589 GLU A O 1
ATOM 4601 N N . LEU A 1 590 ? -3.651 10.875 -36.037 1.00 78.25 590 LEU A N 1
ATOM 4602 C CA . LEU A 1 590 ? -5.091 10.807 -36.312 1.00 78.25 590 LEU A CA 1
ATOM 4603 C C . LEU A 1 590 ? -5.624 12.113 -36.917 1.00 78.25 590 LEU A C 1
ATOM 4605 O O . LEU A 1 590 ? -6.452 12.068 -37.831 1.00 78.25 590 LEU A O 1
ATOM 4609 N N . TYR A 1 591 ? -5.143 13.270 -36.452 1.00 75.00 591 TYR A N 1
ATOM 4610 C CA . TYR A 1 591 ? -5.528 14.571 -37.012 1.00 75.00 591 TYR A CA 1
ATOM 4611 C C . TYR A 1 591 ? -5.056 14.735 -38.462 1.00 75.00 591 TYR A C 1
ATOM 4613 O O . TYR A 1 591 ? -5.858 15.047 -39.343 1.00 75.00 591 TYR A O 1
ATOM 4621 N N . THR A 1 592 ? -3.781 14.451 -38.735 1.00 73.62 592 THR A N 1
ATOM 4622 C CA . THR A 1 592 ? -3.193 14.594 -40.079 1.00 73.62 592 THR A CA 1
ATOM 4623 C C . THR A 1 592 ? -3.833 13.656 -41.108 1.00 73.62 592 THR A C 1
ATOM 4625 O O . THR A 1 592 ? -4.117 14.074 -42.234 1.00 73.62 592 THR A O 1
ATOM 4628 N N . ASN A 1 593 ? -4.146 12.413 -40.729 1.00 68.12 593 ASN A N 1
ATOM 4629 C CA . ASN A 1 593 ? -4.844 11.468 -41.606 1.00 68.12 593 ASN A CA 1
ATOM 4630 C C . ASN A 1 593 ? -6.289 11.896 -41.927 1.00 68.12 593 ASN A C 1
ATOM 4632 O O . ASN A 1 593 ? -6.773 11.656 -43.039 1.00 68.12 593 ASN A O 1
ATOM 4636 N N . ASN A 1 594 ? -6.978 12.553 -40.990 1.00 61.00 594 ASN A N 1
ATOM 4637 C CA . ASN A 1 594 ? -8.319 13.094 -41.224 1.00 61.00 594 ASN A CA 1
ATOM 4638 C C . ASN A 1 594 ? -8.302 14.309 -42.168 1.00 61.00 594 ASN A C 1
ATOM 4640 O O . ASN A 1 594 ? -9.154 14.396 -43.057 1.00 61.00 594 ASN A O 1
ATOM 4644 N N . ASP A 1 595 ? -7.310 15.195 -42.053 1.00 57.34 595 ASP A N 1
ATOM 4645 C CA . ASP A 1 595 ? -7.143 16.331 -42.972 1.00 57.34 595 ASP A CA 1
ATOM 4646 C C . ASP A 1 595 ? -6.733 15.889 -44.385 1.00 57.34 595 ASP A C 1
ATOM 4648 O O . ASP A 1 595 ? -7.264 16.397 -45.378 1.00 57.34 595 ASP A O 1
ATOM 4652 N N . ALA A 1 596 ? -5.872 14.872 -44.507 1.00 51.03 596 ALA A N 1
ATOM 4653 C CA . ALA A 1 596 ? -5.525 14.275 -45.798 1.00 51.03 596 ALA A CA 1
ATOM 4654 C C . ALA A 1 596 ? -6.750 13.645 -46.490 1.00 51.03 596 ALA A C 1
ATOM 4656 O O . ALA A 1 596 ? -6.955 13.849 -47.688 1.00 51.03 596 ALA A O 1
ATOM 4657 N N . ARG A 1 597 ? -7.624 12.951 -45.741 1.00 49.16 597 ARG A N 1
ATOM 4658 C CA . ARG A 1 597 ? -8.906 12.444 -46.268 1.00 49.16 597 ARG A CA 1
ATOM 4659 C C . ARG A 1 597 ? -9.847 13.571 -46.701 1.00 49.16 597 ARG A C 1
ATOM 4661 O O . ARG A 1 597 ? -10.483 13.440 -47.744 1.00 49.16 597 ARG A O 1
ATOM 4668 N N . ARG A 1 598 ? -9.902 14.693 -45.976 1.00 47.38 598 ARG A N 1
ATOM 4669 C CA . ARG A 1 598 ? -10.673 15.888 -46.380 1.00 47.38 598 ARG A CA 1
ATOM 4670 C C . ARG A 1 598 ? -10.163 16.510 -47.683 1.00 47.38 598 ARG A C 1
ATOM 4672 O O . ARG A 1 598 ? -10.975 16.903 -48.516 1.00 47.38 598 ARG A O 1
ATOM 4679 N N . SER A 1 599 ? -8.846 16.556 -47.880 1.00 45.50 599 SER A N 1
ATOM 4680 C CA . SER A 1 599 ? -8.212 17.116 -49.087 1.00 45.50 599 SER A CA 1
ATOM 4681 C C . SER A 1 599 ? -8.374 16.222 -50.331 1.00 45.50 599 SER A C 1
ATOM 4683 O O . SER A 1 599 ? -8.460 16.698 -51.464 1.00 45.50 599 SER A O 1
ATOM 4685 N N . ILE A 1 600 ? -8.497 14.905 -50.135 1.00 45.50 600 ILE A N 1
ATOM 4686 C CA . ILE A 1 600 ? -8.793 13.949 -51.217 1.00 45.50 600 ILE A CA 1
ATOM 4687 C C . ILE A 1 600 ? -10.273 14.026 -51.634 1.00 45.50 600 ILE A C 1
ATOM 4689 O O . ILE A 1 600 ? -10.586 13.925 -52.818 1.00 45.50 600 ILE A O 1
ATOM 4693 N N . VAL A 1 601 ? -11.190 14.281 -50.695 1.00 46.47 601 VAL A N 1
ATOM 4694 C CA . VAL A 1 601 ? -12.621 14.469 -51.004 1.00 46.47 601 VAL A CA 1
ATOM 4695 C C . VAL A 1 601 ? -12.891 15.818 -51.694 1.00 46.47 601 VAL A C 1
ATOM 4697 O O . VAL A 1 601 ? -13.828 15.918 -52.480 1.00 46.47 601 VAL A O 1
ATOM 4700 N N . SER A 1 602 ? -12.056 16.843 -51.486 1.00 42.59 602 SER A N 1
ATOM 4701 C CA . SER A 1 602 ? -12.202 18.147 -52.158 1.00 42.59 602 SER A CA 1
ATOM 4702 C C . SER A 1 602 ? -11.568 18.230 -53.556 1.00 42.59 602 SER A C 1
ATOM 4704 O O . SER A 1 602 ? -11.788 19.219 -54.256 1.00 42.59 602 SER A O 1
ATOM 4706 N N . SER A 1 603 ? -10.820 17.207 -53.993 1.00 40.81 603 SER A N 1
ATOM 4707 C CA . SER A 1 603 ? -10.113 17.181 -55.288 1.00 40.81 603 SER A CA 1
ATOM 4708 C C . SER A 1 603 ? -10.665 16.165 -56.307 1.00 40.81 603 SER A C 1
ATOM 4710 O O . SER A 1 603 ? -10.144 16.069 -57.418 1.00 40.81 603 SER A O 1
ATOM 4712 N N . GLY A 1 604 ? -11.757 15.456 -55.985 1.00 35.62 604 GLY A N 1
ATOM 4713 C CA . GLY A 1 604 ? -12.438 14.505 -56.873 1.00 35.62 604 GLY A CA 1
ATOM 4714 C C . GLY A 1 604 ? -13.802 14.999 -57.378 1.00 35.62 604 GLY A C 1
ATOM 4715 O O . GLY A 1 604 ? -14.718 15.223 -56.598 1.00 35.62 604 GLY A O 1
ATOM 4716 N N . SER A 1 605 ? -13.913 15.154 -58.698 1.00 34.25 605 SER A N 1
ATOM 4717 C CA . SER A 1 605 ? -15.072 15.496 -59.542 1.00 34.25 605 SER A CA 1
ATOM 4718 C C . SER A 1 605 ? -16.508 15.296 -59.022 1.00 34.25 605 SER A C 1
ATOM 4720 O O . SER A 1 605 ? -16.889 14.249 -58.509 1.00 34.25 605 SER A O 1
ATOM 4722 N N . ARG A 1 606 ? -17.348 16.283 -59.379 1.00 43.31 606 ARG A N 1
ATOM 4723 C CA . ARG A 1 606 ? -18.819 16.236 -59.437 1.00 43.31 606 ARG A CA 1
ATOM 4724 C C . ARG A 1 606 ? -19.315 14.981 -60.170 1.00 43.31 606 ARG A C 1
ATOM 4726 O O . ARG A 1 606 ? -19.136 14.891 -61.382 1.00 43.31 606 ARG A O 1
ATOM 4733 N N . VAL A 1 607 ? -20.035 14.103 -59.476 1.00 34.03 607 VAL A N 1
ATOM 4734 C CA . VAL A 1 607 ? -21.045 13.210 -60.067 1.00 34.03 607 VAL A CA 1
ATOM 4735 C C . VAL A 1 607 ? -22.228 13.137 -59.101 1.00 34.03 607 VAL A C 1
ATOM 4737 O O . VAL A 1 607 ? -22.056 13.027 -57.891 1.00 34.03 607 VAL A O 1
ATOM 4740 N N . ALA A 1 608 ? -23.424 13.308 -59.656 1.00 36.34 608 ALA A N 1
ATOM 4741 C CA . ALA A 1 608 ? -24.689 13.409 -58.950 1.00 36.34 608 ALA A CA 1
ATOM 4742 C C . ALA A 1 608 ? -25.215 12.044 -58.476 1.00 36.34 608 ALA A C 1
ATOM 4744 O O . ALA A 1 608 ? -25.108 11.064 -59.205 1.00 36.34 608 ALA A O 1
ATOM 4745 N N . GLY A 1 609 ? -25.876 12.055 -57.312 1.00 36.50 609 GLY A N 1
ATOM 4746 C CA . GLY A 1 609 ? -26.897 11.081 -56.916 1.00 36.50 609 GLY A CA 1
ATOM 4747 C C . GLY A 1 609 ? -26.396 9.795 -56.259 1.00 36.50 609 GLY A C 1
ATOM 4748 O O . GLY A 1 609 ? -26.232 8.799 -56.942 1.00 36.50 609 GLY A O 1
ATOM 4749 N N . ASP A 1 610 ? -26.210 9.808 -54.936 1.00 30.05 610 ASP A N 1
ATOM 4750 C CA . ASP A 1 610 ? -26.907 8.890 -54.018 1.00 30.05 610 ASP A CA 1
ATOM 4751 C C . ASP A 1 610 ? -26.546 9.188 -52.554 1.00 30.05 610 ASP A C 1
ATOM 4753 O O . ASP A 1 610 ? -25.465 9.684 -52.235 1.00 30.05 610 ASP A O 1
ATOM 4757 N N . GLN A 1 611 ? -27.505 8.948 -51.659 1.00 32.53 611 GLN A N 1
ATOM 4758 C CA . GLN A 1 611 ? -27.447 9.317 -50.248 1.00 32.53 611 GLN A CA 1
ATOM 4759 C C . GLN A 1 611 ? -26.329 8.593 -49.482 1.00 32.53 611 GLN A C 1
ATOM 4761 O O . GLN A 1 611 ? -26.499 7.470 -49.011 1.00 32.53 611 GLN A O 1
ATOM 4766 N N . VAL A 1 612 ? -25.219 9.289 -49.247 1.00 27.47 612 VAL A N 1
ATOM 4767 C CA . VAL A 1 612 ? -24.320 9.007 -48.124 1.00 27.47 612 VAL A CA 1
ATOM 4768 C C . VAL A 1 612 ? -24.671 10.000 -47.024 1.00 27.47 612 VAL A C 1
ATOM 4770 O O . VAL A 1 612 ? -24.508 11.205 -47.204 1.00 27.47 612 VAL A O 1
ATOM 4773 N N . LYS A 1 613 ? -25.197 9.494 -45.902 1.00 26.31 613 LYS A N 1
ATOM 4774 C CA . LYS A 1 613 ? -25.458 10.272 -44.685 1.00 26.31 613 LYS A CA 1
ATOM 4775 C C . LYS A 1 613 ? -24.171 10.987 -44.274 1.00 26.31 613 LYS A C 1
ATOM 4777 O O . LYS A 1 613 ? -23.239 10.357 -43.775 1.00 26.31 613 LYS A O 1
ATOM 4782 N N . SER A 1 614 ? -24.116 12.290 -44.537 1.00 26.73 614 SER A N 1
ATOM 4783 C CA . SER A 1 614 ? -23.104 13.172 -43.978 1.00 26.73 614 SER A CA 1
ATOM 4784 C C . SER A 1 614 ? -23.246 13.158 -42.464 1.00 26.73 614 SER A C 1
ATOM 4786 O O . SER A 1 614 ? -24.369 13.203 -41.967 1.00 26.73 614 SER A O 1
ATOM 4788 N N . CYS A 1 615 ? -22.123 13.100 -41.749 1.00 27.09 615 CYS A N 1
ATOM 4789 C CA . CYS A 1 615 ? -22.082 13.351 -40.314 1.00 27.09 615 CYS A CA 1
ATOM 4790 C C . CYS A 1 615 ? -22.935 14.578 -39.975 1.00 27.09 615 CYS A C 1
ATOM 4792 O O . CYS A 1 615 ? -22.755 15.621 -40.601 1.00 27.09 615 CYS A O 1
ATOM 4794 N N . ASP A 1 616 ? -23.839 14.448 -39.007 1.00 26.67 616 ASP A N 1
ATOM 4795 C CA . ASP A 1 616 ? -24.606 15.566 -38.472 1.00 26.67 616 ASP A CA 1
ATOM 4796 C C . ASP A 1 616 ? -23.642 16.552 -37.794 1.00 26.67 616 ASP A C 1
ATOM 4798 O O . ASP A 1 616 ? -23.001 16.267 -36.779 1.00 26.67 616 ASP A O 1
ATOM 4802 N N . ILE A 1 617 ? -23.485 17.708 -38.434 1.00 36.50 617 ILE A N 1
ATOM 4803 C CA . ILE A 1 617 ? -22.636 18.820 -38.013 1.00 36.50 617 ILE A CA 1
ATOM 4804 C C . ILE A 1 617 ? -23.469 19.682 -37.065 1.00 36.50 617 ILE A C 1
ATOM 4806 O O . ILE A 1 617 ? -24.058 20.660 -37.500 1.00 36.50 617 ILE A O 1
ATOM 4810 N N . GLU A 1 618 ? -23.535 19.323 -35.782 1.00 29.36 618 GLU A N 1
ATOM 4811 C CA . GLU A 1 618 ? -24.006 20.265 -34.747 1.00 29.36 618 GLU A CA 1
ATOM 4812 C C . GLU A 1 618 ? -23.437 20.029 -33.330 1.00 29.36 618 GLU A C 1
ATOM 4814 O O . GLU A 1 618 ? -23.656 20.856 -32.452 1.00 29.36 618 GLU A O 1
ATOM 4819 N N . SER A 1 619 ? -22.617 18.990 -33.085 1.00 30.66 619 SER A N 1
ATOM 4820 C CA . SER A 1 619 ? -22.095 18.702 -31.729 1.00 30.66 619 SER A CA 1
ATOM 4821 C C . SER A 1 619 ? -20.570 18.632 -31.572 1.00 30.66 619 SER A C 1
ATOM 4823 O O . SER A 1 619 ? -20.088 18.220 -30.521 1.00 30.66 619 SER A O 1
ATOM 4825 N N . MET A 1 620 ? -19.776 19.027 -32.569 1.00 34.53 620 MET A N 1
ATOM 4826 C CA . MET A 1 620 ? -18.314 19.073 -32.425 1.00 34.53 620 MET A CA 1
ATOM 4827 C C . MET A 1 620 ? -17.788 20.453 -32.788 1.00 34.53 620 MET A C 1
ATOM 4829 O O . MET A 1 620 ? -17.432 20.735 -33.932 1.00 34.53 620 MET A O 1
ATOM 4833 N N . ALA A 1 621 ? -17.686 21.307 -31.772 1.00 28.45 621 ALA A N 1
ATOM 4834 C CA . ALA A 1 621 ? -16.715 22.382 -31.801 1.00 28.45 621 ALA A CA 1
ATOM 4835 C C . ALA A 1 621 ? -15.318 21.746 -31.909 1.00 28.45 621 ALA A C 1
ATOM 4837 O O . ALA A 1 621 ? -14.751 21.268 -30.928 1.00 28.45 621 ALA A O 1
ATOM 4838 N N . CYS A 1 622 ? -14.766 21.718 -33.123 1.00 31.67 622 CYS A N 1
ATOM 4839 C CA . CYS A 1 622 ? -13.333 21.580 -33.354 1.00 31.67 622 CYS A CA 1
ATOM 4840 C C . CYS A 1 622 ? -12.630 22.813 -32.767 1.00 31.67 622 CYS A C 1
ATOM 4842 O O . CYS A 1 622 ? -12.266 23.740 -33.486 1.00 31.67 622 CYS A O 1
ATOM 4844 N N . THR A 1 623 ? -12.445 22.844 -31.451 1.00 31.25 623 THR A N 1
ATOM 4845 C CA . THR A 1 623 ? -11.423 23.683 -30.830 1.00 31.25 623 THR A CA 1
ATOM 4846 C C . THR A 1 623 ? -10.106 22.927 -30.868 1.00 31.25 623 THR A C 1
ATOM 4848 O O . THR A 1 623 ? -9.993 21.826 -30.335 1.00 31.25 623 THR A O 1
ATOM 4851 N N . SER A 1 624 ? -9.108 23.540 -31.494 1.00 36.06 624 SER A N 1
ATOM 4852 C CA . SER A 1 624 ? -7.702 23.150 -31.475 1.00 36.06 624 SER A CA 1
ATOM 4853 C C . SER A 1 624 ? -7.123 23.205 -30.053 1.00 36.06 624 SER A C 1
ATOM 4855 O O . SER A 1 624 ? -6.386 24.122 -29.694 1.00 36.06 624 SER A O 1
ATOM 4857 N N . GLN A 1 625 ? -7.461 22.227 -29.222 1.00 38.56 625 GLN A N 1
ATOM 4858 C CA . GLN A 1 625 ? -6.692 21.882 -28.037 1.00 38.56 625 GLN A CA 1
ATOM 4859 C C . GLN A 1 625 ? -6.167 20.472 -28.267 1.00 38.56 625 GLN A C 1
ATOM 4861 O O . GLN A 1 625 ? -6.876 19.492 -28.067 1.00 38.56 625 GLN A O 1
ATOM 4866 N N . THR A 1 626 ? -4.915 20.352 -28.702 1.00 43.28 626 THR A N 1
ATOM 4867 C CA . THR A 1 626 ? -4.122 19.165 -28.376 1.00 43.28 626 THR A CA 1
ATOM 4868 C C . THR A 1 626 ? -4.111 19.081 -26.849 1.00 43.28 626 THR A C 1
ATOM 4870 O O . THR A 1 626 ? -3.344 19.791 -26.199 1.00 43.28 626 THR A O 1
ATOM 4873 N N . SER A 1 627 ? -5.056 18.346 -26.262 1.00 55.28 627 SER A N 1
ATOM 4874 C CA . SER A 1 627 ? -5.182 18.205 -24.815 1.00 55.28 627 SER A CA 1
ATOM 4875 C C . SER A 1 627 ? -3.868 17.641 -24.286 1.00 55.28 627 SER A C 1
ATOM 4877 O O . SER A 1 627 ? -3.488 16.529 -24.647 1.00 55.28 627 SER A O 1
ATOM 4879 N N . ASP A 1 628 ? -3.142 18.423 -23.488 1.00 81.06 628 ASP A N 1
ATOM 4880 C CA . ASP A 1 628 ? -1.917 17.960 -22.842 1.00 81.06 628 ASP A CA 1
ATOM 4881 C C . ASP A 1 628 ? -2.306 16.848 -21.862 1.00 81.06 628 ASP A C 1
ATOM 4883 O O . ASP A 1 628 ? -2.911 17.112 -20.822 1.00 81.06 628 ASP A O 1
ATOM 4887 N N . PHE A 1 629 ? -2.061 15.595 -22.252 1.00 92.50 629 PHE A N 1
ATOM 4888 C CA . PHE A 1 629 ? -2.343 14.439 -21.411 1.00 92.50 629 PHE A CA 1
ATOM 4889 C C . PHE A 1 629 ? -1.530 14.534 -20.117 1.00 92.50 629 PHE A C 1
ATOM 4891 O O . PHE A 1 629 ? -0.342 14.855 -20.142 1.00 92.50 629 PHE A O 1
ATOM 4898 N N . GLU A 1 630 ? -2.145 14.205 -18.98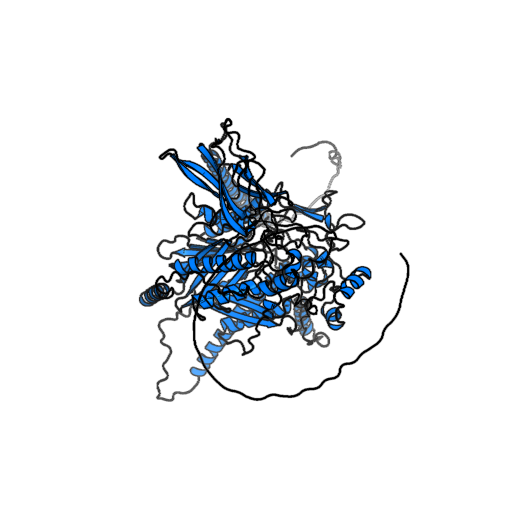7 1.00 95.75 630 GLU A N 1
ATOM 4899 C CA . GLU A 1 630 ? -1.458 14.111 -17.698 1.00 95.75 630 GLU A CA 1
ATOM 4900 C C . GLU A 1 630 ? -1.310 12.629 -17.341 1.00 95.75 630 GLU A C 1
ATOM 4902 O O . GLU A 1 630 ? -2.292 11.949 -17.042 1.00 95.75 630 GLU A O 1
ATOM 4907 N N . VAL A 1 631 ? -0.079 12.113 -17.408 1.00 98.12 631 VAL A N 1
ATOM 4908 C CA . VAL A 1 631 ? 0.223 10.701 -17.133 1.00 98.12 631 VAL A CA 1
ATOM 4909 C C . VAL A 1 631 ? 0.638 10.532 -15.672 1.00 98.12 631 VAL A C 1
ATOM 4911 O O . VAL A 1 631 ? 1.684 11.030 -15.248 1.00 98.12 631 VAL A O 1
ATOM 4914 N N . VAL A 1 632 ? -0.154 9.780 -14.914 1.00 98.38 632 VAL A N 1
ATOM 4915 C CA . VAL A 1 632 ? 0.143 9.361 -13.540 1.00 98.38 632 VAL A CA 1
ATOM 4916 C C . VAL A 1 632 ? 0.473 7.870 -13.499 1.00 98.38 632 VAL A C 1
ATOM 4918 O O . VAL A 1 632 ? -0.007 7.076 -14.308 1.00 98.38 632 VAL A O 1
ATOM 4921 N N . LEU A 1 633 ? 1.333 7.491 -12.557 1.00 98.81 633 LEU A N 1
ATOM 4922 C CA . LEU A 1 633 ? 1.764 6.109 -12.360 1.00 98.81 633 LEU A CA 1
ATOM 4923 C C . LEU A 1 633 ? 1.106 5.563 -11.097 1.00 98.81 633 LEU A C 1
ATOM 4925 O O . LEU A 1 633 ? 1.123 6.248 -10.077 1.00 98.81 633 LEU A O 1
ATOM 4929 N N . SER A 1 634 ? 0.578 4.344 -11.165 1.00 98.69 634 SER A N 1
ATOM 4930 C CA . SER A 1 634 ? 0.065 3.606 -10.010 1.00 98.69 634 SER A CA 1
ATOM 4931 C C . SER A 1 634 ? 0.953 2.388 -9.769 1.00 98.69 634 SER A C 1
ATOM 4933 O O . SER A 1 634 ? 0.909 1.436 -10.546 1.00 98.69 634 SER A O 1
ATOM 4935 N N . GLY A 1 635 ? 1.773 2.428 -8.718 1.00 98.06 635 GLY A N 1
ATOM 4936 C CA . GLY A 1 635 ? 2.642 1.315 -8.307 1.00 98.06 635 GLY A CA 1
ATOM 4937 C C . GLY A 1 635 ? 1.849 0.071 -7.894 1.00 98.06 635 GLY A C 1
ATOM 4938 O O . GLY A 1 635 ? 0.643 0.159 -7.665 1.00 98.06 635 GLY A O 1
ATOM 4939 N N . LEU A 1 636 ? 2.503 -1.090 -7.792 1.00 98.50 636 LEU A N 1
ATOM 4940 C CA . LEU A 1 636 ? 1.917 -2.322 -7.230 1.00 98.50 636 LEU A CA 1
ATOM 4941 C C . LEU A 1 636 ? 0.579 -2.749 -7.835 1.00 98.50 636 LEU A C 1
ATOM 4943 O O . LEU A 1 636 ? -0.294 -3.275 -7.139 1.00 98.50 636 LEU A O 1
ATOM 4947 N N . SER A 1 637 ? 0.385 -2.490 -9.120 1.00 98.56 637 SER A N 1
ATOM 4948 C CA . SER A 1 637 ? -0.909 -2.669 -9.751 1.00 98.56 637 SER A CA 1
ATOM 4949 C C . SER A 1 637 ? -1.087 -4.077 -10.307 1.00 98.56 637 SER A C 1
ATOM 4951 O O . SER A 1 637 ? -0.270 -4.563 -11.085 1.00 98.56 637 SER A O 1
ATOM 4953 N N . ASN A 1 638 ? -2.219 -4.697 -9.979 1.00 98.31 638 ASN A N 1
ATOM 4954 C CA . ASN A 1 638 ? -2.759 -5.948 -10.526 1.00 98.31 638 ASN A CA 1
ATOM 4955 C C . ASN A 1 638 ? -1.986 -7.240 -10.206 1.00 98.31 638 ASN A C 1
ATOM 4957 O O . ASN A 1 638 ? -2.616 -8.268 -9.961 1.00 98.31 638 ASN A O 1
ATOM 4961 N N . ILE A 1 639 ? -0.656 -7.205 -10.188 1.00 97.88 639 ILE A N 1
ATOM 4962 C CA . ILE A 1 639 ? 0.224 -8.303 -9.781 1.00 97.88 639 ILE A CA 1
ATOM 4963 C C . ILE A 1 639 ? 1.519 -7.722 -9.202 1.00 97.88 639 ILE A C 1
ATOM 4965 O O . ILE A 1 639 ? 1.940 -6.624 -9.563 1.00 97.88 639 ILE A O 1
ATOM 4969 N N . TYR A 1 640 ? 2.202 -8.498 -8.367 1.00 98.44 640 TYR A N 1
ATOM 4970 C CA . TYR A 1 640 ? 3.551 -8.197 -7.915 1.00 98.44 640 TYR A CA 1
ATOM 4971 C C . TYR A 1 640 ? 4.608 -8.983 -8.698 1.00 98.44 640 TYR A C 1
ATOM 4973 O O . TYR A 1 640 ? 4.578 -10.216 -8.715 1.00 98.44 640 TYR A O 1
ATOM 4981 N N . THR A 1 641 ? 5.560 -8.275 -9.315 1.00 98.06 641 THR A N 1
ATOM 4982 C CA . THR A 1 641 ? 6.707 -8.871 -10.032 1.00 98.06 641 THR A CA 1
ATOM 4983 C C . THR A 1 641 ? 8.060 -8.374 -9.517 1.00 98.06 641 THR A C 1
ATOM 4985 O O . THR A 1 641 ? 9.033 -8.303 -10.266 1.00 98.06 641 THR A O 1
ATOM 4988 N N . SER A 1 642 ? 8.140 -8.066 -8.218 1.00 98.00 642 SER A N 1
ATOM 4989 C CA . SER A 1 642 ? 9.339 -7.503 -7.583 1.00 98.00 642 SER A CA 1
ATOM 4990 C C . SER A 1 642 ? 9.715 -6.137 -8.176 1.00 98.00 642 SER A C 1
ATOM 4992 O O . SER A 1 642 ? 8.828 -5.305 -8.331 1.00 98.00 642 SER A O 1
ATOM 4994 N N . TYR A 1 643 ? 10.997 -5.862 -8.440 1.00 98.75 643 TYR A N 1
ATOM 4995 C CA . TYR A 1 643 ? 11.483 -4.520 -8.787 1.00 98.75 643 TYR A CA 1
ATOM 4996 C C . TYR A 1 643 ? 11.703 -4.352 -10.291 1.00 98.75 643 TYR A C 1
ATOM 4998 O O . TYR A 1 643 ? 11.905 -5.323 -11.018 1.00 98.75 643 TYR A O 1
ATOM 5006 N N . ILE A 1 644 ? 11.681 -3.108 -10.761 1.00 98.81 644 ILE A N 1
ATOM 5007 C CA . ILE A 1 644 ? 12.032 -2.744 -12.132 1.00 98.81 644 ILE A CA 1
ATOM 5008 C C . ILE A 1 644 ? 13.014 -1.574 -12.082 1.00 98.81 644 ILE A C 1
ATOM 5010 O O . ILE A 1 644 ? 12.657 -0.468 -11.676 1.00 98.81 644 ILE A O 1
ATOM 5014 N N . THR A 1 645 ? 14.247 -1.824 -12.518 1.00 98.75 645 THR A N 1
ATOM 5015 C CA . THR A 1 645 ? 15.295 -0.805 -12.654 1.00 98.75 645 THR A CA 1
ATOM 5016 C C . THR A 1 645 ? 15.544 -0.433 -14.112 1.00 98.75 645 THR A C 1
ATOM 5018 O O . THR A 1 645 ? 15.234 -1.200 -15.031 1.00 98.75 645 THR A O 1
ATOM 5021 N N . THR A 1 646 ? 16.211 0.699 -14.335 1.00 97.50 646 THR A N 1
ATOM 5022 C CA . THR A 1 646 ? 16.825 0.978 -15.638 1.00 97.50 646 THR A CA 1
ATOM 5023 C C . THR A 1 646 ? 17.947 -0.023 -15.927 1.00 97.50 646 THR A C 1
ATOM 5025 O O . THR A 1 646 ? 18.408 -0.732 -15.027 1.00 97.50 646 THR A O 1
ATOM 5028 N N . ILE A 1 647 ? 18.410 -0.108 -17.180 1.00 95.12 647 ILE A N 1
ATOM 5029 C CA . ILE A 1 647 ? 19.554 -0.976 -17.514 1.00 95.12 647 ILE A CA 1
ATOM 5030 C C . ILE A 1 647 ? 20.830 -0.483 -16.816 1.00 95.12 647 ILE A C 1
ATOM 5032 O O . ILE A 1 647 ? 21.675 -1.272 -16.394 1.00 95.12 647 ILE A O 1
ATOM 5036 N N . GLU A 1 648 ? 20.949 0.830 -16.648 1.00 95.69 648 GLU A N 1
ATOM 5037 C CA . GLU A 1 648 ? 22.053 1.484 -15.968 1.00 95.69 648 GLU A CA 1
ATOM 5038 C C . GLU A 1 648 ? 22.052 1.144 -14.472 1.00 95.69 648 GLU A C 1
ATOM 5040 O O . GLU A 1 648 ? 23.056 0.669 -13.942 1.00 95.69 648 GLU A O 1
ATOM 5045 N N . GLU A 1 649 ? 20.916 1.287 -13.797 1.00 97.88 649 GLU A N 1
ATOM 5046 C CA . GLU A 1 649 ? 20.742 0.889 -12.396 1.00 97.88 649 GLU A CA 1
ATOM 5047 C C . GLU A 1 649 ? 20.929 -0.625 -12.198 1.00 97.88 649 GLU A C 1
ATOM 5049 O O . GLU A 1 649 ? 21.577 -1.052 -11.235 1.00 97.88 649 GLU A O 1
ATOM 5054 N N . TYR A 1 650 ? 20.424 -1.439 -13.136 1.00 97.69 650 TYR A N 1
ATOM 5055 C CA . TYR A 1 650 ? 20.553 -2.899 -13.127 1.00 97.69 650 TYR A CA 1
ATOM 5056 C C . TYR A 1 650 ? 22.018 -3.332 -13.094 1.00 97.69 650 TYR A C 1
ATOM 5058 O O . TYR A 1 650 ? 22.373 -4.250 -12.355 1.00 97.69 650 TYR A O 1
ATOM 5066 N N . ASN A 1 651 ? 22.886 -2.662 -13.853 1.00 95.44 651 ASN A N 1
ATOM 5067 C CA . ASN A 1 651 ? 24.304 -3.011 -13.935 1.00 95.44 651 ASN A CA 1
ATOM 5068 C C . ASN A 1 651 ? 25.060 -2.832 -12.611 1.00 95.44 651 ASN A C 1
ATOM 5070 O O . ASN A 1 651 ? 26.084 -3.484 -12.414 1.00 95.44 651 ASN A O 1
ATOM 5074 N N . VAL A 1 652 ? 24.547 -2.003 -11.696 1.00 96.19 652 VAL A N 1
ATOM 5075 C CA . VAL A 1 652 ? 25.134 -1.821 -10.360 1.00 96.19 652 VAL A CA 1
ATOM 5076 C C . VAL A 1 652 ? 24.817 -3.007 -9.445 1.00 96.19 652 VAL A C 1
ATOM 5078 O O . VAL A 1 652 ? 25.613 -3.320 -8.571 1.00 96.19 652 VAL A O 1
ATOM 5081 N N . GLN A 1 653 ? 23.688 -3.699 -9.652 1.00 97.06 653 GLN A N 1
ATOM 5082 C CA . GLN A 1 653 ? 23.246 -4.843 -8.836 1.00 97.06 653 GLN A CA 1
ATOM 5083 C C . GLN A 1 653 ? 23.103 -4.537 -7.333 1.00 97.06 653 GLN A C 1
ATOM 5085 O O . GLN A 1 653 ? 23.399 -5.370 -6.477 1.00 97.06 653 GLN A O 1
ATOM 5090 N N . ARG A 1 654 ? 22.580 -3.353 -6.988 1.00 97.19 654 ARG A N 1
ATOM 5091 C CA . ARG A 1 654 ? 21.953 -3.126 -5.671 1.00 97.19 654 ARG A CA 1
ATOM 5092 C C . ARG A 1 654 ? 20.664 -3.951 -5.528 1.00 97.19 654 ARG A C 1
ATOM 5094 O O . ARG A 1 654 ? 20.317 -4.710 -6.436 1.00 97.19 654 ARG A O 1
ATOM 5101 N N . TYR A 1 655 ? 19.979 -3.856 -4.389 1.00 97.50 655 TYR A N 1
ATOM 5102 C CA . TYR A 1 655 ? 18.802 -4.681 -4.092 1.00 97.50 655 TYR A CA 1
ATOM 5103 C C . TYR A 1 655 ? 17.748 -4.651 -5.211 1.00 97.50 655 TYR A C 1
ATOM 5105 O O . TYR A 1 655 ? 17.292 -5.709 -5.651 1.00 97.50 655 TYR A O 1
ATOM 5113 N N . GLU A 1 656 ? 17.425 -3.469 -5.742 1.00 98.44 656 GLU A N 1
ATOM 5114 C CA . GLU A 1 656 ? 16.424 -3.300 -6.802 1.00 98.44 656 GLU A CA 1
ATOM 5115 C C . GLU A 1 656 ? 16.867 -3.976 -8.115 1.00 98.44 656 GLU A C 1
ATOM 5117 O O . GLU A 1 656 ? 16.096 -4.695 -8.754 1.00 98.44 656 GLU A O 1
ATOM 5122 N N . GLY A 1 657 ? 18.144 -3.831 -8.492 1.00 98.06 657 GLY A N 1
ATOM 5123 C CA . GLY A 1 657 ? 18.706 -4.448 -9.701 1.00 98.06 657 GLY A CA 1
ATOM 5124 C C . GLY A 1 657 ? 18.805 -5.974 -9.594 1.00 98.06 657 GLY A C 1
ATOM 5125 O O . GLY A 1 657 ? 18.526 -6.700 -10.552 1.00 98.06 657 GLY A O 1
ATOM 5126 N N . ALA A 1 658 ? 19.137 -6.489 -8.408 1.00 97.94 658 ALA A N 1
ATOM 5127 C CA . ALA A 1 658 ? 19.130 -7.923 -8.127 1.00 97.94 658 ALA A CA 1
ATOM 5128 C C . ALA A 1 658 ? 17.710 -8.508 -8.110 1.00 97.94 658 ALA A C 1
ATOM 5130 O O . ALA A 1 658 ? 17.529 -9.679 -8.455 1.00 97.94 658 ALA A O 1
ATOM 5131 N N . SER A 1 659 ? 16.716 -7.688 -7.772 1.00 98.25 659 SER A N 1
ATOM 5132 C CA . SER A 1 659 ? 15.299 -8.058 -7.703 1.00 98.25 659 SER A CA 1
ATOM 5133 C C . SER A 1 659 ? 14.517 -7.762 -8.990 1.00 98.25 659 SER A C 1
ATOM 5135 O O . SER A 1 659 ? 13.313 -7.998 -9.041 1.00 98.25 659 SER A O 1
ATOM 5137 N N . THR A 1 660 ? 15.192 -7.300 -10.050 1.00 98.69 660 THR A N 1
ATOM 5138 C CA . THR A 1 660 ? 14.599 -7.100 -11.382 1.00 98.69 660 THR A CA 1
ATOM 5139 C C . THR A 1 660 ? 14.506 -8.421 -12.136 1.00 98.69 660 THR A C 1
ATOM 5141 O O . THR A 1 660 ? 15.467 -8.846 -12.780 1.00 98.69 660 THR A O 1
ATOM 5144 N N . LEU A 1 661 ? 13.373 -9.117 -12.009 1.00 98.12 661 LEU A N 1
ATOM 5145 C CA . LEU A 1 661 ? 13.245 -10.553 -12.299 1.00 98.12 661 LEU A CA 1
ATOM 5146 C C . LEU A 1 661 ? 13.667 -10.956 -13.712 1.00 98.12 661 LEU A C 1
ATOM 5148 O O . LEU A 1 661 ? 14.424 -11.917 -13.868 1.00 98.12 661 LEU A O 1
ATOM 5152 N N . TYR A 1 662 ? 13.203 -10.234 -14.729 1.00 98.44 662 TYR A N 1
ATOM 5153 C CA . TYR A 1 662 ? 13.296 -10.639 -16.136 1.00 98.44 662 TYR A CA 1
ATOM 5154 C C . TYR A 1 662 ? 14.553 -10.106 -16.844 1.00 98.44 662 TYR A C 1
ATOM 5156 O O . TYR A 1 662 ? 14.619 -10.068 -18.073 1.00 98.44 662 TYR A O 1
ATOM 5164 N N . GLY A 1 663 ? 15.578 -9.732 -16.071 1.00 97.44 663 GLY A N 1
ATOM 5165 C CA . GLY A 1 663 ? 16.890 -9.330 -16.575 1.00 97.44 663 GLY A CA 1
ATOM 5166 C C . GLY A 1 663 ? 17.008 -7.843 -16.938 1.00 97.44 663 GLY A C 1
ATOM 5167 O O . GLY A 1 663 ? 16.096 -7.059 -16.655 1.00 97.44 663 GLY A O 1
ATOM 5168 N N . PRO A 1 664 ? 18.125 -7.438 -17.572 1.00 95.94 664 PRO A N 1
ATOM 5169 C CA . PRO A 1 664 ? 18.469 -6.028 -17.800 1.00 95.94 664 PRO A CA 1
ATOM 5170 C C . PRO A 1 664 ? 17.484 -5.271 -18.700 1.00 95.94 664 PRO A C 1
ATOM 5172 O O . PRO A 1 664 ? 17.429 -4.046 -18.646 1.00 95.94 664 PRO A O 1
ATOM 5175 N N . HIS A 1 665 ? 16.708 -5.988 -19.519 1.00 95.81 665 HIS A N 1
ATOM 5176 C CA . HIS A 1 665 ? 15.771 -5.405 -20.484 1.00 95.81 665 HIS A CA 1
ATOM 5177 C C . HIS A 1 665 ? 14.313 -5.372 -19.999 1.00 95.81 665 HIS A C 1
ATOM 5179 O O . HIS A 1 665 ? 13.401 -5.120 -20.787 1.00 95.81 665 HIS A O 1
ATOM 5185 N N . THR A 1 666 ? 14.083 -5.628 -18.706 1.00 98.12 666 THR A N 1
ATOM 5186 C CA . THR A 1 666 ? 12.738 -5.636 -18.104 1.00 98.12 666 THR A CA 1
ATOM 5187 C C . THR A 1 666 ? 12.018 -4.301 -18.311 1.00 98.12 666 THR A C 1
ATOM 5189 O O . THR A 1 666 ? 10.870 -4.285 -18.752 1.00 98.12 666 THR A O 1
ATOM 5192 N N . LEU A 1 667 ? 12.690 -3.172 -18.056 1.00 97.69 667 LEU A N 1
ATOM 5193 C CA . LEU A 1 667 ? 12.092 -1.848 -18.242 1.00 97.69 667 LEU A CA 1
ATOM 5194 C C . LEU A 1 667 ? 11.750 -1.572 -19.711 1.00 97.69 667 LEU A C 1
ATOM 5196 O O . LEU A 1 667 ? 10.678 -1.054 -20.002 1.00 97.69 667 LEU A O 1
ATOM 5200 N N . GLN A 1 668 ? 12.633 -1.925 -20.646 1.00 94.31 668 GLN A N 1
ATOM 5201 C CA . GLN A 1 668 ? 12.401 -1.722 -22.078 1.00 94.31 668 GLN A CA 1
ATOM 5202 C C . GLN A 1 668 ? 11.190 -2.523 -22.569 1.00 94.31 668 GLN A C 1
ATOM 5204 O O . GLN A 1 668 ? 10.451 -2.032 -23.421 1.00 94.31 668 GLN A O 1
ATOM 5209 N N . ALA A 1 669 ? 10.960 -3.718 -22.014 1.00 96.69 669 ALA A N 1
ATOM 5210 C CA . ALA A 1 669 ? 9.770 -4.510 -22.315 1.00 96.69 669 ALA A CA 1
ATOM 5211 C C . ALA A 1 669 ? 8.498 -3.795 -21.854 1.00 96.69 669 ALA A C 1
ATOM 5213 O O . ALA A 1 669 ? 7.564 -3.657 -22.641 1.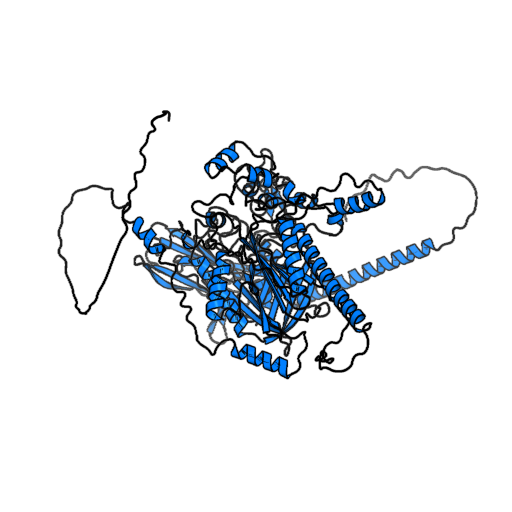00 96.69 669 ALA A O 1
ATOM 5214 N N . TYR A 1 670 ? 8.493 -3.251 -20.633 1.00 98.31 670 TYR A N 1
ATOM 5215 C CA . TYR A 1 670 ? 7.366 -2.455 -20.149 1.00 98.31 670 TYR A CA 1
ATOM 5216 C C . TYR A 1 670 ? 7.166 -1.160 -20.942 1.00 98.31 670 TYR A C 1
ATOM 5218 O O . TYR A 1 670 ? 6.028 -0.845 -21.273 1.00 98.31 670 TYR A O 1
ATOM 5226 N N . ILE A 1 671 ? 8.230 -0.433 -21.303 1.00 96.44 671 ILE A N 1
ATOM 5227 C CA . ILE A 1 671 ? 8.126 0.770 -22.148 1.00 96.44 671 ILE A CA 1
ATOM 5228 C C . ILE A 1 671 ? 7.450 0.418 -23.476 1.00 96.44 671 ILE A C 1
ATOM 5230 O O . ILE A 1 671 ? 6.427 1.011 -23.801 1.00 96.44 671 ILE A O 1
ATOM 5234 N N . ASN A 1 672 ? 7.964 -0.580 -24.201 1.00 94.81 672 ASN A N 1
ATOM 5235 C CA . ASN A 1 672 ? 7.387 -1.010 -25.476 1.00 94.81 672 ASN A CA 1
ATOM 5236 C C . ASN A 1 672 ? 5.910 -1.410 -25.313 1.00 94.81 672 ASN A C 1
ATOM 5238 O O . ASN A 1 672 ? 5.043 -0.941 -26.051 1.00 94.81 672 ASN A O 1
ATOM 5242 N N . GLN A 1 673 ? 5.608 -2.204 -24.284 1.00 96.81 673 GLN A N 1
ATOM 5243 C CA . GLN A 1 673 ? 4.248 -2.651 -24.023 1.00 96.81 673 GLN A CA 1
ATOM 5244 C C . GLN A 1 673 ? 3.295 -1.488 -23.712 1.00 96.81 673 GLN A C 1
ATOM 5246 O O . GLN A 1 673 ? 2.218 -1.409 -24.297 1.00 96.81 673 GLN A O 1
ATOM 5251 N N . PHE A 1 674 ? 3.666 -0.550 -22.839 1.00 98.12 674 PHE A N 1
ATOM 5252 C CA . PHE A 1 674 ? 2.796 0.583 -22.518 1.00 98.12 674 PHE A CA 1
ATOM 5253 C C . PHE A 1 674 ? 2.677 1.588 -23.668 1.00 98.12 674 PHE A C 1
ATOM 5255 O O . PHE A 1 674 ? 1.614 2.186 -23.820 1.00 98.12 674 PHE A O 1
ATOM 5262 N N . GLN A 1 675 ? 3.695 1.737 -24.522 1.00 96.06 675 GLN A N 1
ATOM 5263 C CA . GLN A 1 675 ? 3.572 2.504 -25.767 1.00 96.06 675 GLN A CA 1
ATOM 5264 C C . GLN A 1 675 ? 2.570 1.849 -26.723 1.00 96.06 675 GLN A C 1
ATOM 5266 O O . GLN A 1 675 ? 1.679 2.529 -27.233 1.00 96.06 675 GLN A O 1
ATOM 5271 N N . LYS A 1 676 ? 2.646 0.523 -26.910 1.00 95.38 676 LYS A N 1
ATOM 5272 C CA . LYS A 1 676 ? 1.650 -0.237 -27.681 1.00 95.38 676 LYS A CA 1
ATOM 5273 C C . LYS A 1 676 ? 0.246 -0.002 -27.123 1.00 95.38 676 LYS A C 1
ATOM 5275 O O . LYS A 1 676 ? -0.646 0.394 -27.870 1.00 95.38 676 LYS A O 1
ATOM 5280 N N . LEU A 1 677 ? 0.049 -0.186 -25.817 1.00 97.19 677 LEU A N 1
ATOM 5281 C CA . LEU A 1 677 ? -1.254 0.029 -25.186 1.00 97.19 677 LEU A CA 1
ATOM 5282 C C . LEU A 1 677 ? -1.754 1.469 -25.369 1.00 97.19 677 LEU A C 1
ATOM 5284 O O . LEU A 1 677 ? -2.900 1.661 -25.762 1.00 97.19 677 LEU A O 1
ATOM 5288 N N . ALA A 1 678 ? -0.904 2.474 -25.150 1.00 96.75 678 ALA A N 1
ATOM 5289 C CA . ALA A 1 678 ? -1.259 3.884 -25.306 1.00 96.75 678 ALA A CA 1
ATOM 5290 C C . ALA A 1 678 ? -1.676 4.226 -26.746 1.00 96.75 678 ALA A C 1
ATOM 5292 O O . ALA A 1 678 ? -2.695 4.887 -26.958 1.00 96.75 678 ALA A O 1
ATOM 5293 N N . HIS A 1 679 ? -0.932 3.728 -27.737 1.00 95.12 679 HIS A N 1
ATOM 5294 C CA . HIS A 1 679 ? -1.264 3.910 -29.146 1.00 95.12 679 HIS A CA 1
ATOM 5295 C C . HIS A 1 679 ? -2.623 3.282 -29.487 1.00 95.12 679 HIS A C 1
ATOM 5297 O O . HIS A 1 679 ? -3.482 3.939 -30.077 1.00 95.12 679 HIS A O 1
ATOM 5303 N N . HIS A 1 680 ? -2.854 2.027 -29.089 1.00 94.94 680 HIS A N 1
ATOM 5304 C CA . HIS A 1 680 ? -4.125 1.328 -29.320 1.00 94.94 680 HIS A CA 1
ATOM 5305 C C . HIS A 1 680 ? -5.309 2.009 -28.613 1.00 94.94 680 HIS A C 1
ATOM 5307 O O . HIS A 1 680 ? -6.382 2.144 -29.201 1.00 94.94 680 HIS A O 1
ATOM 5313 N N . LEU A 1 681 ? -5.101 2.506 -27.391 1.00 93.81 681 LEU A N 1
ATOM 5314 C CA . LEU A 1 681 ? -6.104 3.216 -26.594 1.00 93.81 681 LEU A CA 1
ATOM 5315 C C . LEU A 1 681 ? -6.583 4.510 -27.274 1.00 93.81 681 LEU A C 1
ATOM 5317 O O . LEU A 1 681 ? -7.780 4.808 -27.293 1.00 93.81 681 LEU A O 1
ATOM 5321 N N . VAL A 1 682 ? -5.664 5.290 -27.850 1.00 90.50 682 VAL A N 1
ATOM 5322 C CA . VAL A 1 682 ? -6.007 6.543 -28.546 1.00 90.50 682 VAL A CA 1
ATOM 5323 C C . VAL A 1 682 ? -6.600 6.267 -29.924 1.00 90.50 682 VAL A C 1
ATOM 5325 O O . VAL A 1 682 ? -7.638 6.838 -30.259 1.00 90.50 682 VAL A O 1
ATOM 5328 N N . SER A 1 683 ? -5.996 5.352 -30.687 1.00 88.75 683 SER A N 1
ATOM 5329 C CA . SER A 1 683 ? -6.426 4.999 -32.049 1.00 88.75 683 SER A CA 1
ATOM 5330 C C . SER A 1 683 ? -7.684 4.126 -32.122 1.00 88.75 683 SER A C 1
ATOM 5332 O O . SER A 1 683 ? -8.178 3.880 -33.222 1.00 88.75 683 SER A O 1
ATOM 5334 N N . ASN A 1 684 ? -8.218 3.671 -30.979 1.00 87.56 684 ASN A N 1
ATOM 5335 C CA . ASN A 1 684 ? -9.329 2.715 -30.883 1.00 87.56 684 ASN A CA 1
ATOM 5336 C C . ASN A 1 684 ? -9.084 1.427 -31.698 1.00 87.56 684 ASN A C 1
ATOM 5338 O O . ASN A 1 684 ? -10.024 0.807 -32.197 1.00 87.56 684 ASN A O 1
ATOM 5342 N N . GLN A 1 685 ? -7.819 1.031 -31.854 1.00 87.50 685 GLN A N 1
ATOM 5343 C CA . GLN A 1 685 ? -7.453 -0.200 -32.547 1.00 87.50 685 GLN A CA 1
ATOM 5344 C C . GLN A 1 685 ? -7.544 -1.381 -31.575 1.00 87.50 685 GLN A C 1
ATOM 5346 O O . GLN A 1 685 ? -6.916 -1.332 -30.511 1.00 87.50 685 GLN A O 1
ATOM 5351 N N . PRO A 1 686 ? -8.271 -2.461 -31.914 1.00 86.50 686 PRO A N 1
ATOM 5352 C CA . PRO A 1 686 ? -8.341 -3.631 -31.052 1.00 86.50 686 PRO A CA 1
ATOM 5353 C C . PRO A 1 686 ? -6.951 -4.254 -30.880 1.00 86.50 686 PRO A C 1
ATOM 5355 O O . PRO A 1 686 ? -6.103 -4.201 -31.776 1.00 86.50 686 PRO A O 1
ATOM 5358 N N . LEU A 1 687 ? -6.711 -4.851 -29.715 1.00 88.12 687 LEU A N 1
ATOM 5359 C CA . LEU A 1 687 ? -5.550 -5.715 -29.524 1.00 88.12 687 LEU A CA 1
ATOM 5360 C C . LEU A 1 687 ? -5.734 -7.001 -30.347 1.00 88.12 687 LEU A C 1
ATOM 5362 O O . LEU A 1 687 ? -6.858 -7.428 -30.614 1.00 88.12 687 LEU A O 1
ATOM 5366 N N . GLY A 1 688 ? -4.625 -7.605 -30.780 1.00 76.75 688 GLY A N 1
ATOM 5367 C CA . GLY A 1 688 ? -4.655 -8.871 -31.517 1.00 76.75 688 GLY A CA 1
ATOM 5368 C C . GLY A 1 688 ? -5.247 -10.030 -30.691 1.00 76.75 688 GLY A C 1
ATOM 5369 O O . GLY A 1 688 ? -5.389 -9.915 -29.477 1.00 76.75 688 GLY A O 1
ATOM 5370 N N . PRO A 1 689 ? -5.546 -11.183 -31.318 1.00 64.50 689 PRO A N 1
ATOM 5371 C CA . PRO A 1 689 ? -6.301 -12.291 -30.710 1.00 64.50 689 PRO A CA 1
ATOM 5372 C C . PRO A 1 689 ? -5.577 -13.078 -29.593 1.00 64.50 689 PRO A C 1
ATOM 5374 O O . PRO A 1 689 ? -6.070 -14.118 -29.164 1.00 64.50 689 PRO A O 1
ATOM 5377 N N . ASN A 1 690 ? -4.415 -12.629 -29.114 1.00 57.53 690 ASN A N 1
ATOM 5378 C CA . ASN A 1 690 ? -3.598 -13.381 -28.159 1.00 57.53 690 ASN A CA 1
ATOM 5379 C C . ASN A 1 690 ? -4.009 -13.086 -26.708 1.00 57.53 690 ASN A C 1
ATOM 5381 O O . ASN A 1 690 ? -3.379 -12.273 -26.035 1.00 57.53 690 ASN A O 1
ATOM 5385 N N . ALA A 1 691 ? -5.035 -13.776 -26.208 1.00 68.25 691 ALA A N 1
ATOM 5386 C CA . ALA A 1 691 ? -5.351 -13.782 -24.781 1.00 68.25 691 ALA A CA 1
ATOM 5387 C C . ALA A 1 691 ? -4.465 -14.812 -24.062 1.00 68.25 691 ALA A C 1
ATOM 5389 O O . ALA A 1 691 ? -4.747 -16.011 -24.058 1.00 68.25 691 ALA A O 1
ATOM 5390 N N . LEU A 1 692 ? -3.342 -14.354 -23.504 1.00 90.50 692 LEU A N 1
ATOM 5391 C CA . LEU A 1 692 ? -2.590 -15.144 -22.532 1.00 90.50 692 LEU A CA 1
ATOM 5392 C C . LEU A 1 692 ? -3.379 -15.176 -21.223 1.00 90.50 692 LEU A C 1
ATOM 5394 O O . LEU A 1 692 ? -3.733 -14.127 -20.695 1.00 90.50 692 LEU A O 1
ATOM 5398 N N . GLU A 1 693 ? -3.611 -16.372 -20.691 1.00 89.44 693 GLU A N 1
ATOM 5399 C CA . GLU A 1 693 ? -4.255 -16.548 -19.392 1.00 89.44 693 GLU A CA 1
ATOM 5400 C C . GLU A 1 693 ? -3.199 -16.855 -18.318 1.00 89.44 693 GLU A C 1
ATOM 5402 O O . GLU A 1 693 ? -2.283 -17.658 -18.548 1.00 89.44 693 GLU A O 1
ATOM 5407 N N . PRO A 1 694 ? -3.285 -16.226 -17.137 1.00 92.25 694 PRO A N 1
ATOM 5408 C CA . PRO A 1 694 ? -2.418 -16.542 -16.013 1.00 92.25 694 PRO A CA 1
ATOM 5409 C C . PRO A 1 694 ? -2.694 -17.961 -15.479 1.00 92.25 694 PRO A C 1
ATOM 5411 O O . PRO A 1 694 ? -3.828 -18.436 -15.529 1.00 92.25 694 PRO A O 1
ATOM 5414 N N . PRO A 1 695 ? -1.686 -18.658 -14.924 1.00 93.94 695 PRO A N 1
ATOM 5415 C CA . PRO A 1 695 ? -1.895 -19.987 -14.361 1.00 93.94 695 PRO A CA 1
ATOM 5416 C C . PRO A 1 695 ? -2.724 -19.929 -13.070 1.00 93.94 695 PRO A C 1
ATOM 5418 O O . PRO A 1 695 ? -2.489 -19.072 -12.215 1.00 93.94 695 PRO A O 1
ATOM 5421 N N . ASP A 1 696 ? -3.617 -20.904 -12.901 1.00 93.81 696 ASP A N 1
ATOM 5422 C CA . ASP A 1 696 ? -4.285 -21.205 -11.633 1.00 93.81 696 ASP A CA 1
ATOM 5423 C C . ASP A 1 696 ? -3.462 -22.240 -10.849 1.00 93.81 696 ASP A C 1
ATOM 5425 O O . ASP A 1 696 ? -3.292 -23.382 -11.285 1.00 93.81 696 ASP A O 1
ATOM 5429 N N . LEU A 1 697 ? -2.923 -21.829 -9.697 1.00 94.19 697 LEU A N 1
ATOM 5430 C CA . LEU A 1 697 ? -2.108 -22.679 -8.819 1.00 94.19 697 LEU A CA 1
ATOM 5431 C C . LEU A 1 697 ? -2.821 -23.031 -7.504 1.00 94.19 697 LEU A C 1
ATOM 5433 O O . LEU A 1 697 ? -2.189 -23.586 -6.605 1.00 94.19 697 LEU A O 1
ATOM 5437 N N . THR A 1 698 ? -4.118 -22.732 -7.376 1.00 91.62 698 THR A N 1
ATOM 5438 C CA . THR A 1 698 ? -4.895 -22.893 -6.130 1.00 91.62 698 THR A CA 1
ATOM 5439 C C . THR A 1 698 ? -4.850 -24.312 -5.564 1.00 91.62 698 THR A C 1
ATOM 5441 O O . THR A 1 698 ? -4.722 -24.489 -4.356 1.00 91.62 698 THR A O 1
ATOM 5444 N N . LYS A 1 699 ? -4.851 -25.332 -6.430 1.00 90.31 699 LYS A N 1
ATOM 5445 C CA . LYS A 1 699 ? -4.774 -26.755 -6.042 1.00 90.31 699 LYS A CA 1
ATOM 5446 C C . LYS A 1 699 ? -3.429 -27.183 -5.446 1.00 90.31 699 LYS A C 1
ATOM 5448 O O . LYS A 1 699 ? -3.348 -28.257 -4.860 1.00 90.31 699 LYS A O 1
ATOM 5453 N N . SER A 1 700 ? -2.383 -26.379 -5.618 1.00 90.56 700 SER A N 1
ATOM 5454 C CA . SER A 1 700 ? -1.027 -26.678 -5.140 1.00 90.56 700 SER A CA 1
ATOM 5455 C C . SER A 1 700 ? -0.669 -25.931 -3.854 1.00 90.56 700 SER A C 1
ATOM 5457 O O . SER A 1 700 ? 0.412 -26.147 -3.302 1.00 90.56 700 SER A O 1
ATOM 5459 N N . LEU A 1 701 ? -1.536 -25.025 -3.391 1.00 91.81 701 LEU A N 1
ATOM 5460 C CA . LEU A 1 701 ? -1.272 -24.198 -2.219 1.00 91.81 701 LEU A CA 1
ATOM 5461 C C . LEU A 1 701 ? -1.319 -25.050 -0.950 1.00 91.81 701 LEU A C 1
ATOM 5463 O O . LEU A 1 701 ? -2.238 -25.836 -0.743 1.00 91.81 701 LEU A O 1
ATOM 5467 N N . PHE A 1 702 ? -0.329 -24.865 -0.081 1.00 87.88 702 PHE A N 1
ATOM 5468 C CA . PHE A 1 702 ? -0.256 -25.528 1.217 1.00 87.88 702 PHE A CA 1
ATOM 5469 C C . PHE A 1 702 ? 0.075 -24.518 2.313 1.00 87.88 702 PHE A C 1
ATOM 5471 O O . PHE A 1 702 ? 0.596 -23.429 2.051 1.00 87.88 702 PHE A O 1
ATOM 5478 N N . THR A 1 703 ? -0.199 -24.904 3.555 1.00 90.25 703 THR A N 1
ATOM 5479 C CA . THR A 1 703 ? 0.138 -24.132 4.749 1.00 90.25 703 THR A CA 1
ATOM 5480 C C . THR A 1 703 ? 0.790 -25.030 5.785 1.00 90.25 703 THR A C 1
ATOM 5482 O O . THR A 1 703 ? 0.367 -26.169 5.972 1.00 90.25 703 THR A O 1
ATOM 5485 N N . ILE A 1 704 ? 1.836 -24.536 6.447 1.00 87.19 704 ILE A N 1
ATOM 5486 C CA . ILE A 1 704 ? 2.437 -25.212 7.610 1.00 87.19 704 ILE A CA 1
ATOM 5487 C C . ILE A 1 704 ? 2.196 -24.428 8.907 1.00 87.19 704 ILE A C 1
ATOM 5489 O O . ILE A 1 704 ? 2.624 -24.854 9.980 1.00 87.19 704 ILE A O 1
ATOM 5493 N N . LYS A 1 705 ? 1.488 -23.292 8.836 1.00 86.38 705 LYS A N 1
ATOM 5494 C CA . LYS A 1 705 ? 1.004 -22.566 10.014 1.00 86.38 705 LYS A CA 1
ATOM 5495 C C . LYS A 1 705 ? -0.230 -23.279 10.557 1.00 86.38 705 LYS A C 1
ATOM 5497 O O . LYS A 1 705 ? -1.273 -23.323 9.909 1.00 86.38 705 LYS A O 1
ATOM 5502 N N . ALA A 1 706 ? -0.124 -23.805 11.774 1.00 84.12 706 ALA A N 1
ATOM 5503 C CA . ALA A 1 706 ? -1.270 -24.377 12.469 1.00 84.12 706 ALA A CA 1
ATOM 5504 C C . ALA A 1 706 ? -2.371 -23.320 12.676 1.00 84.12 706 ALA A C 1
ATOM 5506 O O . ALA A 1 706 ? -2.091 -22.132 12.872 1.00 84.12 706 ALA A O 1
ATOM 5507 N N . GLY A 1 707 ? -3.631 -23.754 12.635 1.00 86.88 707 GLY A N 1
ATOM 5508 C CA . GLY A 1 707 ? -4.758 -22.954 13.114 1.00 86.88 707 GLY A CA 1
ATOM 5509 C C . GLY A 1 707 ? -4.767 -22.835 14.642 1.00 86.88 707 GLY A C 1
ATOM 5510 O O . GLY A 1 707 ? -3.920 -23.404 15.332 1.00 86.88 707 GLY A O 1
ATOM 5511 N N . VAL A 1 708 ? -5.757 -22.127 15.187 1.00 90.25 708 VAL A N 1
ATOM 5512 C CA . VAL A 1 708 ? -5.988 -22.109 16.640 1.00 90.25 708 VAL A CA 1
ATOM 5513 C C . VAL A 1 708 ? -6.477 -23.490 17.077 1.00 90.25 708 VAL A C 1
ATOM 5515 O O . VAL A 1 708 ? -7.509 -23.961 16.589 1.00 90.25 708 VAL A O 1
ATOM 5518 N N . ILE A 1 709 ? -5.739 -24.143 17.980 1.00 89.88 709 ILE A N 1
ATOM 5519 C CA . ILE A 1 709 ? -6.104 -25.462 18.518 1.00 89.88 709 ILE A CA 1
ATOM 5520 C C . ILE A 1 709 ? -7.202 -25.291 19.572 1.00 89.88 709 ILE A C 1
ATOM 5522 O O . ILE A 1 709 ? -8.305 -25.796 19.389 1.00 89.88 709 ILE A O 1
ATOM 5526 N N . PHE A 1 710 ? -6.912 -24.550 20.641 1.00 94.69 710 PHE A N 1
ATOM 5527 C CA . PHE A 1 710 ? -7.853 -24.134 21.680 1.00 94.69 710 PHE A CA 1
ATOM 5528 C C . PHE A 1 710 ? -7.283 -22.914 22.420 1.00 94.69 710 PHE A C 1
ATOM 5530 O O . PHE A 1 710 ? -6.086 -22.629 22.321 1.00 94.69 710 PHE A O 1
ATOM 5537 N N . ASP A 1 711 ? -8.127 -22.237 23.189 1.00 97.00 711 ASP A N 1
ATOM 5538 C CA . ASP A 1 711 ? -7.752 -21.175 24.114 1.00 97.00 711 ASP A CA 1
ATOM 5539 C C . ASP A 1 711 ? -8.166 -21.549 25.543 1.00 97.00 711 ASP A C 1
ATOM 5541 O O . ASP A 1 711 ? -9.256 -22.076 25.781 1.00 97.00 711 ASP A O 1
ATOM 5545 N N . GLY A 1 712 ? -7.298 -21.243 26.503 1.00 95.88 712 GLY A N 1
ATOM 5546 C CA . GLY A 1 712 ? -7.537 -21.390 27.934 1.00 95.88 712 GLY A CA 1
ATOM 5547 C C . GLY A 1 712 ? -7.564 -20.041 28.648 1.00 95.88 712 GLY A C 1
ATOM 5548 O O . GLY A 1 712 ? -7.072 -19.033 28.142 1.00 95.88 712 GLY A O 1
ATOM 5549 N N . ALA A 1 713 ? -8.138 -20.028 29.847 1.00 95.81 713 ALA A N 1
ATOM 5550 C CA . ALA A 1 713 ? -8.121 -18.879 30.744 1.00 95.81 713 ALA A CA 1
ATOM 5551 C C . ALA A 1 713 ? -7.384 -19.252 32.042 1.00 95.81 713 ALA A C 1
ATOM 5553 O O . ALA A 1 713 ? -7.561 -20.379 32.519 1.00 95.81 713 ALA A O 1
ATOM 5554 N N . PRO A 1 714 ? -6.622 -18.320 32.651 1.00 95.38 714 PRO A N 1
ATOM 5555 C CA . PRO A 1 714 ? -5.968 -18.558 33.931 1.00 95.38 714 PRO A CA 1
ATOM 5556 C C . PRO A 1 714 ? -6.949 -19.018 35.009 1.00 95.38 714 PRO A C 1
ATOM 5558 O O . PRO A 1 714 ? -8.110 -18.598 35.049 1.00 95.38 714 PRO A O 1
ATOM 5561 N N . ARG A 1 715 ? -6.471 -19.854 35.935 1.00 92.88 715 ARG A N 1
ATOM 5562 C CA . ARG A 1 715 ? -7.299 -20.420 37.009 1.00 92.88 715 ARG A CA 1
ATOM 5563 C C . ARG A 1 715 ? -8.057 -19.328 37.779 1.00 92.88 715 ARG A C 1
ATOM 5565 O O . ARG A 1 715 ? -7.456 -18.413 38.331 1.00 92.88 715 ARG A O 1
ATOM 5572 N N . GLY A 1 716 ? -9.382 -19.468 37.859 1.00 93.75 716 GLY A N 1
ATOM 5573 C CA . GLY A 1 716 ? -10.259 -18.527 38.570 1.00 93.75 716 GLY A CA 1
ATOM 5574 C C . GLY A 1 716 ? -10.598 -17.247 37.795 1.00 93.75 716 GLY A C 1
ATOM 5575 O O . GLY A 1 716 ? -11.261 -16.370 38.343 1.00 93.75 716 GLY A O 1
ATOM 5576 N N . LYS A 1 717 ? -10.170 -17.132 36.534 1.00 96.44 717 LYS A N 1
ATOM 5577 C CA . LYS A 1 717 ? -10.530 -16.049 35.614 1.00 96.44 717 LYS A CA 1
ATOM 5578 C C . LYS A 1 717 ? -11.319 -16.608 34.428 1.00 96.44 717 LYS A C 1
ATOM 5580 O O . LYS A 1 717 ? -11.318 -17.805 34.158 1.00 96.44 717 LYS A O 1
ATOM 5585 N N . THR A 1 718 ? -11.991 -15.719 33.713 1.00 97.31 718 THR A N 1
ATOM 5586 C CA . THR A 1 718 ? -12.717 -16.010 32.469 1.00 97.31 718 THR A CA 1
ATOM 5587 C C . THR A 1 718 ? -12.246 -15.064 31.367 1.00 97.31 718 THR A C 1
ATOM 5589 O O . THR A 1 718 ? -11.664 -14.015 31.656 1.00 97.31 718 THR A O 1
ATOM 5592 N N . PHE A 1 719 ? -12.486 -15.408 30.101 1.00 98.19 719 PHE A N 1
ATOM 5593 C CA . PHE A 1 719 ? -12.194 -14.508 28.982 1.00 98.19 719 PHE A CA 1
ATOM 5594 C C . PHE A 1 719 ? -12.899 -13.155 29.163 1.00 98.19 719 PHE A C 1
ATOM 5596 O O . PHE A 1 719 ? -14.074 -13.103 29.524 1.00 98.19 719 PHE A O 1
ATOM 5603 N N . GLY A 1 720 ? -12.166 -12.060 28.956 1.00 97.94 720 GLY A N 1
ATOM 5604 C CA . GLY A 1 720 ? -12.628 -10.695 29.228 1.00 97.94 720 GLY A CA 1
ATOM 5605 C C . GLY A 1 720 ? -12.419 -10.218 30.669 1.00 97.94 720 GLY A C 1
ATOM 5606 O O . GLY A 1 720 ? -12.662 -9.046 30.954 1.00 97.94 720 GLY A O 1
ATOM 5607 N N . SER A 1 721 ? -11.935 -11.069 31.581 1.00 98.25 721 SER A N 1
ATOM 5608 C CA . SER A 1 721 ? -11.538 -10.631 32.926 1.00 98.25 721 SER A CA 1
ATOM 5609 C C . SER A 1 721 ? -10.358 -9.662 32.858 1.00 98.25 721 SER A C 1
ATOM 5611 O O . SER A 1 721 ? -9.365 -9.955 32.192 1.00 98.25 721 SER A O 1
ATOM 5613 N N . VAL A 1 722 ? -10.433 -8.556 33.602 1.00 98.12 722 VAL A N 1
ATOM 5614 C CA . VAL A 1 722 ? -9.318 -7.609 33.753 1.00 98.12 722 VAL A CA 1
ATOM 5615 C C . VAL A 1 722 ? -8.182 -8.263 34.553 1.00 98.12 722 VAL A C 1
ATOM 5617 O O . VAL A 1 722 ? -8.411 -8.900 35.595 1.00 98.12 722 VAL A O 1
ATOM 5620 N N . LEU A 1 723 ? -6.963 -8.136 34.031 1.00 97.62 723 LEU A N 1
ATOM 5621 C CA . LEU A 1 723 ? -5.714 -8.576 34.653 1.00 97.62 723 LEU A CA 1
ATOM 5622 C C . LEU A 1 723 ? -5.005 -7.389 35.309 1.00 97.62 723 LEU A C 1
ATOM 5624 O O . LEU A 1 723 ? -4.719 -7.441 36.502 1.00 97.62 723 LEU A O 1
ATOM 5628 N N . GLU A 1 724 ? -4.812 -6.311 34.553 1.00 97.62 724 GLU A N 1
ATOM 5629 C CA . GLU A 1 724 ? -4.314 -5.021 35.033 1.00 97.62 724 GLU A CA 1
ATOM 5630 C C . GLU A 1 724 ? -5.333 -3.948 34.639 1.00 97.62 724 GLU A C 1
ATOM 5632 O O . GLU A 1 724 ? -5.657 -3.809 33.459 1.00 97.62 724 GLU A O 1
ATOM 5637 N N . ASP A 1 725 ? -5.881 -3.242 35.631 1.00 97.81 725 ASP A N 1
ATOM 5638 C CA . ASP A 1 725 ? -6.889 -2.194 35.435 1.00 97.81 725 ASP A CA 1
ATOM 5639 C C . ASP A 1 725 ? -6.263 -0.795 35.522 1.00 97.81 725 ASP A C 1
ATOM 5641 O O . ASP A 1 725 ? -5.132 -0.619 35.982 1.00 97.81 725 ASP A O 1
ATOM 5645 N N . VAL A 1 726 ? -7.029 0.219 35.129 1.00 96.50 726 VAL A N 1
ATOM 5646 C CA . VAL A 1 726 ? -6.672 1.627 35.331 1.00 96.50 726 VAL A CA 1
ATOM 5647 C C . VAL A 1 726 ? -6.637 1.998 36.816 1.00 96.50 726 VAL A C 1
ATOM 5649 O O . VAL A 1 726 ? -7.346 1.427 37.647 1.00 96.50 726 VAL A O 1
ATOM 5652 N N . ASN A 1 727 ? -5.885 3.045 37.161 1.00 94.94 727 ASN A N 1
ATOM 5653 C CA . ASN A 1 727 ? -5.970 3.654 38.486 1.00 94.94 727 ASN A CA 1
ATOM 5654 C C . ASN A 1 727 ? -7.161 4.623 38.537 1.00 94.94 727 ASN A C 1
ATOM 5656 O O . ASN A 1 727 ? -7.018 5.819 38.282 1.00 94.94 727 ASN A O 1
ATOM 5660 N N . SER A 1 728 ? -8.342 4.109 38.887 1.00 92.50 728 SER A N 1
ATOM 5661 C CA . SER A 1 728 ? -9.595 4.880 38.932 1.00 92.50 728 SER A CA 1
ATOM 5662 C C . SER A 1 728 ? -9.587 6.048 39.929 1.00 92.50 728 SER A C 1
ATOM 5664 O O . SER A 1 728 ? -10.417 6.952 39.827 1.00 92.50 728 SER A O 1
ATOM 5666 N N . SER A 1 729 ? -8.668 6.041 40.899 1.00 91.81 729 SER A N 1
ATOM 5667 C CA . SER A 1 729 ? -8.520 7.107 41.899 1.00 91.81 729 SER A CA 1
ATOM 5668 C C . SER A 1 729 ? -7.720 8.304 41.379 1.00 91.81 729 SER A C 1
ATOM 5670 O O . SER A 1 729 ? -7.789 9.387 41.963 1.00 91.81 729 SER A O 1
ATOM 5672 N N . ARG A 1 730 ? -6.960 8.130 40.291 1.00 94.94 730 ARG A N 1
ATOM 5673 C CA . ARG A 1 730 ? -6.144 9.176 39.670 1.00 94.94 730 ARG A CA 1
ATOM 5674 C C . ARG A 1 730 ? -6.912 9.875 38.545 1.00 94.94 730 ARG A C 1
ATOM 5676 O O . ARG A 1 730 ? -7.744 9.284 37.860 1.00 94.94 730 ARG A O 1
ATOM 5683 N N . ILE A 1 731 ? -6.598 11.153 38.345 1.00 95.19 731 ILE A N 1
ATOM 5684 C CA . ILE A 1 731 ? -6.973 11.900 37.143 1.00 95.19 731 ILE A CA 1
ATOM 5685 C C . ILE A 1 731 ? -5.798 11.814 36.171 1.00 95.19 731 ILE A C 1
ATOM 5687 O O . ILE A 1 731 ? -4.687 12.216 36.515 1.00 95.19 731 ILE A O 1
ATOM 5691 N N . TYR A 1 732 ? -6.045 11.266 34.989 1.00 96.25 732 TYR A N 1
ATOM 5692 C CA . TYR A 1 732 ? -5.077 11.224 33.901 1.00 96.25 732 TYR A CA 1
ATOM 5693 C C . TYR A 1 732 ? -5.060 12.561 33.158 1.00 96.25 732 TYR A C 1
ATOM 5695 O O . TYR A 1 732 ? -6.086 13.244 33.069 1.00 96.25 732 TYR A O 1
ATOM 5703 N N . GLN A 1 733 ? -3.903 12.937 32.630 1.00 94.75 733 GLN A N 1
ATOM 5704 C CA . GLN A 1 733 ? -3.739 14.154 31.830 1.00 94.75 733 GLN A CA 1
ATOM 5705 C C . GLN A 1 733 ? -3.664 13.831 30.332 1.00 94.75 733 GLN A C 1
ATOM 5707 O O . GLN A 1 733 ? -3.340 12.705 29.951 1.00 94.75 733 GLN A O 1
ATOM 5712 N N . CYS A 1 734 ? -3.945 14.809 29.461 1.00 92.88 734 CYS A N 1
ATOM 5713 C CA . CYS A 1 734 ? -3.648 14.653 28.031 1.00 92.88 734 CYS A CA 1
ATOM 5714 C C . CYS A 1 734 ? -2.173 14.260 27.828 1.00 92.88 734 CYS A C 1
ATOM 5716 O O . CYS A 1 734 ? -1.306 14.726 28.568 1.00 92.88 734 CYS A O 1
ATOM 5718 N N . ARG A 1 735 ? -1.879 13.467 26.788 1.00 91.62 735 ARG A N 1
ATOM 5719 C CA . ARG A 1 735 ? -0.559 12.874 26.469 1.00 91.62 735 ARG A CA 1
ATOM 5720 C C . ARG A 1 735 ? -0.103 11.743 27.391 1.00 91.62 735 ARG A C 1
ATOM 5722 O O . ARG A 1 735 ? 0.945 11.155 27.136 1.00 91.62 735 ARG A O 1
ATOM 5729 N N . GLU A 1 736 ? -0.842 11.432 28.454 1.00 95.25 736 GLU A N 1
ATOM 5730 C CA . GLU A 1 736 ? -0.531 10.263 29.274 1.00 95.25 736 GLU A CA 1
ATOM 5731 C C . GLU A 1 736 ? -0.975 8.970 28.589 1.00 95.25 736 GLU A C 1
ATOM 5733 O O . GLU A 1 736 ? -1.944 8.939 27.830 1.00 95.25 736 GLU A O 1
ATOM 5738 N N . LEU A 1 737 ? -0.255 7.890 28.887 1.00 96.69 737 LEU A N 1
ATOM 5739 C CA . LEU A 1 737 ? -0.560 6.552 28.403 1.00 96.69 737 LEU A CA 1
ATOM 5740 C C . LEU A 1 737 ? -1.450 5.819 29.413 1.00 96.69 737 LEU A C 1
ATOM 5742 O O . LEU A 1 737 ? -1.098 5.696 30.590 1.00 96.69 737 LEU A O 1
ATOM 5746 N N . VAL A 1 738 ? -2.585 5.308 28.948 1.00 97.88 738 VAL A N 1
ATOM 5747 C CA . VAL A 1 738 ? -3.479 4.437 29.718 1.00 97.88 738 VAL A CA 1
ATOM 5748 C C . VAL A 1 738 ? -3.333 3.011 29.212 1.00 97.88 738 VAL A C 1
ATOM 5750 O O . VAL A 1 738 ? -3.629 2.742 28.052 1.00 97.88 738 VAL A O 1
ATOM 5753 N N . ASN A 1 739 ? -2.945 2.098 30.104 1.00 97.56 739 ASN A N 1
ATOM 5754 C CA . ASN A 1 739 ? -2.795 0.679 29.792 1.00 97.56 739 ASN A CA 1
ATOM 5755 C C . ASN A 1 739 ? -3.790 -0.155 30.600 1.00 97.56 739 ASN A C 1
ATOM 5757 O O . ASN A 1 739 ? -3.924 0.030 31.810 1.00 97.56 739 ASN A O 1
ATOM 5761 N N . VAL A 1 740 ? -4.472 -1.080 29.925 1.00 98.44 740 VAL A N 1
ATOM 5762 C CA . VAL A 1 740 ? -5.375 -2.065 30.539 1.00 98.44 740 VAL A CA 1
ATOM 5763 C C . VAL A 1 740 ? -5.126 -3.416 29.892 1.00 98.44 740 VAL A C 1
ATOM 5765 O O . VAL A 1 740 ? -5.003 -3.497 28.670 1.00 98.44 740 VAL A O 1
ATOM 5768 N N . SER A 1 741 ? -5.088 -4.488 30.681 1.00 98.50 741 SER A N 1
ATOM 5769 C CA . SER A 1 741 ? -4.946 -5.842 30.146 1.00 98.50 741 SER A CA 1
ATOM 5770 C C . SER A 1 741 ? -6.094 -6.766 30.532 1.00 98.50 741 SER A C 1
ATOM 5772 O O . SER A 1 741 ? -6.664 -6.680 31.622 1.00 98.50 741 SER A O 1
ATOM 5774 N N . PHE A 1 742 ? -6.439 -7.674 29.619 1.00 98.75 742 PHE A N 1
ATOM 5775 C CA . PHE A 1 742 ? -7.542 -8.622 29.769 1.00 98.75 742 PHE A CA 1
ATOM 5776 C C . PHE A 1 742 ? -7.090 -10.042 29.432 1.00 98.75 742 PHE A C 1
ATOM 5778 O O . PHE A 1 742 ? -6.242 -10.241 28.562 1.00 98.75 742 PHE A O 1
ATOM 5785 N N . VAL A 1 743 ? -7.709 -11.040 30.065 1.00 98.62 743 VAL A N 1
ATOM 5786 C CA . VAL A 1 743 ? -7.643 -12.431 29.590 1.00 98.62 743 VAL A CA 1
ATOM 5787 C C . VAL A 1 743 ? -8.291 -12.499 28.211 1.00 98.62 743 VAL A C 1
ATOM 5789 O O . VAL A 1 743 ? -9.439 -12.071 28.056 1.00 98.62 743 VAL A O 1
ATOM 5792 N N . ALA A 1 744 ? -7.583 -13.054 27.230 1.00 98.19 744 ALA A N 1
ATOM 5793 C CA . ALA A 1 744 ? -8.021 -13.047 25.841 1.00 98.19 744 ALA A CA 1
ATOM 5794 C C . ALA A 1 744 ? -7.843 -14.404 25.155 1.00 98.19 744 ALA A C 1
ATOM 5796 O O . ALA A 1 744 ? -6.932 -15.159 25.493 1.00 98.19 744 ALA A O 1
ATOM 5797 N N . GLY A 1 745 ? -8.708 -14.691 24.181 1.00 97.94 745 GLY A N 1
ATOM 5798 C CA . GLY A 1 745 ? -8.492 -15.758 23.199 1.00 97.94 745 GLY A CA 1
ATOM 5799 C C . GLY A 1 745 ? -7.609 -15.281 22.043 1.00 97.94 745 GLY A C 1
ATOM 5800 O O . GLY A 1 745 ? -7.279 -14.096 21.950 1.00 97.94 745 GLY A O 1
ATOM 5801 N N . ASN A 1 746 ? -7.215 -16.191 21.153 1.00 98.00 746 ASN A N 1
ATOM 5802 C CA . ASN A 1 746 ? -6.426 -15.842 19.973 1.00 98.00 746 ASN A CA 1
ATOM 5803 C C . ASN A 1 746 ? -7.249 -14.990 18.962 1.00 98.00 746 ASN A C 1
ATOM 5805 O O . ASN A 1 746 ? -8.323 -15.430 18.538 1.00 98.00 746 ASN A O 1
ATOM 5809 N N . PRO A 1 747 ? -6.748 -13.822 18.500 1.00 97.94 747 PRO A N 1
ATOM 5810 C CA . PRO A 1 747 ? -7.417 -12.953 17.519 1.00 97.94 747 PRO A CA 1
ATOM 5811 C C . PRO A 1 747 ? -7.723 -13.615 16.170 1.00 97.94 747 PRO A C 1
ATOM 5813 O O . PRO A 1 747 ? -8.505 -13.093 15.385 1.00 97.94 747 PRO A O 1
ATOM 5816 N N . ARG A 1 748 ? -7.129 -14.774 15.873 1.00 96.62 748 ARG A N 1
ATOM 5817 C CA . ARG A 1 748 ? -7.428 -15.558 14.666 1.00 96.62 748 ARG A CA 1
ATOM 5818 C C . ARG A 1 748 ? -8.785 -16.263 14.713 1.00 96.62 748 ARG A C 1
ATOM 5820 O O . ARG A 1 748 ? -9.223 -16.754 13.677 1.00 96.62 748 ARG A O 1
ATOM 5827 N N . ASN A 1 749 ? -9.429 -16.354 15.878 1.00 97.25 749 ASN A N 1
ATOM 5828 C CA . ASN A 1 749 ? -10.763 -16.950 16.000 1.00 97.25 749 ASN A CA 1
ATOM 5829 C C . ASN A 1 749 ? -11.856 -16.080 15.367 1.00 97.25 749 ASN A C 1
ATOM 5831 O O . ASN A 1 749 ? -12.861 -16.608 14.903 1.00 97.25 749 ASN A O 1
ATOM 5835 N N . ASP A 1 750 ? -11.663 -14.761 15.369 1.00 97.06 750 ASP A N 1
ATOM 5836 C CA . ASP A 1 750 ? -12.568 -13.777 14.784 1.00 97.06 750 ASP A CA 1
ATOM 5837 C C . ASP A 1 750 ? -11.757 -12.523 14.444 1.00 97.06 750 ASP A C 1
ATOM 5839 O O . ASP A 1 750 ? -11.220 -11.876 15.340 1.00 97.06 750 ASP A O 1
ATOM 5843 N N . LEU A 1 751 ? -11.680 -12.186 13.155 1.00 97.31 751 LEU A N 1
ATOM 5844 C CA . LEU A 1 751 ? -10.908 -11.045 12.650 1.00 97.31 751 LEU A CA 1
ATOM 5845 C C . LEU A 1 751 ? -11.519 -9.688 13.032 1.00 97.31 751 LEU A C 1
ATOM 5847 O O . LEU A 1 751 ? -10.882 -8.646 12.838 1.00 97.31 751 LEU A O 1
ATOM 5851 N N . LYS A 1 752 ? -12.761 -9.681 13.536 1.00 97.12 752 LYS A N 1
ATOM 5852 C CA . LYS A 1 752 ? -13.526 -8.469 13.846 1.00 97.12 752 LYS A CA 1
ATOM 5853 C C . LYS A 1 752 ? -13.613 -7.515 12.657 1.00 97.12 752 LYS A C 1
ATOM 5855 O O . LYS A 1 752 ? -13.484 -6.307 12.829 1.00 97.12 752 LYS A O 1
ATOM 5860 N N . GLN A 1 753 ? -13.797 -8.059 11.450 1.00 95.06 753 GLN A N 1
ATOM 5861 C CA . GLN A 1 753 ? -13.949 -7.239 10.248 1.00 95.06 753 GLN A CA 1
ATOM 5862 C C . GLN A 1 753 ? -15.125 -6.276 10.395 1.00 95.06 753 GLN A C 1
ATOM 5864 O O . GLN A 1 753 ? -16.203 -6.683 10.817 1.00 95.06 753 GLN A O 1
ATOM 5869 N N . GLU A 1 754 ? -14.919 -5.012 10.018 1.00 96.31 754 GLU A N 1
ATOM 5870 C CA . GLU A 1 754 ? -15.896 -3.912 10.153 1.00 96.31 754 GLU A CA 1
ATOM 5871 C C . GLU A 1 754 ? -16.263 -3.528 11.600 1.00 96.31 754 GLU A C 1
ATOM 5873 O O . GLU A 1 754 ? -16.984 -2.541 11.799 1.00 96.31 754 GLU A O 1
ATOM 5878 N N . GLU A 1 755 ? -15.745 -4.250 12.593 1.00 96.12 755 GLU A N 1
ATOM 5879 C CA . GLU A 1 755 ? -15.879 -3.991 14.026 1.00 96.12 755 GLU A CA 1
ATOM 5880 C C . GLU A 1 755 ? -14.526 -3.537 14.609 1.00 96.12 755 GLU A C 1
ATOM 5882 O O . GLU A 1 755 ? -13.724 -2.915 13.917 1.00 96.12 755 GLU A O 1
ATOM 5887 N N . SER A 1 756 ? -14.289 -3.777 15.902 1.00 98.12 756 SER A N 1
ATOM 5888 C CA . SER A 1 756 ? -13.034 -3.454 16.578 1.00 98.12 756 SER A CA 1
ATOM 5889 C C . SER A 1 756 ? -12.794 -4.384 17.769 1.00 98.12 756 SER A C 1
ATOM 5891 O O . SER A 1 756 ? -13.730 -4.738 18.492 1.00 98.12 756 SER A O 1
ATOM 5893 N N . PHE A 1 757 ? -11.533 -4.737 18.028 1.00 98.69 757 PHE A N 1
ATOM 5894 C CA . PHE A 1 757 ? -11.119 -5.478 19.227 1.00 98.69 757 PHE A CA 1
ATOM 5895 C C . PHE A 1 757 ? -11.140 -4.626 20.500 1.00 98.69 757 PHE A C 1
ATOM 5897 O O . PHE A 1 757 ? -11.186 -5.174 21.608 1.00 98.69 757 PHE A O 1
ATOM 5904 N N . LEU A 1 758 ? -11.100 -3.297 20.360 1.00 98.50 758 LEU A N 1
ATOM 5905 C CA . LEU A 1 758 ? -11.154 -2.357 21.477 1.00 98.50 758 LEU A CA 1
ATOM 5906 C C . LEU A 1 758 ? -12.007 -1.127 21.176 1.00 98.50 758 LEU A C 1
ATOM 5908 O O . LEU A 1 758 ? -12.127 -0.693 20.035 1.00 98.50 758 LEU A O 1
ATOM 5912 N N . TYR A 1 759 ? -12.552 -0.513 22.217 1.00 98.56 759 TYR A N 1
ATOM 5913 C CA . TYR A 1 759 ? -13.094 0.840 22.127 1.00 98.56 759 TYR A CA 1
ATOM 5914 C C . TYR A 1 759 ? -12.692 1.644 23.353 1.00 98.56 759 TYR A C 1
ATOM 5916 O O . TYR A 1 759 ? -12.755 1.136 24.476 1.00 98.56 759 TYR A O 1
ATOM 5924 N N . VAL A 1 760 ? -12.355 2.912 23.139 1.00 98.56 760 VAL A N 1
ATOM 5925 C CA . VAL A 1 760 ? -12.329 3.911 24.207 1.00 98.56 760 VAL A CA 1
ATOM 5926 C C . VAL A 1 760 ? -13.671 4.620 24.183 1.00 98.56 760 VAL A C 1
ATOM 5928 O O . VAL A 1 760 ? -14.017 5.257 23.188 1.00 98.56 760 VAL A O 1
ATOM 5931 N N . ASP A 1 761 ? -14.436 4.510 25.265 1.00 97.88 761 ASP A N 1
ATOM 5932 C CA . ASP A 1 761 ? -15.704 5.220 25.391 1.00 97.88 761 ASP A CA 1
ATOM 5933 C C . ASP A 1 761 ? -15.546 6.458 26.272 1.00 97.88 761 ASP A C 1
ATOM 5935 O O . ASP A 1 761 ? -14.891 6.398 27.314 1.00 97.88 761 ASP A O 1
ATOM 5939 N N . LYS A 1 762 ? -16.253 7.533 25.919 1.00 97.25 762 LYS A N 1
ATOM 5940 C CA . LYS A 1 762 ? -16.488 8.702 26.770 1.00 97.25 762 LYS A CA 1
ATOM 5941 C C . LYS A 1 762 ? -17.917 8.685 27.312 1.00 97.25 762 LYS A C 1
ATOM 5943 O O . LYS A 1 762 ? -18.871 8.482 26.557 1.00 97.25 762 LYS A O 1
ATOM 5948 N N . LEU A 1 763 ? -18.077 8.930 28.609 1.00 97.19 763 LEU A N 1
ATOM 5949 C CA . LEU A 1 763 ? -19.385 9.108 29.237 1.00 97.19 763 LEU A CA 1
ATOM 5950 C C . LEU A 1 763 ? -19.978 10.470 28.849 1.00 97.19 763 LEU A C 1
ATOM 5952 O O . LEU A 1 763 ? -19.369 11.515 29.083 1.00 97.19 763 LEU A O 1
ATOM 5956 N N . GLN A 1 764 ? -21.180 10.453 28.284 1.00 94.75 764 GLN A N 1
ATOM 5957 C CA . GLN A 1 764 ? -21.939 11.641 27.909 1.00 94.75 764 GLN A CA 1
ATOM 5958 C C . GLN A 1 764 ? -22.708 12.178 29.122 1.00 94.75 764 GLN A C 1
ATOM 5960 O O . GLN A 1 764 ? -23.519 11.467 29.720 1.00 94.75 764 GLN A O 1
ATOM 5965 N N . ALA A 1 765 ? -22.473 13.443 29.478 1.00 86.06 765 ALA A N 1
ATOM 5966 C CA . ALA A 1 765 ? -23.071 14.069 30.660 1.00 86.06 765 ALA A CA 1
ATOM 5967 C C . ALA A 1 765 ? -24.591 14.274 30.535 1.00 86.06 765 ALA A C 1
ATOM 5969 O O . ALA A 1 765 ? -25.291 14.329 31.541 1.00 86.06 765 ALA A O 1
ATOM 5970 N N . GLN A 1 766 ? -25.108 14.382 29.308 1.00 87.12 766 GLN A N 1
ATOM 5971 C CA . GLN A 1 766 ? -26.510 14.708 29.043 1.00 87.12 766 GLN A CA 1
ATOM 5972 C C . GLN A 1 766 ? -27.455 13.539 29.348 1.00 87.12 766 GLN A C 1
ATOM 5974 O O . GLN A 1 766 ? -28.594 13.765 29.746 1.00 87.12 766 GLN A O 1
ATOM 5979 N N . ASN A 1 767 ? -27.012 12.295 29.139 1.00 91.06 767 ASN A N 1
ATOM 5980 C CA . ASN A 1 767 ? -27.878 11.111 29.205 1.00 91.06 767 ASN A CA 1
ATOM 5981 C C . ASN A 1 767 ? -27.240 9.892 29.899 1.00 91.06 767 ASN A C 1
ATOM 5983 O O . ASN A 1 767 ? -27.816 8.807 29.852 1.00 91.06 767 ASN A O 1
ATOM 5987 N N . ASN A 1 768 ? -26.059 10.039 30.512 1.00 90.38 768 ASN A N 1
ATOM 5988 C CA . ASN A 1 768 ? -25.294 8.948 31.132 1.00 90.38 768 ASN A CA 1
ATOM 5989 C C . ASN A 1 768 ? -25.022 7.750 30.197 1.00 90.38 768 ASN A C 1
ATOM 5991 O O . ASN A 1 768 ? -24.841 6.620 30.657 1.00 90.38 768 ASN A O 1
ATOM 5995 N N . SER A 1 769 ? -24.979 7.982 28.882 1.00 95.06 769 SER A N 1
ATOM 5996 C CA . SER A 1 769 ? -24.623 6.960 27.894 1.00 95.06 769 SER A CA 1
ATOM 5997 C C . SER A 1 769 ? -23.127 6.982 27.575 1.00 95.06 769 SER A C 1
ATOM 5999 O O . SER A 1 769 ? -22.452 7.999 27.727 1.00 95.06 769 SER A O 1
ATOM 6001 N N . TRP A 1 770 ? -22.595 5.842 27.139 1.00 96.44 770 TRP A N 1
ATOM 6002 C CA . TRP A 1 770 ? -21.200 5.706 26.723 1.00 96.44 770 TRP A CA 1
ATOM 6003 C C . TRP A 1 770 ? -21.105 5.804 25.203 1.00 96.44 770 TRP A C 1
ATOM 6005 O O . TRP A 1 770 ? -21.740 5.011 24.508 1.00 96.44 770 TRP A O 1
ATOM 6015 N N . LEU A 1 771 ? -20.300 6.740 24.703 1.00 95.44 771 LEU A N 1
ATOM 6016 C CA . LEU A 1 771 ? -20.057 6.941 23.275 1.00 95.44 771 LEU A CA 1
ATOM 6017 C C . LEU A 1 771 ? -18.624 6.507 22.927 1.00 95.44 771 LEU A C 1
ATOM 6019 O O . LEU A 1 771 ? -17.699 7.020 23.559 1.00 95.44 771 LEU A O 1
ATOM 6023 N N . PRO A 1 772 ? -18.409 5.611 21.947 1.00 96.69 772 PRO A N 1
ATOM 6024 C CA . PRO A 1 772 ? -17.065 5.285 21.485 1.00 96.69 772 PRO A CA 1
ATOM 6025 C C . PRO A 1 772 ? -16.437 6.496 20.785 1.00 96.69 772 PRO A C 1
ATOM 6027 O O . PRO A 1 772 ? -17.035 7.064 19.875 1.00 96.69 772 PRO A O 1
ATOM 6030 N N . ILE A 1 773 ? -15.231 6.869 21.206 1.00 96.62 773 ILE A N 1
ATOM 6031 C CA . ILE A 1 773 ? -14.448 7.969 20.621 1.00 96.62 773 ILE A CA 1
ATOM 6032 C C . ILE A 1 773 ? -13.179 7.485 19.911 1.00 96.62 773 ILE A C 1
ATOM 6034 O O . ILE A 1 773 ? -12.660 8.186 19.052 1.00 96.62 773 ILE A O 1
ATOM 6038 N N . ALA A 1 774 ? -12.706 6.281 20.240 1.00 97.81 774 ALA A N 1
ATOM 6039 C CA . ALA A 1 774 ? -11.583 5.635 19.574 1.00 97.81 774 ALA A CA 1
ATOM 6040 C C . ALA A 1 774 ? -11.824 4.124 19.447 1.00 97.81 774 ALA A C 1
ATOM 6042 O O . ALA A 1 774 ? -12.591 3.533 20.216 1.00 97.81 774 ALA A O 1
ATOM 6043 N N . SER A 1 775 ? -11.169 3.508 18.468 1.00 98.06 775 SER A N 1
ATOM 6044 C CA . SER A 1 775 ? -11.251 2.079 18.119 1.00 98.06 775 SER A CA 1
ATOM 6045 C C . SER A 1 775 ? -9.856 1.533 17.813 1.00 98.06 775 SER A C 1
ATOM 6047 O O . SER A 1 775 ? -8.925 2.322 17.784 1.00 98.06 775 SER A O 1
ATOM 6049 N N . ASP A 1 776 ? -9.701 0.245 17.491 1.00 97.94 776 ASP A N 1
ATOM 6050 C CA . ASP A 1 776 ? -8.415 -0.355 17.078 1.00 97.94 776 ASP A CA 1
ATOM 6051 C C . ASP A 1 776 ? -7.858 0.168 15.734 1.00 97.94 776 ASP A C 1
ATOM 6053 O O . ASP A 1 776 ? -6.802 -0.267 15.281 1.00 97.94 776 ASP A O 1
ATOM 6057 N N . SER A 1 777 ? -8.556 1.114 15.101 1.00 97.00 777 SER A N 1
ATOM 6058 C CA . SER A 1 777 ? -8.084 1.871 13.943 1.00 97.00 777 SER A CA 1
ATOM 6059 C C . SER A 1 777 ? -7.695 3.318 14.265 1.00 97.00 777 SER A C 1
ATOM 6061 O O . SER A 1 777 ? -7.317 4.063 13.357 1.00 97.00 777 SER A O 1
ATOM 6063 N N . SER A 1 778 ? -7.831 3.747 15.518 1.00 97.94 778 SER A N 1
ATOM 6064 C CA . SER A 1 778 ? -7.420 5.073 15.971 1.00 97.94 778 SER A CA 1
ATOM 6065 C C . SER A 1 778 ? -5.925 5.080 16.273 1.00 97.94 778 SER A C 1
ATOM 6067 O O . SER A 1 778 ? -5.449 4.233 17.028 1.00 97.94 778 SER A O 1
ATOM 6069 N N . TRP A 1 779 ? -5.198 6.054 15.713 1.00 97.25 779 TRP A N 1
ATOM 6070 C CA . TRP A 1 779 ? -3.736 6.169 15.817 1.00 97.25 779 TRP A CA 1
ATOM 6071 C C . TRP A 1 779 ? -3.216 6.095 17.255 1.00 97.25 779 TRP A C 1
ATOM 6073 O O . TRP A 1 779 ? -2.146 5.545 17.517 1.00 97.25 779 TRP A O 1
ATOM 6083 N N . GLU A 1 780 ? -3.971 6.689 18.169 1.00 97.31 780 GLU A N 1
ATOM 6084 C CA . GLU A 1 780 ? -3.680 6.808 19.587 1.00 97.31 780 GLU A CA 1
ATOM 6085 C C . GLU A 1 780 ? -3.918 5.523 20.391 1.00 97.31 780 GLU A C 1
ATOM 6087 O O . GLU A 1 780 ? -3.627 5.487 21.585 1.00 97.31 780 GLU A O 1
ATOM 6092 N N . THR A 1 781 ? -4.446 4.468 19.771 1.00 98.56 781 THR A N 1
ATOM 6093 C CA . THR A 1 781 ? -4.687 3.185 20.437 1.00 98.56 781 THR A CA 1
ATOM 6094 C C . THR A 1 781 ? -3.795 2.083 19.885 1.00 98.56 781 THR A C 1
ATOM 6096 O O . THR A 1 781 ? -3.402 2.102 18.720 1.00 98.56 781 THR A O 1
ATOM 6099 N N . LYS A 1 782 ? -3.490 1.088 20.717 1.00 98.69 782 LYS A N 1
ATOM 6100 C CA . LYS A 1 782 ? -2.852 -0.157 20.278 1.00 98.69 782 LYS A CA 1
ATOM 6101 C C . LYS A 1 782 ? -3.549 -1.348 20.908 1.00 98.69 782 LYS A C 1
ATOM 6103 O O . LYS A 1 782 ? -3.800 -1.368 22.111 1.00 98.69 782 LYS A O 1
ATOM 6108 N N . PHE A 1 783 ? -3.813 -2.351 20.086 1.00 98.81 783 PHE A N 1
ATOM 6109 C CA . PHE A 1 783 ? -4.238 -3.682 20.488 1.00 98.81 783 PHE A CA 1
ATOM 6110 C C . PHE A 1 783 ? -3.020 -4.601 20.433 1.00 98.81 783 PHE A C 1
ATOM 6112 O O . PHE A 1 783 ? -2.507 -4.839 19.346 1.00 98.81 783 PHE A O 1
ATOM 6119 N N . ILE A 1 784 ? -2.546 -5.119 21.563 1.00 98.81 784 ILE A N 1
ATOM 6120 C CA . ILE A 1 784 ? -1.359 -5.984 21.623 1.00 98.81 784 ILE A CA 1
ATOM 6121 C C . ILE A 1 784 ? -1.779 -7.333 22.196 1.00 98.81 784 ILE A C 1
ATOM 6123 O O . ILE A 1 784 ? -2.309 -7.394 23.301 1.00 98.81 784 ILE A O 1
ATOM 6127 N N . TRP A 1 785 ? -1.557 -8.417 21.463 1.00 98.62 785 TRP A N 1
ATOM 6128 C CA . TRP A 1 785 ? -1.876 -9.775 21.891 1.00 98.62 785 TRP A CA 1
ATOM 6129 C C . TRP A 1 785 ? -0.607 -10.554 22.229 1.00 98.62 785 TRP A C 1
ATOM 6131 O O . TRP A 1 785 ? 0.347 -10.582 21.455 1.00 98.62 785 TRP A O 1
ATOM 6141 N N . GLU A 1 786 ? -0.621 -11.237 23.373 1.00 97.75 786 GLU A N 1
ATOM 6142 C CA . GLU A 1 786 ? 0.509 -12.025 23.857 1.00 97.75 786 GLU A CA 1
ATOM 6143 C C . GLU A 1 786 ? 0.059 -13.414 24.317 1.00 97.75 786 GLU A C 1
ATOM 6145 O O . GLU A 1 786 ? -0.847 -13.570 25.146 1.00 97.75 786 GLU A O 1
ATOM 6150 N N . ARG A 1 787 ? 0.755 -14.444 23.831 1.00 95.94 787 ARG A N 1
ATOM 6151 C CA . ARG A 1 787 ? 0.640 -15.811 24.345 1.00 95.94 787 ARG A CA 1
ATOM 6152 C C . ARG A 1 787 ? 1.339 -15.900 25.705 1.00 95.94 787 ARG A C 1
ATOM 6154 O O . ARG A 1 787 ? 2.557 -15.779 25.776 1.00 95.94 787 ARG A O 1
ATOM 6161 N N . THR A 1 788 ? 0.586 -16.161 26.776 1.00 96.12 788 THR A N 1
ATOM 6162 C CA . THR A 1 788 ? 1.140 -16.297 28.138 1.00 96.12 788 THR A CA 1
ATOM 6163 C C . THR A 1 788 ? 1.476 -17.744 28.490 1.00 96.12 788 THR A C 1
ATOM 6165 O O . THR A 1 788 ? 2.415 -17.988 29.242 1.00 96.12 788 THR A O 1
ATOM 6168 N N . SER A 1 789 ? 0.752 -18.719 27.928 1.00 95.00 789 SER A N 1
ATOM 6169 C CA . SER A 1 789 ? 1.085 -20.143 28.048 1.00 95.00 789 SER A CA 1
ATOM 6170 C C . SER A 1 789 ? 0.674 -20.925 26.806 1.00 95.00 789 SER A C 1
ATOM 6172 O O . SER A 1 789 ? -0.510 -21.043 26.497 1.00 95.00 789 SER A O 1
ATOM 6174 N N . THR A 1 790 ? 1.648 -21.517 26.111 1.00 90.06 790 THR A N 1
ATOM 6175 C CA . THR A 1 790 ? 1.391 -22.396 24.957 1.00 90.06 790 THR A CA 1
ATOM 6176 C C . THR A 1 790 ? 0.717 -23.701 25.373 1.00 90.06 790 THR A C 1
ATOM 6178 O O . THR A 1 790 ? -0.196 -24.154 24.693 1.00 90.06 790 THR A O 1
ATOM 6181 N N . LEU A 1 791 ? 1.132 -24.293 26.500 1.00 91.31 791 LEU A N 1
ATOM 6182 C CA . LEU A 1 791 ? 0.606 -25.583 26.965 1.00 91.31 791 LEU A CA 1
ATOM 6183 C C . LEU A 1 791 ? -0.868 -25.491 27.376 1.00 91.31 791 LEU A C 1
ATOM 6185 O O . LEU A 1 791 ? -1.641 -26.400 27.094 1.00 91.31 791 LEU A O 1
ATOM 6189 N N . TYR A 1 792 ? -1.250 -24.394 28.032 1.00 92.88 792 TYR A N 1
ATOM 6190 C CA . TYR A 1 792 ? -2.617 -24.180 28.515 1.00 92.88 792 TYR A CA 1
ATOM 6191 C C . TYR A 1 792 ? -3.468 -23.332 27.564 1.00 92.88 792 TYR A C 1
ATOM 6193 O O . TYR A 1 792 ? -4.615 -23.037 27.883 1.00 92.88 792 TYR A O 1
ATOM 6201 N N . GLY A 1 793 ? -2.926 -22.919 26.414 1.00 93.75 793 GLY A N 1
ATOM 6202 C CA . GLY A 1 793 ? -3.630 -22.055 25.466 1.00 93.75 793 GLY A CA 1
ATOM 6203 C C . GLY A 1 793 ? -4.001 -20.683 26.042 1.00 93.75 793 GLY A C 1
ATOM 6204 O O . GLY A 1 793 ? -4.913 -20.039 25.532 1.00 93.75 793 GLY A O 1
ATOM 6205 N N . GLU A 1 794 ? -3.333 -20.217 27.099 1.00 97.38 794 GLU A N 1
ATOM 6206 C CA . GLU A 1 794 ? -3.651 -18.944 27.753 1.00 97.38 794 GLU A CA 1
ATOM 6207 C C . GLU A 1 794 ? -3.019 -17.774 27.002 1.00 97.38 794 GLU A C 1
ATOM 6209 O O . GLU A 1 794 ? -1.879 -17.858 26.536 1.00 97.38 794 GLU A O 1
ATOM 6214 N N . SER A 1 795 ? -3.751 -16.674 26.881 1.00 98.06 795 SER A N 1
ATOM 6215 C CA . SER A 1 795 ? -3.242 -15.420 26.329 1.00 98.06 795 SER A CA 1
ATOM 6216 C C . SER A 1 795 ? -3.852 -14.213 27.027 1.00 98.06 795 SER A C 1
ATOM 6218 O O . SER A 1 795 ? -4.887 -14.300 27.698 1.00 98.06 795 SER A O 1
ATOM 6220 N N . ARG A 1 796 ? -3.204 -13.065 26.845 1.00 98.31 796 ARG A N 1
ATOM 6221 C CA . ARG A 1 796 ? -3.728 -11.765 27.254 1.00 98.31 796 ARG A CA 1
ATOM 6222 C C . ARG A 1 796 ? -3.714 -10.791 26.090 1.00 98.31 796 ARG A C 1
ATOM 6224 O O . ARG A 1 796 ? -2.935 -10.940 25.152 1.00 98.31 796 ARG A O 1
ATOM 6231 N N . VAL A 1 797 ? -4.559 -9.779 26.193 1.00 98.62 797 VAL A N 1
ATOM 6232 C CA . VAL A 1 797 ? -4.443 -8.558 25.400 1.00 98.62 797 VAL A CA 1
ATOM 6233 C C . VAL A 1 797 ? -4.016 -7.417 26.312 1.00 98.62 797 VAL A C 1
ATOM 6235 O O . VAL A 1 797 ? -4.499 -7.325 27.441 1.00 98.62 797 VAL A O 1
ATOM 6238 N N . ILE A 1 798 ? -3.143 -6.550 25.818 1.00 98.75 798 ILE A N 1
ATOM 6239 C CA . ILE A 1 798 ? -2.825 -5.243 26.382 1.00 98.75 798 ILE A CA 1
ATOM 6240 C C . ILE A 1 798 ? -3.409 -4.202 25.427 1.00 98.75 798 ILE A C 1
ATOM 6242 O O . ILE A 1 798 ? -3.126 -4.217 24.229 1.00 98.75 798 ILE A O 1
ATOM 6246 N N . ILE A 1 799 ? -4.259 -3.329 25.953 1.00 98.75 799 ILE A N 1
ATOM 6247 C CA . ILE A 1 799 ? -4.780 -2.174 25.232 1.00 98.75 799 ILE A CA 1
ATOM 6248 C C . ILE A 1 799 ? -4.073 -0.941 25.769 1.00 98.75 799 ILE A C 1
ATOM 6250 O O . ILE A 1 799 ? -4.166 -0.645 26.962 1.00 98.75 799 ILE A O 1
ATOM 6254 N N . GLU A 1 800 ? -3.397 -0.234 24.872 1.00 98.56 800 GLU A N 1
ATOM 6255 C CA . GLU A 1 800 ? -2.794 1.064 25.152 1.00 98.56 800 GLU A CA 1
ATOM 6256 C C . GLU A 1 800 ? -3.654 2.170 24.537 1.00 98.56 800 GLU A C 1
ATOM 6258 O O . GLU A 1 800 ? -4.103 2.042 23.395 1.00 98.56 800 GLU A O 1
ATOM 6263 N N . TRP A 1 801 ? -3.865 3.259 25.273 1.00 98.56 801 TRP A N 1
ATOM 6264 C CA . TRP A 1 801 ? -4.458 4.498 24.772 1.00 98.56 801 TRP A CA 1
ATOM 6265 C C . TRP A 1 801 ? -3.581 5.686 25.170 1.00 98.56 801 TRP A C 1
ATOM 6267 O O . TRP A 1 801 ? -3.502 6.048 26.345 1.00 98.56 801 TRP A O 1
ATOM 6277 N N . GLU A 1 802 ? -2.901 6.284 24.193 1.00 97.75 802 GLU A N 1
ATOM 6278 C CA . GLU A 1 802 ? -2.195 7.555 24.350 1.00 97.75 802 GLU A CA 1
ATOM 6279 C C . GLU A 1 802 ? -3.228 8.682 24.296 1.00 97.75 802 GLU A C 1
ATOM 6281 O O . GLU A 1 802 ? -3.778 8.989 23.244 1.00 97.75 802 GLU A O 1
ATOM 6286 N N . ILE A 1 803 ? -3.542 9.298 25.433 1.00 97.31 803 ILE A N 1
ATOM 6287 C CA . ILE A 1 803 ? -4.609 10.299 25.487 1.00 97.31 803 ILE A CA 1
ATOM 6288 C C . ILE A 1 803 ? -4.259 11.464 24.534 1.00 97.31 803 ILE A C 1
ATOM 6290 O O . ILE A 1 803 ? -3.192 12.067 24.702 1.00 97.31 803 ILE A O 1
ATOM 6294 N N . PRO A 1 804 ? -5.135 11.827 23.571 1.00 93.25 804 PRO A N 1
ATOM 6295 C CA . PRO A 1 804 ? -4.855 12.872 22.589 1.00 93.25 804 PRO A CA 1
ATOM 6296 C C . PRO A 1 804 ? -4.443 14.207 23.213 1.00 93.25 804 PRO A C 1
ATOM 6298 O O . PRO A 1 804 ? -4.783 14.527 24.352 1.00 93.25 804 PRO A O 1
ATOM 6301 N N . THR A 1 805 ? -3.702 15.022 22.463 1.00 88.56 805 THR A N 1
ATOM 6302 C CA . THR A 1 805 ? -3.220 16.326 22.947 1.00 88.56 805 THR A CA 1
ATOM 6303 C C . THR A 1 805 ? -4.341 17.324 23.224 1.00 88.56 805 THR A C 1
ATOM 6305 O O . THR A 1 805 ? -4.180 18.195 24.070 1.00 88.56 805 THR A O 1
ATOM 6308 N N . ASP A 1 806 ? -5.448 17.188 22.508 1.00 87.56 806 ASP A N 1
ATOM 6309 C CA . ASP A 1 806 ? -6.683 17.968 22.564 1.00 87.56 806 ASP A CA 1
ATOM 6310 C C . ASP A 1 806 ? -7.782 17.230 23.351 1.00 87.56 806 ASP A C 1
ATOM 6312 O O . ASP A 1 806 ? -8.972 17.396 23.092 1.00 87.56 806 ASP A O 1
ATOM 6316 N N . CYS A 1 807 ? -7.391 16.384 24.313 1.00 90.69 807 CYS A N 1
ATOM 6317 C CA . CYS A 1 807 ? -8.339 15.579 25.068 1.00 90.69 807 CYS A CA 1
ATOM 6318 C C . CYS A 1 807 ? -9.362 16.428 25.828 1.00 90.69 807 CYS A C 1
ATOM 6320 O O . CYS A 1 807 ? -9.040 17.418 26.485 1.00 90.69 807 CYS A O 1
ATOM 6322 N N . GLU A 1 808 ? -10.618 15.997 25.793 1.00 92.38 808 GLU A N 1
ATOM 6323 C CA . GLU A 1 808 ? -11.678 16.650 26.544 1.00 92.38 808 GLU A CA 1
ATOM 6324 C C . GLU A 1 808 ? -11.726 16.138 27.988 1.00 92.38 808 GLU A C 1
ATOM 6326 O O . GLU A 1 808 ? -11.546 14.951 28.266 1.00 92.38 808 GLU A O 1
ATOM 6331 N N . SER A 1 809 ? -12.053 17.026 28.929 1.00 94.50 809 SER A N 1
ATOM 6332 C CA . SER A 1 809 ? -12.341 16.606 30.301 1.00 94.50 809 SER A CA 1
ATOM 6333 C C . SER A 1 809 ? -13.542 15.653 30.320 1.00 94.50 809 SER A C 1
ATOM 6335 O O . SER A 1 809 ? -14.564 15.902 29.668 1.00 94.50 809 SER A O 1
ATOM 6337 N N . GLY A 1 810 ? -13.438 14.550 31.060 1.00 95.25 810 GLY A N 1
ATOM 6338 C CA . GLY A 1 810 ? -14.515 13.566 31.108 1.00 95.25 810 GLY A CA 1
ATOM 6339 C C . GLY A 1 810 ? -14.182 12.287 31.859 1.00 95.25 810 GLY A C 1
ATOM 6340 O O . GLY A 1 810 ? -13.092 12.116 32.407 1.00 95.25 810 GLY A O 1
ATOM 6341 N N . VAL A 1 811 ? -15.166 11.387 31.883 1.00 97.06 811 VAL A N 1
ATOM 6342 C CA . VAL A 1 811 ? -15.010 10.019 32.380 1.00 97.06 811 VAL A CA 1
ATOM 6343 C C . VAL A 1 811 ? -14.934 9.084 31.182 1.00 97.06 811 VAL A C 1
ATOM 6345 O O . VAL A 1 811 ? -15.800 9.122 30.308 1.00 97.06 811 VAL A O 1
ATOM 6348 N N . TYR A 1 812 ? -13.910 8.245 31.168 1.00 98.12 812 TYR A N 1
ATOM 6349 C CA . TYR A 1 812 ? -13.597 7.321 30.092 1.00 98.12 812 TYR A CA 1
ATOM 6350 C C . TYR A 1 812 ? -13.574 5.882 30.604 1.00 98.12 812 TYR A C 1
ATOM 6352 O O . TYR A 1 812 ? -13.463 5.640 31.808 1.00 98.12 812 TYR A O 1
ATOM 6360 N N . ARG A 1 813 ? -13.697 4.919 29.691 1.00 98.00 813 ARG A N 1
ATOM 6361 C CA . ARG A 1 813 ? -13.412 3.500 29.950 1.00 98.00 813 ARG A CA 1
ATOM 6362 C C . ARG A 1 813 ? -12.880 2.830 28.689 1.00 98.00 813 ARG A C 1
ATOM 6364 O O . ARG A 1 813 ? -13.189 3.269 27.582 1.00 98.00 813 ARG A O 1
ATOM 6371 N N . ILE A 1 814 ? -12.179 1.717 28.867 1.00 98.69 814 ILE A N 1
ATOM 6372 C CA . ILE A 1 814 ? -11.704 0.868 27.774 1.00 98.69 814 ILE A CA 1
ATOM 6373 C C . ILE A 1 814 ? -12.533 -0.418 27.745 1.00 98.69 814 ILE A C 1
ATOM 6375 O O . ILE A 1 814 ? -12.714 -1.083 28.768 1.00 98.69 814 ILE A O 1
ATOM 6379 N N . ARG A 1 815 ? -13.060 -0.770 26.571 1.00 98.06 815 ARG A N 1
ATOM 6380 C CA . ARG A 1 815 ? -13.736 -2.048 26.306 1.00 98.06 815 ARG A CA 1
ATOM 6381 C C . ARG A 1 815 ? -12.870 -2.921 25.412 1.00 98.06 815 ARG A C 1
ATOM 6383 O O . ARG A 1 815 ? -12.259 -2.411 24.481 1.00 98.06 815 ARG A O 1
ATOM 6390 N N . HIS A 1 816 ? -12.909 -4.226 25.646 1.00 98.50 816 HIS A N 1
ATOM 6391 C CA . HIS A 1 816 ? -12.289 -5.248 24.809 1.00 98.50 816 HIS A CA 1
ATOM 6392 C C . HIS A 1 816 ? -13.342 -6.247 24.317 1.00 98.50 816 HIS A C 1
ATOM 6394 O O . HIS A 1 816 ? -14.220 -6.651 25.082 1.00 98.50 816 HIS A O 1
ATOM 6400 N N . TYR A 1 817 ? -13.221 -6.667 23.061 1.00 98.50 817 TYR A N 1
ATOM 6401 C CA . TYR A 1 817 ? -14.013 -7.718 22.429 1.00 98.50 817 TYR A CA 1
ATOM 6402 C C . TYR A 1 817 ? -13.094 -8.764 21.822 1.00 98.50 817 TYR A C 1
ATOM 6404 O O . TYR A 1 817 ? -12.060 -8.427 21.250 1.00 98.50 817 TYR A O 1
ATOM 6412 N N . GLY A 1 818 ? -13.488 -10.028 21.897 1.00 98.06 818 GLY A N 1
ATOM 6413 C CA . GLY A 1 818 ? -12.747 -11.106 21.260 1.00 98.06 818 GLY A CA 1
ATOM 6414 C C . GLY A 1 818 ? -13.546 -12.396 21.209 1.00 98.06 818 GLY A C 1
ATOM 6415 O O . GLY A 1 818 ? -14.678 -12.469 21.692 1.00 98.06 818 GLY A O 1
ATOM 6416 N N . ALA A 1 819 ? -12.926 -13.420 20.636 1.00 98.12 819 ALA A N 1
ATOM 6417 C CA . ALA A 1 819 ? -13.471 -14.763 20.577 1.00 98.12 819 ALA A CA 1
ATOM 6418 C C . ALA A 1 819 ? -12.427 -15.774 21.054 1.00 98.12 819 ALA A C 1
ATOM 6420 O O . ALA A 1 819 ? -11.229 -15.619 20.805 1.00 98.12 819 ALA A O 1
ATOM 6421 N N . TYR A 1 820 ? -12.883 -16.809 21.751 1.00 97.75 820 TYR A N 1
ATOM 6422 C CA . TYR A 1 820 ? -12.036 -17.912 22.192 1.00 97.75 820 TYR A CA 1
ATOM 6423 C C . TYR A 1 820 ? -12.548 -19.225 21.614 1.00 97.75 820 TYR A C 1
ATOM 6425 O O . TYR A 1 820 ? -13.750 -19.382 21.375 1.00 97.75 820 TYR A O 1
ATOM 6433 N N . LYS A 1 821 ? -11.638 -20.174 21.408 1.00 97.19 821 LYS A N 1
ATOM 6434 C CA . LYS A 1 821 ? -11.953 -21.500 20.891 1.00 97.19 821 LYS A CA 1
ATOM 6435 C C . LYS A 1 821 ? -11.857 -22.544 21.993 1.00 97.19 821 LYS A C 1
ATOM 6437 O O . LYS A 1 821 ? -10.802 -22.732 22.591 1.00 97.19 821 LYS A O 1
ATOM 6442 N N . SER A 1 822 ? -12.955 -23.236 22.274 1.00 93.06 822 SER A N 1
ATOM 6443 C CA . SER A 1 822 ? -12.972 -24.294 23.287 1.00 93.06 822 SER A CA 1
ATOM 6444 C C . SER A 1 822 ? -12.204 -25.539 22.823 1.00 93.06 822 SER A C 1
ATOM 6446 O O . SER A 1 822 ? -11.944 -25.729 21.633 1.00 93.06 822 SER A O 1
ATOM 6448 N N . ILE A 1 823 ? -11.905 -26.450 23.755 1.00 90.19 823 ILE A N 1
ATOM 6449 C CA . ILE A 1 823 ? -11.328 -27.769 23.433 1.00 90.19 823 ILE A CA 1
ATOM 6450 C C . ILE A 1 823 ? -12.210 -28.590 22.471 1.00 90.19 823 ILE A C 1
ATOM 6452 O O . ILE A 1 823 ? -11.697 -29.432 21.740 1.00 90.19 823 ILE A O 1
ATOM 6456 N N . PHE A 1 824 ? -13.516 -28.298 22.413 1.00 90.12 824 PHE A N 1
ATOM 6457 C CA . PHE A 1 824 ? -14.481 -28.903 21.487 1.00 90.12 824 PHE A CA 1
ATOM 6458 C C . PHE A 1 824 ? -14.582 -28.154 20.144 1.00 90.12 824 PHE A C 1
ATOM 6460 O O . PHE A 1 824 ? -15.537 -28.348 19.401 1.00 90.12 824 PHE A O 1
ATOM 6467 N N . GLN A 1 825 ? -13.613 -27.286 19.828 1.00 89.50 825 GLN A N 1
ATOM 6468 C CA . GLN A 1 825 ? -13.518 -26.499 18.589 1.00 89.50 825 GLN A CA 1
ATOM 6469 C C . GLN A 1 825 ? -14.620 -25.443 18.381 1.00 89.50 825 GLN A C 1
ATOM 6471 O O . GLN A 1 825 ? -14.654 -24.801 17.333 1.00 89.50 825 GLN A O 1
ATOM 6476 N N . THR A 1 826 ? -15.486 -25.203 19.369 1.00 94.50 826 THR A N 1
ATOM 6477 C CA . THR A 1 826 ? -16.510 -24.149 19.309 1.00 94.50 826 THR A CA 1
ATOM 6478 C C . THR A 1 826 ? -15.892 -22.777 19.557 1.00 94.50 826 THR A C 1
ATOM 6480 O O . THR A 1 826 ? -15.184 -22.596 20.549 1.00 94.50 826 THR A O 1
ATOM 6483 N N . VAL A 1 827 ? -16.190 -21.808 18.688 1.00 96.56 827 VAL A N 1
ATOM 6484 C CA . VAL A 1 827 ? -15.781 -20.406 18.851 1.00 96.56 827 VAL A CA 1
ATOM 6485 C C . VAL A 1 827 ? -16.883 -19.627 19.571 1.00 96.56 827 VAL A C 1
ATOM 6487 O O . VAL A 1 827 ? -18.024 -19.608 19.113 1.00 96.56 827 VAL A O 1
ATOM 6490 N N . THR A 1 828 ? -16.541 -18.972 20.682 1.00 97.62 828 THR A N 1
ATOM 6491 C CA . THR A 1 828 ? -17.483 -18.216 21.523 1.00 97.62 828 THR A CA 1
ATOM 6492 C C . THR A 1 828 ? -16.992 -16.789 21.738 1.00 97.62 828 THR A C 1
ATOM 6494 O O . THR A 1 828 ? -15.828 -16.557 22.068 1.00 97.62 828 THR A O 1
ATOM 6497 N N . GLN A 1 829 ? -17.902 -15.829 21.582 1.00 98.12 829 GLN A N 1
ATOM 6498 C CA . GLN A 1 829 ? -17.637 -14.403 21.769 1.00 98.12 829 GLN A CA 1
ATOM 6499 C C . GLN A 1 829 ? -17.592 -14.028 23.255 1.00 98.12 829 GLN A C 1
ATOM 6501 O O . GLN A 1 829 ? -18.349 -14.562 24.067 1.00 98.12 829 GLN A O 1
ATOM 6506 N N . TYR A 1 830 ? -16.737 -13.072 23.613 1.00 98.25 830 TYR A N 1
ATOM 6507 C CA . TYR A 1 830 ? -16.663 -12.501 24.956 1.00 98.25 830 TYR A CA 1
ATOM 6508 C C . TYR A 1 830 ? -16.389 -10.992 24.906 1.00 98.25 830 TYR A C 1
ATOM 6510 O O . TYR A 1 830 ? -16.009 -10.431 23.876 1.00 98.25 830 TYR A O 1
ATOM 6518 N N . SER A 1 831 ? -16.573 -10.323 26.046 1.00 98.19 831 SER A N 1
ATOM 6519 C CA . SER A 1 831 ? -16.198 -8.916 26.204 1.00 98.19 831 SER A CA 1
ATOM 6520 C C . SER A 1 831 ? -15.651 -8.634 27.600 1.00 98.19 831 SER A C 1
ATOM 6522 O O . SER A 1 831 ? -16.055 -9.281 28.566 1.00 98.19 831 SER A O 1
ATOM 6524 N N . GLY A 1 832 ? -14.754 -7.658 27.697 1.00 97.94 832 GLY A N 1
ATOM 6525 C CA . GLY A 1 832 ? -14.185 -7.137 28.939 1.00 97.94 832 GLY A CA 1
ATOM 6526 C C . GLY A 1 832 ? -14.302 -5.616 29.001 1.00 97.94 832 GLY A C 1
ATOM 6527 O O . GLY A 1 832 ? -14.404 -4.951 27.968 1.00 97.94 832 GLY A O 1
ATOM 6528 N N . LYS A 1 833 ? -14.327 -5.046 30.210 1.00 98.19 833 LYS A N 1
ATOM 6529 C CA . LYS A 1 833 ? -14.386 -3.590 30.427 1.00 98.19 833 LYS A CA 1
ATOM 6530 C C . LYS A 1 833 ? -13.481 -3.196 31.590 1.00 98.19 833 LYS A C 1
ATOM 6532 O O . LYS A 1 833 ? -13.511 -3.872 32.614 1.00 98.19 833 LYS A O 1
ATOM 6537 N N . SER A 1 834 ? -12.715 -2.121 31.428 1.00 98.44 834 SER A N 1
ATOM 6538 C CA . SER A 1 834 ? -11.949 -1.500 32.511 1.00 98.44 834 SER A CA 1
ATOM 6539 C C . SER A 1 834 ? -12.874 -0.813 33.516 1.00 98.44 834 SER A C 1
ATOM 6541 O O . SER A 1 834 ? -14.038 -0.508 33.210 1.00 98.44 834 SER A O 1
ATOM 6543 N N . SER A 1 835 ? -12.333 -0.468 34.681 1.00 98.25 835 SER A N 1
ATOM 6544 C CA . SER A 1 835 ? -12.962 0.528 35.550 1.00 98.25 835 SER A CA 1
ATOM 6545 C C . SER A 1 835 ? -13.052 1.893 34.838 1.00 98.25 835 SER A C 1
ATOM 6547 O O . SER A 1 835 ? -12.189 2.213 34.011 1.00 98.25 835 SER A O 1
ATOM 6549 N N . PRO A 1 836 ? -14.081 2.720 35.114 1.00 97.69 836 PRO A N 1
ATOM 6550 C CA . PRO A 1 836 ? -14.119 4.106 34.652 1.00 97.69 836 PRO A CA 1
ATOM 6551 C C . PRO A 1 836 ? -12.995 4.947 35.271 1.00 97.69 836 PRO A C 1
ATOM 6553 O O . PRO A 1 836 ? -12.694 4.808 36.457 1.00 97.69 836 PRO A O 1
ATOM 6556 N N . PHE A 1 837 ? -12.423 5.871 34.503 1.00 97.75 837 PHE A N 1
ATOM 6557 C CA . PHE A 1 837 ? -11.358 6.773 34.955 1.00 97.75 837 PHE A CA 1
ATOM 6558 C C . PHE A 1 837 ? -11.554 8.191 34.415 1.00 97.75 837 PHE A C 1
ATOM 6560 O O . PHE A 1 837 ? -12.290 8.408 33.454 1.00 97.75 837 PHE A O 1
ATOM 6567 N N . LYS A 1 838 ? -10.933 9.179 35.065 1.00 97.12 838 LYS A N 1
ATOM 6568 C CA . LYS A 1 838 ? -11.089 10.600 34.720 1.00 97.12 838 LYS A CA 1
ATOM 6569 C C . LYS A 1 838 ? -9.899 11.093 33.912 1.00 97.12 838 LYS A C 1
ATOM 6571 O O . LYS A 1 838 ? -8.763 10.788 34.264 1.00 97.12 838 LYS A O 1
ATOM 6576 N N . VAL A 1 839 ? -10.170 11.913 32.903 1.00 96.56 839 VAL A N 1
ATOM 6577 C CA . VAL A 1 839 ? -9.162 12.605 32.091 1.00 96.56 839 VAL A CA 1
ATOM 6578 C C . VAL A 1 839 ? -9.403 14.111 32.173 1.00 96.56 839 VAL A C 1
ATOM 6580 O O . VAL A 1 839 ? -10.561 14.539 32.208 1.00 96.56 839 VAL A O 1
ATOM 6583 N N . LYS A 1 840 ? -8.334 14.913 32.225 1.00 93.44 840 LYS A N 1
ATOM 6584 C CA . LYS A 1 840 ? -8.387 16.380 32.139 1.00 93.44 840 LYS A CA 1
ATOM 6585 C C . LYS A 1 840 ? -7.256 16.950 31.265 1.00 93.44 840 LYS A C 1
ATOM 6587 O O . LYS A 1 840 ? -6.160 16.388 31.262 1.00 93.44 840 LYS A O 1
ATOM 6592 N N . PRO A 1 841 ? -7.479 18.093 30.594 1.00 89.12 841 PRO A N 1
ATOM 6593 C CA . PRO A 1 841 ? -6.396 18.898 30.036 1.00 89.12 841 PRO A CA 1
ATOM 6594 C C . PRO A 1 841 ? -5.412 19.370 31.124 1.00 89.12 841 PRO A C 1
ATOM 6596 O O . PRO A 1 841 ? -5.813 19.477 32.288 1.00 89.12 841 PRO A O 1
ATOM 6599 N N . PRO A 1 842 ? -4.147 19.672 30.777 1.00 79.81 842 PRO A N 1
ATOM 6600 C CA . PRO A 1 842 ? -3.207 20.311 31.700 1.00 79.81 842 PRO A CA 1
ATOM 6601 C C . PRO A 1 842 ? -3.745 21.671 32.180 1.00 79.81 842 PRO A C 1
ATOM 6603 O O . PRO A 1 842 ? -4.305 22.412 31.378 1.00 79.81 842 PRO A O 1
ATOM 6606 N N . GLU A 1 843 ? -3.547 22.024 33.457 1.00 65.81 843 GLU A N 1
ATOM 6607 C CA . GLU A 1 843 ? -4.007 23.312 34.023 1.00 65.81 843 GLU A CA 1
ATOM 6608 C C . GLU A 1 843 ? -3.336 24.540 33.365 1.00 65.81 843 GLU A C 1
ATOM 6610 O O . GLU A 1 843 ? -3.940 25.608 33.328 1.00 65.81 843 GLU A O 1
ATOM 6615 N N . ASP A 1 844 ? -2.158 24.363 32.750 1.00 58.81 844 ASP A N 1
ATOM 6616 C CA . ASP A 1 844 ? -1.403 25.397 32.020 1.00 58.81 844 ASP A CA 1
ATOM 6617 C C . ASP A 1 844 ? -1.637 25.377 30.494 1.00 58.81 844 ASP A C 1
ATOM 6619 O O . ASP A 1 844 ? -0.787 25.829 29.719 1.00 58.81 844 ASP A O 1
ATOM 6623 N N . SER A 1 845 ? -2.744 24.803 30.006 1.00 51.06 845 SER A N 1
ATOM 6624 C CA . SER A 1 845 ? -2.998 24.753 28.563 1.00 51.06 845 SER A CA 1
ATOM 6625 C C . SER A 1 845 ? -3.171 26.168 28.000 1.00 51.06 845 SER A C 1
ATOM 6627 O O . SER A 1 845 ? -4.225 26.784 28.158 1.00 51.06 845 SER A O 1
ATOM 6629 N N . VAL A 1 846 ? -2.122 26.670 27.342 1.00 57.84 846 VAL A N 1
ATOM 6630 C CA . VAL A 1 846 ? -2.153 27.853 26.476 1.00 57.84 846 VAL A CA 1
ATOM 6631 C C . VAL A 1 846 ? -3.404 27.775 25.607 1.00 57.84 846 VAL A C 1
ATOM 6633 O O . VAL A 1 846 ? -3.636 26.754 24.957 1.00 57.84 846 VAL A O 1
ATOM 6636 N N . ASP A 1 847 ? -4.204 28.841 25.620 1.00 61.97 847 ASP A N 1
ATOM 6637 C CA . ASP A 1 847 ? -5.415 28.950 24.813 1.00 61.97 847 ASP A CA 1
ATOM 6638 C C . ASP A 1 847 ? -5.062 28.653 23.349 1.00 61.97 847 ASP A C 1
ATOM 6640 O O . ASP A 1 847 ? -4.304 29.381 22.704 1.00 61.97 847 ASP A O 1
ATOM 6644 N N . ILE A 1 848 ? -5.575 27.535 22.832 1.00 59.66 848 ILE A N 1
ATOM 6645 C CA . ILE A 1 848 ? -5.299 27.061 21.472 1.00 59.66 848 ILE A CA 1
ATOM 6646 C C . ILE A 1 848 ? -5.703 28.128 20.449 1.00 59.66 848 ILE A C 1
ATOM 6648 O O . ILE A 1 848 ? -5.018 28.289 19.441 1.00 59.66 848 ILE A O 1
ATOM 6652 N N . ASN A 1 849 ? -6.720 28.946 20.737 1.00 56.75 849 ASN A N 1
ATOM 6653 C CA . ASN A 1 849 ? -7.096 30.065 19.872 1.00 56.75 849 ASN A CA 1
ATOM 6654 C C . ASN A 1 849 ? -6.004 31.142 19.822 1.00 56.75 849 ASN A C 1
ATOM 6656 O O . ASN A 1 849 ? -5.783 31.768 18.783 1.00 56.75 849 ASN A O 1
ATOM 6660 N N . GLN A 1 850 ? -5.284 31.333 20.927 1.00 58.78 850 GLN A N 1
ATOM 6661 C CA . GLN A 1 850 ? -4.156 32.251 21.037 1.00 58.78 850 GLN A CA 1
ATOM 6662 C C . GLN A 1 850 ? -2.931 31.714 20.280 1.00 58.78 850 GLN A C 1
ATOM 6664 O O . GLN A 1 850 ? -2.257 32.475 19.588 1.00 58.78 850 GLN A O 1
ATOM 6669 N N . LEU A 1 851 ? -2.693 30.399 20.315 1.00 58.62 851 LEU A N 1
ATOM 6670 C CA . LEU A 1 851 ? -1.652 29.714 19.534 1.00 58.62 851 LEU A CA 1
ATOM 6671 C C . LEU A 1 851 ? -1.954 29.699 18.029 1.00 58.62 851 LEU A C 1
ATOM 6673 O O . LEU A 1 851 ? -1.066 29.978 17.227 1.00 58.62 851 LEU A O 1
ATOM 6677 N N . GLU A 1 852 ? -3.200 29.451 17.624 1.00 60.59 852 GLU A N 1
ATOM 6678 C CA . GLU A 1 852 ? -3.615 29.579 16.224 1.00 60.59 852 GLU A CA 1
ATOM 6679 C C . GLU A 1 852 ? -3.547 31.028 15.737 1.00 60.59 852 GLU A C 1
ATOM 6681 O O . GLU A 1 852 ? -3.194 31.281 14.585 1.00 60.59 852 GLU A O 1
ATOM 6686 N N . SER A 1 853 ? -3.879 31.994 16.598 1.00 69.06 853 SER A N 1
ATOM 6687 C CA . SER A 1 853 ? -3.699 33.419 16.311 1.00 69.06 853 SER A CA 1
ATOM 6688 C C . SER A 1 853 ? -2.223 33.749 16.088 1.00 69.06 853 SER A C 1
ATOM 6690 O O . SER A 1 853 ? -1.889 34.402 15.102 1.00 69.06 853 SER A O 1
ATOM 6692 N N . LEU A 1 854 ? -1.331 33.251 16.949 1.00 71.50 854 LEU A N 1
ATOM 6693 C CA . LEU A 1 854 ? 0.117 33.421 16.807 1.00 71.50 854 LEU A CA 1
ATOM 6694 C C . LEU A 1 854 ? 0.658 32.726 15.551 1.00 71.50 854 LEU A C 1
ATOM 6696 O O . LEU A 1 854 ? 1.489 33.296 14.851 1.00 71.50 854 LEU A O 1
ATOM 6700 N N . HIS A 1 855 ? 0.158 31.537 15.208 1.00 67.38 855 HIS A N 1
ATOM 6701 C CA . HIS A 1 855 ? 0.547 30.832 13.985 1.00 67.38 855 HIS A CA 1
ATOM 6702 C C . HIS A 1 855 ? 0.068 31.559 12.720 1.00 67.38 855 HIS A C 1
ATOM 6704 O O . HIS A 1 855 ? 0.834 31.709 11.770 1.00 67.38 855 HIS A O 1
ATOM 6710 N N . ARG A 1 856 ? -1.168 32.081 12.715 1.00 76.00 856 ARG A N 1
ATOM 6711 C CA . ARG A 1 856 ? -1.682 32.936 11.631 1.00 76.00 856 ARG A CA 1
ATOM 6712 C C . ARG A 1 856 ? -0.851 34.212 11.480 1.00 76.00 856 ARG A C 1
ATOM 6714 O O . ARG A 1 856 ? -0.520 34.580 10.358 1.00 76.00 856 ARG A O 1
ATOM 6721 N N . GLN A 1 857 ? -0.466 34.847 12.587 1.00 76.94 857 GLN A N 1
ATOM 6722 C CA . GLN A 1 857 ? 0.421 36.016 12.573 1.00 76.94 857 GLN A CA 1
ATOM 6723 C C . GLN A 1 857 ? 1.825 35.676 12.059 1.00 76.94 857 GLN A C 1
ATOM 6725 O O . GLN A 1 857 ? 2.378 36.445 11.279 1.00 76.94 857 GLN A O 1
ATOM 6730 N N . ALA A 1 858 ? 2.380 34.519 12.428 1.00 70.69 858 ALA A N 1
ATOM 6731 C CA . ALA A 1 858 ? 3.677 34.056 11.937 1.00 70.69 858 ALA A CA 1
ATOM 6732 C C . ALA A 1 858 ? 3.662 33.761 10.427 1.00 70.69 858 ALA A C 1
ATOM 6734 O O . ALA A 1 858 ? 4.594 34.136 9.725 1.00 70.69 858 ALA A O 1
ATOM 6735 N N . LEU A 1 859 ? 2.588 33.153 9.910 1.00 75.06 859 LEU A N 1
ATOM 6736 C CA . LEU A 1 859 ? 2.410 32.921 8.471 1.00 75.06 859 LEU A CA 1
ATOM 6737 C C . LEU A 1 859 ? 2.263 34.227 7.678 1.00 75.06 859 LEU A C 1
ATOM 6739 O O . LEU A 1 859 ? 2.740 34.313 6.549 1.00 75.06 859 LEU A O 1
ATOM 6743 N N . GLU A 1 860 ? 1.604 35.241 8.241 1.00 81.69 860 GLU A N 1
ATOM 6744 C CA . GLU A 1 860 ? 1.537 36.570 7.620 1.00 81.69 860 GLU A CA 1
ATOM 6745 C C . GLU A 1 860 ? 2.889 37.296 7.672 1.00 81.69 860 GLU A C 1
ATOM 6747 O O . GLU A 1 860 ? 3.290 37.901 6.681 1.00 81.69 860 GLU A O 1
ATOM 6752 N N . LEU A 1 861 ? 3.639 37.181 8.773 1.00 78.56 861 LEU A N 1
ATOM 6753 C CA . LEU A 1 861 ? 5.004 37.710 8.875 1.00 78.56 861 LEU A CA 1
ATOM 6754 C C . LEU A 1 861 ? 5.948 37.074 7.846 1.00 78.56 861 LEU A C 1
ATOM 6756 O O . LEU A 1 861 ? 6.676 37.802 7.179 1.00 78.56 861 LEU A O 1
ATOM 6760 N N . ASP A 1 862 ? 5.878 35.756 7.651 1.00 78.56 862 ASP A N 1
ATOM 6761 C CA . ASP A 1 862 ? 6.701 35.037 6.668 1.00 78.56 862 ASP A CA 1
ATOM 6762 C C . ASP A 1 862 ? 6.370 35.461 5.222 1.00 78.56 862 ASP A C 1
ATOM 6764 O O . ASP A 1 862 ? 7.261 35.665 4.399 1.00 78.56 862 ASP A O 1
ATOM 6768 N N . LYS A 1 863 ? 5.088 35.716 4.909 1.00 84.31 863 LYS A N 1
ATOM 6769 C CA . LYS A 1 863 ? 4.690 36.301 3.611 1.00 84.31 863 LYS A CA 1
ATOM 6770 C C . LYS A 1 863 ? 5.254 37.705 3.408 1.00 84.31 863 LYS A C 1
ATOM 6772 O O . LYS A 1 863 ? 5.693 38.032 2.304 1.00 84.31 863 LYS A O 1
ATOM 6777 N N . VAL A 1 864 ? 5.222 38.540 4.448 1.00 84.31 864 VAL A N 1
ATOM 6778 C CA . VAL A 1 864 ? 5.768 39.905 4.401 1.00 84.31 864 VAL A CA 1
ATOM 6779 C C . VAL A 1 864 ? 7.287 39.868 4.233 1.00 84.31 864 VAL A C 1
ATOM 6781 O O . VAL A 1 864 ? 7.833 40.644 3.451 1.00 84.31 864 VAL A O 1
ATOM 6784 N N . GLU A 1 865 ? 7.971 38.945 4.906 1.00 80.75 865 GLU A N 1
ATOM 6785 C CA . GLU A 1 865 ? 9.419 38.773 4.803 1.00 80.75 865 GLU A CA 1
ATOM 6786 C C . GLU A 1 865 ? 9.831 38.265 3.414 1.00 80.75 865 GLU A C 1
ATOM 6788 O O . GLU A 1 865 ? 10.730 38.836 2.797 1.00 80.75 865 GLU A O 1
ATOM 6793 N N . GLN A 1 866 ? 9.097 37.304 2.846 1.00 80.56 866 GLN A N 1
ATOM 6794 C CA . GLN A 1 866 ? 9.298 36.845 1.466 1.00 80.56 866 GLN A CA 1
ATOM 6795 C C . GLN A 1 866 ? 9.074 37.963 0.437 1.00 80.56 866 GLN A C 1
ATOM 6797 O O . GLN A 1 866 ? 9.869 38.105 -0.495 1.00 80.56 866 GLN A O 1
ATOM 6802 N N . GLN A 1 867 ? 8.047 38.802 0.614 1.00 84.19 867 GLN A N 1
ATOM 6803 C CA . GLN A 1 867 ? 7.835 39.977 -0.241 1.00 84.19 867 GLN A CA 1
ATOM 6804 C C . GLN A 1 867 ? 8.955 41.014 -0.088 1.00 84.19 867 GLN A C 1
ATOM 6806 O O . GLN A 1 867 ? 9.413 41.579 -1.084 1.00 84.19 867 GLN A O 1
ATOM 6811 N N . ALA A 1 868 ? 9.429 41.260 1.134 1.00 79.50 868 ALA A N 1
ATOM 6812 C CA . ALA A 1 868 ? 10.538 42.175 1.389 1.00 79.50 868 ALA A CA 1
ATOM 6813 C C . ALA A 1 868 ? 11.850 41.679 0.755 1.00 79.50 868 ALA A C 1
ATOM 6815 O O . ALA A 1 868 ? 12.599 42.475 0.183 1.00 79.50 868 ALA A O 1
ATOM 6816 N N . GLU A 1 869 ? 12.109 40.372 0.800 1.00 84.50 869 GLU A N 1
ATOM 6817 C CA . GLU A 1 869 ? 13.242 39.712 0.142 1.00 84.50 869 GLU A CA 1
ATOM 6818 C C . GLU A 1 869 ? 13.176 39.882 -1.389 1.00 84.50 869 GLU A C 1
ATOM 6820 O O . GLU A 1 869 ? 14.177 40.194 -2.041 1.00 84.50 869 GLU A O 1
ATOM 6825 N N . GLU A 1 870 ? 11.984 39.743 -1.975 1.00 82.81 870 GLU A N 1
ATOM 6826 C CA . GLU A 1 870 ? 11.749 39.942 -3.410 1.00 82.81 870 GLU A CA 1
ATOM 6827 C C . GLU A 1 870 ? 11.982 41.399 -3.838 1.00 82.81 870 GLU A C 1
ATOM 6829 O O . GLU A 1 870 ? 12.619 41.661 -4.863 1.00 82.81 870 GLU A O 1
ATOM 6834 N N . ILE A 1 871 ? 11.530 42.358 -3.024 1.00 85.00 871 ILE A N 1
ATOM 6835 C CA . ILE A 1 871 ? 11.767 43.791 -3.243 1.00 85.00 871 ILE A CA 1
ATOM 6836 C C . ILE A 1 871 ? 13.262 44.106 -3.143 1.00 85.00 871 ILE A C 1
ATOM 6838 O O . ILE A 1 871 ? 13.795 44.792 -4.015 1.00 85.00 871 ILE A O 1
ATOM 6842 N N . ARG A 1 872 ? 13.975 43.571 -2.141 1.00 86.62 872 ARG A N 1
ATOM 6843 C CA . ARG A 1 872 ? 15.433 43.756 -2.004 1.00 86.62 872 ARG A CA 1
ATOM 6844 C C . ARG A 1 872 ? 16.188 43.261 -3.235 1.00 86.62 872 ARG A C 1
ATOM 6846 O O . ARG A 1 872 ? 17.077 43.966 -3.707 1.00 86.62 872 ARG A O 1
ATOM 6853 N N . LYS A 1 873 ? 15.802 42.104 -3.786 1.00 84.38 873 LYS A N 1
ATOM 6854 C CA . LYS A 1 873 ? 16.388 41.554 -5.023 1.00 84.38 873 LYS A CA 1
ATOM 6855 C C . LYS A 1 873 ? 16.101 42.415 -6.256 1.00 84.38 873 LYS A C 1
ATOM 6857 O O . LYS A 1 873 ? 16.948 42.513 -7.139 1.00 84.38 873 LYS A O 1
ATOM 6862 N N . ARG A 1 874 ? 14.929 43.056 -6.336 1.00 84.19 874 ARG A N 1
ATOM 6863 C CA . ARG A 1 874 ? 14.626 44.008 -7.422 1.00 84.19 874 ARG A CA 1
ATOM 6864 C C . ARG A 1 874 ? 15.455 45.282 -7.302 1.00 84.19 874 ARG A C 1
ATOM 6866 O O . ARG A 1 874 ? 16.072 45.684 -8.279 1.00 84.19 874 ARG A O 1
ATOM 6873 N N . VAL A 1 875 ? 15.555 45.847 -6.099 1.00 82.81 875 VAL A N 1
ATOM 6874 C CA . VAL A 1 875 ? 16.352 47.058 -5.838 1.00 82.81 875 VAL A CA 1
ATOM 6875 C C . VAL A 1 875 ? 17.847 46.816 -6.071 1.00 82.81 875 VAL A C 1
ATOM 6877 O O . VAL A 1 875 ? 18.534 47.699 -6.581 1.00 82.81 875 VAL A O 1
ATOM 6880 N N . SER A 1 876 ? 18.375 45.635 -5.725 1.00 80.56 876 SER A N 1
ATOM 6881 C CA . SER A 1 876 ? 19.776 45.301 -6.022 1.00 80.56 876 SER A CA 1
ATOM 6882 C C . SER A 1 876 ? 20.025 45.220 -7.526 1.00 80.56 876 SER A C 1
ATOM 6884 O O . SER A 1 876 ? 21.025 45.746 -8.003 1.00 80.56 876 SER A O 1
ATOM 6886 N N . LYS A 1 877 ? 19.089 44.628 -8.273 1.00 81.44 877 LYS A N 1
ATOM 6887 C CA . LYS A 1 877 ? 19.174 44.513 -9.730 1.00 81.44 877 LYS A CA 1
ATOM 6888 C C . LYS A 1 877 ? 19.083 45.876 -10.427 1.00 81.44 877 LYS A C 1
ATOM 6890 O O . LYS A 1 877 ? 19.873 46.147 -11.321 1.00 81.44 877 LYS A O 1
ATOM 6895 N N . GLU A 1 878 ? 18.187 46.754 -9.979 1.00 81.50 878 GLU A N 1
ATOM 6896 C CA . GLU A 1 878 ? 18.082 48.125 -10.503 1.00 81.50 878 GLU A CA 1
ATOM 6897 C C . GLU A 1 878 ? 19.354 48.941 -10.232 1.00 81.50 878 GLU A C 1
ATOM 6899 O O . GLU A 1 878 ? 19.820 49.656 -11.115 1.00 81.50 878 GLU A O 1
ATOM 6904 N N . LYS A 1 879 ? 19.973 48.791 -9.050 1.00 77.94 879 LYS A N 1
ATOM 6905 C CA . LYS A 1 879 ? 21.261 49.437 -8.744 1.00 77.94 879 LYS A CA 1
ATOM 6906 C C . LYS A 1 879 ? 22.403 48.930 -9.619 1.00 77.94 879 LYS A C 1
ATOM 6908 O O . LYS A 1 879 ? 23.213 49.741 -10.055 1.00 77.94 879 LYS A O 1
ATOM 6913 N N . GLU A 1 880 ? 22.472 47.625 -9.879 1.00 76.56 880 GLU A N 1
ATOM 6914 C CA . GLU A 1 880 ? 23.473 47.044 -10.786 1.00 76.56 880 GLU A CA 1
ATOM 6915 C C . GLU A 1 880 ? 23.285 47.540 -12.230 1.00 76.56 880 GLU A C 1
ATOM 6917 O O . GLU A 1 880 ? 24.262 47.867 -12.906 1.00 76.56 880 GLU A O 1
ATOM 6922 N N . GLU A 1 881 ? 22.038 47.663 -12.692 1.00 75.50 881 GLU A N 1
ATOM 6923 C CA . GLU A 1 881 ? 21.709 48.208 -14.015 1.00 75.50 881 GLU A CA 1
ATOM 6924 C C . GLU A 1 881 ? 22.025 49.716 -14.116 1.00 75.50 881 GLU A C 1
ATOM 6926 O O . GLU A 1 881 ? 22.551 50.172 -15.136 1.00 75.50 881 GLU A O 1
ATOM 6931 N N . GLU A 1 882 ? 21.804 50.490 -13.049 1.00 71.56 882 GLU A N 1
ATOM 6932 C CA . GLU A 1 882 ? 22.133 51.922 -12.977 1.00 71.56 882 GLU A CA 1
ATOM 6933 C C . GLU A 1 882 ? 23.654 52.175 -12.892 1.00 71.56 882 GLU A C 1
ATOM 6935 O O . GLU A 1 882 ? 24.170 53.139 -13.469 1.00 71.56 882 GLU A O 1
ATOM 6940 N N . GLU A 1 883 ? 24.410 51.291 -12.232 1.00 66.19 883 GLU A N 1
ATOM 6941 C CA . GLU A 1 883 ? 25.879 51.331 -12.218 1.00 66.19 883 GLU A CA 1
ATOM 6942 C C . GLU A 1 883 ? 26.483 50.948 -13.574 1.00 66.19 883 GLU A C 1
ATOM 6944 O O . GLU A 1 883 ? 27.455 51.571 -14.013 1.00 66.19 883 GLU A O 1
ATOM 6949 N N . ALA A 1 884 ? 25.874 49.990 -14.279 1.00 62.81 884 ALA A N 1
ATOM 6950 C CA . ALA A 1 884 ? 26.268 49.603 -15.632 1.00 62.81 884 ALA A CA 1
ATOM 6951 C C . ALA A 1 884 ? 25.979 50.693 -16.686 1.00 62.81 884 ALA A C 1
ATOM 6953 O O . ALA A 1 884 ? 26.641 50.729 -17.727 1.00 62.81 884 ALA A O 1
ATOM 6954 N N . ALA A 1 885 ? 25.037 51.605 -16.417 1.00 62.16 885 ALA A N 1
ATOM 6955 C CA . ALA A 1 885 ? 24.637 52.685 -17.322 1.00 62.16 885 ALA A CA 1
ATOM 6956 C C . ALA A 1 885 ? 25.488 53.970 -17.213 1.00 62.16 885 ALA A C 1
ATOM 6958 O O . ALA A 1 885 ? 25.315 54.893 -18.015 1.00 62.16 885 ALA A O 1
ATOM 6959 N N . LYS A 1 886 ? 26.430 54.067 -16.261 1.00 60.19 886 LYS A N 1
ATOM 6960 C CA . LYS A 1 886 ? 27.301 55.251 -16.137 1.00 60.19 886 LYS A CA 1
ATOM 6961 C C . LYS A 1 886 ? 28.381 55.268 -17.236 1.00 60.19 886 LYS A C 1
ATOM 6963 O O . LYS A 1 886 ? 29.159 54.319 -17.350 1.00 60.19 886 LYS A O 1
ATOM 6968 N N . PRO A 1 887 ? 28.508 56.352 -18.028 1.00 51.25 887 PRO A N 1
ATOM 6969 C CA . PRO A 1 887 ? 29.507 56.427 -19.088 1.00 51.25 887 PRO A CA 1
ATOM 6970 C C . PRO A 1 887 ? 30.924 56.502 -18.506 1.00 51.25 887 PRO A C 1
ATOM 6972 O O . PRO A 1 887 ? 31.239 57.374 -17.692 1.00 51.25 887 PRO A O 1
ATOM 6975 N N . LYS A 1 888 ? 31.800 55.594 -18.956 1.00 48.28 888 LYS A N 1
ATOM 6976 C CA . LYS A 1 888 ? 33.229 55.593 -18.619 1.00 48.28 888 LYS A CA 1
ATOM 6977 C C . LYS A 1 888 ? 33.880 56.883 -19.125 1.00 48.28 888 LYS A C 1
ATOM 6979 O O . LYS A 1 888 ? 34.131 57.026 -20.320 1.00 48.28 888 LYS A O 1
ATOM 6984 N N . LYS A 1 889 ? 34.183 57.811 -18.213 1.00 40.69 889 LYS A N 1
ATOM 6985 C CA . LYS A 1 889 ? 35.103 58.921 -18.484 1.00 40.69 889 LYS A CA 1
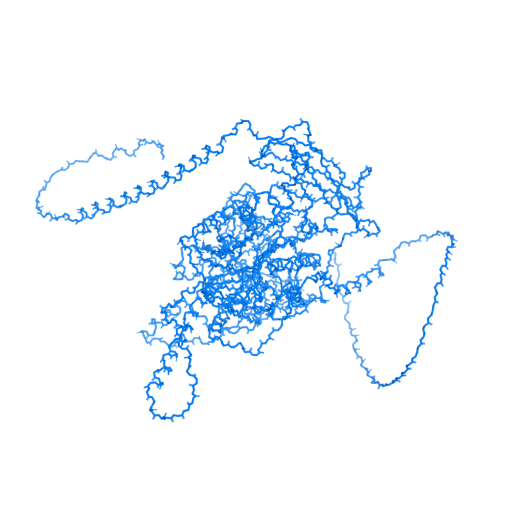ATOM 6986 C C . LYS A 1 889 ? 36.526 58.373 -18.581 1.00 40.69 889 LYS A C 1
ATOM 6988 O O . LYS A 1 889 ? 37.047 57.816 -17.619 1.00 40.69 889 LYS A O 1
ATOM 6993 N N . ALA A 1 890 ? 37.131 58.541 -19.749 1.00 48.38 890 ALA A N 1
ATOM 6994 C CA . ALA A 1 890 ? 38.574 58.532 -19.900 1.00 48.38 890 ALA A CA 1
ATOM 6995 C C . ALA A 1 890 ? 39.126 59.828 -19.295 1.00 48.38 890 ALA A C 1
ATOM 6997 O O . ALA A 1 890 ? 38.643 60.893 -19.668 1.00 48.38 890 ALA A O 1
ATOM 6998 N N . ASP A 1 891 ? 40.115 59.742 -18.402 1.00 38.47 891 ASP A N 1
ATOM 6999 C CA . ASP A 1 891 ? 41.233 60.682 -18.459 1.00 38.47 891 ASP A CA 1
ATOM 7000 C C . ASP A 1 891 ? 42.482 60.219 -17.696 1.00 38.47 891 ASP A C 1
ATOM 7002 O O . ASP A 1 891 ? 42.440 59.404 -16.773 1.00 38.47 891 ASP A O 1
ATOM 7006 N N . HIS A 1 892 ? 43.593 60.760 -18.179 1.00 38.62 892 HIS A N 1
ATOM 7007 C CA . HIS A 1 892 ? 44.995 60.533 -17.876 1.00 38.62 892 HIS A CA 1
ATOM 7008 C C . HIS A 1 892 ? 45.458 60.913 -16.456 1.00 38.62 892 HIS A C 1
ATOM 7010 O O . HIS A 1 892 ? 44.980 61.870 -15.861 1.00 38.62 892 HIS A O 1
ATOM 7016 N N . GLY A 1 893 ? 46.576 60.299 -16.036 1.00 32.88 893 GLY A N 1
ATOM 7017 C CA . GLY A 1 893 ? 47.704 61.078 -15.502 1.00 32.88 893 GLY A CA 1
ATOM 7018 C C . GLY A 1 893 ? 48.115 60.887 -14.032 1.00 32.88 893 GLY A C 1
ATOM 7019 O O . GLY A 1 893 ? 47.396 61.250 -13.116 1.00 32.88 893 GLY A O 1
ATOM 7020 N N . LEU A 1 894 ? 49.385 60.484 -13.877 1.00 32.47 894 LEU A N 1
ATOM 7021 C CA . LEU A 1 894 ? 50.357 60.832 -12.819 1.00 32.47 894 LEU A CA 1
ATOM 7022 C C . LEU A 1 894 ? 50.360 60.135 -11.429 1.00 32.47 894 LEU A C 1
ATOM 7024 O O . LEU A 1 894 ? 49.653 60.495 -10.503 1.00 32.47 894 LEU A O 1
ATOM 7028 N N . MET A 1 895 ? 51.323 59.207 -11.302 1.00 32.12 895 MET A N 1
ATOM 7029 C CA . MET A 1 895 ? 52.426 59.089 -10.314 1.00 32.12 895 MET A CA 1
ATOM 7030 C C . MET A 1 895 ? 52.308 59.515 -8.822 1.00 32.12 895 MET A C 1
ATOM 7032 O O . MET A 1 895 ? 52.028 60.667 -8.515 1.00 32.12 895 MET A O 1
ATOM 7036 N N . ARG A 1 896 ? 52.910 58.631 -7.981 1.00 32.16 896 ARG A N 1
ATOM 7037 C CA . ARG A 1 896 ? 53.489 58.779 -6.606 1.00 32.16 896 ARG A CA 1
ATOM 7038 C C . ARG A 1 896 ? 52.471 58.733 -5.445 1.00 32.16 896 ARG A C 1
ATOM 7040 O O . ARG A 1 896 ? 51.402 59.293 -5.564 1.00 32.16 896 ARG A O 1
ATOM 7047 N N . SER A 1 897 ? 52.697 58.110 -4.280 1.00 30.58 897 SER A N 1
ATOM 7048 C CA . SER A 1 897 ? 53.838 57.420 -3.649 1.00 30.58 897 SER A CA 1
ATOM 7049 C C . SER A 1 897 ? 53.356 56.554 -2.459 1.00 30.58 897 SER A C 1
ATOM 7051 O O . SER A 1 897 ? 52.429 56.948 -1.764 1.00 30.58 897 SER A O 1
ATOM 7053 N N . LEU A 1 898 ? 54.035 55.422 -2.230 1.00 31.97 898 LEU A N 1
ATOM 7054 C CA . LEU A 1 898 ? 54.282 54.660 -0.982 1.00 31.97 898 LEU A CA 1
ATOM 7055 C C . LEU A 1 898 ? 53.506 54.991 0.318 1.00 31.97 898 LEU A C 1
ATOM 7057 O O . LEU A 1 898 ? 53.634 56.087 0.852 1.00 31.97 898 LEU A O 1
ATOM 7061 N N . SER A 1 899 ? 52.944 53.953 0.961 1.00 30.83 899 SER A N 1
ATOM 7062 C CA . SER A 1 899 ? 53.406 53.473 2.286 1.00 30.83 899 SER A CA 1
ATOM 7063 C C . SER A 1 899 ? 52.657 52.192 2.745 1.00 30.83 899 SER A C 1
ATOM 7065 O O . SER A 1 899 ? 51.430 52.143 2.637 1.00 30.83 899 SER A O 1
ATOM 7067 N N . PRO A 1 900 ? 53.353 51.150 3.257 1.00 38.06 900 PRO A N 1
ATOM 7068 C CA . PRO A 1 900 ? 52.775 49.867 3.659 1.00 38.06 900 PRO A CA 1
ATOM 7069 C C . PRO A 1 900 ? 52.611 49.767 5.185 1.00 38.06 900 PRO A C 1
ATOM 7071 O O . PRO A 1 900 ? 53.593 49.571 5.896 1.00 38.06 900 PRO A O 1
ATOM 7074 N N . MET A 1 901 ? 51.384 49.857 5.718 1.00 30.67 901 MET A N 1
ATOM 7075 C CA . MET A 1 901 ? 51.168 49.583 7.152 1.00 30.67 901 MET A CA 1
ATOM 7076 C C . MET A 1 901 ? 49.717 49.264 7.559 1.00 30.67 901 MET A C 1
ATOM 7078 O O . MET A 1 901 ? 49.170 49.908 8.445 1.00 30.67 901 MET A O 1
ATOM 7082 N N . LYS A 1 902 ? 49.080 48.250 6.953 1.00 32.75 902 LYS A N 1
ATOM 7083 C CA . LYS A 1 902 ? 47.837 47.640 7.493 1.00 32.75 902 LYS A CA 1
ATOM 7084 C C . LYS A 1 902 ? 47.753 46.120 7.256 1.00 32.75 902 LYS A C 1
ATOM 7086 O O . LYS A 1 902 ? 46.706 45.596 6.905 1.00 32.75 902 LYS A O 1
ATOM 7091 N N . VAL A 1 903 ? 48.864 45.411 7.476 1.00 34.16 903 VAL A N 1
ATOM 7092 C CA . VAL A 1 903 ? 48.918 43.928 7.561 1.00 34.16 903 VAL A CA 1
ATOM 7093 C C . VAL A 1 903 ? 48.882 43.449 9.028 1.00 34.16 903 VAL A C 1
ATOM 7095 O O . VAL A 1 903 ? 49.076 42.281 9.327 1.00 34.16 903 VAL A O 1
ATOM 7098 N N . LEU A 1 904 ? 48.572 44.335 9.979 1.00 30.67 904 LEU A N 1
ATOM 7099 C CA . LEU A 1 904 ? 48.599 44.018 11.407 1.00 30.67 904 LEU A CA 1
ATOM 7100 C C . LEU A 1 904 ? 47.236 44.236 12.075 1.00 30.67 904 LEU A C 1
ATOM 7102 O O . LEU A 1 904 ? 47.111 45.087 12.943 1.00 30.67 904 LEU A O 1
ATOM 7106 N N . ASN A 1 905 ? 46.207 43.501 11.639 1.00 28.70 905 ASN A N 1
ATOM 7107 C CA . ASN A 1 905 ? 44.970 43.348 12.425 1.00 28.70 905 ASN A CA 1
ATOM 7108 C C . ASN A 1 905 ? 44.207 42.027 12.176 1.00 28.70 905 ASN A C 1
ATOM 7110 O O . ASN A 1 905 ? 43.056 41.906 12.576 1.00 28.70 905 ASN A O 1
ATOM 7114 N N . SER A 1 906 ? 44.831 41.003 11.572 1.00 31.69 906 SER A N 1
ATOM 7115 C CA . SER A 1 906 ? 44.187 39.693 11.348 1.00 31.69 906 SER A CA 1
ATOM 7116 C C . SER A 1 906 ? 44.471 38.653 12.445 1.00 31.69 906 SER A C 1
ATOM 7118 O O . SER A 1 906 ? 44.632 37.472 12.131 1.00 31.69 906 SER A O 1
ATOM 7120 N N . TRP A 1 907 ? 44.576 39.043 13.722 1.00 29.25 907 TRP A N 1
ATOM 7121 C CA . TRP A 1 907 ? 44.903 38.045 14.755 1.00 29.25 907 TRP A CA 1
ATOM 7122 C C . TRP A 1 907 ? 44.219 38.139 16.121 1.00 29.25 907 TRP A C 1
ATOM 7124 O O . TRP A 1 907 ? 44.478 37.269 16.942 1.00 29.25 907 TRP A O 1
ATOM 7134 N N . LEU A 1 908 ? 43.317 39.089 16.392 1.00 29.27 908 LEU A N 1
ATOM 7135 C CA . LEU A 1 908 ? 42.612 39.126 17.683 1.00 29.27 908 LEU A CA 1
ATOM 7136 C C . LEU A 1 908 ? 41.206 39.732 17.555 1.00 29.27 908 LEU A C 1
ATOM 7138 O O . LEU A 1 908 ? 41.082 40.938 17.363 1.00 29.27 908 LEU A O 1
ATOM 7142 N N . ASN A 1 909 ? 40.187 38.865 17.656 1.00 31.23 909 ASN A N 1
ATOM 7143 C CA . ASN A 1 909 ? 38.843 39.049 18.250 1.00 31.23 909 ASN A CA 1
ATOM 7144 C C . ASN A 1 909 ? 37.798 38.247 17.446 1.00 31.23 909 ASN A C 1
ATOM 7146 O O . ASN A 1 909 ? 37.392 38.652 16.365 1.00 31.23 909 ASN A O 1
ATOM 7150 N N . TRP A 1 910 ? 37.561 36.978 17.786 1.00 28.34 910 TRP A N 1
ATOM 7151 C CA . TRP A 1 910 ? 36.569 36.499 18.770 1.00 28.34 910 TRP A CA 1
ATOM 7152 C C . TRP A 1 910 ? 35.099 36.749 18.386 1.00 28.34 910 TRP A C 1
ATOM 7154 O O . TRP A 1 910 ? 34.577 37.837 18.566 1.00 28.34 910 TRP A O 1
ATOM 7164 N N . ASN A 1 911 ? 34.469 35.641 17.975 1.00 31.23 911 ASN A N 1
ATOM 7165 C CA . ASN A 1 911 ? 33.293 35.025 18.594 1.00 31.23 911 ASN A CA 1
ATOM 7166 C C . ASN A 1 911 ? 31.916 35.739 18.574 1.00 31.23 911 ASN A C 1
ATOM 7168 O O . ASN A 1 911 ? 31.730 36.780 19.189 1.00 31.23 911 ASN A O 1
ATOM 7172 N N . TRP A 1 912 ? 30.951 34.963 18.046 1.00 29.58 912 TRP A N 1
ATOM 7173 C CA . TRP A 1 912 ? 29.484 34.948 18.221 1.00 29.58 912 TRP A CA 1
ATOM 7174 C C . TRP A 1 912 ? 28.622 35.717 17.208 1.00 29.58 912 TRP A C 1
ATOM 7176 O O . TRP A 1 912 ? 28.807 36.907 16.969 1.00 29.58 912 TRP A O 1
ATOM 7186 N N . GLY A 1 913 ? 27.657 34.972 16.655 1.00 31.38 913 GLY A N 1
ATOM 7187 C CA . GLY A 1 913 ? 26.678 35.340 15.635 1.00 31.38 913 GLY A CA 1
ATOM 7188 C C . GLY A 1 913 ? 26.239 34.097 14.883 1.00 31.38 913 GLY A C 1
ATOM 7189 O O . GLY A 1 913 ? 26.740 33.929 13.751 1.00 31.38 913 GLY A O 1
#